Protein AF-0000000074010413 (afdb_homodimer)

Radius of gyration: 35.27 Å; Cα contacts (8 Å, |Δi|>4): 2764; chains: 2; bounding box: 80×113×82 Å

Sequence (1318 aa):
MQALVFIVVSLCGFHISDGQSAEDVQLIHKMLDNNTISPYVRPQKNVSRPTALNISFHLVAIVDFNAASHRLTSSALLTVAWQDDYLTWEPAAYGGITRILPDPTQLWRPRLTIRNTLTDMKVLDHSYMVARYDGMMKWLPIETFETFCHVDVTYFPFELQKCRWEMFLWAEDESVDLNPVQSGVVLDSYVGDGEWKVTSTAVRRVTSHLDDAPFSVLVYEVTLRRRPALVVMTIVLPLFILAGLNVFVFIIPHESGARLSFATTSLLSYGIFLASVVNLLPGSVKTLSILVIGMSVFLILSAIYSLISVVFMRLCCREDARRVQEKLQAVTRRLERLVHVTVSDLTATQKPQPGQARTGTDDRMTWKRASLVVWISVSGSQSAEDVSRIHAELENSIISPYIRPAKNFSRPLIVNISFHLVAIVDFNAASHRLTSSALLTVTWQDDYLTWEPAAYGGITRILPDPTKLWRPRLTIRNTLTDMKVIGQNYMVARHDGTVKWFPAEMFETFCHGDVKYFPYDHHTCDLQMFIWAEGEGPIELQPVKSEIDFDSYVGNGEWKVSSTAVRRVTYHLHDDPISVVVYEVTLRRRPALVVMTIVLPVFILAGLNIFVFLIPYESGTFKCSELLLSAVVFTSIVRIVIPAYSVYPYFNMRISLSLMQALVFIVVSLCGFHISDGQSAEDVQLIHKMLDNNTISPYVRPQKNVSRPTALNISFHLVAIVDFNAASHRLTSSALLTVAWQDDYLTWEPAAYGGITRILPDPTQLWRPRLTIRNTLTDMKVLDHSYMVARYDGMMKWLPIETFETFCHVDVTYFPFELQKCRWEMFLWAEDESVDLNPVQSGVVLDSYVGDGEWKVTSTAVRRVTSHLDDAPFSVLVYEVTLRRRPALVVMTIVLPLFILAGLNVFVFIIPHESGARLSFATTSLLSYGIFLASVVNLLPGSVKTLSILVIGMSVFLILSAIYSLISVVFMRLCCREDARRVQEKLQAVTRRLERLVHVTVSDLTATQKPQPGQARTGTDDRMTWKRASLVVWISVSGSQSAEDVSRIHAELENSIISPYIRPAKNFSRPLIVNISFHLVAIVDFNAASHRLTSSALLTVTWQDDYLTWEPAAYGGITRILPDPTKLWRPRLTIRNTLTDMKVIGQNYMVARHDGTVKWFPAEMFETFCHGDVKYFPYDHHTCDLQMFIWAEGEGPIELQPVKSEIDFDSYVGNGEWKVSSTAVRRVTYHLHDDPISVVVYEVTLRRRPALVVMTIVLPVFILAGLNIFVFLIPYESGTFKCSELLLSAVVFTSIVRIVIPAYSVYPYFNMRISLSL

Secondary structure (DSSP, 8-state):
-HHHHHHHHHHH-----TT--HHHHHHHHHHHTSTT--TTS-S-S-TTSPEEEEEEEEEEEEEEEETTTTEEEEEEEEEEEEE-SS----GGGGTT--EE---GGGS----EEETTBSS--PPPP--EEEEETTSEEEEE-EEEEEEE-----TTTTS-EEEEEEEEEETT--TTEEEEESSSS-B-TT----SSEEEEEEEEEEEEEEETTEEEEEEEEEEEEEE--HHHIIIIIHHHHHHHHHHHHGGGS-TTSTHHHHHHHHHHHHHHHHHHHHHHHS----SS--HHHHHHHHHHHHHHHHHHHHHHHHHHHHHS-HHHHHHHHHHHHHHHHHHH---TTTTS--------------SHHHHHHHHHHS------S---HHHHHHHHHHHHHSS--TTS-S-S-TTSPEEEEEEEEEEEEEEEETTTTEEEEEEEEEEEEE-SS----GGGGTT--EE---TTTS----EEETTBSS--------EEEEETTSEEEEE-EEEEEEE-----TTTTS-EEEEEEEEEES---SS-EEEEES-SS-B-TT----SSEEEEEEEEEEEEEEETTEEEEEEEEEEEEEE--HHHIIIIIHHHHHHHHHHHGGGGS-GGG----HHHHHHHHHHHHHHHHHHS---SS--HHHHHHHHH-/-HHHHHHHHHHT-----TT--HHHHHHHHHHHTSTT--TTS-S-S-TTSPEEEEEEEEEEEEEEEETTTTEEEEEEEEEEEEE-SS----GGGGTT--EE---GGGS----EEETTBSS--PPPP--EEEEETTSEEEEE-EEEEEEE-----TTTTS-EEEEEEEEEETT--TTEEEEESSSS-B-TT----SSEEEEEEEEEEEEEEETTEEEEEEEEEEEEEE--HHHIIIIIHHHHHHHHHHHHGGGS-TTSTHHHHHHHHHHHHHHHHHHHHHHHS-S--SS--HHHHHHHHHHHHHHHHHHHHHHHHHHHHHS-HHHHHHHHHHHHHHHHHHH---TTTTS--------------S-HHHHHHHHHS------S---HHHHHHHHHHHHHSS--TTS-S-S-TTSPEEEEEEEEEEEEEEEETTTTEEEEEEEEEEEEE-SS----GGGGTT--EE---TTTS----EEETTBSS--------EEEEETTSEEEEE-EEEEEEE-----TTTTS-EEEEEEEEEES---SS-EEEEES-SS-B-TT----SSEEEEEEEEEEEEEEETTEEEEEEEEEEEEEE--HHHIIIIIHHHHHHHHHHHGGGGS-GGG----HHHHHHHHHHHHHHHHHHS---SS--HHHHHHHHH-

Nearest PDB structures (foldseek):
  6y5b-assembly1_D  TM=8.484E-01  e=2.313E-21  Mus musculus
  6y1z-assembly1_A  TM=8.268E-01  e=3.586E-21  Mus musculus
  6y5b-assembly1_B  TM=8.314E-01  e=1.664E-20  Mus musculus
  8cc7-assembly1_E  TM=8.102E-01  e=1.857E-20  Mus musculus
  8axd-assembly1_A  TM=7.479E-01  e=1.857E-21  Homo sapiens

pLDDT: mean 74.84, std 15.71, range [22.09, 95.38]

Solvent-accessible surface area (backbone atoms only — not comparable to full-atom values): 68749 Å² total; per-residue (Å²): 66,69,44,47,48,45,49,55,45,63,73,42,65,46,71,58,56,89,69,54,44,74,64,34,56,48,50,52,52,54,57,57,68,34,85,84,54,35,47,85,37,74,52,49,83,56,75,87,53,55,48,58,33,38,36,37,49,31,42,33,36,61,63,43,76,41,45,28,41,21,35,34,31,31,15,34,39,36,42,38,34,37,68,29,67,79,54,61,57,61,32,81,78,38,58,48,49,46,61,45,72,58,64,53,82,56,38,58,66,84,46,42,32,50,68,48,44,53,46,55,63,48,62,67,64,86,43,55,33,41,39,31,36,86,8,44,34,40,37,48,35,43,43,61,45,42,24,52,26,71,62,59,50,46,48,51,58,70,27,66,34,63,34,56,49,40,35,34,54,59,54,50,34,70,52,54,38,82,38,70,72,52,72,34,57,38,60,73,23,39,69,65,41,35,45,45,40,81,76,46,59,33,51,47,80,42,79,45,72,54,98,80,48,54,34,64,30,44,34,39,33,40,33,36,34,46,61,36,64,48,54,39,62,49,50,50,45,55,50,52,51,52,55,58,50,59,65,54,45,77,71,45,57,80,85,39,56,34,42,55,51,42,32,50,36,50,30,48,45,39,36,49,52,36,46,48,44,55,76,69,42,47,50,35,33,86,49,72,26,51,54,59,53,51,47,46,51,50,30,53,52,31,48,52,49,38,52,49,48,46,54,47,52,39,43,50,72,72,46,68,64,65,62,46,50,55,53,45,53,49,49,49,50,48,46,51,54,56,61,61,52,62,67,62,66,69,57,57,54,64,62,72,60,78,55,73,72,66,75,74,48,75,54,58,55,62,43,40,42,50,57,66,53,63,66,42,69,63,72,69,82,60,48,60,64,38,56,53,48,52,52,52,50,51,67,68,39,92,58,32,49,81,45,69,51,51,87,54,45,86,52,64,45,61,35,36,37,37,57,30,42,31,36,56,58,45,75,42,49,30,44,22,35,33,32,35,14,35,39,35,44,35,36,37,66,29,68,79,50,61,57,60,32,77,80,39,67,57,50,53,62,45,72,57,62,52,83,55,37,57,66,83,44,40,33,48,60,46,43,52,47,53,63,48,58,69,70,87,37,56,35,38,37,30,36,86,9,43,33,41,36,45,42,35,40,62,45,44,25,51,23,71,48,57,52,52,46,50,60,71,25,61,34,69,31,56,46,39,36,33,67,54,66,54,55,76,38,58,58,41,66,40,69,73,54,64,51,63,39,60,68,35,43,75,60,37,27,39,44,40,81,76,48,64,40,48,48,76,45,75,46,73,56,98,81,46,76,40,41,31,42,35,41,33,42,29,38,32,46,50,35,60,54,53,40,61,29,48,49,44,45,51,50,52,53,55,56,50,58,64,54,56,79,55,50,62,78,82,59,50,66,70,60,66,41,58,52,49,39,48,39,51,51,50,42,42,50,49,51,72,68,43,65,64,37,71,59,71,26,52,57,57,50,52,49,56,66,70,90,66,70,44,46,50,43,49,55,44,62,73,41,65,48,71,56,54,89,71,54,45,74,63,35,54,47,50,52,51,54,58,57,67,34,86,85,54,34,48,83,34,74,50,49,84,55,72,86,54,56,48,56,34,36,36,38,50,30,41,33,34,61,64,44,76,43,45,29,40,20,36,34,33,32,14,32,38,36,42,37,34,36,67,30,67,79,52,61,57,61,31,80,78,38,55,49,50,46,62,46,73,58,62,54,82,57,38,57,64,83,46,42,31,50,66,50,44,54,46,55,61,48,61,66,63,87,44,56,32,40,39,31,37,86,8,44,34,38,37,47,36,42,42,60,44,44,25,53,25,70,63,60,49,44,48,49,60,71,27,67,33,63,35,55,49,39,36,34,54,59,53,51,33,69,54,54,40,81,38,68,71,51,73,33,57,39,60,72,24,39,69,65,42,35,46,45,41,82,76,47,58,35,51,47,78,42,80,45,71,55,97,80,47,52,35,61,30,43,35,38,34,40,32,35,34,47,61,37,66,50,54,39,61,50,48,51,46,53,50,52,52,51,56,57,52,60,66,52,45,76,71,44,58,78,87,40,53,36,43,56,51,42,32,50,38,51,31,50,44,39,38,50,52,37,46,47,44,57,78,69,42,46,52,35,34,86,47,73,28,52,55,57,52,52,46,47,50,51,31,51,50,31,48,51,50,39,52,50,49,45,52,47,52,38,43,48,72,73,45,69,63,66,63,44,49,55,54,44,52,49,49,51,50,48,47,49,54,56,61,60,53,62,67,62,66,68,56,57,53,64,63,72,61,78,54,72,71,68,69,72,51,74,52,58,57,61,43,42,41,51,54,66,56,63,64,44,67,62,73,69,81,60,48,61,64,38,55,52,47,52,52,52,50,52,65,71,39,93,60,32,50,84,46,69,52,52,86,56,46,85,51,63,46,61,36,35,38,36,56,30,43,31,34,57,59,44,74,42,49,30,44,20,36,33,34,35,15,35,39,35,45,36,37,37,66,30,68,78,50,60,57,62,32,79,80,40,69,56,51,51,60,47,72,56,61,51,82,56,38,58,66,83,45,41,33,48,61,44,44,51,47,54,62,49,60,67,68,86,37,57,34,40,37,31,37,84,8,42,33,40,36,44,41,35,40,61,45,44,26,50,24,70,49,57,54,52,46,50,60,71,26,62,36,69,32,56,47,38,35,33,66,53,67,52,56,76,37,60,58,42,66,40,68,73,54,62,52,64,40,60,68,35,42,76,60,40,26,38,44,40,80,74,47,61,40,48,47,79,46,76,46,74,56,98,81,47,73,40,39,30,41,36,42,35,40,27,38,32,46,51,36,61,55,52,40,60,29,48,50,45,46,51,51,52,54,53,57,50,58,65,52,56,77,54,50,63,78,82,59,49,66,68,61,64,40,58,52,48,38,48,39,51,50,50,40,42,49,48,53,71,69,44,67,64,38,69,59,73,27,51,58,57,49,51,48,57,67,69,92

Organism: Pomacea canaliculata (NCBI:txid400727)

Structure (mmCIF, N/CA/C/O backbone):
data_AF-0000000074010413-model_v1
#
loop_
_entity.id
_entity.type
_entity.pdbx_description
1 polymer 'Neurotransmitter-gated ion-channel ligand-binding domain-containing protein'
#
loop_
_atom_site.group_PDB
_atom_site.id
_atom_site.type_symbol
_atom_site.label_atom_id
_atom_site.label_alt_id
_atom_site.label_comp_id
_atom_site.label_asym_id
_atom_site.label_entity_id
_atom_site.label_seq_id
_atom_site.pdbx_PDB_ins_code
_atom_site.Cartn_x
_atom_site.Cartn_y
_atom_site.Cartn_z
_atom_site.occupancy
_atom_site.B_iso_or_equiv
_atom_site.auth_seq_id
_atom_site.auth_comp_id
_atom_site.auth_asym_id
_atom_site.auth_atom_id
_atom_site.pdbx_PDB_model_num
ATOM 1 N N . MET A 1 1 ? -8.398 10.82 -19.766 1 46.75 1 MET A N 1
ATOM 2 C CA . MET A 1 1 ? -7.52 11.609 -18.906 1 46.75 1 MET A CA 1
ATOM 3 C C . MET A 1 1 ? -7.609 13.094 -19.25 1 46.75 1 MET A C 1
ATOM 5 O O . MET A 1 1 ? -7.605 13.945 -18.359 1 46.75 1 MET A O 1
ATOM 9 N N . GLN A 1 2 ? -7.773 13.289 -20.625 1 49.81 2 GLN A N 1
ATOM 10 C CA . GLN A 1 2 ? -7.844 14.68 -21.047 1 49.81 2 GLN A CA 1
ATOM 11 C C . GLN A 1 2 ? -9.055 15.383 -20.438 1 49.81 2 GLN A C 1
ATOM 13 O O . GLN A 1 2 ? -8.969 16.547 -20.047 1 49.81 2 GLN A O 1
ATOM 18 N N . ALA A 1 3 ? -9.914 14.477 -20.203 1 49.94 3 ALA A N 1
ATOM 19 C CA . ALA A 1 3 ? -11.172 15.094 -19.797 1 49.94 3 ALA A CA 1
ATOM 20 C C . ALA A 1 3 ? -11.109 15.562 -18.344 1 49.94 3 ALA A C 1
ATOM 22 O O . ALA A 1 3 ? -11.664 16.609 -18 1 49.94 3 ALA A O 1
ATOM 23 N N . LEU A 1 4 ? -10.367 14.852 -17.578 1 53.88 4 LEU A N 1
ATOM 24 C CA . LEU A 1 4 ? -10.312 15.242 -16.188 1 53.88 4 LEU A CA 1
ATOM 25 C C . LEU A 1 4 ? -9.68 16.625 -16.016 1 53.88 4 LEU A C 1
ATOM 27 O O . LEU A 1 4 ? -10.18 17.453 -15.258 1 53.88 4 LEU A O 1
ATOM 31 N N . VAL A 1 5 ? -8.617 16.797 -16.766 1 54.22 5 VAL A N 1
ATOM 32 C CA . VAL A 1 5 ? -7.93 18.094 -16.688 1 54.22 5 VAL A CA 1
ATOM 33 C C . VAL A 1 5 ? -8.859 19.203 -17.172 1 54.22 5 VAL A C 1
ATOM 35 O O . VAL A 1 5 ? -8.898 20.281 -16.578 1 54.22 5 VAL A O 1
ATOM 38 N N . PHE A 1 6 ? -9.602 18.75 -18.156 1 56.09 6 PHE A N 1
ATOM 39 C CA . PHE A 1 6 ? -10.477 19.766 -18.719 1 56.09 6 PHE A CA 1
ATOM 40 C C . PHE A 1 6 ? -11.562 20.141 -17.719 1 56.09 6 PHE A C 1
ATOM 42 O O . PHE A 1 6 ? -11.922 21.328 -17.609 1 56.09 6 PHE A O 1
ATOM 49 N N . ILE A 1 7 ? -11.922 19.156 -17.062 1 54.91 7 ILE A N 1
ATO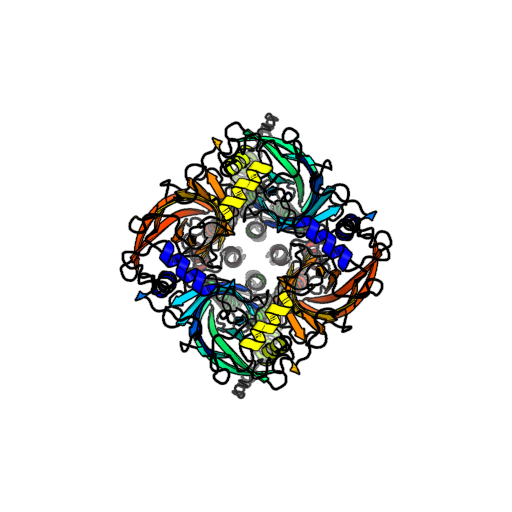M 50 C CA . ILE A 1 7 ? -12.992 19.422 -16.125 1 54.91 7 ILE A CA 1
ATOM 51 C C . ILE A 1 7 ? -12.469 20.328 -15 1 54.91 7 ILE A C 1
ATOM 53 O O . ILE A 1 7 ? -13.117 21.297 -14.625 1 54.91 7 ILE A O 1
ATOM 57 N N . VAL A 1 8 ? -11.336 19.953 -14.555 1 57.03 8 VAL A N 1
ATOM 58 C CA . VAL A 1 8 ? -10.82 20.719 -13.422 1 57.03 8 VAL A CA 1
ATOM 59 C C . VAL A 1 8 ? -10.477 22.141 -13.859 1 57.03 8 VAL A C 1
ATOM 61 O O . VAL A 1 8 ? -10.812 23.109 -13.172 1 57.03 8 VAL A O 1
ATOM 64 N N . VAL A 1 9 ? -9.898 22.156 -14.992 1 55.19 9 VAL A N 1
ATOM 65 C CA . VAL A 1 9 ? -9.461 23.453 -15.484 1 55.19 9 VAL A CA 1
ATOM 66 C C . VAL A 1 9 ? -10.672 24.281 -15.891 1 55.19 9 VAL A C 1
ATOM 68 O O . VAL A 1 9 ? -10.711 25.5 -15.648 1 55.19 9 VAL A O 1
ATOM 71 N N . SER A 1 10 ? -11.609 23.625 -16.562 1 53.72 10 SER A N 1
ATOM 72 C CA . SER A 1 10 ? -12.797 24.375 -16.984 1 53.72 10 SER A CA 1
ATOM 73 C C . SER A 1 10 ? -13.547 24.938 -15.789 1 53.72 10 SER A C 1
ATOM 75 O O . SER A 1 10 ? -14.141 26.016 -15.875 1 53.72 10 SER A O 1
ATOM 77 N N . LEU A 1 11 ? -13.516 24.141 -14.898 1 51.75 11 LEU A N 1
ATOM 78 C CA . LEU A 1 11 ? -14.281 24.562 -13.727 1 51.75 11 LEU A CA 1
ATOM 79 C C . LEU A 1 11 ? -13.555 25.672 -12.977 1 51.75 11 LEU A C 1
ATOM 81 O O . LEU A 1 11 ? -14.195 26.484 -12.297 1 51.75 11 LEU A O 1
ATOM 85 N N . CYS A 1 12 ? -12.211 25.625 -13.133 1 49.78 12 CYS A N 1
ATOM 86 C CA . CYS A 1 12 ? -11.43 26.609 -12.391 1 49.78 12 CYS A CA 1
ATOM 87 C C . CYS A 1 12 ? -11.047 27.781 -13.289 1 49.78 12 CYS A C 1
ATOM 89 O O . CYS A 1 12 ? -10.266 28.656 -12.891 1 49.78 12 CYS A O 1
ATOM 91 N N . GLY A 1 13 ? -11.43 27.859 -14.617 1 48.41 13 GLY A N 1
ATOM 92 C CA . GLY A 1 13 ? -11.023 28.938 -15.492 1 48.41 13 GLY A CA 1
ATOM 93 C C . GLY A 1 13 ? -11.141 30.312 -14.844 1 48.41 13 GLY A C 1
ATOM 94 O O . GLY A 1 13 ? -12.25 30.797 -14.617 1 48.41 13 GLY A O 1
ATOM 95 N N . PHE A 1 14 ? -10.172 30.75 -14.156 1 47.19 14 PHE A N 1
ATOM 96 C CA . PHE A 1 14 ? -10.023 32.094 -13.57 1 47.19 14 PHE A CA 1
ATOM 97 C C . PHE A 1 14 ? -9.828 33.125 -14.648 1 47.19 14 PHE A C 1
ATOM 99 O O . PHE A 1 14 ? -8.961 33 -15.516 1 47.19 14 PHE A O 1
ATOM 106 N N . HIS A 1 15 ? -10.891 33.781 -15.133 1 46.75 15 HIS A N 1
ATOM 107 C CA . HIS A 1 15 ? -10.672 34.969 -15.93 1 46.75 15 HIS A CA 1
ATOM 108 C C . HIS A 1 15 ? -9.992 36.062 -15.117 1 46.75 15 HIS A C 1
ATOM 110 O O . HIS A 1 15 ? -10.562 36.562 -14.156 1 46.75 15 HIS A O 1
ATOM 116 N N . ILE A 1 16 ? -8.711 36.094 -14.992 1 46.94 16 ILE A N 1
ATOM 117 C CA . ILE A 1 16 ? -8.008 37.25 -14.43 1 46.94 16 ILE A CA 1
ATOM 118 C C . ILE A 1 16 ? -8.164 38.469 -15.344 1 46.94 16 ILE A C 1
ATOM 120 O O . ILE A 1 16 ? -7.762 38.438 -16.516 1 46.94 16 ILE A O 1
ATOM 124 N N . SER A 1 17 ? -9.055 39.281 -15.125 1 48.12 17 SER A N 1
ATOM 125 C CA . SER A 1 17 ? -9.125 40.531 -15.867 1 48.12 17 SER A CA 1
ATOM 126 C C . SER A 1 17 ? -7.812 41.312 -15.758 1 48.12 17 SER A C 1
ATOM 128 O O . SER A 1 17 ? -7.059 41.125 -14.805 1 48.12 17 SER A O 1
ATOM 130 N N . ASP A 1 18 ? -7.535 42.062 -16.703 1 48.62 18 ASP A N 1
ATOM 131 C CA . ASP A 1 18 ? -6.531 43.094 -16.891 1 48.62 18 ASP A CA 1
ATOM 132 C C . ASP A 1 18 ? -6.562 44.094 -15.742 1 48.62 18 ASP A C 1
ATOM 134 O O . ASP A 1 18 ? -7.629 44.625 -15.391 1 48.62 18 ASP A O 1
ATOM 138 N N . GLY A 1 19 ? -5.648 44.031 -14.719 1 55.34 19 GLY A N 1
ATOM 139 C CA . GLY A 1 19 ? -5.477 45.094 -13.734 1 55.34 19 GLY A CA 1
ATOM 140 C C . GLY A 1 19 ? -5.57 44.594 -12.305 1 55.34 19 GLY A C 1
ATOM 141 O O . GLY A 1 19 ? -5.762 45.375 -11.375 1 55.34 19 GLY A O 1
ATOM 142 N N . GLN A 1 20 ? -5.609 43.375 -12.164 1 64.56 20 GLN A N 1
ATOM 143 C CA . GLN A 1 20 ? -5.746 42.906 -10.781 1 64.56 20 GLN A CA 1
ATOM 144 C C . GLN A 1 20 ? -4.453 43.125 -10 1 64.56 20 GLN A C 1
ATOM 146 O O . GLN A 1 20 ? -3.359 42.938 -10.531 1 64.56 20 GLN A O 1
ATOM 151 N N . SER A 1 21 ? -4.598 44.062 -8.953 1 69.38 21 SER A N 1
ATOM 152 C CA . SER A 1 21 ? -3.455 44.375 -8.102 1 69.38 21 SER A CA 1
ATOM 153 C C . SER A 1 21 ? -3.414 43.469 -6.875 1 69.38 21 SER A C 1
ATOM 155 O O . SER A 1 21 ? -4.418 42.844 -6.527 1 69.38 21 SER A O 1
ATOM 157 N N . ALA A 1 22 ? -2.238 43.281 -6.375 1 72 22 ALA A N 1
ATOM 158 C CA . ALA A 1 22 ? -2.02 42.531 -5.141 1 72 22 ALA A CA 1
ATOM 159 C C . ALA A 1 22 ? -2.906 43.062 -4.016 1 72 22 ALA A C 1
ATOM 161 O O . ALA A 1 22 ? -3.359 42.281 -3.164 1 72 22 ALA A O 1
ATOM 162 N N . GLU A 1 23 ? -3.209 44.281 -4.105 1 71.12 23 GLU A N 1
ATOM 163 C CA . GLU A 1 23 ? -4.027 44.906 -3.066 1 71.12 23 GLU A CA 1
ATOM 164 C C . GLU A 1 23 ? -5.48 44.469 -3.166 1 71.12 23 GLU A C 1
ATOM 166 O O . GLU A 1 23 ? -6.148 44.25 -2.146 1 71.12 23 GLU A O 1
ATOM 171 N N . ASP A 1 24 ? -5.832 44.281 -4.438 1 71.69 24 ASP A N 1
ATOM 172 C CA . ASP A 1 24 ? -7.207 43.844 -4.613 1 71.69 24 ASP A CA 1
ATOM 173 C C . ASP A 1 24 ? -7.387 42.406 -4.062 1 71.69 24 ASP A C 1
ATOM 175 O O . ASP A 1 24 ? -8.398 42.125 -3.416 1 71.69 24 ASP A O 1
ATOM 179 N N . VAL A 1 25 ? -6.379 41.688 -4.254 1 71.62 25 VAL A N 1
ATOM 180 C CA . VAL A 1 25 ? -6.445 40.312 -3.762 1 71.62 25 VAL A CA 1
ATOM 181 C C . VAL A 1 25 ? -6.402 40.312 -2.236 1 71.62 25 VAL A C 1
ATOM 183 O O . VAL A 1 25 ? -7.109 39.531 -1.593 1 71.62 25 VAL A O 1
ATOM 186 N N . GLN A 1 26 ? -5.684 41.188 -1.718 1 72.81 26 GLN A N 1
ATOM 187 C CA . GLN A 1 26 ? -5.609 41.281 -0.264 1 72.81 26 GLN A CA 1
ATOM 188 C C . GLN A 1 26 ? -6.941 41.719 0.327 1 72.81 26 GLN A C 1
ATOM 190 O O . GLN A 1 26 ? -7.336 41.25 1.402 1 72.81 26 GLN A O 1
ATOM 195 N N . LEU A 1 27 ? -7.578 42.5 -0.391 1 72.94 27 LEU A N 1
ATOM 196 C CA . LEU A 1 27 ? -8.852 43.031 0.093 1 72.94 27 LEU A CA 1
ATOM 197 C C . LEU A 1 27 ? -9.898 41.906 0.146 1 72.94 27 LEU A C 1
ATOM 199 O O . LEU A 1 27 ? -10.68 41.844 1.1 1 72.94 27 LEU A O 1
ATOM 203 N N . ILE A 1 28 ? -9.805 41.125 -0.795 1 75 28 ILE A N 1
ATOM 204 C CA . ILE A 1 28 ? -10.789 40.031 -0.825 1 75 28 ILE A CA 1
ATOM 205 C C . ILE A 1 28 ? -10.508 39.031 0.3 1 75 28 ILE A C 1
ATOM 207 O O . ILE A 1 28 ? -11.438 38.562 0.943 1 75 28 ILE A O 1
ATOM 211 N N . HIS A 1 29 ? -9.281 38.906 0.578 1 73.38 29 HIS A N 1
ATOM 212 C CA . HIS A 1 29 ? -8.945 37.938 1.635 1 73.38 29 HIS A CA 1
ATOM 213 C C . HIS A 1 29 ? -9.258 38.531 3.012 1 73.38 29 HIS A C 1
ATOM 215 O O . HIS A 1 29 ? -9.633 37.781 3.926 1 73.38 29 HIS A O 1
ATOM 221 N N . LYS A 1 30 ? -9.156 39.75 3.053 1 72.75 30 LYS A N 1
ATOM 222 C CA . LYS A 1 30 ? -9.555 40.406 4.297 1 72.75 30 LYS A CA 1
ATOM 223 C C . LYS A 1 30 ? -11.07 40.281 4.508 1 72.75 30 LYS A C 1
ATOM 225 O O . LYS A 1 30 ? -11.531 40.156 5.637 1 72.75 30 LYS A O 1
ATOM 230 N N . MET A 1 31 ? -11.75 40.312 3.361 1 74.81 31 MET A N 1
ATOM 231 C CA . MET A 1 31 ? -13.195 40.156 3.447 1 74.81 31 MET A CA 1
ATOM 232 C C . MET A 1 31 ? -13.562 38.75 3.941 1 74.81 31 MET A C 1
ATOM 234 O O . MET A 1 31 ? -14.492 38.594 4.73 1 74.81 31 MET A O 1
ATOM 238 N N . LEU A 1 32 ? -12.758 37.875 3.568 1 74.12 32 LEU A N 1
ATOM 239 C CA . LEU A 1 32 ? -13.008 36.469 3.961 1 74.12 32 LEU A CA 1
ATOM 240 C C . LEU A 1 32 ? -12.75 36.281 5.449 1 74.12 32 LEU A C 1
ATOM 242 O O . LEU A 1 32 ? -13.305 35.375 6.066 1 74.12 32 LEU A O 1
ATOM 246 N N . ASP A 1 33 ? -11.875 37.094 6 1 66.44 33 ASP A N 1
ATOM 247 C CA . ASP A 1 33 ? -11.555 37 7.418 1 66.44 33 ASP A CA 1
ATOM 248 C C . ASP A 1 33 ? -12.641 37.625 8.273 1 66.44 33 ASP A C 1
ATOM 250 O O . ASP A 1 33 ? -12.547 37.625 9.508 1 66.44 33 ASP A O 1
ATOM 254 N N . ASN A 1 34 ? -13.719 37.906 7.621 1 64.19 34 ASN A N 1
ATOM 255 C CA . ASN A 1 34 ? -14.812 38.5 8.375 1 64.19 34 ASN A CA 1
ATOM 256 C C . ASN A 1 34 ? -15.547 37.469 9.227 1 64.19 34 ASN A C 1
ATOM 258 O O . ASN A 1 34 ? -15.602 36.281 8.867 1 64.19 34 ASN A O 1
ATOM 262 N N . ASN A 1 35 ? -15.953 37.781 10.422 1 59.28 35 ASN A N 1
ATOM 263 C CA . ASN A 1 35 ? -16.516 36.969 11.5 1 59.28 35 ASN A CA 1
ATOM 264 C C . ASN A 1 35 ? -17.75 36.219 11.039 1 59.28 35 ASN A C 1
ATOM 266 O O . ASN A 1 35 ? -18.109 35.188 11.633 1 59.28 35 ASN A O 1
ATOM 270 N N . THR A 1 36 ? -18.375 36.625 9.969 1 63.91 36 THR A N 1
ATOM 271 C CA . THR A 1 36 ? -19.594 35.906 9.594 1 63.91 36 THR A CA 1
ATOM 272 C C . THR A 1 36 ? -19.281 34.656 8.797 1 63.91 36 THR A C 1
ATOM 274 O O . THR A 1 36 ? -20.094 33.75 8.719 1 63.91 36 THR A O 1
ATOM 277 N N . ILE A 1 37 ? -18.125 34.688 8.352 1 73.75 37 ILE A N 1
ATOM 278 C CA . ILE A 1 37 ? -17.734 33.531 7.559 1 73.75 37 ILE A CA 1
ATOM 279 C C . ILE A 1 37 ? -16.953 32.531 8.43 1 73.75 37 ILE A C 1
ATOM 281 O O . ILE A 1 37 ? -15.852 32.875 8.898 1 73.75 37 ILE A O 1
ATOM 285 N N . SER A 1 38 ? -17.719 31.594 9.039 1 75.06 38 SER A N 1
ATOM 286 C CA . SER A 1 38 ? -17.094 30.562 9.875 1 75.06 38 SER A CA 1
ATOM 287 C C . SER A 1 38 ? -17.234 29.188 9.25 1 75.06 38 SER A C 1
ATOM 289 O O . SER A 1 38 ? -18.234 28.891 8.578 1 75.06 38 SER A O 1
ATOM 291 N N . PRO A 1 39 ? -16.188 28.484 9.445 1 78.5 39 PRO A N 1
ATOM 292 C CA . PRO A 1 39 ? -16.266 27.109 8.93 1 78.5 39 PRO A CA 1
ATOM 293 C C . PRO A 1 39 ? -17.297 26.266 9.648 1 78.5 39 PRO A C 1
ATOM 295 O O . PRO A 1 39 ? -17.656 25.188 9.172 1 78.5 39 PRO A O 1
ATOM 298 N N . TYR A 1 40 ? -17.859 26.828 10.711 1 76.69 40 TYR A N 1
ATOM 299 C CA . TYR A 1 40 ? -18.766 26.016 11.523 1 76.69 40 TYR A CA 1
ATOM 300 C C . TYR A 1 40 ? -20.219 26.359 11.219 1 76.69 40 TYR A C 1
ATOM 302 O O . TYR A 1 40 ? -21.141 25.672 11.664 1 76.69 40 TYR A O 1
ATOM 310 N N . VAL A 1 41 ? -20.422 27.438 10.477 1 77.62 41 VAL A N 1
ATOM 311 C CA . VAL A 1 41 ? -21.766 27.906 10.211 1 77.62 41 VAL A CA 1
ATOM 312 C C . VAL A 1 41 ? -22.203 27.484 8.812 1 77.62 41 VAL A C 1
ATOM 314 O O . VAL A 1 41 ? -21.453 27.656 7.844 1 77.62 41 VAL A O 1
ATOM 317 N N . ARG A 1 42 ? -23.359 26.953 8.781 1 81.12 42 ARG A N 1
ATOM 318 C CA . ARG A 1 42 ? -23.938 26.625 7.477 1 81.12 42 ARG A CA 1
ATOM 319 C C . ARG A 1 42 ? -24.125 27.875 6.621 1 81.12 42 ARG A C 1
ATOM 321 O O . ARG A 1 42 ? -24.562 28.906 7.125 1 81.12 42 ARG A O 1
ATOM 328 N N . PRO A 1 43 ? -23.734 27.719 5.352 1 84.12 43 PRO A N 1
ATOM 329 C CA . PRO A 1 43 ? -23.75 28.891 4.48 1 84.12 43 PRO A CA 1
ATOM 330 C C . PRO A 1 43 ? -25.156 29.25 4 1 84.12 43 PRO A C 1
ATOM 332 O O . PRO A 1 43 ? -25.375 29.391 2.797 1 84.12 43 PRO A O 1
ATOM 335 N N . GLN A 1 44 ? -26.109 29.266 4.871 1 82.31 44 GLN A N 1
ATOM 336 C CA . GLN A 1 44 ? -27.484 29.641 4.535 1 82.31 44 GLN A CA 1
ATOM 337 C C . GLN A 1 44 ? -28.047 30.625 5.551 1 82.31 44 GLN A C 1
ATOM 339 O O . GLN A 1 44 ? -28.031 30.359 6.754 1 82.31 44 GLN A O 1
ATOM 344 N N . LYS A 1 45 ? -28.516 31.734 5.012 1 77.06 45 LYS A N 1
ATOM 345 C CA . LYS A 1 45 ? -29.094 32.75 5.875 1 77.06 45 LYS A CA 1
ATOM 346 C C . LYS A 1 45 ? -30.438 32.281 6.43 1 77.06 45 LYS A C 1
ATOM 348 O O . LYS A 1 45 ? -30.766 32.531 7.598 1 77.06 45 LYS A O 1
ATOM 353 N N . ASN A 1 46 ? -31.219 31.625 5.469 1 74.81 46 ASN A N 1
ATOM 354 C CA . ASN A 1 46 ? -32.469 31.047 5.91 1 74.81 46 ASN A CA 1
ATOM 355 C C . ASN A 1 46 ? -32.312 29.641 6.484 1 74.81 46 ASN A C 1
ATOM 357 O O . ASN A 1 46 ? -32.125 28.688 5.738 1 74.81 46 ASN A O 1
ATOM 361 N N . VAL A 1 47 ? -32.344 29.562 7.723 1 71.06 47 VAL A N 1
ATOM 362 C CA . VAL A 1 47 ? -32.062 28.312 8.438 1 71.06 47 VAL A CA 1
ATOM 363 C C . VAL A 1 47 ? -33.094 27.25 8.055 1 71.06 47 VAL A C 1
ATOM 365 O O . VAL A 1 47 ? -32.781 26.047 8.117 1 71.06 47 VAL A O 1
ATOM 368 N N . SER A 1 48 ? -34.281 27.641 7.605 1 71.94 48 SER A N 1
ATOM 369 C CA . SER A 1 48 ? -35.344 26.672 7.312 1 71.94 48 SER A CA 1
ATOM 370 C C . SER A 1 48 ? -35.125 26.031 5.938 1 71.94 48 SER A C 1
ATOM 372 O O . SER A 1 48 ? -35.656 24.953 5.668 1 71.94 48 SER A O 1
ATOM 374 N N . ARG A 1 49 ? -34.375 26.672 5.145 1 77.75 49 ARG A N 1
ATOM 375 C CA . ARG A 1 49 ? -34.125 26.125 3.818 1 77.75 49 ARG A CA 1
ATOM 376 C C . ARG A 1 49 ? -32.906 25.234 3.814 1 77.75 49 ARG A C 1
ATOM 378 O O . ARG A 1 49 ? -31.844 25.641 4.305 1 77.75 49 ARG A O 1
ATOM 385 N N . PRO A 1 50 ? -33.125 24.047 3.334 1 83.12 50 PRO A N 1
ATOM 386 C CA . PRO A 1 50 ? -31.953 23.172 3.254 1 83.12 50 PRO A CA 1
ATOM 387 C C . PRO A 1 50 ? -30.938 23.641 2.211 1 83.12 50 PRO A C 1
ATOM 389 O O . PRO A 1 50 ? -31.312 24.25 1.208 1 83.12 50 PRO A O 1
ATOM 392 N N . THR A 1 51 ? -29.688 23.516 2.6 1 87.06 51 THR A N 1
ATOM 393 C CA . THR A 1 51 ? -28.625 23.812 1.64 1 87.06 51 THR A CA 1
ATOM 394 C C . THR A 1 51 ? -28.516 22.688 0.615 1 87.06 51 THR A C 1
ATOM 396 O O . THR A 1 51 ? -28.281 21.531 0.977 1 87.06 51 THR A O 1
ATOM 399 N N . ALA A 1 52 ? -28.719 23 -0.641 1 89 52 ALA A N 1
ATOM 400 C CA . ALA A 1 52 ? -28.641 22.016 -1.712 1 89 52 ALA A CA 1
ATOM 401 C C . ALA A 1 52 ? -27.203 21.797 -2.168 1 89 52 ALA A C 1
ATOM 403 O O . ALA A 1 52 ? -26.531 22.75 -2.559 1 89 52 ALA A O 1
ATOM 404 N N . LEU A 1 53 ? -26.781 20.609 -2.006 1 92.06 53 LEU A N 1
ATOM 405 C CA . LEU A 1 53 ? -25.469 20.219 -2.51 1 92.06 53 LEU A CA 1
ATOM 406 C C . LEU A 1 53 ? -25.594 19.438 -3.812 1 92.06 53 LEU A C 1
ATOM 408 O O . LEU A 1 53 ? -26.25 18.391 -3.857 1 92.06 53 LEU A O 1
ATOM 412 N N . ASN A 1 54 ? -25.031 19.969 -4.875 1 93.94 54 ASN A N 1
ATOM 413 C CA . ASN A 1 54 ? -24.984 19.281 -6.152 1 93.94 54 ASN A CA 1
ATOM 414 C C . ASN A 1 54 ? -23.672 18.531 -6.34 1 93.94 54 ASN A C 1
ATOM 416 O O . ASN A 1 54 ? -22.594 19.156 -6.371 1 93.94 54 ASN A O 1
ATOM 420 N N . ILE A 1 55 ? -23.859 17.234 -6.477 1 93.62 55 ILE A N 1
ATOM 421 C CA . ILE A 1 55 ? -22.641 16.422 -6.523 1 93.62 55 ILE A CA 1
ATOM 422 C C . ILE A 1 55 ? -22.578 15.672 -7.855 1 93.62 55 ILE A C 1
ATOM 424 O O . ILE A 1 55 ? -23.594 15.156 -8.336 1 93.62 55 ILE A O 1
ATOM 428 N N . SER A 1 56 ? -21.438 15.727 -8.492 1 91.12 56 SER A N 1
ATOM 429 C CA . SER A 1 56 ? -21.109 14.914 -9.664 1 91.12 56 SER A CA 1
ATOM 430 C C . SER A 1 56 ? -19.938 13.992 -9.383 1 91.12 56 SER A C 1
ATOM 432 O O . SER A 1 56 ? -18.922 14.414 -8.805 1 91.12 56 SER A O 1
ATOM 434 N N . PHE A 1 57 ? -20.172 12.727 -9.719 1 91.94 57 PHE A N 1
ATOM 435 C CA . PHE A 1 57 ? -19.156 11.719 -9.492 1 91.94 57 PHE A CA 1
ATOM 436 C C . PHE A 1 57 ? -18.469 11.328 -10.805 1 91.94 57 PHE A C 1
ATOM 438 O O . PHE A 1 57 ? -19.109 10.75 -11.688 1 91.94 57 PHE A O 1
ATOM 445 N N . HIS A 1 58 ? -17.172 11.68 -10.898 1 87 58 HIS A N 1
ATOM 446 C CA . HIS A 1 58 ? -16.391 11.328 -12.07 1 87 58 HIS A CA 1
ATOM 447 C C . HIS A 1 58 ? -15.391 10.211 -11.75 1 87 58 HIS A C 1
ATOM 449 O O . HIS A 1 58 ? -14.43 10.43 -11.016 1 87 58 HIS A O 1
ATOM 455 N N . LEU A 1 59 ? -15.641 9.062 -12.273 1 88.94 59 LEU A N 1
ATOM 456 C CA . LEU A 1 59 ? -14.703 7.953 -12.086 1 88.94 59 LEU A CA 1
ATOM 457 C C . LEU A 1 59 ? -13.477 8.117 -12.977 1 88.94 59 LEU A C 1
ATOM 459 O O . LEU A 1 59 ? -13.602 8.289 -14.188 1 88.94 59 LEU A O 1
ATOM 463 N N . VAL A 1 60 ? -12.352 8.117 -12.359 1 83.25 60 VAL A N 1
ATOM 464 C CA . VAL A 1 60 ? -11.117 8.305 -13.109 1 83.25 60 VAL A CA 1
ATOM 465 C C . VAL A 1 60 ? -10.5 6.953 -13.445 1 83.25 60 VAL A C 1
ATOM 467 O O . VAL A 1 60 ? -10.094 6.715 -14.586 1 83.25 60 VAL A O 1
ATOM 470 N N . ALA A 1 61 ? -10.383 6.133 -12.391 1 84.5 61 ALA A N 1
ATOM 471 C CA . ALA A 1 61 ? -9.75 4.84 -12.641 1 84.5 61 ALA A CA 1
ATOM 472 C C . ALA A 1 61 ? -10.141 3.824 -11.57 1 84.5 61 ALA A C 1
ATOM 474 O O . ALA A 1 61 ? -10.461 4.199 -10.438 1 84.5 61 ALA A O 1
ATOM 475 N N . ILE A 1 62 ? -10.18 2.629 -11.992 1 88.38 62 ILE A N 1
ATOM 476 C CA . ILE A 1 62 ? -10.18 1.498 -11.07 1 88.38 62 ILE A CA 1
ATOM 477 C C . ILE A 1 62 ? -8.75 1.009 -10.852 1 88.38 62 ILE A C 1
ATOM 479 O O . ILE A 1 62 ? -8.172 0.349 -11.719 1 88.38 62 ILE A O 1
ATOM 483 N N . VAL A 1 63 ? -8.25 1.332 -9.742 1 83.25 63 VAL A N 1
ATOM 484 C CA . VAL A 1 63 ? -6.832 1.11 -9.469 1 83.25 63 VAL A CA 1
ATOM 485 C C . VAL A 1 63 ? -6.59 -0.366 -9.164 1 83.25 63 VAL A C 1
ATOM 487 O O . VAL A 1 63 ? -5.629 -0.958 -9.664 1 83.25 63 VAL A O 1
ATOM 490 N N . ASP A 1 64 ? -7.379 -0.915 -8.273 1 84.31 64 ASP A N 1
ATOM 491 C CA . ASP A 1 64 ? -7.203 -2.311 -7.883 1 84.31 64 ASP A CA 1
ATOM 492 C C . ASP A 1 64 ? -8.516 -2.91 -7.383 1 84.31 64 ASP A C 1
ATOM 494 O O . ASP A 1 64 ? -9.32 -2.219 -6.762 1 84.31 64 ASP A O 1
ATOM 498 N N . PHE A 1 65 ? -8.711 -4.066 -7.812 1 86.56 65 PHE A N 1
ATOM 499 C CA . PHE A 1 65 ? -9.852 -4.832 -7.32 1 86.56 65 PHE A CA 1
ATOM 500 C C . PHE A 1 65 ? -9.398 -6.156 -6.715 1 86.56 65 PHE A C 1
ATOM 502 O O . PHE A 1 65 ? -9.141 -7.117 -7.438 1 86.56 65 PHE A O 1
ATOM 509 N N . ASN A 1 66 ? -9.344 -6.137 -5.352 1 79.81 66 ASN A N 1
ATOM 510 C CA . ASN A 1 66 ? -8.969 -7.352 -4.637 1 79.81 66 ASN A CA 1
ATOM 511 C C . ASN A 1 66 ? -10.195 -8.188 -4.266 1 79.81 66 ASN A C 1
ATOM 513 O O . ASN A 1 66 ? -10.945 -7.824 -3.357 1 79.81 66 ASN A O 1
ATOM 517 N N . ALA A 1 67 ? -10.328 -9.258 -4.852 1 76.88 67 ALA A N 1
ATOM 518 C CA . ALA A 1 67 ? -11.508 -10.094 -4.656 1 76.88 67 ALA A CA 1
ATOM 519 C C . ALA A 1 67 ? -11.453 -10.812 -3.312 1 76.88 67 ALA A C 1
ATOM 521 O O . ALA A 1 67 ? -12.492 -11.102 -2.715 1 76.88 67 ALA A O 1
ATOM 522 N N . ALA A 1 68 ? -10.297 -11.094 -2.824 1 73.56 68 ALA A N 1
ATOM 523 C CA . ALA A 1 68 ? -10.172 -11.812 -1.56 1 73.56 68 ALA A CA 1
ATOM 524 C C . ALA A 1 68 ? -10.68 -10.969 -0.395 1 73.56 68 ALA A C 1
ATOM 526 O O . ALA A 1 68 ? -11.383 -11.469 0.484 1 73.56 68 ALA A O 1
ATOM 527 N N . SER A 1 69 ? -10.406 -9.703 -0.455 1 78 69 SER A N 1
ATOM 528 C CA . SER A 1 69 ? -10.812 -8.82 0.63 1 78 69 SER A CA 1
ATOM 529 C C . SER A 1 69 ? -12.062 -8.031 0.261 1 78 69 SER A C 1
ATOM 531 O O . SER A 1 69 ? -12.578 -7.25 1.068 1 78 69 SER A O 1
ATOM 533 N N . HIS A 1 70 ? -12.641 -8.258 -0.884 1 83.5 70 HIS A N 1
ATOM 534 C CA . HIS A 1 70 ? -13.797 -7.5 -1.355 1 83.5 70 HIS A CA 1
ATOM 535 C C . HIS A 1 70 ? -13.523 -6 -1.33 1 83.5 70 HIS A C 1
ATOM 537 O O . HIS A 1 70 ? -14.352 -5.227 -0.845 1 83.5 70 HIS A O 1
ATOM 543 N N . ARG A 1 71 ? -12.336 -5.66 -1.696 1 87.88 71 ARG A N 1
ATOM 544 C CA . ARG A 1 71 ? -11.922 -4.266 -1.647 1 87.88 71 ARG A CA 1
ATOM 545 C C . ARG A 1 71 ? -11.75 -3.695 -3.051 1 87.88 71 ARG A C 1
ATOM 547 O O . ARG A 1 71 ? -10.984 -4.234 -3.855 1 87.88 71 ARG A O 1
ATOM 554 N N . LEU A 1 72 ? -12.484 -2.691 -3.299 1 90.94 72 LEU A N 1
ATOM 555 C CA . LEU A 1 72 ? -12.336 -1.949 -4.547 1 90.94 72 LEU A CA 1
ATOM 556 C C . LEU A 1 72 ? -11.602 -0.634 -4.309 1 90.94 72 LEU A C 1
ATOM 558 O O . LEU A 1 72 ? -12.031 0.182 -3.488 1 90.94 72 LEU A O 1
ATOM 562 N N . THR A 1 73 ? -10.477 -0.475 -4.934 1 89.62 73 THR A N 1
ATOM 563 C CA . THR A 1 73 ? -9.75 0.792 -4.891 1 89.62 73 THR A CA 1
ATOM 564 C C . THR A 1 73 ? -9.992 1.594 -6.168 1 89.62 73 THR A C 1
ATOM 566 O O . THR A 1 73 ? -9.633 1.155 -7.262 1 89.62 73 THR A O 1
ATOM 569 N N . SER A 1 74 ? -10.695 2.646 -6.02 1 89.81 74 SER A N 1
ATOM 570 C CA . SER A 1 74 ? -11.023 3.5 -7.156 1 89.81 74 SER A CA 1
ATOM 571 C C . SER A 1 74 ? -10.586 4.941 -6.91 1 89.81 74 SER A C 1
ATOM 573 O O . SER A 1 74 ? -10.484 5.375 -5.762 1 89.81 74 SER A O 1
ATOM 575 N N . SER A 1 75 ? -10.227 5.547 -7.984 1 86 75 SER A N 1
ATOM 576 C CA . SER A 1 75 ? -9.938 6.977 -7.953 1 86 75 SER A CA 1
ATOM 577 C C . SER A 1 75 ? -11.039 7.777 -8.641 1 86 75 SER A C 1
ATOM 579 O O . SER A 1 75 ? -11.469 7.43 -9.742 1 86 75 SER A O 1
ATOM 581 N N . ALA A 1 76 ? -11.508 8.773 -7.926 1 86.5 76 ALA A N 1
ATOM 582 C CA . ALA A 1 76 ? -12.602 9.562 -8.469 1 86.5 76 ALA A CA 1
ATOM 583 C C . ALA A 1 76 ? -12.438 11.039 -8.133 1 86.5 76 ALA A C 1
ATOM 585 O O . ALA A 1 76 ? -11.773 11.391 -7.152 1 86.5 76 ALA A O 1
ATOM 586 N N . LEU A 1 77 ? -12.961 11.82 -9.055 1 83.69 77 LEU A N 1
ATOM 587 C CA . LEU A 1 77 ? -13.094 13.258 -8.852 1 83.69 77 LEU A CA 1
ATOM 588 C C . LEU A 1 77 ? -14.547 13.625 -8.539 1 83.69 77 LEU A C 1
ATOM 590 O O . LEU A 1 77 ? -15.461 13.258 -9.281 1 83.69 77 LEU A O 1
ATOM 594 N N . LEU A 1 78 ? -14.656 14.258 -7.43 1 86.94 78 LEU A N 1
ATOM 595 C CA . LEU A 1 78 ? -15.984 14.742 -7.062 1 86.94 78 LEU A CA 1
ATOM 596 C C . LEU A 1 78 ? -16.094 16.25 -7.293 1 86.94 78 LEU A C 1
ATOM 598 O O . LEU A 1 78 ? -15.156 16.984 -7.02 1 86.94 78 LEU A O 1
ATOM 602 N N . THR A 1 79 ? -17.188 16.594 -7.953 1 87.12 79 THR A N 1
ATOM 603 C CA . THR A 1 79 ? -17.516 18.016 -8.047 1 87.12 79 THR A CA 1
ATOM 604 C C . THR A 1 79 ? -18.734 18.344 -7.18 1 87.12 79 THR A C 1
ATOM 606 O O . THR A 1 79 ? -19.828 17.844 -7.43 1 87.12 79 THR A O 1
ATOM 609 N N . VAL A 1 80 ? -18.422 19.109 -6.188 1 91.19 80 VAL A N 1
ATOM 610 C CA . VAL A 1 80 ? -19.484 19.5 -5.266 1 91.19 80 VAL A CA 1
ATOM 611 C C . VAL A 1 80 ? -19.75 21 -5.387 1 91.19 80 VAL A C 1
ATOM 613 O O . VAL A 1 80 ? -18.812 21.812 -5.25 1 91.19 80 VAL A O 1
ATOM 616 N N . ALA A 1 81 ? -20.984 21.344 -5.672 1 92.69 81 ALA A N 1
ATOM 617 C CA . ALA A 1 81 ? -21.344 22.75 -5.812 1 92.69 81 ALA A CA 1
ATOM 618 C C . ALA A 1 81 ? -22.516 23.109 -4.891 1 92.69 81 ALA A C 1
ATOM 620 O O . ALA A 1 81 ? -23.438 22.312 -4.715 1 92.69 81 ALA A O 1
ATOM 621 N N . TRP A 1 82 ? -22.359 24.219 -4.238 1 93 82 TRP A N 1
ATOM 622 C CA . TRP A 1 82 ? -23.438 24.75 -3.414 1 93 82 TRP A CA 1
ATOM 623 C C . TRP A 1 82 ? -23.438 26.281 -3.438 1 93 82 TRP A C 1
ATOM 625 O O . TRP A 1 82 ? -22.531 26.891 -4.004 1 93 82 TRP A O 1
ATOM 635 N N . GLN A 1 83 ? -24.547 26.891 -2.873 1 91.94 83 GLN A N 1
ATOM 636 C CA . GLN A 1 83 ? -24.688 28.344 -2.811 1 91.94 83 GLN A CA 1
ATOM 637 C C . GLN A 1 83 ? -24.438 28.859 -1.395 1 91.94 83 GLN A C 1
ATOM 639 O O . GLN A 1 83 ? -25.047 28.375 -0.438 1 91.94 83 GLN A O 1
ATOM 644 N N . ASP A 1 84 ? -23.438 29.703 -1.324 1 89.75 84 ASP A N 1
ATOM 645 C CA . ASP A 1 84 ? -23.141 30.344 -0.048 1 89.75 84 ASP A CA 1
ATOM 646 C C . ASP A 1 84 ? -23.734 31.75 -0.003 1 89.75 84 ASP A C 1
ATOM 648 O O . ASP A 1 84 ? -23.297 32.625 -0.749 1 89.75 84 ASP A O 1
ATOM 652 N N . ASP A 1 85 ? -24.578 32 1.014 1 86.44 85 ASP A N 1
ATOM 653 C CA . ASP A 1 85 ? -25.281 33.281 1.109 1 86.44 85 ASP A CA 1
ATOM 654 C C . ASP A 1 85 ? -24.391 34.344 1.735 1 86.44 85 ASP A C 1
ATOM 656 O O . ASP A 1 85 ? -24.625 35.531 1.571 1 86.44 85 ASP A O 1
ATOM 660 N N . TYR A 1 86 ? -23.406 33.938 2.416 1 84.19 86 TYR A N 1
ATOM 661 C CA . TYR A 1 86 ? -22.594 34.906 3.15 1 84.19 86 TYR A CA 1
ATOM 662 C C . TYR A 1 86 ? -21.406 35.375 2.314 1 84.19 86 TYR A C 1
ATOM 664 O O . TYR A 1 86 ? -20.797 36.375 2.615 1 84.19 86 TYR A O 1
ATOM 672 N N . LEU A 1 87 ? -21.047 34.594 1.34 1 86.5 87 LEU A N 1
ATOM 673 C CA . LEU A 1 87 ? -19.859 34.906 0.557 1 86.5 87 LEU A CA 1
ATOM 674 C C . LEU A 1 87 ? -20.234 35.531 -0.779 1 86.5 87 LEU A C 1
ATOM 676 O O . LEU A 1 87 ? -20.156 34.875 -1.822 1 86.5 87 LEU A O 1
ATOM 680 N N . THR A 1 88 ? -20.703 36.781 -0.768 1 86.06 88 THR A N 1
ATOM 681 C CA . THR A 1 88 ? -21 37.531 -1.975 1 86.06 88 THR A CA 1
ATOM 682 C C . THR A 1 88 ? -20.25 38.875 -1.982 1 86.06 88 THR A C 1
ATOM 684 O O . THR A 1 88 ? -20.031 39.469 -0.928 1 86.06 88 THR A O 1
ATOM 687 N N . TRP A 1 89 ? -19.703 39.219 -3.178 1 85.12 89 TRP A N 1
ATOM 688 C CA . TRP A 1 89 ? -19.031 40.5 -3.312 1 85.12 89 TRP A CA 1
ATOM 689 C C . TRP A 1 89 ? -19.281 41.094 -4.691 1 85.12 89 TRP A C 1
ATOM 691 O O . TRP A 1 89 ? -19.734 40.406 -5.602 1 85.12 89 TRP A O 1
ATOM 701 N N . GLU A 1 90 ? -19.094 42.406 -4.785 1 86.06 90 GLU A N 1
ATOM 702 C CA . GLU A 1 90 ? -19.219 43.125 -6.062 1 86.06 90 GLU A CA 1
ATOM 703 C C . GLU A 1 90 ? -17.875 43.219 -6.766 1 86.06 90 GLU A C 1
ATOM 705 O O . GLU A 1 90 ? -16.969 43.906 -6.277 1 86.06 90 GLU A O 1
ATOM 710 N N . PRO A 1 91 ? -17.766 42.562 -7.938 1 84.69 91 PRO A N 1
ATOM 711 C CA . PRO A 1 91 ? -16.484 42.562 -8.648 1 84.69 91 PRO A CA 1
ATOM 712 C C . PRO A 1 91 ? -15.953 43.969 -8.906 1 84.69 91 PRO A C 1
ATOM 714 O O . PRO A 1 91 ? -14.742 44.188 -8.867 1 84.69 91 PRO A O 1
ATOM 717 N N . ALA A 1 92 ? -16.781 44.938 -9.109 1 80.88 92 ALA A N 1
ATOM 718 C CA . ALA A 1 92 ? -16.359 46.281 -9.414 1 80.88 92 ALA A CA 1
ATOM 719 C C . ALA A 1 92 ? -15.617 46.906 -8.234 1 80.88 92 ALA A C 1
ATOM 721 O O . ALA A 1 92 ? -14.711 47.719 -8.422 1 80.88 92 ALA A O 1
ATOM 722 N N . ALA A 1 93 ? -15.922 46.438 -7.082 1 80.81 93 ALA A N 1
ATOM 723 C CA . ALA A 1 93 ? -15.312 46.969 -5.871 1 80.81 93 ALA A CA 1
ATOM 724 C C . ALA A 1 93 ? -13.953 46.344 -5.605 1 80.81 93 ALA A C 1
ATOM 726 O O . ALA A 1 93 ? -13.133 46.875 -4.867 1 80.81 93 ALA A O 1
ATOM 727 N N . TYR A 1 94 ? -13.75 45.312 -6.16 1 79.69 94 TYR A N 1
ATOM 728 C CA . TYR A 1 94 ? -12.523 44.562 -5.887 1 79.69 94 TYR A CA 1
ATOM 729 C C . TYR A 1 94 ? -11.711 44.375 -7.16 1 79.69 94 TYR A C 1
ATOM 731 O O . TYR A 1 94 ? -11.203 43.25 -7.41 1 79.69 94 TYR A O 1
ATOM 739 N N . GLY A 1 95 ? -11.531 45.344 -7.98 1 74.75 95 GLY A N 1
ATOM 740 C CA . GLY A 1 95 ? -10.648 45.344 -9.141 1 74.75 95 GLY A CA 1
ATOM 741 C C . GLY A 1 95 ? -11.141 44.406 -10.242 1 74.75 95 GLY A C 1
ATOM 742 O O . GLY A 1 95 ? -10.352 43.938 -11.07 1 74.75 95 GLY A O 1
ATOM 743 N N . GLY A 1 96 ? -12.383 43.906 -10.227 1 75.12 96 GLY A N 1
ATOM 744 C CA . GLY A 1 96 ? -12.945 43.094 -11.273 1 75.12 96 GLY A CA 1
ATOM 745 C C . GLY A 1 96 ? -12.742 41.594 -11.031 1 75.12 96 GLY A C 1
ATOM 746 O O . GLY A 1 96 ? -12.969 40.781 -11.93 1 75.12 96 GLY A O 1
ATOM 747 N N . ILE A 1 97 ? -12.305 41.219 -9.875 1 76.25 97 ILE A N 1
ATOM 748 C CA . ILE A 1 97 ? -12.094 39.812 -9.555 1 76.25 97 ILE A CA 1
ATOM 749 C C . ILE A 1 97 ? -13.438 39.125 -9.406 1 76.25 97 ILE A C 1
ATOM 751 O O . ILE A 1 97 ? -14.281 39.531 -8.617 1 76.25 97 ILE A O 1
ATOM 755 N N . THR A 1 98 ? -13.617 38.031 -10.281 1 78 98 THR A N 1
ATOM 756 C CA . THR A 1 98 ? -14.891 37.344 -10.242 1 78 98 THR A CA 1
ATOM 757 C C . THR A 1 98 ? -14.758 36 -9.5 1 78 98 THR A C 1
ATOM 759 O O . THR A 1 98 ? -15.758 35.406 -9.07 1 78 98 THR A O 1
ATOM 762 N N . ARG A 1 99 ? -13.633 35.562 -9.398 1 79 99 ARG A N 1
ATOM 763 C CA . ARG A 1 99 ? -13.414 34.281 -8.734 1 79 99 ARG A CA 1
ATOM 764 C C . ARG A 1 99 ? -12.164 34.312 -7.867 1 79 99 ARG A C 1
ATOM 766 O O . ARG A 1 99 ? -11.195 35 -8.195 1 79 99 ARG A O 1
ATOM 773 N N . ILE A 1 100 ? -12.266 33.562 -6.785 1 76.81 100 ILE A N 1
ATOM 774 C CA . ILE A 1 100 ? -11.109 33.5 -5.902 1 76.81 100 ILE A CA 1
ATOM 775 C C . ILE A 1 100 ? -10.922 32.062 -5.426 1 76.81 100 ILE A C 1
ATOM 777 O O . ILE A 1 100 ? -11.852 31.25 -5.461 1 76.81 100 ILE A O 1
ATOM 781 N N . LEU A 1 101 ? -9.727 31.781 -5.098 1 76.62 101 LEU A N 1
ATOM 782 C CA . LEU A 1 101 ? -9.383 30.484 -4.5 1 76.62 101 LEU A CA 1
ATOM 783 C C . LEU A 1 101 ? -9.117 30.641 -3.008 1 76.62 101 LEU A C 1
ATOM 785 O O . LEU A 1 101 ? -7.977 30.891 -2.6 1 76.62 101 LEU A O 1
ATOM 789 N N . PRO A 1 102 ? -10.117 30.359 -2.295 1 76.94 102 PRO A N 1
ATOM 790 C CA . PRO A 1 102 ? -9.914 30.5 -0.851 1 76.94 102 PRO A CA 1
ATOM 791 C C . PRO A 1 102 ? -9.281 29.266 -0.217 1 76.94 102 PRO A C 1
ATOM 793 O O . PRO A 1 102 ? -9.164 28.234 -0.866 1 76.94 102 PRO A O 1
ATOM 796 N N . ASP A 1 103 ? -8.82 29.516 0.981 1 75.44 103 ASP A N 1
ATOM 797 C CA . ASP A 1 103 ? -8.391 28.375 1.787 1 75.44 103 ASP A CA 1
ATOM 798 C C . ASP A 1 103 ? -9.586 27.547 2.262 1 75.44 103 ASP A C 1
ATOM 800 O O . ASP A 1 103 ? -10.453 28.062 2.973 1 75.44 103 ASP A O 1
ATOM 804 N N . PRO A 1 104 ? -9.555 26.312 1.881 1 78.06 104 PRO A N 1
ATOM 805 C CA . PRO A 1 104 ? -10.703 25.484 2.23 1 78.06 104 PRO A CA 1
ATOM 806 C C . PRO A 1 104 ? -10.891 25.328 3.738 1 78.06 104 PRO A C 1
ATOM 808 O O . PRO A 1 104 ? -11.992 25.031 4.203 1 78.06 104 PRO A O 1
ATOM 811 N N . THR A 1 105 ? -9.914 25.625 4.527 1 76.19 105 THR A N 1
ATOM 812 C CA . THR A 1 105 ? -10.008 25.406 5.969 1 76.19 105 THR A CA 1
ATOM 813 C C . THR A 1 105 ? -10.75 26.562 6.637 1 76.19 105 THR A C 1
ATOM 815 O O . THR A 1 105 ? -11.234 26.422 7.766 1 76.19 105 THR A O 1
ATOM 818 N N . GLN A 1 106 ? -10.93 27.641 5.934 1 77.88 106 GLN A N 1
ATOM 819 C CA . GLN A 1 106 ? -11.539 28.828 6.539 1 77.88 106 GLN A CA 1
ATOM 820 C C . GLN A 1 106 ? -13.016 28.938 6.18 1 77.88 106 GLN A C 1
ATOM 822 O O . GLN A 1 106 ? -13.75 29.719 6.777 1 77.88 106 GLN A O 1
ATOM 827 N N . LEU A 1 107 ? -13.406 28.078 5.301 1 82.94 107 LEU A N 1
ATOM 828 C CA . LEU A 1 107 ? -14.797 28.141 4.852 1 82.94 107 LEU A CA 1
ATOM 829 C C . LEU A 1 107 ? -15.547 26.875 5.234 1 82.94 107 LEU A C 1
ATOM 831 O O . LEU A 1 107 ? -14.93 25.844 5.562 1 82.94 107 LEU A O 1
ATOM 835 N N . TRP A 1 108 ? -16.844 27.062 5.191 1 83.38 108 TRP A N 1
ATOM 836 C CA . TRP A 1 108 ? -17.688 25.906 5.453 1 83.38 108 TRP A CA 1
ATOM 837 C C . TRP A 1 108 ? -17.578 24.875 4.328 1 83.38 108 TRP A C 1
ATOM 839 O O . TRP A 1 108 ? -17.609 25.234 3.148 1 83.38 108 TRP A O 1
ATOM 849 N N . ARG A 1 109 ? -17.312 23.703 4.691 1 84.38 109 ARG A N 1
ATOM 850 C CA . ARG A 1 109 ? -17.281 22.594 3.754 1 84.38 109 ARG A CA 1
ATOM 851 C C . ARG A 1 109 ? -18.141 21.438 4.254 1 84.38 109 ARG A C 1
ATOM 853 O O . ARG A 1 109 ? -18.156 21.141 5.453 1 84.38 109 ARG A O 1
ATOM 860 N N . PRO A 1 110 ? -18.906 20.938 3.246 1 85.44 110 PRO A N 1
ATOM 861 C CA . PRO A 1 110 ? -19.672 19.766 3.676 1 85.44 110 PRO A CA 1
ATOM 862 C C . PRO A 1 110 ? -18.797 18.594 4.102 1 85.44 110 PRO A C 1
ATOM 864 O O . PRO A 1 110 ? -17.766 18.328 3.469 1 85.44 110 PRO A O 1
ATOM 867 N N . ARG A 1 111 ? -19.203 17.938 5.133 1 82.31 111 ARG A N 1
ATOM 868 C CA . ARG A 1 111 ? -18.453 16.781 5.641 1 82.31 111 ARG A CA 1
ATOM 869 C C . ARG A 1 111 ? -18.844 15.508 4.91 1 82.31 111 ARG A C 1
ATOM 871 O O . ARG A 1 111 ? -19.391 14.578 5.523 1 82.31 111 ARG A O 1
ATOM 878 N N . LEU A 1 112 ? -18.516 15.531 3.664 1 84.94 112 LEU A N 1
ATOM 879 C CA . LEU A 1 112 ? -18.828 14.391 2.807 1 84.94 112 LEU A CA 1
ATOM 880 C C . LEU A 1 112 ? -17.906 13.211 3.107 1 84.94 112 LEU A C 1
ATOM 882 O O . LEU A 1 112 ? -16.703 13.391 3.273 1 84.94 112 LEU A O 1
ATOM 886 N N . THR A 1 113 ? -18.531 12.094 3.328 1 82.25 113 THR A N 1
ATOM 887 C CA . THR A 1 113 ? -17.781 10.867 3.582 1 82.25 113 THR A CA 1
ATOM 888 C C . THR A 1 113 ? -18.438 9.68 2.891 1 82.25 113 THR A C 1
ATOM 890 O O . THR A 1 113 ? -19.578 9.773 2.428 1 82.25 113 THR A O 1
ATOM 893 N N . ILE A 1 114 ? -17.672 8.703 2.686 1 85.25 114 ILE A N 1
ATOM 894 C CA . ILE A 1 114 ? -18.172 7.461 2.105 1 85.25 114 ILE A CA 1
ATOM 895 C C . ILE A 1 114 ? -18.422 6.441 3.213 1 85.25 114 ILE A C 1
ATOM 897 O O . ILE A 1 114 ? -17.531 6.133 3.998 1 85.25 114 ILE A O 1
ATOM 901 N N . ARG A 1 115 ? -19.562 5.93 3.191 1 78.69 115 ARG A N 1
ATOM 902 C CA . ARG A 1 115 ? -20.016 5.039 4.258 1 78.69 115 ARG A CA 1
ATOM 903 C C . ARG A 1 115 ? -19.359 3.668 4.133 1 78.69 115 ARG A C 1
ATOM 905 O O . ARG A 1 115 ? -19 3.053 5.137 1 78.69 115 ARG A O 1
ATOM 912 N N . ASN A 1 116 ? -19.234 3.176 2.963 1 83.12 116 ASN A N 1
ATOM 913 C CA . ASN A 1 116 ? -18.703 1.824 2.777 1 83.12 116 ASN A CA 1
ATOM 914 C C . ASN A 1 116 ? -17.203 1.826 2.578 1 83.12 116 ASN A C 1
ATOM 916 O O . ASN A 1 116 ? -16.656 0.958 1.891 1 83.12 116 ASN A O 1
ATOM 920 N N . THR A 1 117 ? -16.609 2.764 3.137 1 82.94 117 THR A N 1
ATOM 921 C CA . THR A 1 117 ? -15.148 2.809 3.055 1 82.94 117 THR A CA 1
ATOM 922 C C . THR A 1 117 ? -14.523 1.771 3.984 1 82.94 117 THR A C 1
ATOM 924 O O . THR A 1 117 ? -15.07 1.477 5.051 1 82.94 117 THR A O 1
ATOM 927 N N . LEU A 1 118 ? -13.469 1.112 3.494 1 80.31 118 LEU A N 1
ATOM 928 C CA . LEU A 1 118 ? -12.742 0.14 4.301 1 80.31 118 LEU A CA 1
ATOM 929 C C . LEU A 1 118 ? -11.594 0.808 5.055 1 80.31 118 LEU A C 1
ATOM 931 O O . LEU A 1 118 ? -11.062 0.238 6.008 1 80.31 118 LEU A O 1
ATOM 935 N N . THR A 1 119 ? -11.188 1.878 4.59 1 71 119 THR A N 1
ATOM 936 C CA . THR A 1 119 ? -10.078 2.57 5.238 1 71 119 THR A CA 1
ATOM 937 C C . THR A 1 119 ? -10.594 3.648 6.184 1 71 119 THR A C 1
ATOM 939 O O . THR A 1 119 ? -11.648 3.486 6.805 1 71 119 THR A O 1
ATOM 942 N N . ASP A 1 120 ? -9.836 4.789 6.211 1 63.41 120 ASP A N 1
ATOM 943 C CA . ASP A 1 120 ? -10.141 5.887 7.121 1 63.41 120 ASP A CA 1
ATOM 944 C C . ASP A 1 120 ? -11.352 6.68 6.641 1 63.41 120 ASP A C 1
ATOM 946 O O . ASP A 1 120 ? -11.477 6.973 5.449 1 63.41 120 ASP A O 1
ATOM 950 N N . MET A 1 121 ? -12.383 6.492 7.5 1 60.91 121 MET A N 1
ATOM 951 C CA . MET A 1 121 ? -13.508 7.379 7.215 1 60.91 121 MET A CA 1
ATOM 952 C C . MET A 1 121 ? -13.094 8.844 7.352 1 60.91 121 MET A C 1
ATOM 954 O O . MET A 1 121 ? -13.062 9.383 8.453 1 60.91 121 MET A O 1
ATOM 958 N N . LYS A 1 122 ? -12.289 9.242 6.383 1 63.59 122 LYS A N 1
ATOM 959 C CA . LYS A 1 122 ? -11.836 10.633 6.434 1 63.59 122 LYS A CA 1
ATOM 960 C C . LYS A 1 122 ? -12.711 11.531 5.566 1 63.59 122 LYS A C 1
ATOM 962 O O . LYS A 1 122 ? -13.336 11.062 4.617 1 63.59 122 LYS A O 1
ATOM 967 N N . VAL A 1 123 ? -12.914 12.695 6.219 1 61.16 123 VAL A N 1
ATOM 968 C CA . VAL A 1 123 ? -13.5 13.727 5.375 1 61.16 123 VAL A CA 1
ATOM 969 C C . VAL A 1 123 ? -12.602 13.984 4.168 1 61.16 123 VAL A C 1
ATOM 971 O O . VAL A 1 123 ? -11.375 13.906 4.273 1 61.16 123 VAL A O 1
ATOM 974 N N . LEU A 1 124 ? -13.281 14.016 3.074 1 69.56 124 LEU A N 1
ATOM 975 C CA . LEU A 1 124 ? -12.562 14.25 1.827 1 69.56 124 LEU A CA 1
ATOM 976 C C . LEU A 1 124 ? -11.586 15.406 1.976 1 69.56 124 LEU A C 1
ATOM 978 O O . LEU A 1 124 ? -11.805 16.312 2.785 1 69.56 124 LEU A O 1
ATOM 982 N N . ASP A 1 125 ? -10.398 15.289 1.419 1 62.75 125 ASP A N 1
ATOM 983 C CA . ASP A 1 125 ? -9.258 16.188 1.538 1 62.75 125 ASP A CA 1
ATOM 984 C C . ASP A 1 125 ? -9.641 17.609 1.114 1 62.75 125 ASP A C 1
ATOM 986 O O . ASP A 1 125 ? -10.656 17.812 0.442 1 62.75 125 ASP A O 1
ATOM 990 N N . HIS A 1 126 ? -8.844 18.438 1.818 1 62.09 126 HIS A N 1
ATOM 991 C CA . HIS A 1 126 ? -8.984 19.859 1.532 1 62.09 126 HIS A CA 1
ATOM 992 C C . HIS A 1 126 ? -8.391 20.203 0.172 1 62.09 126 HIS A C 1
ATOM 994 O O . HIS A 1 126 ? -7.273 20.719 0.09 1 62.09 126 HIS A O 1
ATOM 1000 N N . SER A 1 127 ? -9.172 19.719 -0.8 1 68.56 127 SER A N 1
ATOM 1001 C CA . SER A 1 127 ? -8.688 20 -2.15 1 68.56 127 SER A CA 1
ATOM 1002 C C . SER A 1 127 ? -9.086 21.406 -2.598 1 68.56 127 SER A C 1
ATOM 1004 O O . SER A 1 127 ? -9.414 22.25 -1.769 1 68.56 127 SER A O 1
ATOM 1006 N N . TYR A 1 128 ? -9.195 21.594 -3.846 1 70.88 128 TYR A N 1
ATOM 1007 C CA . TYR A 1 128 ? -9.398 22.875 -4.531 1 70.88 128 TYR A CA 1
ATOM 1008 C C . TYR A 1 128 ? -10.836 23.344 -4.398 1 70.88 128 TYR A C 1
ATOM 1010 O O . TYR A 1 128 ? -11.773 22.562 -4.586 1 70.88 128 TYR A O 1
ATOM 1018 N N . MET A 1 129 ? -10.891 24.562 -3.801 1 81.19 129 MET A N 1
ATOM 1019 C CA . MET A 1 129 ? -12.188 25.203 -3.697 1 81.19 129 MET A CA 1
ATOM 1020 C C . MET A 1 129 ? -12.195 26.531 -4.461 1 81.19 129 MET A C 1
ATOM 1022 O O . MET A 1 129 ? -11.227 27.281 -4.41 1 81.19 129 MET A O 1
ATOM 1026 N N . VAL A 1 130 ? -13.289 26.781 -5.262 1 80.69 130 VAL A N 1
ATOM 1027 C CA . VAL A 1 130 ? -13.461 28.016 -6.02 1 80.69 130 VAL A CA 1
ATOM 1028 C C . VAL A 1 130 ? -14.734 28.719 -5.57 1 80.69 130 VAL A C 1
ATOM 1030 O O . VAL A 1 130 ? -15.781 28.094 -5.41 1 80.69 130 VAL A O 1
ATOM 1033 N N . ALA A 1 131 ? -14.469 29.953 -5.23 1 84 131 ALA A N 1
ATOM 1034 C CA . ALA A 1 131 ? -15.602 30.797 -4.867 1 84 131 ALA A CA 1
ATOM 1035 C C . ALA A 1 131 ? -15.867 31.844 -5.934 1 84 131 ALA A C 1
ATOM 1037 O O . ALA A 1 131 ? -14.953 32.562 -6.359 1 84 131 ALA A O 1
ATOM 1038 N N . ARG A 1 132 ? -17.125 31.969 -6.359 1 84.88 132 ARG A N 1
ATOM 1039 C CA . ARG A 1 132 ? -17.547 32.969 -7.324 1 84.88 132 ARG A CA 1
ATOM 1040 C C . ARG A 1 132 ? -18.188 34.156 -6.625 1 84.88 132 ARG A C 1
ATOM 1042 O O . ARG A 1 132 ? -18.703 34.031 -5.512 1 84.88 132 ARG A O 1
ATOM 1049 N N . TYR A 1 133 ? -18.219 35.281 -7.281 1 86.19 133 TYR A N 1
ATOM 1050 C CA . TYR A 1 133 ? -18.688 36.531 -6.691 1 86.19 133 TYR A CA 1
ATOM 1051 C C . TYR A 1 133 ? -20.172 36.438 -6.328 1 86.19 133 TYR A C 1
ATOM 1053 O O . TYR A 1 133 ? -20.656 37.156 -5.457 1 86.19 133 TYR A O 1
ATOM 1061 N N . ASP A 1 134 ? -20.906 35.5 -7.035 1 89.88 134 ASP A N 1
ATOM 1062 C CA . ASP A 1 134 ? -22.344 35.375 -6.797 1 89.88 134 ASP A CA 1
ATOM 1063 C C . ASP A 1 134 ? -22.609 34.406 -5.637 1 89.88 134 ASP A C 1
ATOM 1065 O O . ASP A 1 134 ? -23.766 34.156 -5.301 1 89.88 134 ASP A O 1
ATOM 1069 N N . GLY A 1 135 ? -21.609 33.844 -5.043 1 89.5 135 GLY A N 1
ATOM 1070 C CA . GLY A 1 135 ? -21.781 32.969 -3.91 1 89.5 135 GLY A CA 1
ATOM 1071 C C . GLY A 1 135 ? -21.703 31.5 -4.285 1 89.5 135 GLY A C 1
ATOM 1072 O O . GLY A 1 135 ? -21.781 30.625 -3.422 1 89.5 135 GLY A O 1
ATOM 1073 N N . MET A 1 136 ? -21.562 31.312 -5.539 1 90.38 136 MET A N 1
ATOM 1074 C CA . MET A 1 136 ? -21.453 29.922 -5.98 1 90.38 136 MET A CA 1
ATOM 1075 C C . MET A 1 136 ? -20.109 29.344 -5.594 1 90.38 136 MET A C 1
ATOM 1077 O O . MET A 1 136 ? -19.062 29.891 -5.934 1 90.38 136 MET A O 1
ATOM 1081 N N . MET A 1 137 ? -20.234 28.25 -4.766 1 89.75 137 MET A N 1
ATOM 1082 C CA . MET A 1 137 ? -19.031 27.547 -4.332 1 89.75 137 MET A CA 1
ATOM 1083 C C . MET A 1 137 ? -18.875 26.219 -5.078 1 89.75 137 MET A C 1
ATOM 1085 O O . MET A 1 137 ? -19.859 25.516 -5.309 1 89.75 137 MET A O 1
ATOM 1089 N N . LYS A 1 138 ? -17.672 26 -5.527 1 86.31 138 LYS A N 1
ATOM 1090 C CA . LYS A 1 138 ? -17.344 24.719 -6.148 1 86.31 138 LYS A CA 1
ATOM 1091 C C . LYS A 1 138 ? -16.141 24.078 -5.469 1 86.31 138 LYS A C 1
ATOM 1093 O O . LYS A 1 138 ? -15.094 24.719 -5.316 1 86.31 138 LYS A O 1
ATOM 1098 N N . TRP A 1 139 ? -16.406 22.875 -4.984 1 86.12 139 TRP A N 1
ATOM 1099 C CA . TRP A 1 139 ? -15.375 22.094 -4.32 1 86.12 139 TRP A CA 1
ATOM 1100 C C . TRP A 1 139 ? -15.031 20.844 -5.133 1 86.12 139 TRP A C 1
ATOM 1102 O O . TRP A 1 139 ? -15.922 20.094 -5.52 1 86.12 139 TRP A O 1
ATOM 1112 N N . LEU A 1 140 ? -13.695 20.672 -5.48 1 81.44 140 LEU A N 1
ATOM 1113 C CA . LEU A 1 140 ? -13.242 19.594 -6.352 1 81.44 140 LEU A CA 1
ATOM 1114 C C . LEU A 1 140 ? -12.273 18.672 -5.617 1 81.44 140 LEU A C 1
ATOM 1116 O O . LEU A 1 140 ? -11.078 18.672 -5.906 1 81.44 140 LEU A O 1
ATOM 1120 N N . PRO A 1 141 ? -12.82 17.797 -4.801 1 81.25 141 PRO A N 1
ATOM 1121 C CA . PRO A 1 141 ? -11.938 16.828 -4.152 1 81.25 141 PRO A CA 1
ATOM 1122 C C . PRO A 1 141 ? -11.586 15.648 -5.059 1 81.25 141 PRO A C 1
ATOM 1124 O O . PRO A 1 141 ? -12.461 15.117 -5.746 1 81.25 141 PRO A O 1
ATOM 1127 N N . ILE A 1 142 ? -10.344 15.32 -5.215 1 77.81 142 ILE A N 1
ATOM 1128 C CA . ILE A 1 142 ? -9.859 14.141 -5.918 1 77.81 142 ILE A CA 1
ATOM 1129 C C . ILE A 1 142 ? -9.266 13.148 -4.918 1 77.81 142 ILE A C 1
ATOM 1131 O O . ILE A 1 142 ? -8.297 13.469 -4.219 1 77.81 142 ILE A O 1
ATOM 1135 N N . GLU A 1 143 ? -9.891 12.055 -4.738 1 81.25 143 GLU A N 1
ATOM 1136 C CA . GLU A 1 143 ? -9.461 11.102 -3.721 1 81.25 143 GLU A CA 1
ATOM 1137 C C . GLU A 1 143 ? -9.531 9.672 -4.238 1 81.25 143 GLU A C 1
ATOM 1139 O O . GLU A 1 143 ? -10.203 9.398 -5.234 1 81.25 143 GLU A O 1
ATOM 1144 N N . THR A 1 144 ? -8.695 8.875 -3.654 1 83.5 144 THR A N 1
ATOM 1145 C CA . THR A 1 144 ? -8.781 7.43 -3.854 1 83.5 144 THR A CA 1
ATOM 1146 C C . THR A 1 144 ? -9.656 6.793 -2.777 1 83.5 144 THR A C 1
ATOM 1148 O O . THR A 1 144 ? -9.422 6.992 -1.582 1 83.5 144 THR A O 1
ATOM 1151 N N . PHE A 1 145 ? -10.656 6.047 -3.238 1 87.44 145 PHE A N 1
ATOM 1152 C CA . PHE A 1 145 ? -11.602 5.418 -2.318 1 87.44 145 PHE A CA 1
ATOM 1153 C C . PHE A 1 145 ? -11.359 3.914 -2.248 1 87.44 145 PHE A C 1
ATOM 1155 O O . PHE A 1 145 ? -11.211 3.256 -3.279 1 87.44 145 PHE A O 1
ATOM 1162 N N . GLU A 1 146 ? -11.18 3.482 -1.078 1 88 146 GLU A N 1
ATOM 1163 C CA . GLU A 1 146 ? -11.188 2.043 -0.841 1 88 146 GLU A CA 1
ATOM 1164 C C . GLU A 1 146 ? -12.516 1.596 -0.23 1 88 146 GLU A C 1
ATOM 1166 O O . GLU A 1 146 ? -12.734 1.753 0.972 1 88 146 GLU A O 1
ATOM 1171 N N . THR A 1 147 ? -13.32 0.997 -1.065 1 90.5 147 THR A N 1
ATOM 1172 C CA . THR A 1 147 ? -14.68 0.663 -0.638 1 90.5 147 THR A CA 1
ATOM 1173 C C . THR A 1 147 ? -14.906 -0.845 -0.697 1 90.5 147 THR A C 1
ATOM 1175 O O . THR A 1 147 ? -14.164 -1.565 -1.367 1 90.5 147 THR A O 1
ATOM 1178 N N . PHE A 1 148 ? -15.945 -1.233 0.034 1 88.38 148 PHE A N 1
ATOM 1179 C CA . PHE A 1 148 ? -16.359 -2.633 0.04 1 88.38 148 PHE A CA 1
ATOM 1180 C C . PHE A 1 148 ? -17.234 -2.947 -1.168 1 88.38 148 PHE A C 1
ATOM 1182 O O . PHE A 1 148 ? -18.172 -2.219 -1.459 1 88.38 148 PHE A O 1
ATOM 1189 N N . CYS A 1 149 ? -16.766 -3.871 -1.868 1 89.38 149 CYS A N 1
ATOM 1190 C CA . CYS A 1 149 ? -17.531 -4.418 -2.982 1 89.38 149 CYS A CA 1
ATOM 1191 C C . CYS A 1 149 ? -17.562 -5.941 -2.93 1 89.38 149 CYS A C 1
ATOM 1193 O O . CYS A 1 149 ? -16.531 -6.59 -3.029 1 89.38 149 CYS A O 1
ATOM 1195 N N . HIS A 1 150 ? -18.781 -6.445 -2.777 1 84.56 150 HIS A N 1
ATOM 1196 C CA . HIS A 1 150 ? -18.938 -7.895 -2.711 1 84.56 150 HIS A CA 1
ATOM 1197 C C . HIS A 1 150 ? -18.609 -8.539 -4.055 1 84.56 150 HIS A C 1
ATOM 1199 O O . HIS A 1 150 ? -19.203 -8.188 -5.074 1 84.56 150 HIS A O 1
ATOM 1205 N N . VAL A 1 151 ? -17.609 -9.383 -4.02 1 83.75 151 VAL A N 1
ATOM 1206 C CA . VAL A 1 151 ? -17.203 -10.078 -5.242 1 83.75 151 VAL A CA 1
ATOM 1207 C C . VAL A 1 151 ? -17.812 -11.477 -5.262 1 83.75 151 VAL A C 1
ATOM 1209 O O . VAL A 1 151 ? -17.625 -12.25 -4.316 1 83.75 151 VAL A O 1
ATOM 1212 N N . ASP A 1 152 ? -18.641 -11.742 -6.223 1 82.94 152 ASP A N 1
ATOM 1213 C CA . ASP A 1 152 ? -19.188 -13.078 -6.469 1 82.94 152 ASP A CA 1
ATOM 1214 C C . ASP A 1 152 ? -18.469 -13.758 -7.629 1 82.94 152 ASP A C 1
ATOM 1216 O O . ASP A 1 152 ? -18.594 -13.344 -8.781 1 82.94 152 ASP A O 1
ATOM 1220 N N . VAL A 1 153 ? -17.781 -14.797 -7.277 1 83.31 153 VAL A N 1
ATOM 1221 C CA . VAL A 1 153 ? -16.984 -15.461 -8.305 1 83.31 153 VAL A CA 1
ATOM 1222 C C . VAL A 1 153 ? -17.688 -16.719 -8.781 1 83.31 153 VAL A C 1
ATOM 1224 O O . VAL A 1 153 ? -17.062 -17.594 -9.391 1 83.31 153 VAL A O 1
ATOM 1227 N N . THR A 1 154 ? -18.969 -16.906 -8.625 1 84.19 154 THR A N 1
ATOM 1228 C CA . THR A 1 154 ? -19.703 -18.109 -9 1 84.19 154 THR A CA 1
ATOM 1229 C C . THR A 1 154 ? -19.594 -18.375 -10.5 1 84.19 154 THR A C 1
ATOM 1231 O O . THR A 1 154 ? -19.406 -19.516 -10.922 1 84.19 154 THR A O 1
ATOM 1234 N N . TYR A 1 155 ? -19.594 -17.312 -11.289 1 86.88 155 TYR A N 1
ATOM 1235 C CA . TYR A 1 155 ? -19.562 -17.484 -12.734 1 86.88 155 TYR A CA 1
ATOM 1236 C C . TYR A 1 155 ? -18.219 -17.016 -13.305 1 86.88 155 TYR A C 1
ATOM 1238 O O . TYR A 1 155 ? -18.172 -16.469 -14.406 1 86.88 155 TYR A O 1
ATOM 1246 N N . PHE A 1 156 ? -17.266 -17.281 -12.609 1 85.38 156 PHE A N 1
ATOM 1247 C CA . PHE A 1 156 ? -15.93 -16.969 -13.109 1 85.38 156 PHE A CA 1
ATOM 1248 C C . PHE A 1 156 ? -15.633 -17.734 -14.391 1 85.38 156 PHE A C 1
ATOM 1250 O O . PHE A 1 156 ? -15.875 -18.938 -14.469 1 85.38 156 PHE A O 1
ATOM 1257 N N . PRO A 1 157 ? -15.18 -17.047 -15.422 1 85.5 157 PRO A N 1
ATOM 1258 C CA . PRO A 1 157 ? -14.609 -15.719 -15.609 1 85.5 157 PRO A CA 1
ATOM 1259 C C . PRO A 1 157 ? -15.578 -14.758 -16.312 1 85.5 157 PRO A C 1
ATOM 1261 O O . PRO A 1 157 ? -15.148 -13.789 -16.938 1 85.5 157 PRO A O 1
ATOM 1264 N N . PHE A 1 158 ? -16.906 -15.094 -16.266 1 87.25 158 PHE A N 1
ATOM 1265 C CA . PHE A 1 158 ? -17.906 -14.266 -16.922 1 87.25 158 PHE A CA 1
ATOM 1266 C C . PHE A 1 158 ? -18.75 -13.516 -15.883 1 87.25 158 PHE A C 1
ATOM 1268 O O . PHE A 1 158 ? -19.875 -13.109 -16.156 1 87.25 158 PHE A O 1
ATOM 1275 N N . GLU A 1 159 ? -18.172 -13.273 -14.883 1 85.88 159 GLU A N 1
ATOM 1276 C CA . GLU A 1 159 ? -18.938 -12.719 -13.773 1 85.88 159 GLU A CA 1
ATOM 1277 C C . GLU A 1 159 ? -19.109 -11.211 -13.922 1 85.88 159 GLU A C 1
ATOM 1279 O O . GLU A 1 159 ? -18.328 -10.555 -14.617 1 85.88 159 GLU A O 1
ATOM 1284 N N . LEU A 1 160 ? -20.266 -10.828 -13.383 1 89.75 160 LEU A N 1
ATOM 1285 C CA . LEU A 1 160 ? -20.594 -9.422 -13.219 1 89.75 160 LEU A CA 1
ATOM 1286 C C . LEU A 1 160 ? -20.547 -9.016 -11.75 1 89.75 160 LEU A C 1
ATOM 1288 O O . LEU A 1 160 ? -20.984 -9.773 -10.875 1 89.75 160 LEU A O 1
ATOM 1292 N N . GLN A 1 161 ? -19.875 -7.934 -11.562 1 90.62 161 GLN A N 1
ATOM 1293 C CA . GLN A 1 161 ? -19.781 -7.422 -10.203 1 90.62 161 GLN A CA 1
ATOM 1294 C C . GLN A 1 161 ? -20.438 -6.047 -10.094 1 90.62 161 GLN A C 1
ATOM 1296 O O . GLN A 1 161 ? -20.266 -5.195 -10.961 1 90.62 161 GLN A O 1
ATOM 1301 N N . LYS A 1 162 ? -21.25 -5.906 -9.109 1 92.56 162 LYS A N 1
ATOM 1302 C CA . LYS A 1 162 ? -21.859 -4.609 -8.828 1 92.56 162 LYS A CA 1
ATOM 1303 C C . LYS A 1 162 ? -21.203 -3.939 -7.625 1 92.56 162 LYS A C 1
ATOM 1305 O O . LYS A 1 162 ? -21.188 -4.504 -6.527 1 92.56 162 LYS A O 1
ATOM 1310 N N . CYS A 1 163 ? -20.594 -2.865 -7.887 1 93.25 163 CYS A N 1
ATOM 1311 C CA . CYS A 1 163 ? -19.938 -2.1 -6.828 1 93.25 163 CYS A CA 1
ATOM 1312 C C . CYS A 1 163 ? -20.641 -0.765 -6.609 1 93.25 163 CYS A C 1
ATOM 1314 O O . CYS A 1 163 ? -21.25 -0.222 -7.531 1 93.25 163 CYS A O 1
ATOM 1316 N N . ARG A 1 164 ? -20.594 -0.304 -5.395 1 93.38 164 ARG A N 1
ATOM 1317 C CA . ARG A 1 164 ? -21.312 0.925 -5.062 1 93.38 164 ARG A CA 1
ATOM 1318 C C . ARG A 1 164 ? -20.469 1.828 -4.176 1 93.38 164 ARG A C 1
ATOM 1320 O O . ARG A 1 164 ? -19.562 1.353 -3.475 1 93.38 164 ARG A O 1
ATOM 1327 N N . TRP A 1 165 ? -20.656 3.102 -4.32 1 92.5 165 TRP A N 1
ATOM 1328 C CA . TRP A 1 165 ? -20.156 4.141 -3.424 1 92.5 165 TRP A CA 1
ATOM 1329 C C . TRP A 1 165 ? -21.297 4.852 -2.717 1 92.5 165 TRP A C 1
ATOM 1331 O O . TRP A 1 165 ? -22.125 5.492 -3.361 1 92.5 165 TRP A O 1
ATOM 1341 N N . GLU A 1 166 ? -21.328 4.773 -1.441 1 90.5 166 GLU A N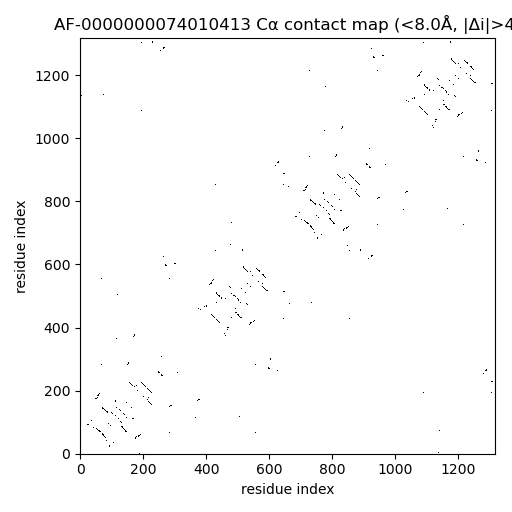 1
ATOM 1342 C CA . GLU A 1 166 ? -22.375 5.41 -0.661 1 90.5 166 GLU A CA 1
ATOM 1343 C C . GLU A 1 166 ? -21.875 6.691 0.002 1 90.5 166 GLU A C 1
ATOM 1345 O O . GLU A 1 166 ? -21.203 6.637 1.031 1 90.5 166 GLU A O 1
ATOM 1350 N N . MET A 1 167 ? -22.328 7.734 -0.514 1 89.19 167 MET A N 1
ATOM 1351 C CA . MET A 1 167 ? -21.906 9.031 0.007 1 89.19 167 MET A CA 1
ATOM 1352 C C . MET A 1 167 ? -22.953 9.594 0.969 1 89.19 167 MET A C 1
ATOM 1354 O O . MET A 1 167 ? -24.156 9.531 0.696 1 89.19 167 MET A O 1
ATOM 1358 N N . PHE A 1 168 ? -22.469 10.086 2.045 1 84.62 168 PHE A N 1
ATOM 1359 C CA . PHE A 1 168 ? -23.359 10.719 3.014 1 84.62 168 PHE A CA 1
ATOM 1360 C C . PHE A 1 168 ? -22.625 11.812 3.779 1 84.62 168 PHE A C 1
ATOM 1362 O O . PHE A 1 168 ? -21.406 11.969 3.646 1 84.62 168 PHE A O 1
ATOM 1369 N N . LEU A 1 169 ? -23.359 12.656 4.367 1 82.5 169 LEU A N 1
ATOM 1370 C CA . LEU A 1 169 ? -22.797 13.734 5.18 1 82.5 169 LEU A CA 1
ATOM 1371 C C . LEU A 1 169 ? -22.719 13.328 6.645 1 82.5 169 LEU A C 1
ATOM 1373 O O . LEU A 1 169 ? -23.688 12.828 7.211 1 82.5 169 LEU A O 1
ATOM 1377 N N . TRP A 1 170 ? -21.469 13.562 7.145 1 74.12 170 TRP A N 1
ATOM 1378 C CA . TRP A 1 170 ? -21.281 13.25 8.555 1 74.12 170 TRP A CA 1
ATOM 1379 C C . TRP A 1 170 ? -21.922 14.32 9.438 1 74.12 170 TRP A C 1
ATOM 1381 O O . TRP A 1 170 ? -21.734 15.516 9.203 1 74.12 170 TRP A O 1
ATOM 1391 N N . ALA A 1 171 ? -22.562 13.977 10.477 1 61.38 171 ALA A N 1
ATOM 1392 C CA . ALA A 1 171 ? -23.094 14.805 11.562 1 61.38 171 ALA A CA 1
ATOM 1393 C C . ALA A 1 171 ? -24.047 15.859 11.031 1 61.38 171 ALA A C 1
ATOM 1395 O O . ALA A 1 171 ? -24.188 16.938 11.609 1 61.38 171 ALA A O 1
ATOM 1396 N N . GLU A 1 172 ? -24.406 15.734 9.758 1 59.81 172 GLU A N 1
ATOM 1397 C CA . GLU A 1 172 ? -25.359 16.719 9.25 1 59.81 172 GLU A CA 1
ATOM 1398 C C . GLU A 1 172 ? -26.75 16.125 9.078 1 59.81 172 GLU A C 1
ATOM 1400 O O . GLU A 1 172 ? -26.875 14.93 8.781 1 59.81 172 GLU A O 1
ATOM 1405 N N . ASP A 1 173 ? -27.703 16.828 9.672 1 59.12 173 ASP A N 1
ATOM 1406 C CA . ASP A 1 173 ? -29.109 16.422 9.578 1 59.12 173 ASP A CA 1
ATOM 1407 C C . ASP A 1 173 ? -29.703 16.828 8.227 1 59.12 173 ASP A C 1
ATOM 1409 O O . ASP A 1 173 ? -28.969 17.062 7.262 1 59.12 173 ASP A O 1
ATOM 1413 N N . GLU A 1 174 ? -30.984 16.812 8.188 1 62.75 174 GLU A N 1
ATOM 1414 C CA . GLU A 1 174 ? -31.781 17.094 6.992 1 62.75 174 GLU A CA 1
ATOM 1415 C C . GLU A 1 174 ? -31.562 18.531 6.523 1 62.75 174 GLU A C 1
ATOM 1417 O O . GLU A 1 174 ? -32.156 18.969 5.535 1 62.75 174 GLU A O 1
ATOM 1422 N N . SER A 1 175 ? -30.562 19.156 7.098 1 74.44 175 SER A N 1
ATOM 1423 C CA . SER A 1 175 ? -30.344 20.547 6.699 1 74.44 175 SER A CA 1
ATOM 1424 C C . SER A 1 175 ? -29.531 20.625 5.406 1 74.44 175 SER A C 1
ATOM 1426 O O . SER A 1 175 ? -29.531 21.656 4.738 1 74.44 175 SER A O 1
ATOM 1428 N N . VAL A 1 176 ? -28.938 19.578 5.043 1 81.25 176 VAL A N 1
ATOM 1429 C CA . VAL A 1 176 ? -28.203 19.562 3.785 1 81.25 176 VAL A CA 1
ATOM 1430 C C . VAL A 1 176 ? -28.734 18.469 2.873 1 81.25 176 VAL A C 1
ATOM 1432 O O . VAL A 1 176 ? -28.891 17.312 3.297 1 81.25 176 VAL A O 1
ATOM 1435 N N . ASP A 1 177 ? -29.141 18.906 1.729 1 83.56 177 ASP A N 1
ATOM 1436 C CA . ASP A 1 177 ? -29.688 17.984 0.746 1 83.56 177 ASP A CA 1
ATOM 1437 C C . ASP A 1 177 ? -28.656 17.625 -0.319 1 83.56 177 ASP A C 1
ATOM 1439 O O . ASP A 1 177 ? -28.016 18.5 -0.894 1 83.56 177 ASP A O 1
ATOM 1443 N N . LEU A 1 178 ? -28.547 16.328 -0.456 1 90 178 LEU A N 1
ATOM 1444 C CA . LEU A 1 178 ? -27.625 15.836 -1.478 1 90 178 LEU A CA 1
ATOM 1445 C C . LEU A 1 178 ? -28.359 15.555 -2.783 1 90 178 LEU A C 1
ATOM 1447 O O . LEU A 1 178 ? -29.312 14.781 -2.803 1 90 178 LEU A O 1
ATOM 1451 N N . ASN A 1 179 ? -27.922 16.188 -3.883 1 90.75 179 ASN A N 1
ATOM 1452 C CA . ASN A 1 179 ? -28.516 16.016 -5.199 1 90.75 179 ASN A CA 1
ATOM 1453 C C . ASN A 1 179 ? -27.484 15.633 -6.25 1 90.75 179 ASN A C 1
ATOM 1455 O O . ASN A 1 179 ? -26.484 16.344 -6.426 1 90.75 179 ASN A O 1
ATOM 1459 N N . PRO A 1 180 ? -27.766 14.484 -6.879 1 93.25 180 PRO A N 1
ATOM 1460 C CA . PRO A 1 180 ? -26.891 14.156 -7.992 1 93.25 180 PRO A CA 1
ATOM 1461 C C . PRO A 1 180 ? -27.141 15.016 -9.227 1 93.25 180 PRO A C 1
ATOM 1463 O O . PRO A 1 180 ? -28.297 15.32 -9.539 1 93.25 180 PRO A O 1
ATOM 1466 N N . VAL A 1 181 ? -26.109 15.469 -9.82 1 89.81 181 VAL A N 1
ATOM 1467 C CA . VAL A 1 181 ? -26.25 16.297 -11.008 1 89.81 181 VAL A CA 1
ATOM 1468 C C . VAL A 1 181 ? -26.531 15.414 -12.227 1 89.81 181 VAL A C 1
ATOM 1470 O O . VAL A 1 181 ? -27.391 15.742 -13.047 1 89.81 181 VAL A O 1
ATOM 1473 N N . GLN A 1 182 ? -25.828 14.312 -12.258 1 87.56 182 GLN A N 1
ATOM 1474 C CA . GLN A 1 182 ? -26.016 13.398 -13.375 1 87.56 182 GLN A CA 1
ATOM 1475 C C . GLN A 1 182 ? -26.734 12.125 -12.938 1 87.56 182 GLN A C 1
ATOM 1477 O O . GLN A 1 182 ? -26.875 11.867 -11.742 1 87.56 182 GLN A O 1
ATOM 1482 N N . SER A 1 183 ? -27.25 11.344 -13.867 1 85.38 183 SER A N 1
ATOM 1483 C CA . SER A 1 183 ? -28 10.117 -13.586 1 85.38 183 SER A CA 1
ATOM 1484 C C . SER A 1 183 ? -27.062 8.938 -13.367 1 85.38 183 SER A C 1
ATOM 1486 O O . SER A 1 183 ? -27.5 7.848 -13.008 1 85.38 183 SER A O 1
ATOM 1488 N N . GLY A 1 184 ? -25.844 9.188 -13.477 1 88.19 184 GLY A N 1
ATOM 1489 C CA . GLY A 1 184 ? -24.875 8.109 -13.266 1 88.19 184 GLY A CA 1
ATOM 1490 C C . GLY A 1 184 ? -23.469 8.609 -13 1 88.19 184 GLY A C 1
ATOM 1491 O O . GLY A 1 184 ? -23.266 9.781 -12.688 1 88.19 184 GLY A O 1
ATOM 1492 N N . VAL A 1 185 ? -22.625 7.688 -13 1 91.94 185 VAL A N 1
ATOM 1493 C CA . VAL A 1 185 ? -21.219 8.008 -12.852 1 91.94 185 VAL A CA 1
ATOM 1494 C C . VAL A 1 185 ? -20.656 8.508 -14.18 1 91.94 185 VAL A C 1
ATOM 1496 O O . VAL A 1 185 ? -20.922 7.926 -15.234 1 91.94 185 VAL A O 1
ATOM 1499 N N . VAL A 1 186 ? -20 9.57 -14.148 1 86.69 186 VAL A N 1
ATOM 1500 C CA . VAL A 1 186 ? -19.422 10.148 -15.367 1 86.69 186 VAL A CA 1
ATOM 1501 C C . VAL A 1 186 ? -18.125 9.438 -15.711 1 86.69 186 VAL A C 1
ATOM 1503 O O . VAL A 1 186 ? -17.219 9.352 -14.883 1 86.69 186 VAL A O 1
ATOM 1506 N N . LEU A 1 187 ? -18.047 8.914 -16.922 1 85.88 187 LEU A N 1
ATOM 1507 C CA . LEU A 1 187 ? -16.906 8.109 -17.344 1 85.88 187 LEU A CA 1
ATOM 1508 C C . LEU A 1 187 ? -16.078 8.859 -18.391 1 85.88 187 LEU A C 1
ATOM 1510 O O . LEU A 1 187 ? -15.25 8.25 -19.078 1 85.88 187 LEU A O 1
ATOM 1514 N N . ASP A 1 188 ? -16.156 10.039 -18.453 1 75.81 188 ASP A N 1
ATOM 1515 C CA . ASP A 1 188 ? -15.422 10.797 -19.453 1 75.81 188 ASP A CA 1
ATOM 1516 C C . ASP A 1 188 ? -13.914 10.766 -19.203 1 75.81 188 ASP A C 1
ATOM 1518 O O . ASP A 1 188 ? -13.117 10.719 -20.141 1 75.81 188 ASP A O 1
ATOM 1522 N N . SER A 1 189 ? -13.609 10.734 -17.969 1 76.5 189 SER A N 1
ATOM 1523 C CA . SER A 1 189 ? -12.195 10.742 -17.625 1 76.5 189 SER A CA 1
ATOM 1524 C C . SER A 1 189 ? -11.711 9.359 -17.203 1 76.5 189 SER A C 1
ATOM 1526 O O . SER A 1 189 ? -10.625 9.211 -16.656 1 76.5 189 SER A O 1
ATOM 1528 N N . TYR A 1 190 ? -12.445 8.453 -17.562 1 82.06 190 TYR A N 1
ATOM 1529 C CA . TYR A 1 190 ? -12.102 7.09 -17.156 1 82.06 190 TYR A CA 1
ATOM 1530 C C . TYR A 1 190 ? -11.023 6.508 -18.078 1 82.06 190 TYR A C 1
ATOM 1532 O O . TYR A 1 190 ? -11.172 6.527 -19.297 1 82.06 190 TYR A O 1
ATOM 1540 N N . VAL A 1 191 ? -9.828 6.105 -17.625 1 76.88 191 VAL A N 1
ATOM 1541 C CA . VAL A 1 191 ? -8.695 5.605 -18.406 1 76.88 191 VAL A CA 1
ATOM 1542 C C . VAL A 1 191 ? -8.898 4.125 -18.719 1 76.88 191 VAL A C 1
ATOM 1544 O O . VAL A 1 191 ? -8.367 3.615 -19.703 1 76.88 191 VAL A O 1
ATOM 1547 N N . GLY A 1 192 ? -9.805 3.434 -18.234 1 74.19 192 GLY A N 1
ATOM 1548 C CA . GLY A 1 192 ? -10.031 2.023 -18.516 1 74.19 192 GLY A CA 1
ATOM 1549 C C . GLY A 1 192 ? -9.141 1.109 -17.688 1 74.19 192 GLY A C 1
ATOM 1550 O O . GLY A 1 192 ? -8.125 1.546 -17.141 1 74.19 192 GLY A O 1
ATOM 1551 N N . ASP A 1 193 ? -9.562 -0.069 -17.531 1 78.5 193 ASP A N 1
ATOM 1552 C CA . ASP A 1 193 ? -8.836 -1.128 -16.828 1 78.5 193 ASP A CA 1
ATOM 1553 C C . ASP A 1 193 ? -8.641 -2.344 -17.734 1 78.5 193 ASP A C 1
ATOM 1555 O O . ASP A 1 193 ? -9.461 -2.605 -18.609 1 78.5 193 ASP A O 1
ATOM 1559 N N . GLY A 1 194 ? -7.48 -2.916 -17.609 1 76.06 194 GLY A N 1
ATOM 1560 C CA . GLY A 1 194 ? -7.184 -4.07 -18.453 1 76.06 194 GLY A CA 1
ATOM 1561 C C . GLY A 1 194 ? -7.961 -5.309 -18.062 1 76.06 194 GLY A C 1
ATOM 1562 O O . GLY A 1 194 ? -8.156 -6.211 -18.875 1 76.06 194 GLY A O 1
ATOM 1563 N N . GLU A 1 195 ? -8.445 -5.391 -16.906 1 80.19 195 GLU A N 1
ATOM 1564 C CA . GLU A 1 195 ? -9.109 -6.594 -16.422 1 80.19 195 GLU A CA 1
ATOM 1565 C C . GLU A 1 195 ? -10.625 -6.391 -16.344 1 80.19 195 GLU A C 1
ATOM 1567 O O . GLU A 1 195 ? -11.398 -7.32 -16.578 1 80.19 195 GLU A O 1
ATOM 1572 N N . TRP A 1 196 ? -11.039 -5.223 -16.031 1 85.31 196 TRP A N 1
ATOM 1573 C CA . TRP A 1 196 ? -12.453 -4.973 -15.781 1 85.31 196 TRP A CA 1
ATOM 1574 C C . TRP A 1 196 ? -12.992 -3.926 -16.75 1 85.31 196 TRP A C 1
ATOM 1576 O O . TRP A 1 196 ? -12.32 -2.936 -17.047 1 85.31 196 TRP A O 1
ATOM 1586 N N . LYS A 1 197 ? -14.172 -4.211 -17.312 1 88.31 197 LYS A N 1
ATOM 1587 C CA . LYS A 1 197 ? -14.891 -3.271 -18.156 1 88.31 197 LYS A CA 1
ATOM 1588 C C . LYS A 1 197 ? -16.141 -2.748 -17.469 1 88.31 197 LYS A C 1
ATOM 1590 O O . LYS A 1 197 ? -16.875 -3.512 -16.828 1 88.31 197 LYS A O 1
ATOM 1595 N N . VAL A 1 198 ? -16.297 -1.453 -17.547 1 92.12 198 VAL A N 1
ATOM 1596 C CA . VAL A 1 198 ? -17.5 -0.849 -16.984 1 92.12 198 VAL A CA 1
ATOM 1597 C C . VAL A 1 198 ? -18.656 -0.994 -17.969 1 92.12 198 VAL A C 1
ATOM 1599 O O . VAL A 1 198 ? -18.562 -0.567 -19.109 1 92.12 198 VAL A O 1
ATOM 1602 N N . THR A 1 199 ? -19.781 -1.58 -17.516 1 92 199 THR A N 1
ATOM 1603 C CA . THR A 1 199 ? -20.906 -1.849 -18.406 1 92 199 THR A CA 1
ATOM 1604 C C . THR A 1 199 ? -22.047 -0.852 -18.172 1 92 199 THR A C 1
ATOM 1606 O O . THR A 1 199 ? -22.656 -0.357 -19.125 1 92 199 THR A O 1
ATOM 1609 N N . SER A 1 200 ? -22.297 -0.626 -16.891 1 92.81 200 SER A N 1
ATOM 1610 C CA . SER A 1 200 ? -23.406 0.288 -16.594 1 92.81 200 SER A CA 1
ATOM 1611 C C . SER A 1 200 ? -23.141 1.058 -15.305 1 92.81 200 SER A C 1
ATOM 1613 O O . SER A 1 200 ? -22.328 0.63 -14.469 1 92.81 200 SER A O 1
ATOM 1615 N N . THR A 1 201 ? -23.75 2.246 -15.336 1 94.75 201 THR A N 1
ATOM 1616 C CA . THR A 1 201 ? -23.672 3.105 -14.164 1 94.75 201 THR A CA 1
ATOM 1617 C C . THR A 1 201 ? -25.062 3.586 -13.75 1 94.75 201 THR A C 1
ATOM 1619 O O . THR A 1 201 ? -25.969 3.672 -14.578 1 94.75 201 THR A O 1
ATOM 1622 N N . ALA A 1 202 ? -25.219 3.699 -12.422 1 94.56 202 ALA A N 1
ATOM 1623 C CA . ALA A 1 202 ? -26.484 4.203 -11.891 1 94.56 202 ALA A CA 1
ATOM 1624 C C . ALA A 1 202 ? -26.266 5.023 -10.625 1 94.56 202 ALA A C 1
ATOM 1626 O O . ALA A 1 202 ? -25.188 4.957 -10.016 1 94.56 202 ALA A O 1
ATOM 1627 N N . VAL A 1 203 ? -27.188 5.926 -10.438 1 95.19 203 VAL A N 1
ATOM 1628 C CA . VAL A 1 203 ? -27.188 6.703 -9.203 1 95.19 203 VAL A CA 1
ATOM 1629 C C . VAL A 1 203 ? -28.578 6.688 -8.586 1 95.19 203 VAL A C 1
ATOM 1631 O O . VAL A 1 203 ? -29.594 6.758 -9.297 1 95.19 203 VAL A O 1
ATOM 1634 N N . ARG A 1 204 ? -28.641 6.453 -7.273 1 92 204 ARG A N 1
ATOM 1635 C CA . ARG A 1 204 ? -29.922 6.5 -6.57 1 92 204 ARG A CA 1
ATOM 1636 C C . ARG A 1 204 ? -29.781 7.223 -5.234 1 92 204 ARG A C 1
ATOM 1638 O O . ARG A 1 204 ? -28.734 7.176 -4.605 1 92 204 ARG A O 1
ATOM 1645 N N . ARG A 1 205 ? -30.828 7.93 -4.93 1 89.69 205 ARG A N 1
ATOM 1646 C CA . ARG A 1 205 ? -30.906 8.586 -3.631 1 89.69 205 ARG A CA 1
ATOM 1647 C C . ARG A 1 205 ? -31.75 7.758 -2.656 1 89.69 205 ARG A C 1
ATOM 1649 O O . ARG A 1 205 ? -32.875 7.348 -2.979 1 89.69 205 ARG A O 1
ATOM 1656 N N . VAL A 1 206 ? -31.062 7.391 -1.566 1 84.94 206 VAL A N 1
ATOM 1657 C CA . VAL A 1 206 ? -31.75 6.59 -0.554 1 84.94 206 VAL A CA 1
ATOM 1658 C C . VAL A 1 206 ? -31.844 7.383 0.748 1 84.94 206 VAL A C 1
ATOM 1660 O O . VAL A 1 206 ? -30.906 8.078 1.132 1 84.94 206 VAL A O 1
ATOM 1663 N N . THR A 1 207 ? -33.062 7.426 1.302 1 79.81 207 THR A N 1
ATOM 1664 C CA . THR A 1 207 ? -33.25 8.047 2.609 1 79.81 207 THR A CA 1
ATOM 1665 C C . THR A 1 207 ? -33.156 7.008 3.721 1 79.81 207 THR A C 1
ATOM 1667 O O . THR A 1 207 ? -33.875 6.004 3.695 1 79.81 207 THR A O 1
ATOM 1670 N N . SER A 1 208 ? -32.094 7.113 4.43 1 71.19 208 SER A N 1
ATOM 1671 C CA . SER A 1 208 ? -31.906 6.203 5.555 1 71.19 208 SER A CA 1
ATOM 1672 C C . SER A 1 208 ? -32.25 6.883 6.879 1 71.19 208 SER A C 1
ATOM 1674 O O . SER A 1 208 ? -32.344 8.109 6.945 1 71.19 208 SER A O 1
ATOM 1676 N N . HIS A 1 209 ? -32.719 6.059 7.859 1 64.62 209 HIS A N 1
ATOM 1677 C CA . HIS A 1 209 ? -33.156 6.594 9.148 1 64.62 209 HIS A CA 1
ATOM 1678 C C . HIS A 1 209 ? -32.25 6.109 10.273 1 64.62 209 HIS A C 1
ATOM 1680 O O . HIS A 1 209 ? -31.828 4.945 10.289 1 64.62 209 HIS A O 1
ATOM 1686 N N . LEU A 1 210 ? -31.516 7.07 10.867 1 55.53 210 LEU A N 1
ATOM 1687 C CA . LEU A 1 210 ? -30.812 6.734 12.094 1 55.53 210 LEU A CA 1
ATOM 1688 C C . LEU A 1 210 ? -31.5 7.352 13.312 1 55.53 210 LEU A C 1
ATOM 1690 O O . LEU A 1 210 ? -31.562 8.578 13.438 1 55.53 210 LEU A O 1
ATOM 1694 N N . ASP A 1 211 ? -31.781 6.672 14.336 1 52.28 211 ASP A N 1
ATOM 1695 C CA . ASP A 1 211 ? -32.469 7.113 15.539 1 52.28 211 ASP A CA 1
ATOM 1696 C C . ASP A 1 211 ? -33.562 8.125 15.203 1 52.28 211 ASP A C 1
ATOM 1698 O O . ASP A 1 211 ? -33.656 9.188 15.82 1 52.28 211 ASP A O 1
ATOM 1702 N N . ASP A 1 212 ? -34.219 7.938 14.133 1 57.69 212 ASP A N 1
ATOM 1703 C CA . ASP A 1 212 ? -35.438 8.656 13.766 1 57.69 212 ASP A CA 1
ATOM 1704 C C . ASP A 1 212 ? -35.125 9.867 12.891 1 57.69 212 ASP A C 1
ATOM 1706 O O . ASP A 1 212 ? -36.031 10.539 12.398 1 57.69 212 ASP A O 1
ATOM 1710 N N . ALA A 1 213 ? -33.781 10.352 12.828 1 62.28 213 ALA A N 1
ATOM 1711 C CA . ALA A 1 213 ? -33.5 11.461 11.922 1 62.28 213 ALA A CA 1
ATOM 1712 C C . ALA A 1 213 ? -33.125 10.953 10.531 1 62.28 213 ALA A C 1
ATOM 1714 O O . ALA A 1 213 ? -32.281 10.078 10.398 1 62.28 213 ALA A O 1
ATOM 1715 N N . PRO A 1 214 ? -33.938 11.375 9.602 1 70.69 214 PRO A N 1
ATOM 1716 C CA . PRO A 1 214 ? -33.656 10.953 8.227 1 70.69 214 PRO A CA 1
ATOM 1717 C C . PRO A 1 214 ? -32.406 11.617 7.664 1 70.69 214 PRO A C 1
ATOM 1719 O O . PRO A 1 214 ? -32.094 12.773 7.984 1 70.69 214 PRO A O 1
ATOM 1722 N N . PHE A 1 215 ? -31.609 10.82 7.055 1 73.94 215 PHE A N 1
ATOM 1723 C CA . PHE A 1 215 ? -30.5 11.414 6.324 1 73.94 215 PHE A CA 1
ATOM 1724 C C . PHE A 1 215 ? -30.406 10.828 4.918 1 73.94 215 PHE A C 1
ATOM 1726 O O . PHE A 1 215 ? -30.828 9.703 4.68 1 73.94 215 PHE A O 1
ATOM 1733 N N . SER A 1 216 ? -30.016 11.688 4.035 1 80.38 216 SER A N 1
ATOM 1734 C CA . SER A 1 216 ? -29.938 11.305 2.631 1 80.38 216 SER A CA 1
ATOM 1735 C C . SER A 1 216 ? -28.578 10.695 2.307 1 80.38 216 SER A C 1
ATOM 1737 O O . SER A 1 216 ? -27.547 11.148 2.812 1 80.38 216 SER A O 1
ATOM 1739 N N . VAL A 1 217 ? -28.688 9.57 1.627 1 86.38 217 VAL A N 1
ATOM 1740 C CA . VAL A 1 217 ? -27.484 8.906 1.132 1 86.38 217 VAL A CA 1
ATOM 1741 C C . VAL A 1 217 ? -27.531 8.82 -0.392 1 86.38 217 VAL A C 1
ATOM 1743 O O . VAL A 1 217 ? -28.547 8.445 -0.969 1 86.38 217 VAL A O 1
ATOM 1746 N N . LEU A 1 218 ? -26.469 9.289 -0.966 1 92 218 LEU A N 1
ATOM 1747 C CA . LEU A 1 218 ? -26.328 9.156 -2.412 1 92 218 LEU A CA 1
ATOM 1748 C C . LEU A 1 218 ? -25.531 7.914 -2.77 1 92 218 LEU A C 1
ATOM 1750 O O . LEU A 1 218 ? -24.375 7.777 -2.352 1 92 218 LEU A O 1
ATOM 1754 N N . VAL A 1 219 ? -26.156 7.031 -3.516 1 93.69 219 VAL A N 1
ATOM 1755 C CA . VAL A 1 219 ? -25.516 5.77 -3.863 1 93.69 219 VAL A CA 1
ATOM 1756 C C . VAL A 1 219 ? -25.156 5.766 -5.348 1 93.69 219 VAL A C 1
ATOM 1758 O O . VAL A 1 219 ? -26.047 5.781 -6.207 1 93.69 219 VAL A O 1
ATOM 1761 N N . TYR A 1 220 ? -23.938 5.805 -5.609 1 95.31 220 TYR A N 1
ATOM 1762 C CA . TYR A 1 220 ? -23.438 5.602 -6.965 1 95.31 220 TYR A CA 1
ATOM 1763 C C . TYR A 1 220 ? -23.094 4.137 -7.203 1 95.31 220 TYR A C 1
ATOM 1765 O O . TYR A 1 220 ? -22.453 3.5 -6.367 1 95.31 220 TYR A O 1
ATOM 1773 N N . GLU A 1 221 ? -23.578 3.623 -8.258 1 95.12 221 GLU A N 1
ATOM 1774 C CA . GLU A 1 221 ? -23.375 2.209 -8.562 1 95.12 221 GLU A CA 1
ATOM 1775 C C . GLU A 1 221 ? -22.719 2.027 -9.93 1 95.12 221 GLU A C 1
ATOM 1777 O O . GLU A 1 221 ? -23.031 2.76 -10.875 1 95.12 221 GLU A O 1
ATOM 1782 N N . VAL A 1 222 ? -21.797 1.065 -9.977 1 94.88 222 VAL A N 1
ATOM 1783 C CA . VAL A 1 222 ? -21.141 0.693 -11.234 1 94.88 222 VAL A CA 1
ATOM 1784 C C . VAL A 1 222 ? -21.156 -0.826 -11.391 1 94.88 222 VAL A C 1
ATOM 1786 O O . VAL A 1 222 ? -20.984 -1.558 -10.414 1 94.88 222 VAL A O 1
ATOM 1789 N N . THR A 1 223 ? -21.469 -1.297 -12.555 1 95.38 223 THR A N 1
ATOM 1790 C CA . THR A 1 223 ? -21.391 -2.719 -12.875 1 95.38 223 THR A CA 1
ATOM 1791 C C . THR A 1 223 ? -20.141 -3.02 -13.688 1 95.38 223 THR A C 1
ATOM 1793 O O . THR A 1 223 ? -19.922 -2.416 -14.742 1 95.38 223 THR A O 1
ATOM 1796 N N . LEU A 1 224 ? -19.328 -3.898 -13.125 1 92.56 224 LEU A N 1
ATOM 1797 C CA . LEU A 1 224 ? -18.062 -4.285 -13.758 1 92.56 224 LEU A CA 1
ATOM 1798 C C . LEU A 1 224 ? -18.156 -5.703 -14.312 1 92.56 224 LEU A C 1
ATOM 1800 O O . LEU A 1 224 ? -18.656 -6.605 -13.641 1 92.56 224 LEU A O 1
ATOM 1804 N N . ARG A 1 225 ? -17.75 -5.805 -15.578 1 91.06 225 ARG A N 1
ATOM 1805 C CA . ARG A 1 225 ? -17.656 -7.117 -16.203 1 91.06 225 ARG A CA 1
ATOM 1806 C C . ARG A 1 225 ? -16.203 -7.484 -16.484 1 91.06 225 ARG A C 1
ATOM 1808 O O . ARG A 1 225 ? -15.445 -6.68 -17.031 1 91.06 225 ARG A O 1
ATOM 1815 N N . ARG A 1 226 ? -15.852 -8.672 -16.109 1 85.75 226 ARG A N 1
ATOM 1816 C CA . ARG A 1 226 ? -14.484 -9.133 -16.359 1 85.75 226 ARG A CA 1
ATOM 1817 C C . ARG A 1 226 ? -14.273 -9.43 -17.844 1 85.75 226 ARG A C 1
ATOM 1819 O O . ARG A 1 226 ? -15.148 -9.984 -18.5 1 85.75 226 ARG A O 1
ATOM 1826 N N . ARG A 1 227 ? -13.031 -9.078 -18.281 1 85.12 227 ARG A N 1
ATOM 1827 C CA . ARG A 1 227 ? -12.641 -9.508 -19.625 1 85.12 227 ARG A CA 1
ATOM 1828 C C . ARG A 1 227 ? -12.156 -10.953 -19.609 1 85.12 227 ARG A C 1
ATOM 1830 O O . ARG A 1 227 ? -11.047 -11.242 -19.172 1 85.12 227 ARG A O 1
ATOM 1837 N N . PRO A 1 228 ? -12.9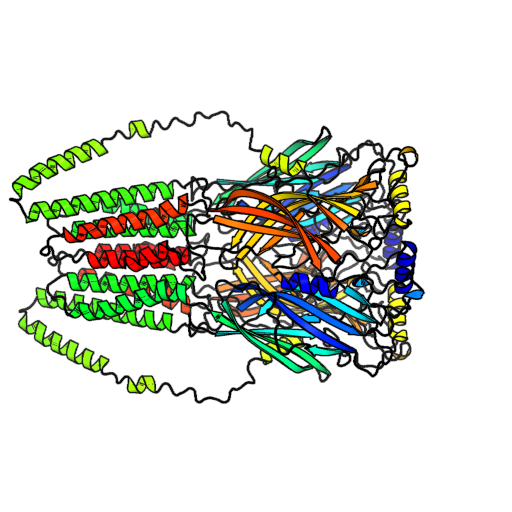14 -11.867 -20.109 1 85.38 228 PRO A N 1
ATOM 1838 C CA . PRO A 1 228 ? -12.609 -13.289 -19.953 1 85.38 228 PRO A CA 1
ATOM 1839 C C . PRO A 1 228 ? -11.625 -13.805 -21 1 85.38 228 PRO A C 1
ATOM 1841 O O . PRO A 1 228 ? -11.188 -14.953 -20.922 1 85.38 228 PRO A O 1
ATOM 1844 N N . ALA A 1 229 ? -11.125 -13.016 -21.906 1 79.06 229 ALA A N 1
ATOM 1845 C CA . ALA A 1 229 ? -10.367 -13.5 -23.062 1 79.06 229 ALA A CA 1
ATOM 1846 C C . ALA A 1 229 ? -9.125 -14.266 -22.609 1 79.06 229 ALA A C 1
ATOM 1848 O O . ALA A 1 229 ? -8.852 -15.359 -23.109 1 79.06 229 ALA A O 1
ATOM 1849 N N . LEU A 1 230 ? -8.43 -13.789 -21.703 1 78.12 230 LEU A N 1
ATOM 1850 C CA . LEU A 1 230 ? -7.191 -14.438 -21.281 1 78.12 230 LEU A CA 1
ATOM 1851 C C . LEU A 1 230 ? -7.477 -15.734 -20.531 1 78.12 230 LEU A C 1
ATOM 1853 O O . LEU A 1 230 ? -6.82 -16.75 -20.766 1 78.12 230 LEU A O 1
ATOM 1857 N N . VAL A 1 231 ? -8.492 -15.703 -19.688 1 79.69 231 VAL A N 1
ATOM 1858 C CA . VAL A 1 231 ? -8.828 -16.891 -18.922 1 79.69 231 VAL A CA 1
ATOM 1859 C C . VAL A 1 231 ? -9.438 -17.953 -19.844 1 79.69 231 VAL A C 1
ATOM 1861 O O . VAL A 1 231 ? -9.172 -19.141 -19.688 1 79.69 231 VAL A O 1
ATOM 1864 N N . VAL A 1 232 ? -10.156 -17.578 -20.828 1 82.69 232 VAL A N 1
ATOM 1865 C CA . VAL A 1 232 ? -10.789 -18.516 -21.75 1 82.69 232 VAL A CA 1
ATOM 1866 C C . VAL A 1 232 ? -9.727 -19.172 -22.625 1 82.69 232 VAL A C 1
ATOM 1868 O O . VAL A 1 232 ? -9.758 -20.391 -22.828 1 82.69 232 VAL A O 1
ATOM 1871 N N . MET A 1 233 ? -8.758 -18.469 -22.938 1 78.81 233 MET A N 1
ATOM 1872 C CA . MET A 1 233 ? -7.75 -19.016 -23.828 1 78.81 233 MET A CA 1
ATOM 1873 C C . MET A 1 233 ? -6.734 -19.859 -23.062 1 78.81 233 MET A C 1
ATOM 1875 O O . MET A 1 233 ? -6.188 -20.812 -23.609 1 78.81 233 MET A O 1
ATOM 1879 N N . THR A 1 234 ? -6.555 -19.531 -21.844 1 78.88 234 THR A N 1
ATOM 1880 C CA . THR A 1 234 ? -5.477 -20.203 -21.125 1 78.88 234 THR A CA 1
ATOM 1881 C C . THR A 1 234 ? -6.023 -21.359 -20.281 1 78.88 234 THR A C 1
ATOM 1883 O O . THR A 1 234 ? -5.312 -22.312 -20 1 78.88 234 THR A O 1
ATOM 1886 N N . ILE A 1 235 ? -7.254 -21.234 -19.844 1 80.62 235 ILE A N 1
ATOM 1887 C CA . ILE A 1 235 ? -7.762 -22.266 -18.938 1 80.62 235 ILE A CA 1
ATOM 1888 C C . ILE A 1 235 ? -8.953 -22.984 -19.594 1 80.62 235 ILE A C 1
ATOM 1890 O O . ILE A 1 235 ? -8.922 -24.188 -19.781 1 80.62 235 ILE A O 1
ATOM 1894 N N . VAL A 1 236 ? -9.906 -22.281 -20.141 1 82.56 236 VAL A N 1
ATOM 1895 C CA . VAL A 1 236 ? -11.164 -22.859 -20.594 1 82.56 236 VAL A CA 1
ATOM 1896 C C . VAL A 1 236 ? -10.938 -23.641 -21.891 1 82.56 236 VAL A C 1
ATOM 1898 O O . VAL A 1 236 ? -11.375 -24.781 -22.031 1 82.56 236 VAL A O 1
ATOM 1901 N N . LEU A 1 237 ? -10.211 -23.109 -22.75 1 81.94 237 LEU A N 1
ATOM 1902 C CA . LEU A 1 237 ? -10.008 -23.766 -24.047 1 81.94 237 LEU A CA 1
ATOM 1903 C C . LEU A 1 237 ? -9.211 -25.062 -23.891 1 81.94 237 LEU A C 1
ATOM 1905 O O . LEU A 1 237 ? -9.633 -26.109 -24.375 1 81.94 237 LEU A O 1
ATOM 1909 N N . PRO A 1 238 ? -8.086 -25.016 -23.219 1 79.69 238 PRO A N 1
ATOM 1910 C CA . PRO A 1 238 ? -7.367 -26.266 -23.031 1 79.69 238 PRO A CA 1
ATOM 1911 C C . PRO A 1 238 ? -8.195 -27.312 -22.281 1 79.69 238 PRO A C 1
ATOM 1913 O O . PRO A 1 238 ? -8.062 -28.516 -22.531 1 79.69 238 PRO A O 1
ATOM 1916 N N . LEU A 1 239 ? -9.047 -26.906 -21.422 1 81.81 239 LEU A N 1
ATOM 1917 C CA . LEU A 1 239 ? -9.898 -27.828 -20.688 1 81.81 239 LEU A CA 1
ATOM 1918 C C . LEU A 1 239 ? -10.898 -28.5 -21.625 1 81.81 239 LEU A C 1
ATOM 1920 O O . LEU A 1 239 ? -11.156 -29.703 -21.5 1 81.81 239 LEU A O 1
ATOM 1924 N N . PHE A 1 240 ? -11.344 -27.828 -22.594 1 82.5 240 PHE A N 1
ATOM 1925 C CA . PHE A 1 240 ? -12.297 -28.375 -23.547 1 82.5 240 PHE A CA 1
ATOM 1926 C C . PHE A 1 240 ? -11.602 -29.328 -24.516 1 82.5 240 PHE A C 1
ATOM 1928 O O . PHE A 1 240 ? -12.172 -30.344 -24.906 1 82.5 240 PHE A O 1
ATOM 1935 N N . ILE A 1 241 ? -10.43 -28.938 -24.781 1 80.44 241 ILE A N 1
ATOM 1936 C CA . ILE A 1 241 ? -9.68 -29.797 -25.688 1 80.44 241 ILE A CA 1
ATOM 1937 C C . ILE A 1 241 ? -9.328 -31.109 -25 1 80.44 241 ILE A C 1
ATOM 1939 O O . ILE A 1 241 ? -9.492 -32.188 -25.578 1 80.44 241 ILE A O 1
ATOM 1943 N N . LEU A 1 242 ? -8.914 -31 -23.75 1 79.44 242 LEU A N 1
ATOM 1944 C CA . LEU A 1 242 ? -8.562 -32.188 -22.984 1 79.44 242 LEU A CA 1
ATOM 1945 C C . LEU A 1 242 ? -9.789 -33.062 -22.75 1 79.44 242 LEU A C 1
ATOM 1947 O O . LEU A 1 242 ? -9.711 -34.281 -22.828 1 79.44 242 LEU A O 1
ATOM 1951 N N . ALA A 1 243 ? -10.914 -32.406 -22.484 1 78.88 243 ALA A N 1
ATOM 1952 C CA . ALA A 1 243 ? -12.141 -33.156 -22.25 1 78.88 243 ALA A CA 1
ATOM 1953 C C . ALA A 1 243 ? -12.594 -33.875 -23.531 1 78.88 243 ALA A C 1
ATOM 1955 O O . ALA A 1 243 ? -13.086 -35 -23.469 1 78.88 243 ALA A O 1
ATOM 1956 N N . GLY A 1 244 ? -12.406 -33.219 -24.641 1 77.62 244 GLY A N 1
ATOM 1957 C CA . GLY A 1 244 ? -12.742 -33.812 -25.906 1 77.62 244 GLY A CA 1
ATOM 1958 C C . GLY A 1 244 ? -11.867 -35 -26.25 1 77.62 244 GLY A C 1
ATOM 1959 O O . GLY A 1 244 ? -12.344 -36.031 -26.766 1 77.62 244 GLY A O 1
ATOM 1960 N N . LEU A 1 245 ? -10.578 -34.969 -25.844 1 77.19 245 LEU A N 1
ATOM 1961 C CA . LEU A 1 245 ? -9.641 -36.031 -26.125 1 77.19 245 LEU A CA 1
ATOM 1962 C C . LEU A 1 245 ? -9.906 -37.25 -25.203 1 77.19 245 LEU A C 1
ATOM 1964 O O . LEU A 1 245 ? -9.648 -38.375 -25.578 1 77.19 245 LEU A O 1
ATOM 1968 N N . ASN A 1 246 ? -10.375 -36.969 -24.062 1 74.62 246 ASN A N 1
ATOM 1969 C CA . ASN A 1 246 ? -10.68 -38.031 -23.109 1 74.62 246 ASN A CA 1
ATOM 1970 C C . ASN A 1 246 ? -11.766 -38.969 -23.641 1 74.62 246 ASN A C 1
ATOM 1972 O O . ASN A 1 246 ? -11.781 -40.156 -23.328 1 74.62 246 ASN A O 1
ATOM 1976 N N . VAL A 1 247 ? -12.57 -38.406 -24.484 1 71.56 247 VAL A N 1
ATOM 1977 C CA . VAL A 1 247 ? -13.641 -39.219 -25.047 1 71.56 247 VAL A CA 1
ATOM 1978 C C . VAL A 1 247 ? -13.062 -40.188 -26.062 1 71.56 247 VAL A C 1
ATOM 1980 O O . VAL A 1 247 ? -13.555 -41.312 -26.188 1 71.56 247 VAL A O 1
ATOM 1983 N N . PHE A 1 248 ? -11.875 -39.906 -26.625 1 72.25 248 PHE A N 1
ATOM 1984 C CA . PHE A 1 248 ? -11.297 -40.75 -27.672 1 72.25 248 PHE A CA 1
ATOM 1985 C C . PHE A 1 248 ? -10.375 -41.812 -27.078 1 72.25 248 PHE A C 1
ATOM 1987 O O . PHE A 1 248 ? -9.875 -42.688 -27.797 1 72.25 248 PHE A O 1
ATOM 1994 N N . VAL A 1 249 ? -10.203 -41.781 -25.859 1 69.81 249 VAL A N 1
ATOM 1995 C CA . VAL A 1 249 ? -9.32 -42.75 -25.203 1 69.81 249 VAL A CA 1
ATOM 1996 C C . VAL A 1 249 ? -9.922 -44.156 -25.297 1 69.81 249 VAL A C 1
ATOM 1998 O O . VAL A 1 249 ? -9.195 -45.125 -25.344 1 69.81 249 VAL A O 1
ATOM 2001 N N . PHE A 1 250 ? -11.227 -44.25 -25.516 1 64.12 250 PHE A N 1
ATOM 2002 C CA . PHE A 1 250 ? -11.891 -45.531 -25.547 1 64.12 250 PHE A CA 1
ATOM 2003 C C . PHE A 1 250 ? -11.664 -46.219 -26.891 1 64.12 250 PHE A C 1
ATOM 2005 O O . PHE A 1 250 ? -11.852 -47.438 -27.031 1 64.12 250 PHE A O 1
ATOM 2012 N N . ILE A 1 251 ? -10.992 -45.375 -27.703 1 69.38 251 ILE A N 1
ATOM 2013 C CA . ILE A 1 251 ? -10.719 -45.969 -29.016 1 69.38 251 ILE A CA 1
ATOM 2014 C C . ILE A 1 251 ? -9.352 -46.625 -29.016 1 69.38 251 ILE A C 1
ATOM 2016 O O . ILE A 1 251 ? -9.078 -47.531 -29.828 1 69.38 251 ILE A O 1
ATOM 2020 N N . ILE A 1 252 ? -8.586 -46.312 -27.938 1 69.94 252 ILE A N 1
ATOM 2021 C CA . ILE A 1 252 ? -7.254 -46.875 -27.859 1 69.94 252 ILE A CA 1
ATOM 2022 C C . ILE A 1 252 ? -7.359 -48.344 -27.359 1 69.94 252 ILE A C 1
ATOM 2024 O O . ILE A 1 252 ? -8.078 -48.625 -26.406 1 69.94 252 ILE A O 1
ATOM 2028 N N . PRO A 1 253 ? -6.684 -49.219 -28.188 1 61.72 253 PRO A N 1
ATOM 2029 C CA . PRO A 1 253 ? -6.766 -50.625 -27.781 1 61.72 253 PRO A CA 1
ATOM 2030 C C . PRO A 1 253 ? -6.301 -50.844 -26.344 1 61.72 253 PRO A C 1
ATOM 2032 O O . PRO A 1 253 ? -5.418 -50.156 -25.859 1 61.72 253 PRO A O 1
ATOM 2035 N N . HIS A 1 254 ? -7.09 -51.625 -25.625 1 58.56 254 HIS A N 1
ATOM 2036 C CA . HIS A 1 254 ? -6.914 -51.906 -24.203 1 58.56 254 HIS A CA 1
ATOM 2037 C C . HIS A 1 254 ? -5.566 -52.562 -23.922 1 58.56 254 HIS A C 1
ATOM 2039 O O . HIS A 1 254 ? -5.031 -52.438 -22.812 1 58.56 254 HIS A O 1
ATOM 2045 N N . GLU A 1 255 ? -5.059 -53.25 -24.938 1 56.88 255 GLU A N 1
ATOM 2046 C CA . GLU A 1 255 ? -3.824 -53.969 -24.688 1 56.88 255 GLU A CA 1
ATOM 2047 C C . GLU A 1 255 ? -2.623 -53.031 -24.641 1 56.88 255 GLU A C 1
ATOM 2049 O O . GLU A 1 255 ? -1.575 -53.375 -24.094 1 56.88 255 GLU A O 1
ATOM 2054 N N . SER A 1 256 ? -3.023 -51.844 -25.188 1 58.19 256 SER A N 1
ATOM 2055 C CA . SER A 1 256 ? -1.859 -50.969 -25.328 1 58.19 256 SER A CA 1
ATOM 2056 C C . SER A 1 256 ? -1.686 -50.094 -24.094 1 58.19 256 SER A C 1
ATOM 2058 O O . SER A 1 256 ? -2.662 -49.781 -23.406 1 58.19 256 SER A O 1
ATOM 2060 N N . GLY A 1 257 ? -0.682 -50.188 -23.125 1 65.38 257 GLY A N 1
ATOM 2061 C CA . GLY A 1 257 ? -0.284 -49.312 -22.016 1 65.38 257 GLY A CA 1
ATOM 2062 C C . GLY A 1 257 ? -0.5 -47.844 -22.312 1 65.38 257 GLY A C 1
ATOM 2063 O O . GLY A 1 257 ? -0.42 -47.031 -21.406 1 65.38 257 GLY A O 1
ATOM 2064 N N . ALA A 1 258 ? -0.998 -47.625 -23.547 1 68.81 258 ALA A N 1
ATOM 2065 C CA . ALA A 1 258 ? -1.183 -46.219 -23.953 1 68.81 258 ALA A CA 1
ATOM 2066 C C . ALA A 1 258 ? -2.439 -45.625 -23.328 1 68.81 258 ALA A C 1
ATOM 2068 O O . ALA A 1 258 ? -2.494 -44.438 -23.047 1 68.81 258 ALA A O 1
ATOM 2069 N N . ARG A 1 259 ? -3.4 -46.469 -23.078 1 71.62 259 ARG A N 1
ATOM 2070 C CA . ARG A 1 259 ? -4.641 -46 -22.469 1 71.62 259 ARG A CA 1
ATOM 2071 C C . ARG A 1 259 ? -4.398 -45.531 -21.047 1 71.62 259 ARG A C 1
ATOM 2073 O O . ARG A 1 259 ? -4.906 -44.469 -20.656 1 71.62 259 ARG A O 1
ATOM 2080 N N . LEU A 1 260 ? -3.65 -46.219 -20.359 1 71.88 260 LEU A N 1
ATOM 2081 C CA . LEU A 1 260 ? -3.359 -45.812 -18.969 1 71.88 260 LEU A CA 1
ATOM 2082 C C . LEU A 1 260 ? -2.48 -44.594 -18.938 1 71.88 260 LEU A C 1
ATOM 2084 O O . LEU A 1 260 ? -2.637 -43.75 -18.047 1 71.88 260 LEU A O 1
ATOM 2088 N N . SER A 1 261 ? -1.637 -44.469 -19.875 1 73.38 261 SER A N 1
ATOM 2089 C CA . SER A 1 261 ? -0.781 -43.281 -19.938 1 73.38 261 SER A CA 1
ATOM 2090 C C . SER A 1 261 ? -1.596 -42.031 -20.203 1 73.38 261 SER A C 1
ATOM 2092 O O . SER A 1 261 ? -1.363 -40.969 -19.594 1 73.38 261 SER A O 1
ATOM 2094 N N . PHE A 1 262 ? -2.545 -42.188 -21.047 1 75.81 262 PHE A N 1
ATOM 2095 C CA . PHE A 1 262 ? -3.379 -41.031 -21.344 1 75.81 262 PHE A CA 1
ATOM 2096 C C . PHE A 1 262 ? -4.281 -40.688 -20.172 1 75.81 262 PHE A C 1
ATOM 2098 O O . PHE A 1 262 ? -4.512 -39.5 -19.875 1 75.81 262 PHE A O 1
ATOM 2105 N N . ALA A 1 263 ? -4.809 -41.656 -19.547 1 75.75 263 ALA A N 1
ATOM 2106 C CA . ALA A 1 263 ? -5.688 -41.406 -18.406 1 75.75 263 ALA A CA 1
ATOM 2107 C C . ALA A 1 263 ? -4.938 -40.719 -17.266 1 75.75 263 ALA A C 1
ATOM 2109 O O . ALA A 1 263 ? -5.473 -39.812 -16.625 1 75.75 263 ALA A O 1
ATOM 2110 N N . THR A 1 264 ? -3.771 -41.094 -17.109 1 76.25 264 THR A N 1
ATOM 2111 C CA . THR A 1 264 ? -2.988 -40.5 -16.031 1 76.25 264 THR A CA 1
ATOM 2112 C C . THR A 1 264 ? -2.561 -39.062 -16.422 1 76.25 264 THR A C 1
ATOM 2114 O O . THR A 1 264 ? -2.514 -38.188 -15.57 1 76.25 264 THR A O 1
ATOM 2117 N N . THR A 1 265 ? -2.297 -38.875 -17.656 1 76.94 265 THR A N 1
ATOM 2118 C CA . THR A 1 265 ? -1.933 -37.531 -18.125 1 76.94 265 THR A CA 1
ATOM 2119 C C . THR A 1 265 ? -3.117 -36.594 -18 1 76.94 265 THR A C 1
ATOM 2121 O O . THR A 1 265 ? -2.949 -35.438 -17.625 1 76.94 265 THR A O 1
ATOM 2124 N N . SER A 1 266 ? -4.223 -37.125 -18.344 1 79.44 266 SER A N 1
ATOM 2125 C CA . SER A 1 266 ? -5.418 -36.312 -18.219 1 79.44 266 SER A CA 1
ATOM 2126 C C . SER A 1 266 ? -5.695 -35.938 -16.75 1 79.44 266 SER A C 1
ATOM 2128 O O . SER A 1 266 ? -6.066 -34.812 -16.438 1 79.44 266 SER A O 1
ATOM 2130 N N . LEU A 1 267 ? -5.504 -36.906 -15.938 1 81.19 267 LEU A N 1
ATOM 2131 C CA . LEU A 1 267 ? -5.699 -36.688 -14.516 1 81.19 267 LEU A CA 1
ATOM 2132 C C . LEU A 1 267 ? -4.723 -35.656 -13.984 1 81.19 267 LEU A C 1
ATOM 2134 O O . LEU A 1 267 ? -5.117 -34.75 -13.242 1 81.19 267 LEU A O 1
ATOM 2138 N N . LEU A 1 268 ? -3.576 -35.781 -14.406 1 79.31 268 LEU A N 1
ATOM 2139 C CA . LEU A 1 268 ? -2.557 -34.844 -13.977 1 79.31 268 LEU A CA 1
ATOM 2140 C C . LEU A 1 268 ? -2.846 -33.438 -14.523 1 79.31 268 LEU A C 1
ATOM 2142 O O . LEU A 1 268 ? -2.631 -32.438 -13.836 1 79.31 268 LEU A O 1
ATOM 2146 N N . SER A 1 269 ? -3.297 -33.406 -15.719 1 79.75 269 SER A N 1
ATOM 2147 C CA . SER A 1 269 ? -3.611 -32.094 -16.328 1 79.75 269 SER A CA 1
ATOM 2148 C C . SER A 1 269 ? -4.738 -31.391 -15.594 1 79.75 269 SER A C 1
ATOM 2150 O O . SER A 1 269 ? -4.66 -30.188 -15.336 1 79.75 269 SER A O 1
ATOM 2152 N N . TYR A 1 270 ? -5.703 -32.156 -15.211 1 82.69 270 TYR A N 1
ATOM 2153 C CA . TYR A 1 270 ? -6.797 -31.547 -14.453 1 82.69 270 TYR A CA 1
ATOM 2154 C C . TYR A 1 270 ? -6.32 -31.078 -13.086 1 82.69 270 TYR A C 1
ATOM 2156 O O . TYR A 1 270 ? -6.758 -30.031 -12.594 1 82.69 270 TYR A O 1
ATOM 2164 N N . GLY A 1 271 ? -5.469 -31.828 -12.523 1 80.5 271 GLY A N 1
ATOM 2165 C CA . GLY A 1 271 ? -4.906 -31.422 -11.25 1 80.5 271 GLY A CA 1
ATOM 2166 C C . GLY A 1 271 ? -4.109 -30.141 -11.336 1 80.5 271 GLY A C 1
ATOM 2167 O O . GLY A 1 271 ? -4.234 -29.266 -10.469 1 80.5 271 GLY A O 1
ATOM 2168 N N . ILE A 1 272 ? -3.43 -29.984 -12.375 1 77.69 272 ILE A N 1
ATOM 2169 C CA . ILE A 1 272 ? -2.607 -28.781 -12.562 1 77.69 272 ILE A CA 1
ATOM 2170 C C . ILE A 1 272 ? -3.502 -27.594 -12.859 1 77.69 272 ILE A C 1
ATOM 2172 O O . ILE A 1 272 ? -3.254 -26.484 -12.367 1 77.69 272 ILE A O 1
ATOM 2176 N N . PHE A 1 273 ? -4.48 -27.797 -13.617 1 79.56 273 PHE A N 1
ATOM 2177 C CA . PHE A 1 273 ? -5.398 -26.703 -13.922 1 79.56 273 PHE A CA 1
ATOM 2178 C C . PHE A 1 273 ? -6.113 -26.234 -12.664 1 79.56 273 PHE A C 1
ATOM 2180 O O . PHE A 1 273 ? -6.297 -25.031 -12.461 1 79.56 273 PHE A O 1
ATOM 2187 N N . LEU A 1 274 ? -6.438 -27.172 -11.891 1 81 274 LEU A N 1
ATOM 2188 C CA . LEU A 1 274 ? -7.098 -26.812 -10.641 1 81 274 LEU A CA 1
ATOM 2189 C C . LEU A 1 274 ? -6.152 -26.016 -9.734 1 81 274 LEU A C 1
ATOM 2191 O O . LEU A 1 274 ? -6.551 -25.016 -9.133 1 81 274 LEU A O 1
ATOM 2195 N N . ALA A 1 275 ? -4.992 -26.391 -9.727 1 76.44 275 ALA A N 1
ATOM 2196 C CA . ALA A 1 275 ? -4.016 -25.703 -8.875 1 76.44 275 ALA A CA 1
ATOM 2197 C C . ALA A 1 275 ? -3.707 -24.312 -9.414 1 76.44 275 ALA A C 1
ATOM 2199 O O . ALA A 1 275 ? -3.41 -23.391 -8.648 1 76.44 275 ALA A O 1
ATOM 2200 N N . SER A 1 276 ? -3.787 -24.156 -10.703 1 74.62 276 SER A N 1
ATOM 2201 C CA . SER A 1 276 ? -3.486 -22.859 -11.312 1 74.62 276 SER A CA 1
ATOM 2202 C C . SER A 1 276 ? -4.621 -21.875 -11.094 1 74.62 276 SER A C 1
ATOM 2204 O O . SER A 1 276 ? -4.395 -20.656 -11.055 1 74.62 276 SER A O 1
ATOM 2206 N N . VAL A 1 277 ? -5.766 -22.328 -10.969 1 74.75 277 VAL A N 1
ATOM 2207 C CA . VAL A 1 277 ? -6.934 -21.469 -10.836 1 74.75 277 VAL A CA 1
ATOM 2208 C C . VAL A 1 277 ? -6.977 -20.875 -9.43 1 74.75 277 VAL A C 1
ATOM 2210 O O . VAL A 1 277 ? -7.535 -19.797 -9.219 1 74.75 277 VAL A O 1
ATOM 2213 N N . VAL A 1 278 ? -6.281 -21.531 -8.5 1 70.62 278 VAL A N 1
ATOM 2214 C CA . VAL A 1 278 ? -6.309 -21.062 -7.121 1 70.62 278 VAL A CA 1
ATOM 2215 C C . VAL A 1 278 ? -5.645 -19.688 -7.035 1 70.62 278 VAL A C 1
ATOM 2217 O O . VAL A 1 278 ? -6.039 -18.844 -6.227 1 70.62 278 VAL A O 1
ATOM 2220 N N . ASN A 1 279 ? -4.715 -19.469 -7.891 1 66.56 279 ASN A N 1
ATOM 2221 C CA . ASN A 1 279 ? -4.004 -18.188 -7.859 1 66.56 279 ASN A CA 1
ATOM 2222 C C . ASN A 1 279 ? -4.816 -17.078 -8.523 1 66.56 279 ASN A C 1
ATOM 2224 O O . ASN A 1 279 ? -4.566 -15.898 -8.289 1 66.56 279 ASN A O 1
ATOM 2228 N N . LEU A 1 280 ? -5.676 -17.547 -9.375 1 68.31 280 LEU A N 1
ATOM 2229 C CA . LEU A 1 280 ? -6.473 -16.562 -10.102 1 68.31 280 LEU A CA 1
ATOM 2230 C C . LEU A 1 280 ? -7.711 -16.172 -9.305 1 68.31 280 LEU A C 1
ATOM 2232 O O . LEU A 1 280 ? -8.219 -15.055 -9.445 1 68.31 280 LEU A O 1
ATOM 2236 N N . LEU A 1 281 ? -8.18 -17.219 -8.648 1 65.69 281 LEU A N 1
ATOM 2237 C CA . LEU A 1 281 ? -9.422 -16.953 -7.934 1 65.69 281 LEU A CA 1
ATOM 2238 C C . LEU A 1 281 ? -9.133 -16.375 -6.555 1 65.69 281 LEU A C 1
ATOM 2240 O O . LEU A 1 281 ? -8.172 -16.766 -5.891 1 65.69 281 LEU A O 1
ATOM 2244 N N . PRO A 1 282 ? -9.781 -15.188 -6.488 1 59.12 282 PRO A N 1
ATOM 2245 C CA . PRO A 1 282 ? -9.641 -14.625 -5.145 1 59.12 282 PRO A CA 1
ATOM 2246 C C . PRO A 1 282 ? -10.078 -15.594 -4.047 1 59.12 282 PRO A C 1
ATOM 2248 O O . PRO A 1 282 ? -10.859 -16.516 -4.305 1 59.12 282 PRO A O 1
ATOM 2251 N N . GLY A 1 283 ? -9.344 -15.773 -3.021 1 55.91 283 GLY A N 1
ATOM 2252 C CA . GLY A 1 283 ? -9.656 -16.594 -1.865 1 55.91 283 GLY A CA 1
ATOM 2253 C C . GLY A 1 283 ? -11.125 -16.547 -1.48 1 55.91 283 GLY A C 1
ATOM 2254 O O . GLY A 1 283 ? -11.484 -16.828 -0.334 1 55.91 283 GLY A O 1
ATOM 2255 N N . SER A 1 284 ? -12.055 -15.953 -2.406 1 54.78 284 SER A N 1
ATOM 2256 C CA . SER A 1 284 ? -13.414 -15.82 -1.894 1 54.78 284 SER A CA 1
ATOM 2257 C C . SER A 1 284 ? -14.055 -17.188 -1.685 1 54.78 284 SER A C 1
ATOM 2259 O O . SER A 1 284 ? -14.148 -17.984 -2.619 1 54.78 284 SER A O 1
ATOM 2261 N N . VAL A 1 285 ? -13.812 -17.703 -0.474 1 57.5 285 VAL A N 1
ATOM 2262 C CA . VAL A 1 285 ? -14.164 -19.031 -0.008 1 57.5 285 VAL A CA 1
ATOM 2263 C C . VAL A 1 285 ? -15.688 -19.203 -0.024 1 57.5 285 VAL A C 1
ATOM 2265 O O . VAL A 1 285 ? -16.188 -20.328 -0.018 1 57.5 285 VAL A O 1
ATOM 2268 N N . LYS A 1 286 ? -16.578 -18 -0.095 1 63.19 286 LYS A N 1
ATOM 2269 C CA . LYS A 1 286 ? -17.922 -18.438 0.289 1 63.19 286 LYS A CA 1
ATOM 2270 C C . LYS A 1 286 ? -18.578 -19.234 -0.83 1 63.19 286 LYS A C 1
ATOM 2272 O O . LYS A 1 286 ? -19.344 -20.172 -0.567 1 63.19 286 LYS A O 1
ATOM 2277 N N . THR A 1 287 ? -18.172 -18.906 -2.094 1 70.5 287 THR A N 1
ATOM 2278 C CA . THR A 1 287 ? -18.797 -19.656 -3.176 1 70.5 287 THR A CA 1
ATOM 2279 C C . THR A 1 287 ? -17.75 -20.172 -4.152 1 70.5 287 THR A C 1
ATOM 2281 O O . THR A 1 287 ? -16.812 -19.453 -4.496 1 70.5 287 THR A O 1
ATOM 2284 N N . LEU A 1 288 ? -17.828 -21.375 -4.359 1 80.75 288 LEU A N 1
ATOM 2285 C CA . LEU A 1 288 ? -16.938 -22.016 -5.336 1 80.75 288 LEU A CA 1
ATOM 2286 C C . LEU A 1 288 ? -17.422 -21.734 -6.758 1 80.75 288 LEU A C 1
ATOM 2288 O O . LEU A 1 288 ? -18.625 -21.719 -7.016 1 80.75 288 LEU A O 1
ATOM 2292 N N . SER A 1 289 ? -16.516 -21.406 -7.559 1 85.81 289 SER A N 1
ATOM 2293 C CA . SER A 1 289 ? -16.844 -21.141 -8.953 1 85.81 289 SER A CA 1
ATOM 2294 C C . SER A 1 289 ? -17.297 -22.422 -9.664 1 85.81 289 SER A C 1
ATOM 2296 O O . SER A 1 289 ? -16.828 -23.516 -9.336 1 85.81 289 SER A O 1
ATOM 2298 N N . ILE A 1 290 ? -18.156 -22.328 -10.602 1 87.19 290 ILE A N 1
ATOM 2299 C CA . ILE A 1 290 ? -18.625 -23.438 -11.406 1 87.19 290 ILE A CA 1
ATOM 2300 C C . ILE A 1 290 ? -17.469 -24.062 -12.172 1 87.19 290 ILE A C 1
ATOM 2302 O O . ILE A 1 290 ? -17.438 -25.281 -12.375 1 87.19 290 ILE A O 1
ATOM 2306 N N . LEU A 1 291 ? -16.562 -23.25 -12.5 1 86.06 291 LEU A N 1
ATOM 2307 C CA . LEU A 1 291 ? -15.398 -23.766 -13.211 1 86.06 291 LEU A CA 1
ATOM 2308 C C . LEU A 1 291 ? -14.594 -24.703 -12.32 1 86.06 291 LEU A C 1
ATOM 2310 O O . LEU A 1 291 ? -14.156 -25.766 -12.781 1 86.06 291 LEU A O 1
ATOM 2314 N N . VAL A 1 292 ? -14.469 -24.375 -11.094 1 86.62 292 VAL A N 1
ATOM 2315 C CA . VAL A 1 292 ? -13.711 -25.203 -10.164 1 86.62 292 VAL A CA 1
ATOM 2316 C C . VAL A 1 292 ? -14.469 -26.5 -9.883 1 86.62 292 VAL A C 1
ATOM 2318 O O . VAL A 1 292 ? -13.867 -27.578 -9.844 1 86.62 292 VAL A O 1
ATOM 2321 N N . ILE A 1 293 ? -15.742 -26.438 -9.797 1 87.69 293 ILE A N 1
ATOM 2322 C CA . ILE A 1 293 ? -16.547 -27.625 -9.562 1 87.69 293 ILE A CA 1
ATOM 2323 C C . ILE A 1 293 ? -16.5 -28.531 -10.789 1 87.69 293 ILE A C 1
ATOM 2325 O O . ILE A 1 293 ? -16.344 -29.75 -10.656 1 87.69 293 ILE A O 1
ATOM 2329 N N . GLY A 1 294 ? -16.625 -27.891 -11.883 1 87.25 294 GLY A N 1
ATOM 2330 C CA . GLY A 1 294 ? -16.562 -28.656 -13.109 1 87.25 294 GLY A CA 1
ATOM 2331 C C . GLY A 1 294 ? -15.227 -29.375 -13.289 1 87.25 294 GLY A C 1
ATOM 2332 O O . GLY A 1 294 ? -15.195 -30.562 -13.617 1 87.25 294 GLY A O 1
ATOM 2333 N N . MET A 1 295 ? -14.211 -28.75 -12.992 1 87.69 295 MET A N 1
ATOM 2334 C CA . MET A 1 295 ? -12.883 -29.359 -13.133 1 87.69 295 MET A CA 1
ATOM 2335 C C . MET A 1 295 ? -12.68 -30.453 -12.086 1 87.69 295 MET A C 1
ATOM 2337 O O . MET A 1 295 ? -12.016 -31.453 -12.359 1 87.69 295 MET A O 1
ATOM 2341 N N . SER A 1 296 ? -13.25 -30.266 -10.93 1 88.94 296 SER A N 1
ATOM 2342 C CA . SER A 1 296 ? -13.133 -31.297 -9.898 1 88.94 296 SER A CA 1
ATOM 2343 C C . SER A 1 296 ? -13.898 -32.562 -10.281 1 88.94 296 SER A C 1
ATOM 2345 O O . SER A 1 296 ? -13.445 -33.656 -10.016 1 88.94 296 SER A O 1
ATOM 2347 N N . VAL A 1 297 ? -14.945 -32.375 -10.883 1 88.31 297 VAL A N 1
ATOM 2348 C CA . VAL A 1 297 ? -15.727 -33.531 -11.336 1 88.31 297 VAL A CA 1
ATOM 2349 C C . VAL A 1 297 ? -14.969 -34.281 -12.43 1 88.31 297 VAL A C 1
ATOM 2351 O O . VAL A 1 297 ? -14.914 -35.5 -12.438 1 88.31 297 VAL A O 1
ATOM 2354 N N . PHE A 1 298 ? -14.312 -33.5 -13.281 1 87 298 PHE A N 1
ATOM 2355 C CA . PHE A 1 298 ? -13.531 -34.125 -14.336 1 87 298 PHE A CA 1
ATOM 2356 C C . PHE A 1 298 ? -12.328 -34.875 -13.75 1 87 298 PHE A C 1
ATOM 2358 O O . PHE A 1 298 ? -11.938 -35.906 -14.258 1 87 298 PHE A O 1
ATOM 2365 N N . LEU A 1 299 ? -11.836 -34.344 -12.727 1 88.25 299 LEU A N 1
ATOM 2366 C CA . LEU A 1 299 ? -10.711 -35 -12.055 1 88.25 299 LEU A CA 1
ATOM 2367 C C . LEU A 1 299 ? -11.148 -36.312 -11.43 1 88.25 299 LEU A C 1
ATOM 2369 O O . LEU A 1 299 ? -10.461 -37.312 -11.586 1 88.25 299 LEU A O 1
ATOM 2373 N N . ILE A 1 300 ? -12.266 -36.312 -10.82 1 87.94 300 ILE A N 1
ATOM 2374 C CA . ILE A 1 300 ? -12.766 -37.531 -10.164 1 87.94 300 ILE A CA 1
ATOM 2375 C C . ILE A 1 300 ? -13.125 -38.562 -11.219 1 87.94 300 ILE A C 1
ATOM 2377 O O . ILE A 1 300 ? -12.812 -39.75 -11.055 1 87.94 300 ILE A O 1
ATOM 2381 N N . LEU A 1 301 ? -13.695 -38.094 -12.266 1 84.31 301 LEU A N 1
ATOM 2382 C CA . LEU A 1 301 ? -14.055 -39 -13.336 1 84.31 301 LEU A CA 1
ATOM 2383 C C . LEU A 1 301 ? -12.812 -39.625 -13.969 1 84.31 301 LEU A C 1
ATOM 2385 O O . LEU A 1 301 ? -12.789 -40.812 -14.289 1 84.31 301 LEU A O 1
ATOM 2389 N N . SER A 1 302 ? -11.844 -38.75 -14.094 1 83.31 302 SER A N 1
ATOM 2390 C CA . SER A 1 302 ? -10.602 -39.281 -14.664 1 83.31 302 SER A CA 1
ATOM 2391 C C . SER A 1 302 ? -9.922 -40.25 -13.711 1 83.31 302 SER A C 1
ATOM 2393 O O . SER A 1 302 ? -9.281 -41.219 -14.156 1 83.31 302 SER A O 1
ATOM 2395 N N . ALA A 1 303 ? -10.086 -40.062 -12.461 1 85.38 303 ALA A N 1
ATOM 2396 C CA . ALA A 1 303 ? -9.516 -40.969 -11.484 1 85.38 303 ALA A CA 1
ATOM 2397 C C . ALA A 1 303 ? -10.227 -42.312 -11.508 1 85.38 303 ALA A C 1
ATOM 2399 O O . ALA A 1 303 ? -9.578 -43.375 -11.438 1 85.38 303 ALA A O 1
ATOM 2400 N N . ILE A 1 304 ? -11.43 -42.281 -11.633 1 83.88 304 ILE A N 1
ATOM 2401 C CA . ILE A 1 304 ? -12.211 -43.5 -11.703 1 83.88 304 ILE A CA 1
ATOM 2402 C C . ILE A 1 304 ? -11.859 -44.281 -12.977 1 83.88 304 ILE A C 1
ATOM 2404 O O . ILE A 1 304 ? -11.664 -45.5 -12.945 1 83.88 304 ILE A O 1
ATOM 2408 N N . TYR A 1 305 ? -11.672 -43.469 -13.969 1 79.06 305 TYR A N 1
ATOM 2409 C CA . TYR A 1 305 ? -11.297 -44.062 -15.234 1 79.06 305 TYR A CA 1
ATOM 2410 C C . TYR A 1 305 ? -9.93 -44.719 -15.141 1 79.06 305 TYR A C 1
ATOM 2412 O O . TYR A 1 305 ? -9.711 -45.812 -15.688 1 79.06 305 TYR A O 1
ATOM 2420 N N . SER A 1 306 ? -9.047 -44.125 -14.578 1 79.25 306 SER A N 1
ATOM 2421 C CA . SER A 1 306 ? -7.707 -44.688 -14.422 1 79.25 306 SER A CA 1
ATOM 2422 C C . SER A 1 306 ? -7.73 -45.938 -13.547 1 79.25 306 SER A C 1
ATOM 2424 O O . SER A 1 306 ? -7.027 -46.906 -13.828 1 79.25 306 SER A O 1
ATOM 24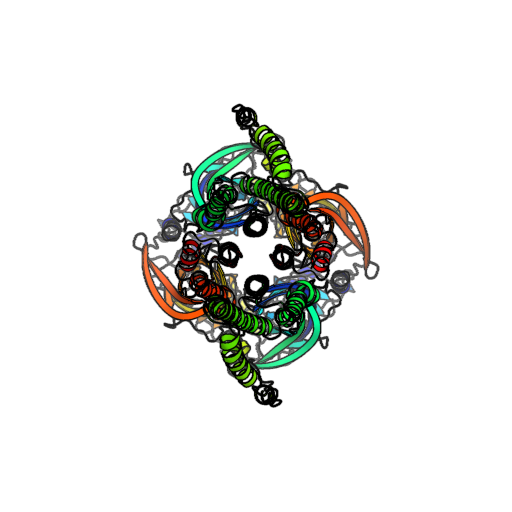26 N N . LEU A 1 307 ? -8.562 -45.938 -12.586 1 80.06 307 LEU A N 1
ATOM 2427 C CA . LEU A 1 307 ? -8.672 -47.094 -11.711 1 80.06 307 LEU A CA 1
ATOM 2428 C C . LEU A 1 307 ? -9.297 -48.281 -12.445 1 80.06 307 LEU A C 1
ATOM 2430 O O . LEU A 1 307 ? -8.844 -49.438 -12.297 1 80.06 307 LEU A O 1
ATOM 2434 N N . ILE A 1 308 ? -10.203 -47.969 -13.242 1 76.38 308 ILE A N 1
ATOM 2435 C CA . ILE A 1 308 ? -10.859 -49.031 -14.008 1 76.38 308 ILE A CA 1
ATOM 2436 C C . ILE A 1 308 ? -9.891 -49.594 -15.031 1 76.38 308 ILE A C 1
ATOM 2438 O O . ILE A 1 308 ? -9.859 -50.812 -15.25 1 76.38 308 ILE A O 1
ATOM 2442 N N . SER A 1 309 ? -9.141 -48.719 -15.586 1 75.31 309 SER A N 1
ATOM 2443 C CA . SER A 1 309 ? -8.172 -49.188 -16.578 1 75.31 309 SER A CA 1
ATOM 2444 C C . SER A 1 309 ? -7.113 -50.094 -15.953 1 75.31 309 SER A C 1
ATOM 2446 O O . SER A 1 309 ? -6.688 -51.062 -16.562 1 75.31 309 SER A O 1
ATOM 2448 N N . VAL A 1 310 ? -6.719 -49.812 -14.758 1 76.25 310 VAL A N 1
ATOM 2449 C CA . VAL A 1 310 ? -5.719 -50.625 -14.062 1 76.25 310 VAL A CA 1
ATOM 2450 C C . VAL A 1 310 ? -6.301 -52 -13.727 1 76.25 310 VAL A C 1
ATOM 2452 O O . VAL A 1 310 ? -5.637 -53.031 -13.898 1 76.25 310 VAL A O 1
ATOM 2455 N N . VAL A 1 311 ? -7.492 -51.969 -13.281 1 75 311 VAL A N 1
ATOM 2456 C CA . VAL A 1 311 ? -8.133 -53.219 -12.906 1 75 311 VAL A CA 1
ATOM 2457 C C . VAL A 1 311 ? -8.344 -54.094 -14.148 1 75 311 VAL A C 1
ATOM 2459 O O . VAL A 1 311 ? -8.148 -55.312 -14.109 1 75 311 VAL A O 1
ATOM 2462 N N . PHE A 1 312 ? -8.578 -53.406 -15.219 1 73.19 312 PHE A N 1
ATOM 2463 C CA . PHE A 1 312 ? -8.797 -54.125 -16.469 1 73.19 312 PHE A CA 1
ATOM 2464 C C . PHE A 1 312 ? -7.5 -54.719 -16.969 1 73.19 312 PHE A C 1
ATOM 2466 O O . PHE A 1 312 ? -7.496 -55.844 -17.484 1 73.19 312 PHE A O 1
ATOM 2473 N N . MET A 1 313 ? -6.516 -54.031 -16.891 1 73.12 313 MET A N 1
ATOM 2474 C CA . MET A 1 313 ? -5.227 -54.531 -17.344 1 73.12 313 MET A CA 1
ATOM 2475 C C . MET A 1 313 ? -4.789 -55.719 -16.5 1 73.12 313 MET A C 1
ATOM 2477 O O . MET A 1 313 ? -4.203 -56.688 -17.016 1 73.12 313 MET A O 1
ATOM 2481 N N . ARG A 1 314 ? -5.117 -55.719 -15.258 1 74.19 314 ARG A N 1
ATOM 2482 C CA . ARG A 1 314 ? -4.75 -56.812 -14.367 1 74.19 314 ARG A CA 1
ATOM 2483 C C . ARG A 1 314 ? -5.57 -58.062 -14.672 1 74.19 314 ARG A C 1
ATOM 2485 O O . ARG A 1 314 ? -5.055 -59.188 -14.625 1 74.19 314 ARG A O 1
ATOM 2492 N N . LEU A 1 315 ? -6.734 -57.875 -15.008 1 72.19 315 LEU A N 1
ATOM 2493 C CA . LEU A 1 315 ? -7.605 -59 -15.273 1 72.19 315 LEU A CA 1
ATOM 2494 C C . LEU A 1 315 ? -7.273 -59.656 -16.609 1 72.19 315 LEU A C 1
ATOM 2496 O O . LEU A 1 315 ? -7.332 -60.875 -16.75 1 72.19 315 LEU A O 1
ATOM 2500 N N . CYS A 1 316 ? -6.91 -58.844 -17.547 1 66.88 316 CYS A N 1
ATOM 2501 C CA . CYS A 1 316 ? -6.582 -59.375 -18.875 1 66.88 316 CYS A CA 1
ATOM 2502 C C . CYS A 1 316 ? -5.277 -60.156 -18.828 1 66.88 316 CYS A C 1
ATOM 2504 O O . CYS A 1 316 ? -5.098 -61.094 -19.594 1 66.88 316 CYS A O 1
ATOM 2506 N N . CYS A 1 317 ? -4.297 -59.781 -18.047 1 62.69 317 CYS A N 1
ATOM 2507 C CA . CYS A 1 317 ? -3.029 -60.5 -17.969 1 62.69 317 CYS A CA 1
ATOM 2508 C C . CYS A 1 317 ? -3.189 -61.781 -17.219 1 62.69 317 CYS A C 1
ATOM 2510 O O . CYS A 1 317 ? -2.451 -62.75 -17.453 1 62.69 317 CYS A O 1
ATOM 2512 N N . ARG A 1 318 ? -3.963 -61.844 -16.281 1 59.28 318 ARG A N 1
ATOM 2513 C CA . ARG A 1 318 ? -4.105 -63.062 -15.523 1 59.28 318 ARG A CA 1
ATOM 2514 C C . ARG A 1 318 ? -4.961 -64.062 -16.281 1 59.28 318 ARG A C 1
ATOM 2516 O O . ARG A 1 318 ? -4.676 -65.312 -16.266 1 59.28 318 ARG A O 1
ATOM 2523 N N . GLU A 1 319 ? -6.285 -63.844 -16.609 1 57.31 319 GLU A N 1
ATOM 2524 C CA . GLU A 1 319 ? -7.219 -64.875 -17.062 1 57.31 319 GLU A CA 1
ATOM 2525 C C . GLU A 1 319 ? -7.426 -64.812 -18.578 1 57.31 319 GLU A C 1
ATOM 2527 O O . GLU A 1 319 ? -7.07 -63.812 -19.203 1 57.31 319 GLU A O 1
ATOM 2532 N N . ASP A 1 320 ? -8.023 -66 -19.281 1 50.94 320 ASP A N 1
ATOM 2533 C CA . ASP A 1 320 ? -8.508 -66.125 -20.656 1 50.94 320 ASP A CA 1
ATOM 2534 C C . ASP A 1 320 ? -9.359 -64.938 -21.078 1 50.94 320 ASP A C 1
ATOM 2536 O O . ASP A 1 320 ? -10.211 -64.5 -20.312 1 50.94 320 ASP A O 1
ATOM 2540 N N . ALA A 1 321 ? -8.898 -64.062 -22 1 52.84 321 ALA A N 1
ATOM 2541 C CA . ALA A 1 321 ? -9.43 -62.875 -22.656 1 52.84 321 ALA A CA 1
ATOM 2542 C C . ALA A 1 321 ? -10.953 -62.844 -22.594 1 52.84 321 ALA A C 1
ATOM 2544 O O . ALA A 1 321 ? -11.555 -61.781 -22.5 1 52.84 321 ALA A O 1
ATOM 2545 N N . ARG A 1 322 ? -11.492 -63.906 -22.797 1 55.28 322 ARG A N 1
ATOM 2546 C CA . ARG A 1 322 ? -12.938 -64 -22.984 1 55.28 322 ARG A CA 1
ATOM 2547 C C . ARG A 1 322 ? -13.68 -63.719 -21.688 1 55.28 322 ARG A C 1
ATOM 2549 O O . ARG A 1 322 ? -14.742 -63.094 -21.719 1 55.28 322 ARG A O 1
ATOM 2556 N N . ARG A 1 323 ? -13.203 -64.25 -20.641 1 54.75 323 ARG A N 1
ATOM 2557 C CA . ARG A 1 323 ? -13.961 -64.125 -19.406 1 54.75 323 ARG A CA 1
ATOM 2558 C C . ARG A 1 323 ? -13.867 -62.688 -18.859 1 54.75 323 ARG A C 1
ATOM 2560 O O . ARG A 1 323 ? -14.82 -62.188 -18.234 1 54.75 323 ARG A O 1
ATOM 2567 N N . VAL A 1 324 ? -12.891 -62.094 -19.125 1 54.88 324 VAL A N 1
ATOM 2568 C CA . VAL A 1 324 ? -12.68 -60.719 -18.688 1 54.88 324 VAL A CA 1
ATOM 2569 C C . VAL A 1 324 ? -13.602 -59.781 -19.484 1 54.88 324 VAL A C 1
ATOM 2571 O O . VAL A 1 324 ? -14.156 -58.844 -18.922 1 54.88 324 VAL A O 1
ATOM 2574 N N . GLN A 1 325 ? -13.766 -60.062 -20.781 1 53.78 325 GLN A N 1
ATOM 2575 C CA . GLN A 1 325 ? -14.703 -59.281 -21.578 1 53.78 325 GLN A CA 1
ATOM 2576 C C . GLN A 1 325 ? -16.109 -59.344 -20.984 1 53.78 325 GLN A C 1
ATOM 2578 O O . GLN A 1 325 ? -16.844 -58.344 -21.016 1 53.78 325 GLN A O 1
ATOM 2583 N N . GLU A 1 326 ? -16.453 -60.5 -20.562 1 57.88 326 GLU A N 1
ATOM 2584 C CA . GLU A 1 326 ? -17.797 -60.625 -20.031 1 57.88 326 GLU A CA 1
ATOM 2585 C C . GLU A 1 326 ? -17.969 -59.781 -18.766 1 57.88 326 GLU A C 1
ATOM 2587 O O . GLU A 1 326 ? -18.984 -59.125 -18.562 1 57.88 326 GLU A O 1
ATOM 2592 N N . LYS A 1 327 ? -17.016 -59.781 -17.938 1 56.41 327 LYS A N 1
ATOM 2593 C CA . LYS A 1 327 ? -17.141 -59.031 -16.688 1 56.41 327 LYS A CA 1
ATOM 2594 C C . LYS A 1 327 ? -17.016 -57.531 -16.938 1 56.41 327 LYS A C 1
ATOM 2596 O O . LYS A 1 327 ? -17.688 -56.75 -16.266 1 56.41 327 LYS A O 1
ATOM 2601 N N . LEU A 1 328 ? -16.266 -57.188 -17.906 1 54.81 328 LEU A N 1
ATOM 2602 C CA . LEU A 1 328 ? -16.125 -55.812 -18.297 1 54.81 328 LEU A CA 1
ATOM 2603 C C . LEU A 1 328 ? -17.438 -55.281 -18.891 1 54.81 328 LEU A C 1
ATOM 2605 O O . LEU A 1 328 ? -17.828 -54.125 -18.625 1 54.81 328 LEU A O 1
ATOM 2609 N N . GLN A 1 329 ? -18 -56.094 -19.766 1 57.09 329 GLN A N 1
ATOM 2610 C CA . GLN A 1 329 ? -19.312 -55.688 -20.281 1 57.09 329 GLN A CA 1
ATOM 2611 C C . GLN A 1 329 ? -20.312 -55.5 -19.141 1 57.09 329 GLN A C 1
ATOM 2613 O O . GLN A 1 329 ? -21.172 -54.625 -19.219 1 57.09 329 GLN A O 1
ATOM 2618 N N . ALA A 1 330 ? -20.109 -56.219 -18.172 1 57.03 330 ALA A N 1
ATOM 2619 C CA . ALA A 1 330 ? -21.031 -56.062 -17.047 1 57.03 330 ALA A CA 1
ATOM 2620 C C . ALA A 1 330 ? -20.75 -54.75 -16.312 1 57.03 330 ALA A C 1
ATOM 2622 O O . ALA A 1 330 ? -21.688 -54.031 -15.906 1 57.03 330 ALA A O 1
ATOM 2623 N N . VAL A 1 331 ? -19.484 -54.438 -16.125 1 57.75 331 VAL A N 1
ATOM 2624 C CA . VAL A 1 331 ? -19.141 -53.219 -15.43 1 57.75 331 VAL A CA 1
ATOM 2625 C C . VAL A 1 331 ? -19.5 -52 -16.297 1 57.75 331 VAL A C 1
ATOM 2627 O O . VAL A 1 331 ? -20.047 -51 -15.805 1 57.75 331 VAL A O 1
ATOM 2630 N N . THR A 1 332 ? -19.156 -52.031 -17.594 1 55.31 332 THR A N 1
ATOM 2631 C CA . THR A 1 332 ? -19.562 -50.969 -18.484 1 55.31 332 THR A CA 1
ATOM 2632 C C . THR A 1 332 ? -21.078 -50.812 -18.547 1 55.31 332 THR A C 1
ATOM 2634 O O . THR A 1 332 ? -21.609 -49.719 -18.625 1 55.31 332 THR A O 1
ATOM 2637 N N . ARG A 1 333 ? -21.734 -51.906 -18.562 1 54.69 333 ARG A N 1
ATOM 2638 C CA . ARG A 1 333 ? -23.188 -51.844 -18.516 1 54.69 333 ARG A CA 1
ATOM 2639 C C . ARG A 1 333 ? -23.672 -51.188 -17.234 1 54.69 333 ARG A C 1
ATOM 2641 O O . ARG A 1 333 ? -24.625 -50.406 -17.25 1 54.69 333 ARG A O 1
ATOM 2648 N N . ARG A 1 334 ? -23 -51.469 -16.203 1 53.81 334 ARG A N 1
ATOM 2649 C CA . ARG A 1 334 ? -23.391 -50.844 -14.938 1 53.81 334 ARG A CA 1
ATOM 2650 C C . ARG A 1 334 ? -23.031 -49.375 -14.906 1 53.81 334 ARG A C 1
ATOM 2652 O O . ARG A 1 334 ? -23.781 -48.531 -14.375 1 53.81 334 ARG A O 1
ATOM 2659 N N . LEU A 1 335 ? -21.891 -49.094 -15.383 1 52.09 335 LEU A N 1
ATOM 2660 C CA . LEU A 1 335 ? -21.516 -47.688 -15.461 1 52.09 335 LEU A CA 1
ATOM 2661 C C . LEU A 1 335 ? -22.422 -46.906 -16.422 1 52.09 335 LEU A C 1
ATOM 2663 O O . LEU A 1 335 ? -22.797 -45.781 -16.172 1 52.09 335 LEU A O 1
ATOM 2667 N N . GLU A 1 336 ? -22.672 -47.5 -17.609 1 51.94 336 GLU A N 1
ATOM 2668 C CA . GLU A 1 336 ? -23.672 -46.906 -18.5 1 51.94 336 GLU A CA 1
ATOM 2669 C C . GLU A 1 336 ? -24.984 -46.656 -17.766 1 51.94 336 GLU A C 1
ATOM 2671 O O . GLU A 1 336 ? -25.641 -45.656 -17.984 1 51.94 336 GLU A O 1
ATOM 2676 N N . ARG A 1 337 ? -25.344 -47.656 -16.984 1 47.25 337 ARG A N 1
ATOM 2677 C CA . ARG A 1 337 ? -26.562 -47.406 -16.219 1 47.25 337 ARG A CA 1
ATOM 2678 C C . ARG A 1 337 ? -26.391 -46.25 -15.25 1 47.25 337 ARG A C 1
ATOM 2680 O O . ARG A 1 337 ? -27.344 -45.5 -14.992 1 47.25 337 ARG A O 1
ATOM 2687 N N . LEU A 1 338 ? -25.219 -46.219 -14.719 1 45.78 338 LEU A N 1
ATOM 2688 C CA . LEU A 1 338 ? -25 -45.125 -13.781 1 45.78 338 LEU A CA 1
ATOM 2689 C C . LEU A 1 338 ? -24.953 -43.781 -14.508 1 45.78 338 LEU A C 1
ATOM 2691 O O . LEU A 1 338 ? -25.438 -42.781 -13.992 1 45.78 338 LEU A O 1
ATOM 2695 N N . VAL A 1 339 ? -24.281 -43.844 -15.617 1 43.53 339 VAL A N 1
ATOM 2696 C CA . VAL A 1 339 ? -24.203 -42.594 -16.359 1 43.53 339 VAL A CA 1
ATOM 2697 C C . VAL A 1 339 ? -25.578 -42.25 -16.938 1 43.53 339 VAL A C 1
ATOM 2699 O O . VAL A 1 339 ? -25.875 -41.094 -17.25 1 43.53 339 VAL A O 1
ATOM 2702 N N . HIS A 1 340 ? -26.469 -43.281 -17.391 1 39.34 340 HIS A N 1
ATOM 2703 C CA . HIS A 1 340 ? -27.828 -42.875 -17.734 1 39.34 340 HIS A CA 1
ATOM 2704 C C . HIS A 1 340 ? -28.484 -42.125 -16.578 1 39.34 340 HIS A C 1
ATOM 2706 O O . HIS A 1 340 ? -29.641 -42.375 -16.25 1 39.34 340 HIS A O 1
ATOM 2712 N N . VAL A 1 341 ? -27.844 -41.906 -15.617 1 35.03 341 VAL A N 1
ATOM 2713 C CA . VAL A 1 341 ? -28.484 -40.938 -14.734 1 35.03 341 VAL A CA 1
ATOM 2714 C C . VAL A 1 341 ? -28.969 -39.75 -15.547 1 35.03 341 VAL A C 1
ATOM 2716 O O . VAL A 1 341 ? -28.188 -39.156 -16.312 1 35.03 341 VAL A O 1
ATOM 2719 N N . THR A 1 342 ? -30.281 -39.75 -15.914 1 31.83 342 THR A N 1
ATOM 2720 C CA . THR A 1 342 ? -31.141 -38.75 -16.531 1 31.83 342 THR A CA 1
ATOM 2721 C C . THR A 1 342 ? -30.688 -37.344 -16.141 1 31.83 342 THR A C 1
ATOM 2723 O O . THR A 1 342 ? -30.547 -37.031 -14.953 1 31.83 342 THR A O 1
ATOM 2726 N N . VAL A 1 343 ? -29.922 -36.688 -16.938 1 35.75 343 VAL A N 1
ATOM 2727 C CA . VAL A 1 343 ? -29.734 -35.25 -17 1 35.75 343 VAL A CA 1
ATOM 2728 C C . VAL A 1 343 ? -31.016 -34.562 -16.547 1 35.75 343 VAL A C 1
ATOM 2730 O O . VAL A 1 343 ? -31.031 -33.344 -16.359 1 35.75 343 VAL A O 1
ATOM 2733 N N . SER A 1 344 ? -32.156 -35.25 -16.625 1 32.12 344 SER A N 1
ATOM 2734 C CA . SER A 1 344 ? -33.406 -34.531 -16.312 1 32.12 344 SER A CA 1
ATOM 2735 C C . SER A 1 344 ? -33.344 -33.938 -14.906 1 32.12 344 SER A C 1
ATOM 2737 O O . SER A 1 344 ? -33.938 -32.875 -14.648 1 32.12 344 SER A O 1
ATOM 2739 N N . ASP A 1 345 ? -32.938 -34.812 -13.992 1 31.67 345 ASP A N 1
ATOM 2740 C CA . ASP A 1 345 ? -33.188 -34.344 -12.625 1 31.67 345 ASP A CA 1
ATOM 2741 C C . ASP A 1 345 ? -32.188 -33.219 -12.25 1 31.67 345 ASP A C 1
ATOM 2743 O O . ASP A 1 345 ? -32.312 -32.625 -11.172 1 31.67 345 ASP A O 1
ATOM 2747 N N . LEU A 1 346 ? -31.062 -33.375 -12.906 1 29.53 346 LEU A N 1
ATOM 2748 C CA . LEU A 1 346 ? -30.188 -32.281 -12.5 1 29.53 346 LEU A CA 1
ATOM 2749 C C . LEU A 1 346 ? -30.688 -30.938 -13.039 1 29.53 346 LEU A C 1
ATOM 2751 O O . LEU A 1 346 ? -30.109 -29.891 -12.75 1 29.53 346 LEU A O 1
ATOM 2755 N N . THR A 1 347 ? -31.438 -31.141 -14.148 1 30.95 347 THR A N 1
ATOM 2756 C CA . THR A 1 347 ? -31.984 -29.875 -14.648 1 30.95 347 THR A CA 1
ATOM 2757 C C . THR A 1 347 ? -32.969 -29.281 -13.656 1 30.95 347 THR A C 1
ATOM 2759 O O . THR A 1 347 ? -33.625 -28.281 -13.953 1 30.95 347 THR A O 1
ATOM 2762 N N . ALA A 1 348 ? -33.562 -30.281 -12.938 1 29.22 348 ALA A N 1
ATOM 2763 C CA . ALA A 1 348 ? -34.562 -29.656 -12.062 1 29.22 348 ALA A CA 1
ATOM 2764 C C . ALA A 1 348 ? -33.906 -28.609 -11.164 1 29.22 348 ALA A C 1
ATOM 2766 O O . ALA A 1 348 ? -33.906 -28.75 -9.938 1 29.22 348 ALA A O 1
ATOM 2767 N N . THR A 1 349 ? -32.719 -28.359 -11.578 1 27.19 349 THR A N 1
ATOM 2768 C CA . THR A 1 349 ? -32.375 -27.188 -10.766 1 27.19 349 THR A CA 1
ATOM 2769 C C . THR A 1 349 ? -33.469 -26.125 -10.875 1 27.19 349 THR A C 1
ATOM 2771 O O . THR A 1 349 ? -33.812 -25.688 -11.969 1 27.19 349 THR A O 1
ATOM 2774 N N . GLN A 1 350 ? -34.531 -26.266 -10.109 1 25.2 350 GLN A N 1
ATOM 2775 C CA . GLN A 1 350 ? -35.531 -25.234 -9.891 1 25.2 350 GLN A CA 1
ATOM 2776 C C . GLN A 1 350 ? -35.062 -23.859 -10.359 1 25.2 350 GLN A C 1
ATOM 2778 O O . GLN A 1 350 ? -33.906 -23.484 -10.094 1 25.2 350 GLN A O 1
ATOM 2783 N N . LYS A 1 351 ? -35.625 -23.562 -11.438 1 27.47 351 LYS A N 1
ATOM 2784 C CA . LYS A 1 351 ? -35.469 -22.156 -11.805 1 27.47 351 LYS A CA 1
ATOM 2785 C C . LYS A 1 351 ? -35.375 -21.266 -10.562 1 27.47 351 LYS A C 1
ATOM 2787 O O . LYS A 1 351 ? -36.188 -21.375 -9.656 1 27.47 351 LYS A O 1
ATOM 2792 N N . PRO A 1 352 ? -34.219 -20.922 -10.219 1 25.8 352 PRO A N 1
ATOM 2793 C CA . PRO A 1 352 ? -34.531 -19.984 -9.125 1 25.8 352 PRO A CA 1
ATOM 2794 C C . PRO A 1 352 ? -35.812 -19.234 -9.352 1 25.8 352 PRO A C 1
ATOM 2796 O O . PRO A 1 352 ? -36.125 -18.844 -10.484 1 25.8 352 PRO A O 1
ATOM 2799 N N . GLN A 1 353 ? -37 -19.844 -9.047 1 23.45 353 GLN A N 1
ATOM 2800 C CA . GLN A 1 353 ? -38.062 -18.844 -9.078 1 23.45 353 GLN A CA 1
ATOM 2801 C C . GLN A 1 353 ? -37.5 -17.438 -9.055 1 23.45 353 GLN A C 1
ATOM 2803 O O . GLN A 1 353 ? -36.469 -17.172 -8.422 1 23.45 353 GLN A O 1
ATOM 2808 N N . PRO A 1 354 ? -37.906 -16.766 -10.203 1 26.09 354 PRO A N 1
ATOM 2809 C CA . PRO A 1 354 ? -37.5 -15.359 -10.125 1 26.09 354 PRO A CA 1
ATOM 2810 C C . PRO A 1 354 ? -37.625 -14.789 -8.711 1 26.09 354 PRO A C 1
ATOM 2812 O O . PRO A 1 354 ? -38.75 -14.609 -8.219 1 26.09 354 PRO A O 1
ATOM 2815 N N . GLY A 1 355 ? -37.375 -15.695 -7.816 1 25.17 355 GLY A N 1
ATOM 2816 C CA . GLY A 1 355 ? -37.656 -15.047 -6.547 1 25.17 355 GLY A CA 1
ATOM 2817 C C . GLY A 1 355 ? -37.625 -13.531 -6.629 1 25.17 355 GLY A C 1
ATOM 2818 O O . GLY A 1 355 ? -36.969 -12.969 -7.523 1 25.17 355 GLY A O 1
ATOM 2819 N N . GLN A 1 356 ? -38.781 -12.969 -6.273 1 22.88 356 GLN A N 1
ATOM 2820 C CA . GLN A 1 356 ? -38.844 -11.531 -6.039 1 22.88 356 GLN A CA 1
ATOM 2821 C C . GLN A 1 356 ? -37.438 -10.969 -5.77 1 22.88 356 GLN A C 1
ATOM 2823 O O . GLN A 1 356 ? -36.688 -11.531 -4.98 1 22.88 356 GLN A O 1
ATOM 2828 N N . ALA A 1 357 ? -36.938 -10.484 -6.77 1 25.84 357 ALA A N 1
ATOM 2829 C CA . ALA A 1 357 ? -35.875 -9.516 -6.566 1 25.84 357 ALA A CA 1
ATOM 2830 C C . ALA A 1 357 ? -35.875 -9.008 -5.129 1 25.84 357 ALA A C 1
ATOM 2832 O O . ALA A 1 357 ? -36.719 -8.219 -4.734 1 25.84 357 ALA A O 1
ATOM 2833 N N . ARG A 1 358 ? -35.969 -9.922 -4.086 1 26.86 358 ARG A N 1
ATOM 2834 C CA . ARG A 1 358 ? -35.656 -9.172 -2.877 1 26.86 358 ARG A CA 1
ATOM 2835 C C . ARG A 1 358 ? -34.594 -8.117 -3.158 1 26.86 358 ARG A C 1
ATOM 2837 O O . ARG A 1 358 ? -33.438 -8.445 -3.396 1 26.86 358 ARG A O 1
ATOM 2844 N N . THR A 1 359 ? -34.688 -7.254 -3.934 1 27.59 359 THR A N 1
ATOM 2845 C CA . THR A 1 359 ? -34.219 -5.875 -4.016 1 27.59 359 THR A CA 1
ATOM 2846 C C . THR A 1 359 ? -33.594 -5.441 -2.697 1 27.59 359 THR A C 1
ATOM 2848 O O . THR A 1 359 ? -33.062 -4.336 -2.594 1 27.59 359 THR A O 1
ATOM 2851 N N . GLY A 1 360 ? -34.312 -5.941 -1.642 1 27.83 360 GLY A N 1
ATOM 2852 C CA . GLY A 1 360 ? -33.938 -5.457 -0.318 1 27.83 360 GLY A CA 1
ATOM 2853 C C . GLY A 1 360 ? -32.531 -5.863 0.102 1 27.83 360 GLY A C 1
ATOM 2854 O O . GLY A 1 360 ? -32.375 -6.605 1.07 1 27.83 360 GLY A O 1
ATOM 2855 N N . THR A 1 361 ? -31.906 -6.449 -0.726 1 29.5 361 THR A N 1
ATOM 2856 C CA . THR A 1 361 ? -30.531 -6.883 -0.467 1 29.5 361 THR A CA 1
ATOM 2857 C C . THR A 1 361 ? -29.922 -6.102 0.692 1 29.5 361 THR A C 1
ATOM 2859 O O . THR A 1 361 ? -30.422 -5.035 1.058 1 29.5 361 THR A O 1
ATOM 2862 N N . ASP A 1 362 ? -28.703 -6.594 1.076 1 31.14 362 ASP A N 1
ATOM 2863 C CA . ASP A 1 362 ? -27.844 -6.328 2.225 1 31.14 362 ASP A CA 1
ATOM 2864 C C . ASP A 1 362 ? -27.656 -4.828 2.432 1 31.14 362 ASP A C 1
ATOM 2866 O O . ASP A 1 362 ? -26.656 -4.258 1.992 1 31.14 362 ASP A O 1
ATOM 2870 N N . ASP A 1 363 ? -28.469 -4.172 2.057 1 31.61 363 ASP A N 1
ATOM 2871 C CA . ASP A 1 363 ? -28.625 -2.781 2.471 1 31.61 363 ASP A CA 1
ATOM 2872 C C . ASP A 1 363 ? -28.375 -2.625 3.971 1 31.61 363 ASP A C 1
ATOM 2874 O O . ASP A 1 363 ? -28.234 -1.507 4.469 1 31.61 363 ASP A O 1
ATOM 2878 N N . ARG A 1 364 ? -28.641 -3.781 4.625 1 32.03 364 ARG A N 1
ATOM 2879 C CA . ARG A 1 364 ? -28.453 -3.785 6.074 1 32.03 364 ARG A CA 1
ATOM 2880 C C . ARG A 1 364 ? -26.984 -3.643 6.438 1 32.03 364 ARG A C 1
ATOM 2882 O O . ARG A 1 364 ? -26.656 -3.262 7.562 1 32.03 364 ARG A O 1
ATOM 2889 N N . MET A 1 365 ? -26.312 -4.348 5.668 1 32.97 365 MET A N 1
ATOM 2890 C CA . MET A 1 365 ? -24.922 -4.266 6.066 1 32.97 365 MET A CA 1
ATOM 2891 C C . MET A 1 365 ? -24.422 -2.826 6.016 1 32.97 365 MET A C 1
ATOM 2893 O O . MET A 1 365 ? -23.594 -2.424 6.832 1 32.97 365 MET A O 1
ATOM 2897 N N . THR A 1 366 ? -24.766 -2.176 4.941 1 35.38 366 THR A N 1
ATOM 2898 C CA . THR A 1 366 ? -24.359 -0.78 4.828 1 35.38 366 THR A CA 1
ATOM 2899 C C . THR A 1 366 ? -24.938 0.045 5.977 1 35.38 366 THR A C 1
ATOM 2901 O O . THR A 1 366 ? -24.375 1.084 6.34 1 35.38 366 THR A O 1
ATOM 2904 N N . TRP A 1 367 ? -26.141 -0.401 6.359 1 34.25 367 TRP A N 1
ATOM 2905 C CA . TRP A 1 367 ? -26.859 0.445 7.316 1 34.25 367 TRP A CA 1
ATOM 2906 C C . TRP A 1 367 ? -26.125 0.483 8.656 1 34.25 367 TRP A C 1
ATOM 2908 O O . TRP A 1 367 ? -26.109 1.514 9.328 1 34.25 367 TRP A O 1
ATOM 2918 N N . LYS A 1 368 ? -25.734 -0.738 8.992 1 35.91 368 LYS A N 1
ATOM 2919 C CA . LYS A 1 368 ? -25.266 -0.731 10.375 1 35.91 368 LYS A CA 1
ATOM 2920 C C . LYS A 1 368 ? -23.953 0.034 10.508 1 35.91 368 LYS A C 1
ATOM 2922 O O . LYS A 1 368 ? -23.641 0.529 11.594 1 35.91 368 LYS A O 1
ATOM 2927 N N . ARG A 1 369 ? -23.203 -0.027 9.523 1 38.66 369 ARG A N 1
ATOM 2928 C CA . ARG A 1 369 ? -22.031 0.833 9.602 1 38.66 369 ARG A CA 1
ATOM 2929 C C . ARG A 1 369 ? -22.422 2.283 9.844 1 38.66 369 ARG A C 1
ATOM 2931 O O . ARG A 1 369 ? -21.734 3.01 10.562 1 38.66 369 ARG A O 1
ATOM 2938 N N . ALA A 1 370 ? -23.469 2.645 9.062 1 37.97 370 ALA A N 1
ATOM 2939 C CA . ALA A 1 370 ? -24 4 9.219 1 37.97 370 ALA A CA 1
ATOM 2940 C C . ALA A 1 370 ? -24.375 4.281 10.664 1 37.97 370 ALA A C 1
ATOM 2942 O O . ALA A 1 370 ? -24.391 5.434 11.102 1 37.97 370 ALA A O 1
ATOM 2943 N N . SER A 1 371 ? -24.719 3.166 11.25 1 36.91 371 SER A N 1
ATOM 2944 C CA . SER A 1 371 ? -25.266 3.467 12.57 1 36.91 371 SER A CA 1
ATOM 2945 C C . SER A 1 371 ? -24.188 4.031 13.492 1 36.91 371 SER A C 1
ATOM 2947 O O . SER A 1 371 ? -24.516 4.66 14.508 1 36.91 371 SER A O 1
ATOM 2949 N N . LEU A 1 372 ? -23.047 3.475 13.258 1 39.47 372 LEU A N 1
ATOM 2950 C CA . LEU A 1 372 ? -22.125 4.02 14.242 1 39.47 372 LEU A CA 1
ATOM 2951 C C . LEU A 1 372 ? -21.812 5.484 13.953 1 39.47 372 LEU A C 1
ATOM 2953 O O . LEU A 1 372 ? -21.094 6.137 14.711 1 39.47 372 LEU A O 1
ATOM 2957 N N . VAL A 1 373 ? -21.859 5.887 12.711 1 40.41 373 VAL A N 1
ATOM 2958 C CA . VAL A 1 373 ? -21.719 7.328 12.547 1 40.41 373 VAL A CA 1
ATOM 2959 C C . VAL A 1 373 ? -22.781 8.047 13.367 1 40.41 373 VAL A C 1
ATOM 2961 O O . VAL A 1 373 ? -23.984 7.875 13.125 1 40.41 373 VAL A O 1
ATOM 2964 N N . VAL A 1 374 ? -22.469 8.258 14.531 1 40.25 374 VAL A N 1
ATOM 2965 C CA . VAL A 1 374 ? -23.25 9.055 15.477 1 40.25 374 VAL A CA 1
ATOM 2966 C C . VAL A 1 374 ? -23.812 10.281 14.766 1 40.25 374 VAL A C 1
ATOM 2968 O O . VAL A 1 374 ? -23.062 11.117 14.273 1 40.25 374 VAL A O 1
ATOM 2971 N N . TRP A 1 375 ? -24.922 10.086 14.102 1 40.81 375 TRP A N 1
ATOM 2972 C CA . TRP A 1 375 ? -25.797 11.188 13.703 1 40.81 375 TRP A CA 1
ATOM 2973 C C . TRP A 1 375 ? -25.938 12.203 14.828 1 40.81 375 TRP A C 1
ATOM 2975 O O . TRP A 1 375 ? -26.391 11.859 15.93 1 40.81 375 TRP A O 1
ATOM 2985 N N . ILE A 1 376 ? -25.172 12.961 14.898 1 41.22 376 ILE A N 1
ATOM 2986 C CA . ILE A 1 376 ? -25.469 14.07 15.797 1 41.22 376 ILE A CA 1
ATOM 2987 C C . ILE A 1 376 ? -26.562 14.953 15.188 1 41.22 376 ILE A C 1
ATOM 2989 O O . ILE A 1 376 ? -26.344 15.578 14.148 1 41.22 376 ILE A O 1
ATOM 2993 N N . SER A 1 377 ? -27.828 14.469 15.211 1 40.03 377 SER A N 1
ATOM 2994 C CA . SER A 1 377 ? -28.906 15.391 14.867 1 40.03 377 SER A CA 1
ATOM 2995 C C . SER A 1 377 ? -28.641 16.781 15.422 1 40.03 377 SER A C 1
ATOM 2997 O O . SER A 1 377 ? -28.516 16.953 16.641 1 40.03 377 SER A O 1
ATOM 2999 N N . VAL A 1 378 ? -27.922 17.547 14.812 1 42.72 378 VAL A N 1
ATOM 3000 C CA . VAL A 1 378 ? -27.953 18.953 15.188 1 42.72 378 VAL A CA 1
ATOM 3001 C C . VAL A 1 378 ? -29.344 19.531 14.883 1 42.72 378 VAL A C 1
ATOM 3003 O O . VAL A 1 378 ? -29.703 19.688 13.711 1 42.72 378 VAL A O 1
ATOM 3006 N N . SER A 1 379 ? -30.391 18.984 15.367 1 40.28 379 SER A N 1
ATOM 3007 C CA . SER A 1 379 ? -31.766 19.391 15.148 1 40.28 379 SER A CA 1
ATOM 3008 C C . SER A 1 379 ? -31.875 20.906 14.984 1 40.28 379 SER A C 1
ATOM 3010 O O . SER A 1 379 ? -32.75 21.391 14.273 1 40.28 379 SER A O 1
ATOM 3012 N N . GLY A 1 380 ? -31.719 21.75 16.062 1 44.09 380 GLY A N 1
ATOM 3013 C CA . GLY A 1 380 ? -32.5 22.938 16.281 1 44.09 380 GLY A CA 1
ATOM 3014 C C . GLY A 1 380 ? -32.094 24.109 15.406 1 44.09 380 GLY A C 1
ATOM 3015 O O . GLY A 1 380 ? -31.031 24.062 14.781 1 44.09 380 GLY A O 1
ATOM 3016 N N . SER A 1 381 ? -33.094 25.078 15.086 1 50.59 381 SER A N 1
ATOM 3017 C CA . SER A 1 381 ? -33.031 26.422 14.555 1 50.59 381 SER A CA 1
ATOM 3018 C C . SER A 1 381 ? -31.781 27.156 15.086 1 50.59 381 SER A C 1
ATOM 3020 O O . SER A 1 381 ? -31.844 27.812 16.125 1 50.59 381 SER A O 1
ATOM 3022 N N . GLN A 1 382 ? -30.625 26.531 14.859 1 60.97 382 GLN A N 1
ATOM 3023 C CA . GLN A 1 382 ? -29.453 27.188 15.406 1 60.97 382 GLN A CA 1
ATOM 3024 C C . GLN A 1 382 ? -29.109 28.438 14.602 1 60.97 382 GLN A C 1
ATOM 3026 O O . GLN A 1 382 ? -29.078 28.406 13.375 1 60.97 382 GLN A O 1
ATOM 3031 N N . SER A 1 383 ? -29.422 29.562 15.227 1 68.75 383 SER A N 1
ATOM 3032 C CA . SER A 1 383 ? -29 30.797 14.586 1 68.75 383 SER A CA 1
ATOM 3033 C C . SER A 1 383 ? -27.484 30.812 14.336 1 68.75 383 SER A C 1
ATOM 3035 O O . SER A 1 383 ? -26.719 30.266 15.133 1 68.75 383 SER A O 1
ATOM 3037 N N . ALA A 1 384 ? -27.078 31.172 13.133 1 72.88 384 ALA A N 1
ATOM 3038 C CA . ALA A 1 384 ? -25.672 31.312 12.75 1 72.88 384 ALA A CA 1
ATOM 3039 C C . ALA A 1 384 ? -24.891 32.062 13.805 1 72.88 384 ALA A C 1
ATOM 3041 O O . ALA A 1 384 ? -23.734 31.75 14.094 1 72.88 384 ALA A O 1
ATOM 3042 N N . GLU A 1 385 ? -25.578 33.031 14.391 1 75 385 GLU A N 1
ATOM 3043 C CA . GLU A 1 385 ? -24.906 33.844 15.383 1 75 385 GLU A CA 1
ATOM 3044 C C . GLU A 1 385 ? -24.625 33.094 16.656 1 75 385 GLU A C 1
ATOM 3046 O O . GLU A 1 385 ? -23.562 33.219 17.266 1 75 385 GLU A O 1
ATOM 3051 N N . ASP A 1 386 ? -25.562 32.25 16.969 1 77.25 386 ASP A N 1
ATOM 3052 C CA . ASP A 1 386 ? -25.375 31.484 18.203 1 77.25 386 ASP A CA 1
ATOM 3053 C C . ASP A 1 386 ? -24.266 30.453 18.047 1 77.25 386 ASP A C 1
ATOM 3055 O O . ASP A 1 386 ? -23.469 30.25 18.969 1 77.25 386 ASP A O 1
ATOM 3059 N N . VAL A 1 387 ? -24.234 29.922 16.891 1 77.06 387 VAL A N 1
ATOM 3060 C CA . VAL A 1 387 ? -23.203 28.906 16.656 1 77.06 387 VAL A CA 1
ATOM 3061 C C . VAL A 1 387 ? -21.828 29.578 16.641 1 77.06 387 VAL A C 1
ATOM 3063 O O . VAL A 1 387 ? -20.875 29.047 17.203 1 77.06 387 VAL A O 1
ATOM 3066 N N . SER A 1 388 ? -21.75 30.688 16.016 1 76.75 388 SER A N 1
ATOM 3067 C CA . SER A 1 388 ? -20.469 31.406 15.984 1 76.75 388 SER A CA 1
ATOM 3068 C C . SER A 1 388 ? -20.047 31.859 17.375 1 76.75 388 SER A C 1
ATOM 3070 O O . SER A 1 388 ? -18.875 31.828 17.719 1 76.75 388 SER A O 1
ATOM 3072 N N . ARG A 1 389 ? -20.969 32.219 18.141 1 79.62 389 ARG A N 1
ATOM 3073 C CA . ARG A 1 389 ? -20.688 32.719 19.484 1 79.62 389 ARG A CA 1
ATOM 3074 C C . ARG A 1 389 ? -20.156 31.625 20.391 1 79.62 389 ARG A C 1
ATOM 3076 O O . ARG A 1 389 ? -19.188 31.828 21.125 1 79.62 389 ARG A O 1
ATOM 3083 N N . ILE A 1 390 ? -20.797 30.531 20.297 1 80.62 390 ILE A N 1
ATOM 3084 C CA . ILE A 1 390 ? -20.359 29.438 21.156 1 80.62 390 ILE A CA 1
ATOM 3085 C C . ILE A 1 390 ? -18.953 29 20.766 1 80.62 390 ILE A C 1
ATOM 3087 O O . ILE A 1 390 ? -18.109 28.734 21.625 1 80.62 390 ILE A O 1
ATOM 3091 N N . HIS A 1 391 ? -18.688 28.906 19.547 1 79 391 HIS A N 1
ATOM 3092 C CA . HIS A 1 391 ? -17.359 28.484 19.109 1 79 391 HIS A CA 1
ATOM 3093 C C . HIS A 1 391 ? -16.297 29.516 19.453 1 79 391 HIS A C 1
ATOM 3095 O O . HIS A 1 391 ? -15.18 29.156 19.812 1 79 391 HIS A O 1
ATOM 3101 N N . ALA A 1 392 ? -16.672 30.703 19.297 1 76.06 392 ALA A N 1
ATOM 3102 C CA . ALA A 1 392 ? -15.742 31.766 19.672 1 76.06 392 ALA A CA 1
ATOM 3103 C C . ALA A 1 392 ? -15.438 31.734 21.172 1 76.06 392 ALA A C 1
ATOM 3105 O O . ALA A 1 392 ? -14.289 31.906 21.578 1 76.06 392 ALA A O 1
ATOM 3106 N N . GLU A 1 393 ? -16.406 31.438 21.953 1 78 393 GLU A N 1
ATOM 3107 C CA . GLU A 1 393 ? -16.219 31.359 23.406 1 78 393 GLU A CA 1
ATOM 3108 C C . GLU A 1 393 ? -15.391 30.141 23.797 1 78 393 GLU A C 1
ATOM 3110 O O . GLU A 1 393 ? -14.57 30.219 24.719 1 78 393 GLU A O 1
ATOM 3115 N N . LEU A 1 394 ? -15.656 29.125 23.094 1 75.62 394 LEU A N 1
ATOM 3116 C CA . LEU A 1 394 ? -14.906 27.906 23.391 1 75.62 394 LEU A CA 1
ATOM 3117 C C . LEU A 1 394 ? -13.438 28.078 23 1 75.62 394 LEU A C 1
ATOM 3119 O O . LEU A 1 394 ? -12.547 27.578 23.703 1 75.62 394 LEU A O 1
ATOM 3123 N N . GLU A 1 395 ? -13.219 28.812 21.969 1 69.62 395 GLU A N 1
ATOM 3124 C CA . GLU A 1 395 ? -11.844 29.062 21.547 1 69.62 395 GLU A CA 1
ATOM 3125 C C . GLU A 1 395 ? -11.117 29.969 22.547 1 69.62 395 GLU A C 1
ATOM 3127 O O . GLU A 1 395 ? -9.898 29.859 22.719 1 69.62 395 GLU A O 1
ATOM 3132 N N . ASN A 1 396 ? -11.812 30.75 23.203 1 64.5 396 ASN A N 1
ATOM 3133 C CA . ASN A 1 396 ? -11.203 31.688 24.141 1 64.5 396 ASN A CA 1
ATOM 3134 C C . ASN A 1 396 ? -11.141 31.125 25.547 1 64.5 396 ASN A C 1
ATOM 3136 O O . ASN A 1 396 ? -10.523 31.719 26.438 1 64.5 396 ASN A O 1
ATOM 3140 N N . SER A 1 397 ? -11.695 29.969 25.703 1 66.62 397 SER A N 1
ATOM 3141 C CA . SER A 1 397 ? -11.68 29.375 27.047 1 66.62 397 SER A CA 1
ATOM 3142 C C . SER A 1 397 ? -10.398 28.578 27.281 1 66.62 397 SER A C 1
ATOM 3144 O O . SER A 1 397 ? -9.508 28.562 26.422 1 66.62 397 SER A O 1
ATOM 3146 N N . ILE A 1 398 ? -10.234 28.094 28.609 1 60.5 398 ILE A N 1
ATOM 3147 C CA . ILE A 1 398 ? -9.094 27.344 29.125 1 60.5 398 ILE A CA 1
ATOM 3148 C C . ILE A 1 398 ? -9 26 28.391 1 60.5 398 ILE A C 1
ATOM 3150 O O . ILE A 1 398 ? -8.094 25.203 28.672 1 60.5 398 ILE A O 1
ATOM 3154 N N . ILE A 1 399 ? -9.773 25.984 27.422 1 67 399 ILE A N 1
ATOM 3155 C CA . ILE A 1 399 ? -9.766 24.719 26.688 1 67 399 ILE A CA 1
ATOM 3156 C C . ILE A 1 399 ? -8.539 24.656 25.781 1 67 399 ILE A C 1
ATOM 3158 O O . ILE A 1 399 ? -8.297 25.562 25 1 67 399 ILE A O 1
ATOM 3162 N N . SER A 1 400 ? -7.609 23.844 26.219 1 73.19 400 SER A N 1
ATOM 3163 C CA . SER A 1 400 ? -6.398 23.609 25.438 1 73.19 400 SER A CA 1
ATOM 3164 C C . SER A 1 400 ? -6.223 22.125 25.125 1 73.19 400 SER A C 1
ATOM 3166 O O . SER A 1 400 ? -6.656 21.266 25.891 1 73.19 400 SER A O 1
ATOM 3168 N N . PRO A 1 401 ? -5.715 21.938 23.984 1 77.06 401 PRO A N 1
ATOM 3169 C CA . PRO A 1 401 ? -5.445 20.531 23.625 1 77.06 401 PRO A CA 1
ATOM 3170 C C . PRO A 1 401 ? -4.367 19.906 24.516 1 77.06 401 PRO A C 1
ATOM 3172 O O . PRO A 1 401 ? -4.211 18.688 24.516 1 77.06 401 PRO A O 1
ATOM 3175 N N . TYR A 1 402 ? -3.832 20.719 25.406 1 72.88 402 TYR A N 1
ATOM 3176 C CA . TYR A 1 402 ? -2.693 20.203 26.156 1 72.88 402 TYR A CA 1
ATOM 3177 C C . TYR A 1 402 ? -3.057 20 27.609 1 72.88 402 TYR A C 1
ATOM 3179 O O . TYR A 1 402 ? -2.271 19.438 28.391 1 72.88 402 TYR A O 1
ATOM 3187 N N . ILE A 1 403 ? -4.23 20.453 28 1 76.44 403 ILE A N 1
ATOM 3188 C CA . ILE A 1 403 ? -4.633 20.359 29.391 1 76.44 403 ILE A CA 1
ATOM 3189 C C . ILE A 1 403 ? -5.66 19.25 29.562 1 76.44 403 ILE A C 1
ATOM 3191 O O . ILE A 1 403 ? -6.672 19.219 28.859 1 76.44 403 ILE A O 1
ATOM 3195 N N . ARG A 1 404 ? -5.316 18.406 30.453 1 79.75 404 ARG A N 1
ATOM 3196 C CA . ARG A 1 404 ? -6.273 17.359 30.781 1 79.75 404 ARG A CA 1
ATOM 3197 C C . ARG A 1 404 ? -7.602 17.953 31.234 1 79.75 404 ARG A C 1
ATOM 3199 O O . ARG A 1 404 ? -7.629 18.891 32.031 1 79.75 404 ARG A O 1
ATOM 3206 N N . PRO A 1 405 ? -8.695 17.438 30.594 1 84.88 405 PRO A N 1
ATOM 3207 C CA . PRO A 1 405 ? -10 18.031 30.859 1 84.88 405 PRO A CA 1
ATOM 3208 C C . PRO A 1 405 ? -10.586 17.625 32.219 1 84.88 405 PRO A C 1
ATOM 3210 O O . PRO A 1 405 ? -11.711 17.125 32.281 1 84.88 405 PRO A O 1
ATOM 3213 N N . ALA A 1 406 ? -9.82 17.672 33.219 1 81.31 406 ALA A N 1
ATOM 3214 C CA . ALA A 1 406 ? -10.281 17.391 34.594 1 81.31 406 ALA A CA 1
ATOM 3215 C C . ALA A 1 406 ? -9.875 18.484 35.562 1 81.31 406 ALA A C 1
ATOM 3217 O O . ALA A 1 406 ? -8.719 18.938 35.531 1 81.31 406 ALA A O 1
ATOM 3218 N N . LYS A 1 407 ? -10.867 18.953 36.312 1 76.12 407 LYS A N 1
ATOM 3219 C CA . LYS A 1 407 ? -10.586 19.984 37.312 1 76.12 407 LYS A CA 1
ATOM 3220 C C . LYS A 1 407 ? -9.758 19.438 38.469 1 76.12 407 LYS A C 1
ATOM 3222 O O . LYS A 1 407 ? -8.867 20.109 38.969 1 76.12 407 LYS A O 1
ATOM 3227 N N . ASN A 1 408 ? -10.125 18.156 38.844 1 74 408 ASN A N 1
ATOM 3228 C CA . ASN A 1 408 ? -9.359 17.469 39.875 1 74 408 ASN A CA 1
ATOM 3229 C C . ASN A 1 408 ? -8.32 16.516 39.281 1 74 408 ASN A C 1
ATOM 3231 O O . ASN A 1 408 ? -8.672 15.445 38.781 1 74 408 ASN A O 1
ATOM 3235 N N . PHE A 1 409 ? -7.07 16.875 39.406 1 72.56 409 PHE A N 1
ATOM 3236 C CA . PHE A 1 409 ? -6 16.109 38.781 1 72.56 409 PHE A CA 1
ATOM 3237 C C . PHE A 1 409 ? -5.672 14.859 39.594 1 72.56 409 PHE A C 1
ATOM 3239 O O . PHE A 1 409 ? -4.984 13.961 39.094 1 72.56 409 PHE A O 1
ATOM 3246 N N . SER A 1 410 ? -6.238 14.781 40.812 1 69.81 410 SER A N 1
ATOM 3247 C CA . SER A 1 410 ? -5.961 13.609 41.625 1 69.81 410 SER A CA 1
ATOM 3248 C C . SER A 1 410 ? -6.852 12.43 41.219 1 69.81 410 SER A C 1
ATOM 3250 O O . SER A 1 410 ? -6.512 11.273 41.5 1 69.81 410 SER A O 1
ATOM 3252 N N . ARG A 1 411 ? -7.977 12.766 40.625 1 76.06 411 ARG A N 1
ATOM 3253 C CA . ARG A 1 411 ? -8.875 11.703 40.188 1 76.06 411 ARG A CA 1
ATOM 3254 C C . ARG A 1 411 ? -8.547 11.281 38.75 1 76.06 411 ARG A C 1
ATOM 3256 O O . ARG A 1 411 ? -8.219 12.117 37.906 1 76.06 411 ARG A O 1
ATOM 3263 N N . PRO A 1 412 ? -8.539 9.984 38.594 1 81.25 412 PRO A N 1
ATOM 3264 C CA . PRO A 1 412 ? -8.281 9.516 37.25 1 81.25 412 PRO A CA 1
ATOM 3265 C C . PRO A 1 412 ? -9.406 9.867 36.281 1 81.25 412 PRO A C 1
ATOM 3267 O O . PRO A 1 412 ? -10.578 9.844 36.656 1 81.25 412 PRO A O 1
ATOM 3270 N N . LEU A 1 413 ? -8.977 10.336 35.156 1 87.31 413 LEU A N 1
ATOM 3271 C CA . LEU A 1 413 ? -9.938 10.562 34.062 1 87.31 413 LEU A CA 1
ATOM 3272 C C . LEU A 1 413 ? -10.312 9.242 33.406 1 87.31 413 LEU A C 1
ATOM 3274 O O . LEU A 1 413 ? -9.445 8.5 32.938 1 87.31 413 LEU A O 1
ATOM 3278 N N . ILE A 1 414 ? -11.594 8.984 33.406 1 90.12 414 ILE A N 1
ATOM 3279 C CA . ILE A 1 414 ? -12.078 7.738 32.844 1 90.12 414 ILE A CA 1
ATOM 3280 C C . ILE A 1 414 ? -12.414 7.945 31.359 1 90.12 414 ILE A C 1
ATOM 3282 O O . ILE A 1 414 ? -13.227 8.805 31.016 1 90.12 414 ILE A O 1
ATOM 3286 N N . VAL A 1 415 ? -11.727 7.211 30.547 1 92.62 415 VAL A N 1
ATOM 3287 C CA . VAL A 1 415 ? -11.992 7.215 29.125 1 92.62 415 VAL A CA 1
ATOM 3288 C C . VAL A 1 415 ? -12.602 5.879 28.703 1 92.62 415 VAL A C 1
ATOM 3290 O O . VAL A 1 415 ? -11.977 4.828 28.859 1 92.62 415 VAL A O 1
ATOM 3293 N N . ASN A 1 416 ? -13.852 5.965 28.156 1 94.25 416 ASN A N 1
ATOM 3294 C CA . ASN A 1 416 ? -14.523 4.77 27.672 1 94.25 416 ASN A CA 1
ATOM 3295 C C . ASN A 1 416 ? -14.281 4.551 26.172 1 94.25 416 ASN A C 1
ATOM 3297 O O . ASN A 1 416 ? -14.375 5.488 25.391 1 94.25 416 ASN A O 1
ATOM 3301 N N . ILE A 1 417 ? -13.945 3.312 25.906 1 93 417 ILE A N 1
ATOM 3302 C CA . ILE A 1 417 ? -13.641 3.023 24.5 1 93 417 ILE A CA 1
ATOM 3303 C C . ILE A 1 417 ? -14.445 1.812 24.047 1 93 417 ILE A C 1
ATOM 3305 O O . ILE A 1 417 ? -14.641 0.86 24.797 1 93 417 ILE A O 1
ATOM 3309 N N . SER A 1 418 ? -14.992 1.922 22.859 1 90.44 418 SER A N 1
ATOM 3310 C CA . SER A 1 418 ? -15.648 0.821 22.156 1 90.44 418 SER A CA 1
ATOM 3311 C C . SER A 1 418 ? -15 0.564 20.797 1 90.44 418 SER A C 1
ATOM 3313 O O . SER A 1 418 ? -14.688 1.505 20.062 1 90.44 418 SER A O 1
ATOM 3315 N N . PHE A 1 419 ? -14.758 -0.722 20.609 1 90.56 419 PHE A N 1
ATOM 3316 C CA . PHE A 1 419 ? -14.094 -1.14 19.375 1 90.56 419 PHE A CA 1
ATOM 3317 C C . PHE A 1 419 ? -15.078 -1.818 18.438 1 90.56 419 PHE A C 1
ATOM 3319 O O . PHE A 1 419 ? -15.648 -2.857 18.766 1 90.56 419 PHE A O 1
ATOM 3326 N N . HIS A 1 420 ? -15.242 -1.176 17.281 1 87.44 420 HIS A N 1
ATOM 3327 C CA . HIS A 1 420 ? -16.094 -1.746 16.25 1 87.44 420 HIS A CA 1
ATOM 3328 C C . HIS A 1 420 ? -15.266 -2.223 15.055 1 87.44 420 HIS A C 1
ATOM 3330 O O . HIS A 1 420 ? -14.734 -1.407 14.289 1 87.44 420 HIS A O 1
ATOM 3336 N N . LEU A 1 421 ? -15.203 -3.504 14.891 1 89.06 421 LEU A N 1
ATOM 3337 C CA . LEU A 1 421 ? -14.469 -4.055 13.758 1 89.06 421 LEU A CA 1
ATOM 3338 C C . LEU A 1 421 ? -15.266 -3.916 12.469 1 89.06 421 LEU A C 1
ATOM 3340 O O . LEU A 1 421 ? -16.406 -4.383 12.383 1 89.06 421 LEU A O 1
ATOM 3344 N N . VAL A 1 422 ? -14.688 -3.266 11.531 1 85.69 422 VAL A N 1
ATOM 3345 C CA . VAL A 1 422 ? -15.375 -3.033 10.273 1 85.69 422 VAL A CA 1
ATOM 3346 C C . VAL A 1 422 ? -14.977 -4.105 9.258 1 85.69 422 VAL A C 1
ATOM 3348 O O . VAL A 1 422 ? -15.828 -4.676 8.578 1 85.69 422 VAL A O 1
ATOM 3351 N N . ALA A 1 423 ? -13.633 -4.297 9.141 1 87.38 423 ALA A N 1
ATOM 3352 C CA . ALA A 1 423 ? -13.188 -5.277 8.156 1 87.38 423 ALA A CA 1
ATOM 3353 C C . ALA A 1 423 ? -11.781 -5.777 8.477 1 87.38 423 ALA A C 1
ATOM 3355 O O . ALA A 1 423 ? -10.992 -5.07 9.102 1 87.38 423 ALA A O 1
ATOM 3356 N N . ILE A 1 424 ? -11.602 -7.023 8.141 1 89.62 424 ILE A N 1
ATOM 3357 C CA . ILE A 1 424 ? -10.25 -7.559 8.039 1 89.62 424 ILE A CA 1
ATOM 3358 C C . ILE A 1 424 ? -9.75 -7.414 6.602 1 89.62 424 ILE A C 1
ATOM 3360 O O . ILE A 1 424 ? -10.156 -8.164 5.715 1 89.62 424 ILE A O 1
ATOM 3364 N N . VAL A 1 425 ? -8.906 -6.516 6.398 1 86.19 425 VAL A N 1
ATOM 3365 C CA . VAL A 1 425 ? -8.492 -6.148 5.047 1 86.19 425 VAL A CA 1
ATOM 3366 C C . VAL A 1 425 ? -7.496 -7.184 4.52 1 86.19 425 VAL A C 1
ATOM 3368 O O . VAL A 1 425 ? -7.586 -7.602 3.361 1 86.19 425 VAL A O 1
ATOM 3371 N N . ASP A 1 426 ? -6.453 -7.504 5.305 1 84.81 426 ASP A N 1
ATOM 3372 C CA . ASP A 1 426 ? -5.441 -8.453 4.855 1 84.81 426 ASP A CA 1
ATOM 3373 C C . ASP A 1 426 ? -4.715 -9.086 6.043 1 84.81 426 ASP A C 1
ATOM 3375 O O . ASP A 1 426 ? -4.52 -8.43 7.074 1 84.81 426 ASP A O 1
ATOM 3379 N N . PHE A 1 427 ? -4.496 -10.336 5.855 1 87.25 427 PHE A N 1
ATOM 3380 C CA . PHE A 1 427 ? -3.645 -11.031 6.812 1 87.25 427 PHE A CA 1
ATOM 3381 C C . PHE A 1 427 ? -2.496 -11.734 6.102 1 87.25 427 PHE A C 1
ATOM 3383 O O . PHE A 1 427 ? -2.709 -12.727 5.402 1 87.25 427 PHE A O 1
ATOM 3390 N N . ASN A 1 428 ? -1.33 -11.125 6.27 1 81.5 428 ASN A N 1
ATOM 3391 C CA . ASN A 1 428 ? -0.118 -11.742 5.742 1 81.5 428 ASN A CA 1
ATOM 3392 C C . ASN A 1 428 ? 0.607 -12.555 6.812 1 81.5 428 ASN A C 1
ATOM 3394 O O . ASN A 1 428 ? 1.304 -11.992 7.66 1 81.5 428 ASN A O 1
ATOM 3398 N N . ALA A 1 429 ? 0.552 -13.805 6.695 1 78.12 429 ALA A N 1
ATOM 3399 C CA . ALA A 1 429 ? 1.135 -14.68 7.703 1 78.12 429 ALA A CA 1
ATOM 3400 C C . ALA A 1 429 ? 2.658 -14.688 7.613 1 78.12 429 ALA A C 1
ATOM 3402 O O . ALA A 1 429 ? 3.344 -14.93 8.609 1 78.12 429 ALA A O 1
ATOM 3403 N N . ALA A 1 430 ? 3.225 -14.438 6.48 1 74.12 430 ALA A N 1
ATOM 3404 C CA . ALA A 1 430 ? 4.676 -14.43 6.305 1 74.12 430 ALA A CA 1
ATOM 3405 C C . ALA A 1 430 ? 5.316 -13.273 7.066 1 74.12 430 ALA A C 1
ATOM 3407 O O . ALA A 1 430 ? 6.34 -13.453 7.73 1 74.12 430 ALA A O 1
ATOM 3408 N N . SER A 1 431 ? 4.664 -12.148 7.023 1 77.19 431 SER A N 1
ATOM 3409 C CA . SER A 1 431 ? 5.207 -10.977 7.695 1 77.19 431 SER A CA 1
ATOM 3410 C C . SER A 1 431 ? 4.555 -10.766 9.055 1 77.19 431 SER A C 1
ATOM 3412 O O . SER A 1 431 ? 4.871 -9.805 9.766 1 77.19 431 SER A O 1
ATOM 3414 N N . HIS A 1 432 ? 3.701 -11.68 9.484 1 82.19 432 HIS A N 1
ATOM 3415 C CA . HIS A 1 432 ? 2.996 -11.555 10.75 1 82.19 432 HIS A CA 1
ATOM 3416 C C . HIS A 1 432 ? 2.287 -10.211 10.867 1 82.19 432 HIS A C 1
ATOM 3418 O O . HIS A 1 432 ? 2.43 -9.508 11.867 1 82.19 432 HIS A O 1
ATOM 3424 N N . ARG A 1 433 ? 1.622 -9.867 9.844 1 86.69 433 ARG A N 1
ATOM 3425 C CA . ARG A 1 433 ? 0.97 -8.562 9.789 1 86.69 433 ARG A CA 1
ATOM 3426 C C . ARG A 1 433 ? -0.53 -8.711 9.547 1 86.69 433 ARG A C 1
ATOM 3428 O O . ARG A 1 433 ? -0.951 -9.344 8.578 1 86.69 433 ARG A O 1
ATOM 3435 N N . LEU A 1 434 ? -1.252 -8.172 10.461 1 90.88 434 LEU A N 1
ATOM 3436 C CA . LEU A 1 434 ? -2.701 -8.102 10.305 1 90.88 434 LEU A CA 1
ATOM 3437 C C . LEU A 1 434 ? -3.143 -6.672 10 1 90.88 434 LEU A C 1
ATOM 3439 O O . LEU A 1 434 ? -2.777 -5.738 10.719 1 90.88 434 LEU A O 1
ATOM 3443 N N . THR A 1 435 ? -3.838 -6.48 8.914 1 89.81 435 THR A N 1
ATOM 3444 C CA . THR A 1 435 ? -4.43 -5.191 8.578 1 89.81 435 THR A CA 1
ATOM 3445 C C . THR A 1 435 ? -5.938 -5.215 8.805 1 89.81 435 THR A C 1
ATOM 3447 O O . THR A 1 435 ? -6.66 -5.969 8.156 1 89.81 435 THR A O 1
ATOM 3450 N N . SER A 1 436 ? -6.355 -4.488 9.773 1 89.75 436 SER A N 1
ATOM 3451 C CA . SER A 1 436 ? -7.773 -4.406 10.109 1 89.75 436 SER A CA 1
ATOM 3452 C C . SER A 1 436 ? -8.266 -2.965 10.086 1 89.75 436 SER A C 1
ATOM 3454 O O . SER A 1 436 ? -7.48 -2.033 10.266 1 89.75 436 SER A O 1
ATOM 3456 N N . SER A 1 437 ? -9.469 -2.82 9.688 1 87.62 437 SER A N 1
ATOM 3457 C CA . SER A 1 437 ? -10.148 -1.53 9.75 1 87.62 437 SER A CA 1
ATOM 3458 C C . SER A 1 437 ? -11.188 -1.508 10.875 1 87.62 437 SER A C 1
ATOM 3460 O O . SER A 1 437 ? -11.969 -2.447 11.016 1 87.62 437 SER A O 1
ATOM 3462 N N . ALA A 1 438 ? -11.102 -0.492 11.703 1 87.38 438 ALA A N 1
ATOM 3463 C CA . ALA A 1 438 ? -12.016 -0.416 12.836 1 87.38 438 ALA A CA 1
ATOM 3464 C C . ALA A 1 438 ? -12.445 1.024 13.094 1 87.38 438 ALA A C 1
ATOM 3466 O O . ALA A 1 438 ? -11.766 1.968 12.695 1 87.38 438 ALA A O 1
ATOM 3467 N N . LEU A 1 439 ? -13.633 1.094 13.633 1 85.19 439 LEU A N 1
ATOM 3468 C CA . LEU A 1 439 ? -14.164 2.344 14.156 1 85.19 439 LEU A CA 1
ATOM 3469 C C . LEU A 1 439 ? -14.18 2.334 15.68 1 85.19 439 LEU A C 1
ATOM 3471 O O . LEU A 1 439 ? -14.656 1.377 16.297 1 85.19 439 LEU A O 1
ATOM 3475 N N . LEU A 1 440 ? -13.586 3.381 16.188 1 87.69 440 LEU A N 1
ATOM 3476 C CA . LEU A 1 440 ? -13.562 3.5 17.641 1 87.69 440 LEU A CA 1
ATOM 3477 C C . LEU A 1 440 ? -14.539 4.57 18.109 1 87.69 440 LEU A C 1
ATOM 3479 O O . LEU A 1 440 ? -14.734 5.582 17.438 1 87.69 440 LEU A O 1
ATOM 3483 N N . THR A 1 441 ? -15.195 4.246 19.188 1 88.62 441 THR A N 1
ATOM 3484 C CA . THR A 1 441 ? -15.977 5.238 19.922 1 88.62 441 THR A CA 1
ATOM 3485 C C . THR A 1 441 ? -15.375 5.492 21.297 1 88.62 441 THR A C 1
ATOM 3487 O O . THR A 1 441 ? -15.359 4.598 22.141 1 88.62 441 THR A O 1
ATOM 3490 N N . VAL A 1 442 ? -14.906 6.699 21.391 1 91.81 442 VAL A N 1
ATOM 3491 C CA . VAL A 1 442 ? -14.266 7.086 22.641 1 91.81 442 VAL A CA 1
ATOM 3492 C C . VAL A 1 442 ? -15.086 8.18 23.328 1 91.81 442 VAL A C 1
ATOM 3494 O O . VAL A 1 442 ? -15.438 9.18 22.703 1 91.81 442 VAL A O 1
ATOM 3497 N N . THR A 1 443 ? -15.43 7.953 24.594 1 93.69 443 THR A N 1
ATOM 3498 C CA . THR A 1 443 ? -16.219 8.922 25.344 1 93.69 443 THR A CA 1
ATOM 3499 C C . THR A 1 443 ? -15.547 9.281 26.656 1 93.69 443 THR A C 1
ATOM 3501 O O . THR A 1 443 ? -14.945 8.414 27.312 1 93.69 443 THR A O 1
ATOM 3504 N N . TRP A 1 444 ? -15.516 10.523 26.938 1 93.31 444 TRP A N 1
ATOM 3505 C CA . TRP A 1 444 ? -15.039 11 28.234 1 93.31 444 TRP A CA 1
ATOM 3506 C C . TRP A 1 444 ? -15.805 12.25 28.672 1 93.31 444 TRP A C 1
ATOM 3508 O O . TRP A 1 444 ? -16.625 12.781 27.906 1 93.31 444 TRP A O 1
ATOM 3518 N N . GLN A 1 445 ? -15.57 12.641 29.953 1 92.31 445 GLN A N 1
ATOM 3519 C CA . GLN A 1 445 ? -16.203 13.828 30.5 1 92.31 445 GLN A CA 1
ATOM 3520 C C . GLN A 1 445 ? -15.219 14.984 30.609 1 92.31 445 GLN A C 1
ATOM 3522 O O . GLN A 1 445 ? -14.148 14.836 31.203 1 92.31 445 GLN A O 1
ATOM 3527 N N . ASP A 1 446 ? -15.578 16.031 29.875 1 90.06 446 ASP A N 1
ATOM 3528 C CA . ASP A 1 446 ? -14.773 17.25 29.953 1 90.06 446 ASP A CA 1
ATOM 3529 C C . ASP A 1 446 ? -15.391 18.25 30.938 1 90.06 446 ASP A C 1
ATOM 3531 O O . ASP A 1 446 ? -16.453 18.812 30.672 1 90.06 446 ASP A O 1
ATOM 3535 N N . ASP A 1 447 ? -14.602 18.609 31.984 1 86.62 447 ASP A N 1
ATOM 3536 C CA . ASP A 1 447 ? -15.117 19.469 33.031 1 86.62 447 ASP A CA 1
ATOM 3537 C C . ASP A 1 447 ? -15.125 20.938 32.594 1 86.62 447 ASP A C 1
ATOM 3539 O O . ASP A 1 447 ? -15.828 21.766 33.156 1 86.62 447 ASP A O 1
ATOM 3543 N N . TYR A 1 448 ? -14.359 21.219 31.594 1 84.5 448 TYR A N 1
ATOM 3544 C CA . TYR A 1 448 ? -14.219 22.609 31.203 1 84.5 448 TYR A CA 1
ATOM 3545 C C . TYR A 1 448 ? -15.188 22.953 30.062 1 84.5 448 TYR A C 1
ATOM 3547 O O . TYR A 1 448 ? -15.43 24.125 29.781 1 84.5 448 TYR A O 1
ATOM 3555 N N . LEU A 1 449 ? -15.688 21.953 29.438 1 87.56 449 LEU A N 1
ATOM 3556 C CA . LEU A 1 449 ? -16.547 22.156 28.281 1 87.56 449 LEU A CA 1
ATOM 3557 C C . LEU A 1 449 ? -18.016 22.031 28.672 1 87.56 449 LEU A C 1
ATOM 3559 O O . LEU A 1 449 ? -18.688 21.062 28.312 1 87.56 449 LEU A O 1
ATOM 3563 N N . THR A 1 450 ? -18.531 22.984 29.469 1 86.44 450 THR A N 1
ATOM 3564 C CA . THR A 1 450 ? -19.953 23 29.844 1 86.44 450 THR A CA 1
ATOM 3565 C C . THR A 1 450 ? -20.578 24.359 29.5 1 86.44 450 THR A C 1
ATOM 3567 O O . THR A 1 450 ? -19.922 25.391 29.594 1 86.44 450 THR A O 1
ATOM 3570 N N . TRP A 1 451 ? -21.812 24.281 28.938 1 85.94 451 TRP A N 1
ATOM 3571 C CA . TRP A 1 451 ? -22.547 25.516 28.656 1 85.94 451 TRP A CA 1
ATOM 3572 C C . TRP A 1 451 ? -24.031 25.312 28.875 1 85.94 451 TRP A C 1
ATOM 3574 O O . TRP A 1 451 ? -24.516 24.172 28.969 1 85.94 451 TRP A O 1
ATOM 3584 N N . GLU A 1 452 ? -24.75 26.391 29.078 1 87.38 452 GLU A N 1
ATOM 3585 C CA . GLU A 1 452 ? -26.203 26.359 29.219 1 87.38 452 GLU A CA 1
ATOM 3586 C C . GLU A 1 452 ? -26.906 26.562 27.875 1 87.38 452 GLU A C 1
ATOM 3588 O O . GLU A 1 452 ? -26.797 27.625 27.266 1 87.38 452 GLU A O 1
ATOM 3593 N N . PRO A 1 453 ? -27.609 25.516 27.422 1 88.31 453 PRO A N 1
ATOM 3594 C CA . PRO A 1 453 ? -28.25 25.594 26.109 1 88.31 453 PRO A CA 1
ATOM 3595 C C . PRO A 1 453 ? -29.141 26.812 25.953 1 88.31 453 PRO A C 1
ATOM 3597 O O . PRO A 1 453 ? -29.219 27.391 24.859 1 88.31 453 PRO A O 1
ATOM 3600 N N . ALA A 1 454 ? -29.781 27.297 26.984 1 85.56 454 ALA A N 1
ATOM 3601 C CA . ALA A 1 454 ? -30.688 28.422 26.906 1 85.56 454 ALA A CA 1
ATOM 3602 C C . ALA A 1 454 ? -29.953 29.703 26.516 1 85.56 454 ALA A C 1
ATOM 3604 O O . ALA A 1 454 ? -30.516 30.578 25.859 1 85.56 454 ALA A O 1
ATOM 3605 N N . ALA A 1 455 ? -28.766 29.75 26.859 1 85.12 455 ALA A N 1
ATOM 3606 C CA . ALA A 1 455 ? -27.969 30.953 26.578 1 85.12 455 ALA A CA 1
ATOM 3607 C C . ALA A 1 455 ? -27.516 30.984 25.125 1 85.12 455 ALA A C 1
ATOM 3609 O O . ALA A 1 455 ? -27.188 32.062 24.594 1 85.12 455 ALA A O 1
ATOM 3610 N N . TYR A 1 456 ? -27.531 29.922 24.531 1 83.94 456 TYR A N 1
ATOM 3611 C CA . TYR A 1 456 ? -27.047 29.859 23.156 1 83.94 456 TYR A CA 1
ATOM 3612 C C . TYR A 1 456 ? -28.141 29.359 22.219 1 83.94 456 TYR A C 1
ATOM 3614 O O . TYR A 1 456 ? -27.891 28.562 21.312 1 83.94 456 TYR A O 1
ATOM 3622 N N . GLY A 1 457 ? -29.297 29.797 22.328 1 80 457 GLY A N 1
ATOM 3623 C CA . GLY A 1 457 ? -30.375 29.516 21.406 1 80 457 GLY A CA 1
ATOM 3624 C C . GLY A 1 457 ? -30.828 28.062 21.438 1 80 457 GLY A C 1
ATOM 3625 O O . GLY A 1 457 ? -31.328 27.547 20.438 1 80 457 GLY A O 1
ATOM 3626 N N . GLY A 1 458 ? -30.5 27.25 22.406 1 79.31 458 GLY A N 1
ATOM 3627 C CA . GLY A 1 458 ? -30.969 25.875 22.547 1 79.31 458 GLY A CA 1
ATOM 3628 C C . GLY A 1 458 ? -29.984 24.875 21.969 1 79.31 458 GLY A C 1
ATOM 3629 O O . GLY A 1 458 ? -30.344 23.703 21.781 1 79.31 458 GLY A O 1
ATOM 3630 N N . ILE A 1 459 ? -28.828 25.25 21.641 1 80.69 459 ILE A N 1
ATOM 3631 C CA . ILE A 1 459 ? -27.828 24.344 21.109 1 80.69 459 ILE A CA 1
ATOM 3632 C C . ILE A 1 459 ? -27.359 23.375 22.188 1 80.69 459 ILE A C 1
ATOM 3634 O O . ILE A 1 459 ? -26.859 23.812 23.234 1 80.69 459 ILE A O 1
ATOM 3638 N N . THR A 1 460 ? -27.578 22.047 21.922 1 83.19 460 THR A N 1
ATOM 3639 C CA . THR A 1 460 ? -27.203 21.062 22.922 1 83.19 460 THR A CA 1
ATOM 3640 C C . THR A 1 460 ? -25.922 20.344 22.516 1 83.19 460 THR A C 1
ATOM 3642 O O . THR A 1 460 ? -25.281 19.688 23.344 1 83.19 460 THR A O 1
ATOM 3645 N N . ARG A 1 461 ? -25.641 20.438 21.344 1 82.94 461 ARG A N 1
ATOM 3646 C CA . ARG A 1 461 ? -24.453 19.75 20.875 1 82.94 461 ARG A CA 1
ATOM 3647 C C . ARG A 1 461 ? -23.703 20.594 19.859 1 82.94 461 ARG A C 1
ATOM 3649 O O . ARG A 1 461 ? -24.312 21.359 19.094 1 82.94 461 ARG A O 1
ATOM 3656 N N . ILE A 1 462 ? -22.406 20.406 19.875 1 80.69 462 ILE A N 1
ATOM 3657 C CA . ILE A 1 462 ? -21.578 21.109 18.906 1 80.69 462 ILE A CA 1
ATOM 3658 C C . ILE A 1 462 ? -20.547 20.156 18.328 1 80.69 462 ILE A C 1
ATOM 3660 O O . ILE A 1 462 ? -20.266 19.109 18.906 1 80.69 462 ILE A O 1
ATOM 3664 N N . LEU A 1 463 ? -20.094 20.516 17.141 1 80.5 463 LEU A N 1
ATOM 3665 C CA . LEU A 1 463 ? -19.016 19.781 16.484 1 80.5 463 LEU A CA 1
ATOM 3666 C C . LEU A 1 463 ? -17.734 20.594 16.5 1 80.5 463 LEU A C 1
ATOM 3668 O O . LEU A 1 463 ? -17.453 21.344 15.547 1 80.5 463 LEU A O 1
ATOM 3672 N N . PRO A 1 464 ? -16.953 20.312 17.484 1 80.69 464 PRO A N 1
ATOM 3673 C CA . PRO A 1 464 ? -15.719 21.109 17.547 1 80.69 464 PRO A CA 1
ATOM 3674 C C . PRO A 1 464 ? -14.625 20.562 16.641 1 80.69 464 PRO A C 1
ATOM 3676 O O . PRO A 1 464 ? -14.742 19.438 16.125 1 80.69 464 PRO A O 1
ATOM 3679 N N . ASP A 1 465 ? -13.672 21.438 16.406 1 78.69 465 ASP A N 1
ATOM 3680 C CA . ASP A 1 465 ? -12.453 20.984 15.75 1 78.69 465 ASP A CA 1
ATOM 3681 C C . ASP A 1 465 ? -11.625 20.094 16.688 1 78.69 465 ASP A C 1
ATOM 3683 O O . ASP A 1 465 ? -11.203 20.531 17.75 1 78.69 465 ASP A O 1
ATOM 3687 N N . PRO A 1 466 ? -11.406 18.922 16.234 1 80.56 466 PRO A N 1
ATOM 3688 C CA . PRO A 1 466 ? -10.688 18 17.109 1 80.56 466 PRO A CA 1
ATOM 3689 C C . PRO A 1 466 ? -9.266 18.453 17.422 1 80.56 466 PRO A C 1
ATOM 3691 O O . PRO A 1 466 ? -8.68 18.031 18.422 1 80.56 466 PRO A O 1
ATOM 3694 N N . THR A 1 467 ? -8.758 19.344 16.703 1 78.31 467 THR A N 1
ATOM 3695 C CA . THR A 1 467 ? -7.383 19.781 16.938 1 78.31 467 THR A CA 1
ATOM 3696 C C . THR A 1 467 ? -7.328 20.812 18.047 1 78.31 467 THR A C 1
ATOM 3698 O O . THR A 1 467 ? -6.262 21.062 18.625 1 78.31 467 THR A O 1
ATOM 3701 N N . LYS A 1 468 ? -8.445 21.359 18.453 1 79.62 468 LYS A N 1
ATOM 3702 C CA . LYS A 1 468 ? -8.461 22.438 19.422 1 79.62 468 LYS A CA 1
ATOM 3703 C C . LYS A 1 468 ? -8.898 21.922 20.797 1 79.62 468 LYS A C 1
ATOM 3705 O O . LYS A 1 468 ? -8.852 22.656 21.781 1 79.62 468 LYS A O 1
ATOM 3710 N N . LEU A 1 469 ? -9.273 20.703 20.859 1 83.06 469 LEU A N 1
ATOM 3711 C CA . LEU A 1 469 ? -9.695 20.109 22.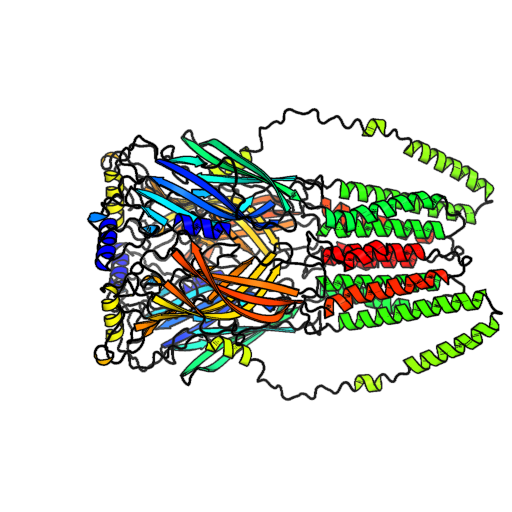109 1 83.06 469 LEU A CA 1
ATOM 3712 C C . LEU A 1 469 ? -8.742 19 22.531 1 83.06 469 LEU A C 1
ATOM 3714 O O . LEU A 1 469 ? -8.023 18.438 21.703 1 83.06 469 LEU A O 1
ATOM 3718 N N . TRP A 1 470 ? -8.852 18.797 23.797 1 83.5 470 TRP A N 1
ATOM 3719 C CA . TRP A 1 470 ? -8.055 17.688 24.328 1 83.5 470 TRP A CA 1
ATOM 3720 C C . TRP A 1 470 ? -8.586 16.344 23.828 1 83.5 470 TRP A C 1
ATOM 3722 O O . TRP A 1 470 ? -9.797 16.125 23.797 1 83.5 470 TRP A O 1
ATOM 3732 N N . ARG A 1 471 ? -7.73 15.562 23.391 1 85.81 471 ARG A N 1
ATOM 3733 C CA . ARG A 1 471 ? -8.031 14.188 23.016 1 85.81 471 ARG A CA 1
ATOM 3734 C C . ARG A 1 471 ? -6.984 13.227 23.578 1 85.81 471 ARG A C 1
ATOM 3736 O O . ARG A 1 471 ? -5.805 13.57 23.672 1 85.81 471 ARG A O 1
ATOM 3743 N N . PRO A 1 472 ? -7.551 12.094 24 1 85.31 472 PRO A N 1
ATOM 3744 C CA . PRO A 1 472 ? -6.555 11.125 24.469 1 85.31 472 PRO A CA 1
ATOM 3745 C C . PRO A 1 472 ? -5.605 10.672 23.359 1 85.31 472 PRO A C 1
ATOM 3747 O O . PRO A 1 472 ? -6.031 10.438 22.234 1 85.31 472 PRO A O 1
ATOM 3750 N N . ARG A 1 473 ? -4.406 10.602 23.672 1 80.69 473 ARG A N 1
ATOM 3751 C CA . ARG A 1 473 ? -3.4 10.148 22.719 1 80.69 473 ARG A CA 1
ATOM 3752 C C . ARG A 1 473 ? -3.402 8.625 22.609 1 80.69 473 ARG A C 1
ATOM 3754 O O . ARG A 1 473 ? -2.439 7.969 23.016 1 80.69 473 ARG A O 1
ATOM 3761 N N . LEU A 1 474 ? -4.434 8.188 22 1 84.06 474 LEU A N 1
ATOM 3762 C CA . LEU A 1 474 ? -4.609 6.75 21.828 1 84.06 474 LEU A CA 1
ATOM 3763 C C . LEU A 1 474 ? -3.654 6.207 20.766 1 84.06 474 LEU A C 1
ATOM 3765 O O . LEU A 1 474 ? -3.459 6.832 19.719 1 84.06 474 LEU A O 1
ATOM 3769 N N . THR A 1 475 ? -2.994 5.148 21.125 1 80.06 475 THR A N 1
ATOM 3770 C CA . THR A 1 475 ? -2.096 4.477 20.188 1 80.06 475 THR A CA 1
ATOM 3771 C C . THR A 1 475 ? -2.16 2.963 20.375 1 80.06 475 THR A C 1
ATOM 3773 O O . THR A 1 475 ? -2.764 2.473 21.328 1 80.06 475 THR A O 1
ATOM 3776 N N . ILE A 1 476 ? -1.696 2.297 19.391 1 82.44 476 ILE A N 1
ATOM 3777 C CA . ILE A 1 476 ? -1.635 0.841 19.438 1 82.44 476 ILE A CA 1
ATOM 3778 C C . ILE A 1 476 ? -0.2 0.393 19.719 1 82.44 476 ILE A C 1
ATOM 3780 O O . ILE A 1 476 ? 0.729 0.803 19.016 1 82.44 476 ILE A O 1
ATOM 3784 N N . ARG A 1 477 ? -0.097 -0.464 20.641 1 77.31 477 ARG A N 1
ATOM 3785 C CA . ARG A 1 477 ? 1.214 -0.901 21.109 1 77.31 477 ARG A CA 1
ATOM 3786 C C . ARG A 1 477 ? 1.87 -1.836 20.109 1 77.31 477 ARG A C 1
ATOM 3788 O O . ARG A 1 477 ? 3.08 -1.768 19.875 1 77.31 477 ARG A O 1
ATOM 3795 N N . ASN A 1 478 ? 1.106 -2.686 19.531 1 80.56 478 ASN A N 1
ATOM 3796 C CA . ASN A 1 478 ? 1.678 -3.68 18.625 1 80.56 478 ASN A CA 1
ATOM 3797 C C . ASN A 1 478 ? 1.523 -3.266 17.172 1 80.56 478 ASN A C 1
ATOM 3799 O O . ASN A 1 478 ? 1.317 -4.113 16.297 1 80.56 478 ASN A O 1
ATOM 3803 N N . THR A 1 479 ? 1.569 -2.025 16.938 1 79.06 479 THR A N 1
ATOM 3804 C CA . THR A 1 479 ? 1.481 -1.544 15.562 1 79.06 479 THR A CA 1
ATOM 3805 C C . THR A 1 479 ? 2.789 -1.793 14.82 1 79.06 479 THR A C 1
ATOM 3807 O O . THR A 1 479 ? 3.865 -1.773 15.422 1 79.06 479 THR A O 1
ATOM 3810 N N . LEU A 1 480 ? 2.689 -2.215 13.578 1 76.44 480 LEU A N 1
ATOM 3811 C CA . LEU A 1 480 ? 3.857 -2.42 12.727 1 76.44 480 LEU A CA 1
ATOM 3812 C C . LEU A 1 480 ? 4.18 -1.156 11.938 1 76.44 480 LEU A C 1
ATOM 3814 O O . LEU A 1 480 ? 5.293 -1.008 11.43 1 76.44 480 LEU A O 1
ATOM 3818 N N . THR A 1 481 ? 3.266 -0.389 11.742 1 68.88 481 THR A N 1
ATOM 3819 C CA . THR A 1 481 ? 3.48 0.841 10.992 1 68.88 481 THR A CA 1
ATOM 3820 C C . THR A 1 481 ? 3.613 2.035 11.93 1 68.88 481 THR A C 1
ATOM 3822 O O . THR A 1 481 ? 3.879 1.868 13.125 1 68.88 481 THR A O 1
ATOM 3825 N N . ASP A 1 482 ? 3.283 3.215 11.414 1 60.97 482 ASP A N 1
ATOM 3826 C CA . ASP A 1 482 ? 3.48 4.473 12.125 1 60.97 482 ASP A CA 1
ATOM 3827 C C . ASP A 1 482 ? 2.613 4.535 13.383 1 60.97 482 ASP A C 1
ATOM 3829 O O . ASP A 1 482 ? 1.44 4.156 13.352 1 60.97 482 ASP A O 1
ATOM 3833 N N . MET A 1 483 ? 3.348 4.352 14.516 1 61.34 483 MET A N 1
ATOM 3834 C CA . MET A 1 483 ? 2.615 4.598 15.75 1 61.34 483 MET A CA 1
ATOM 3835 C C . MET A 1 483 ? 1.994 5.988 15.75 1 61.34 483 MET A C 1
ATOM 3837 O O . MET A 1 483 ? 2.527 6.91 16.375 1 61.34 483 MET A O 1
ATOM 3841 N N . LYS A 1 484 ? 1.153 6.121 14.758 1 62.62 484 LYS A N 1
ATOM 3842 C CA . LYS A 1 484 ? 0.487 7.418 14.648 1 62.62 484 LYS A CA 1
ATOM 3843 C C . LYS A 1 484 ? -0.672 7.52 15.641 1 62.62 484 LYS A C 1
ATOM 3845 O O . LYS A 1 484 ? -1.286 6.512 15.992 1 62.62 484 LYS A O 1
ATOM 3850 N N . VAL A 1 485 ? -0.583 8.688 16.281 1 63.75 485 VAL A N 1
ATOM 3851 C CA . VAL A 1 485 ? -1.797 8.977 17.031 1 63.75 485 VAL A CA 1
ATOM 3852 C C . VAL A 1 485 ? -3.01 8.922 16.109 1 63.75 485 VAL A C 1
ATOM 3854 O O . VAL A 1 485 ? -2.945 9.367 14.961 1 63.75 485 VAL A O 1
ATOM 3857 N N . ILE A 1 486 ? -3.889 8.07 16.562 1 69.69 486 ILE A N 1
ATOM 3858 C CA . ILE A 1 486 ? -5.129 7.918 15.805 1 69.69 486 ILE A CA 1
ATOM 3859 C C . ILE A 1 486 ? -5.648 9.289 15.391 1 69.69 486 ILE A C 1
ATOM 3861 O O . ILE A 1 486 ? -5.57 10.25 16.156 1 69.69 486 ILE A O 1
ATOM 3865 N N . GLY A 1 487 ? -5.777 9.602 14.047 1 63.31 487 GLY A N 1
ATOM 3866 C CA . GLY A 1 487 ? -6.051 10.812 13.281 1 63.31 487 GLY A CA 1
ATOM 3867 C C . GLY A 1 487 ? -7.176 11.641 13.867 1 63.31 487 GLY A C 1
ATOM 3868 O O . GLY A 1 487 ? -7.637 11.375 14.984 1 63.31 487 GLY A O 1
ATOM 3869 N N . GLN A 1 488 ? -7.312 12.773 13.258 1 63.19 488 GLN A N 1
ATOM 3870 C CA . GLN A 1 488 ? -8.258 13.828 13.609 1 63.19 488 GLN A CA 1
ATOM 3871 C C . GLN A 1 488 ? -9.625 13.578 12.977 1 63.19 488 GLN A C 1
ATOM 3873 O O . GLN A 1 488 ? -9.891 14.039 11.867 1 63.19 488 GLN A O 1
ATOM 3878 N N . ASN A 1 489 ? -10.289 12.586 13.703 1 71.62 489 ASN A N 1
ATOM 3879 C CA . ASN A 1 489 ? -11.625 12.297 13.195 1 71.62 489 ASN A CA 1
ATOM 3880 C C . ASN A 1 489 ? -12.695 13.133 13.898 1 71.62 489 ASN A C 1
ATOM 3882 O O . ASN A 1 489 ? -12.375 14.141 14.531 1 71.62 489 ASN A O 1
ATOM 3886 N N . TYR A 1 490 ? -13.883 12.812 13.695 1 75 490 TYR A N 1
ATOM 3887 C CA . TYR A 1 490 ? -15.055 13.562 14.133 1 75 490 TYR A CA 1
ATOM 3888 C C . TYR A 1 490 ? -15.234 13.469 15.641 1 75 490 TYR A C 1
ATOM 3890 O O . TYR A 1 490 ? -14.898 12.453 16.25 1 75 490 TYR A O 1
ATOM 3898 N N . MET A 1 491 ? -15.539 14.695 16.172 1 83.5 491 MET A N 1
ATOM 3899 C CA . MET A 1 491 ? -15.82 14.789 17.609 1 83.5 491 MET A CA 1
ATOM 3900 C C . MET A 1 491 ? -17.141 15.508 17.859 1 83.5 491 MET A C 1
ATOM 3902 O O . MET A 1 491 ? -17.5 16.438 17.125 1 83.5 491 MET A O 1
ATOM 3906 N N . VAL A 1 492 ? -17.891 15.055 18.891 1 84.88 492 VAL A N 1
ATOM 3907 C CA . VAL A 1 492 ? -19.125 15.688 19.312 1 84.88 492 VAL A CA 1
ATOM 3908 C C . VAL A 1 492 ? -19.047 16.016 20.812 1 84.88 492 VAL A C 1
ATOM 3910 O O . VAL A 1 492 ? -18.641 15.188 21.609 1 84.88 492 VAL A O 1
ATOM 3913 N N . ALA A 1 493 ? -19.344 17.25 20.984 1 87.81 493 ALA A N 1
ATOM 3914 C CA . ALA A 1 493 ? -19.391 17.703 22.375 1 87.81 493 ALA A CA 1
ATOM 3915 C C . ALA A 1 493 ? -20.812 18.078 22.781 1 87.81 493 ALA A C 1
ATOM 3917 O O . ALA A 1 493 ? -21.5 18.812 22.047 1 87.81 493 ALA A O 1
ATOM 3918 N N . ARG A 1 494 ? -21.234 17.641 23.953 1 88.81 494 ARG A N 1
ATOM 3919 C CA . ARG A 1 494 ? -22.547 17.953 24.484 1 88.81 494 ARG A CA 1
ATOM 3920 C C . ARG A 1 494 ? -22.469 19.031 25.562 1 88.81 494 ARG A C 1
ATOM 3922 O O . ARG A 1 494 ? -21.391 19.25 26.141 1 88.81 494 ARG A O 1
ATOM 3929 N N . HIS A 1 495 ? -23.625 19.656 25.844 1 89.31 495 HIS A N 1
ATOM 3930 C CA . HIS A 1 495 ? -23.672 20.766 26.781 1 89.31 495 HIS A CA 1
ATOM 3931 C C . HIS A 1 495 ? -23.312 20.312 28.203 1 89.31 495 HIS A C 1
ATOM 3933 O O . HIS A 1 495 ? -22.906 21.141 29.031 1 89.31 495 HIS A O 1
ATOM 3939 N N . ASP A 1 496 ? -23.469 18.969 28.438 1 91.62 496 ASP A N 1
ATOM 3940 C CA . ASP A 1 496 ? -23.188 18.453 29.781 1 91.62 496 ASP A CA 1
ATOM 3941 C C . ASP A 1 496 ? -21.703 18.156 29.953 1 91.62 496 ASP A C 1
ATOM 3943 O O . ASP A 1 496 ? -21.266 17.734 31.031 1 91.62 496 ASP A O 1
ATOM 3947 N N . GLY A 1 497 ? -20.938 18.297 28.953 1 90.38 497 GLY A N 1
ATOM 3948 C CA . GLY A 1 497 ? -19.5 18.062 29.047 1 90.38 497 GLY A CA 1
ATOM 3949 C C . GLY A 1 497 ? -19.078 16.719 28.469 1 90.38 497 GLY A C 1
ATOM 3950 O O . GLY A 1 497 ? -17.891 16.391 28.438 1 90.38 497 GLY A O 1
ATOM 3951 N N . THR A 1 498 ? -20.062 16 28.062 1 92.62 498 THR A N 1
ATOM 3952 C CA . THR A 1 498 ? -19.75 14.711 27.469 1 92.62 498 THR A CA 1
ATOM 3953 C C . THR A 1 498 ? -19.188 14.891 26.047 1 92.62 498 THR A C 1
ATOM 3955 O O . THR A 1 498 ? -19.797 15.578 25.219 1 92.62 498 THR A O 1
ATOM 3958 N N . VAL A 1 499 ? -18 14.359 25.906 1 91.56 499 VAL A N 1
ATOM 3959 C CA . VAL A 1 499 ? -17.359 14.422 24.578 1 91.56 499 VAL A CA 1
ATOM 3960 C C . VAL A 1 499 ? -17.266 13.016 23.984 1 91.56 499 VAL A C 1
ATOM 3962 O O . VAL A 1 499 ? -16.875 12.07 24.672 1 91.56 499 VAL A O 1
ATOM 3965 N N . LYS A 1 500 ? -17.734 12.914 22.797 1 88.88 500 LYS A N 1
ATOM 3966 C CA . LYS A 1 500 ? -17.609 11.672 22.031 1 88.88 500 LYS A CA 1
ATOM 3967 C C . LYS A 1 500 ? -16.719 11.852 20.812 1 88.88 500 LYS A C 1
ATOM 3969 O O . LYS A 1 500 ? -16.891 12.789 20.047 1 88.88 500 LYS A O 1
ATOM 3974 N N . TRP A 1 501 ? -15.719 10.977 20.734 1 88.81 501 TRP A N 1
ATOM 3975 C CA . TRP A 1 501 ? -14.742 10.992 19.656 1 88.81 501 TRP A CA 1
ATOM 3976 C C . TRP A 1 501 ? -14.82 9.703 18.828 1 88.81 501 TRP A C 1
ATOM 3978 O O . TRP A 1 501 ? -14.883 8.609 19.391 1 88.81 501 TRP A O 1
ATOM 3988 N N . PHE A 1 502 ? -14.875 9.836 17.438 1 83.38 502 PHE A N 1
ATOM 3989 C CA . PHE A 1 502 ? -15.094 8.695 16.547 1 83.38 502 PHE A CA 1
ATOM 3990 C C . PHE A 1 502 ? -13.922 8.531 15.578 1 83.38 502 PHE A C 1
ATOM 3992 O O . PHE A 1 502 ? -14.078 8.719 14.375 1 83.38 502 PHE A O 1
ATOM 3999 N N . PRO A 1 503 ? -12.859 8.031 16.047 1 84.75 503 PRO A N 1
ATOM 4000 C CA . PRO A 1 503 ? -11.758 7.785 15.109 1 84.75 503 PRO A CA 1
ATOM 4001 C C . PRO A 1 503 ? -11.945 6.5 14.305 1 84.75 503 PRO A C 1
ATOM 4003 O O . PRO A 1 503 ? -12.359 5.477 14.859 1 84.75 503 PRO A O 1
ATOM 4006 N N . ALA A 1 504 ? -11.875 6.566 13 1 82.06 504 ALA A N 1
ATOM 4007 C CA . ALA A 1 504 ? -11.906 5.426 12.086 1 82.06 504 ALA A CA 1
ATOM 4008 C C . ALA A 1 504 ? -10.594 5.297 11.328 1 82.06 504 ALA A C 1
ATOM 4010 O O . ALA A 1 504 ? -10.203 6.207 10.594 1 82.06 504 ALA A O 1
ATOM 4011 N N . GLU A 1 505 ? -9.859 4.273 11.609 1 82.12 505 GLU A N 1
ATOM 4012 C CA . GLU A 1 505 ? -8.547 4.113 10.984 1 82.12 505 GLU A CA 1
ATOM 4013 C C . GLU A 1 505 ? -8.273 2.654 10.641 1 82.12 505 GLU A C 1
ATOM 4015 O O . GLU A 1 505 ? -8.992 1.759 11.086 1 82.12 505 GLU A O 1
ATOM 4020 N N . MET A 1 506 ? -7.363 2.502 9.734 1 83.88 506 MET A N 1
ATOM 4021 C CA . MET A 1 506 ? -6.805 1.186 9.438 1 83.88 506 MET A CA 1
ATOM 4022 C C . MET A 1 506 ? -5.59 0.901 10.32 1 83.88 506 MET A C 1
ATOM 4024 O O . MET A 1 506 ? -4.703 1.745 10.453 1 83.88 506 MET A O 1
ATOM 4028 N N . PHE A 1 507 ? -5.629 -0.289 10.961 1 86.44 507 PHE A N 1
ATOM 4029 C CA . PHE A 1 507 ? -4.551 -0.654 11.867 1 86.44 507 PHE A CA 1
ATOM 4030 C C . PHE A 1 507 ? -3.734 -1.812 11.305 1 86.44 507 PHE A C 1
ATOM 4032 O O . PHE A 1 507 ? -4.297 -2.773 10.773 1 86.44 507 PHE A O 1
ATOM 4039 N N . GLU A 1 508 ? -2.492 -1.586 11.25 1 86.12 508 GLU A N 1
ATOM 4040 C CA . GLU A 1 508 ? -1.575 -2.68 10.945 1 86.12 508 GLU A CA 1
ATOM 4041 C C . GLU A 1 508 ? -0.858 -3.168 12.195 1 86.12 508 GLU A C 1
ATOM 4043 O O . GLU A 1 508 ? 0.023 -2.482 12.719 1 86.12 508 GLU A O 1
ATOM 4048 N N . THR A 1 509 ? -1.216 -4.367 12.648 1 87.75 509 THR A N 1
ATOM 4049 C CA . THR A 1 509 ? -0.699 -4.879 13.914 1 87.75 509 THR A CA 1
ATOM 4050 C C . THR A 1 509 ? 0.034 -6.199 13.703 1 87.75 509 THR A C 1
ATOM 4052 O O . THR A 1 509 ? -0.149 -6.863 12.68 1 87.75 509 THR A O 1
ATOM 4055 N N . PHE A 1 510 ? 0.844 -6.508 14.68 1 86.06 510 PHE A N 1
ATOM 4056 C CA . PHE A 1 510 ? 1.564 -7.777 14.664 1 86.06 510 PHE A CA 1
ATOM 4057 C C . PHE A 1 510 ? 0.658 -8.922 15.102 1 86.06 510 PHE A C 1
ATOM 4059 O O . PHE A 1 510 ? -0.043 -8.812 16.109 1 86.06 510 PHE A O 1
ATOM 4066 N N . CYS A 1 511 ? 0.588 -9.852 14.25 1 88.69 511 CYS A N 1
ATOM 4067 C CA . CYS A 1 511 ? -0.113 -11.094 14.539 1 88.69 511 CYS A CA 1
ATOM 4068 C C . CYS A 1 511 ? 0.711 -12.297 14.094 1 88.69 511 CYS A C 1
ATOM 4070 O O . CYS A 1 511 ? 1.034 -12.438 12.914 1 88.69 511 CYS A O 1
ATOM 4072 N N . HIS A 1 512 ? 0.997 -13.133 15.07 1 83.62 512 HIS A N 1
ATOM 4073 C CA . HIS A 1 512 ? 1.818 -14.297 14.758 1 83.62 512 HIS A CA 1
ATOM 4074 C C . HIS A 1 512 ? 1.063 -15.289 13.875 1 83.62 512 HIS A C 1
ATOM 4076 O O . HIS A 1 512 ? 0.007 -15.797 14.266 1 83.62 512 HIS A O 1
ATOM 4082 N N . GLY A 1 513 ? 1.589 -15.367 12.68 1 80.5 513 GLY A N 1
ATOM 4083 C CA . GLY A 1 513 ? 1.005 -16.328 11.758 1 80.5 513 GLY A CA 1
ATOM 4084 C C . GLY A 1 513 ? 1.639 -17.703 11.844 1 80.5 513 GLY A C 1
ATOM 4085 O O . GLY A 1 513 ? 2.852 -17.844 11.672 1 80.5 513 GLY A O 1
ATOM 4086 N N . ASP A 1 514 ? 0.864 -18.734 12.352 1 78.88 514 ASP A N 1
ATOM 4087 C CA . ASP A 1 514 ? 1.296 -20.125 12.367 1 78.88 514 ASP A CA 1
ATOM 4088 C C . ASP A 1 514 ? 0.572 -20.938 11.297 1 78.88 514 ASP A C 1
ATOM 4090 O O . ASP A 1 514 ? -0.608 -21.266 11.445 1 78.88 514 ASP A O 1
ATOM 4094 N N . VAL A 1 515 ? 1.366 -21.234 10.336 1 80 515 VAL A N 1
ATOM 4095 C CA . VAL A 1 515 ? 0.735 -21.922 9.219 1 80 515 VAL A CA 1
ATOM 4096 C C . VAL A 1 515 ? 1.018 -23.422 9.312 1 80 515 VAL A C 1
ATOM 4098 O O . VAL A 1 515 ? 0.957 -24.141 8.312 1 80 515 VAL A O 1
ATOM 4101 N N . LYS A 1 516 ? 1.231 -24.016 10.477 1 79.44 516 LYS A N 1
ATOM 4102 C CA . LYS A 1 516 ? 1.537 -25.438 10.648 1 79.44 516 LYS A CA 1
ATOM 4103 C C . LYS A 1 516 ? 0.38 -26.312 10.172 1 79.44 516 LYS A C 1
ATOM 4105 O O . LYS A 1 516 ? 0.598 -27.359 9.562 1 79.44 516 LYS A O 1
ATOM 4110 N N . TYR A 1 517 ? -0.837 -25.812 10.359 1 83.5 517 TYR A N 1
ATOM 4111 C CA . TYR A 1 517 ? -2.004 -26.609 10 1 83.5 517 TYR A CA 1
ATOM 4112 C C . TYR A 1 517 ? -2.697 -26.031 8.773 1 83.5 517 TYR A C 1
ATOM 4114 O O . TYR A 1 517 ? -3.924 -26.109 8.648 1 83.5 517 TYR A O 1
ATOM 4122 N N . PHE A 1 518 ? -1.945 -25.609 7.953 1 81.75 518 PHE A N 1
ATOM 4123 C CA . PHE A 1 518 ? -2.514 -25.125 6.703 1 81.75 518 PHE A CA 1
ATOM 4124 C C . PHE A 1 518 ? -3.211 -26.25 5.953 1 81.75 518 PHE A C 1
ATOM 4126 O O . PHE A 1 518 ? -2.662 -27.359 5.816 1 81.75 518 PHE A O 1
ATOM 4133 N N . PRO A 1 519 ? -4.504 -26.047 5.512 1 82.5 519 PRO A N 1
ATOM 4134 C CA . PRO A 1 519 ? -5.359 -24.875 5.348 1 82.5 519 PRO A CA 1
ATOM 4135 C C . PRO A 1 519 ? -6.422 -24.75 6.441 1 82.5 519 PRO A C 1
ATOM 4137 O O . PRO A 1 519 ? -7.434 -24.078 6.254 1 82.5 519 PRO A O 1
ATOM 4140 N N . TYR A 1 520 ? -6.211 -25.516 7.59 1 86.38 520 TYR A N 1
ATOM 4141 C CA . TYR A 1 520 ? -7.129 -25.438 8.719 1 86.38 520 TYR A CA 1
ATOM 4142 C C . TYR A 1 520 ? -6.516 -24.656 9.867 1 86.38 520 TYR A C 1
ATOM 4144 O O . TYR A 1 520 ? -6.715 -24.984 11.039 1 86.38 520 TYR A O 1
ATOM 4152 N N . ASP A 1 521 ? -5.812 -23.719 9.508 1 85.25 521 ASP A N 1
ATOM 4153 C CA . ASP A 1 521 ? -5.09 -22.938 10.523 1 85.25 521 ASP A CA 1
ATOM 4154 C C . ASP A 1 521 ? -5.988 -21.875 11.148 1 85.25 521 ASP A C 1
ATOM 4156 O O . ASP A 1 521 ? -6.941 -21.422 10.516 1 85.25 521 ASP A O 1
ATOM 4160 N N . HIS A 1 522 ? -5.719 -21.703 12.406 1 89.25 522 HIS A N 1
ATOM 4161 C CA . HIS A 1 522 ? -6.355 -20.625 13.156 1 89.25 522 HIS A CA 1
ATOM 4162 C C . HIS A 1 522 ? -5.316 -19.672 13.75 1 89.25 522 HIS A C 1
ATOM 4164 O O . HIS A 1 522 ? -4.223 -20.109 14.125 1 89.25 522 HIS A O 1
ATOM 4170 N N . HIS A 1 523 ? -5.613 -18.438 13.688 1 90.75 523 HIS A N 1
ATOM 4171 C CA . HIS A 1 523 ? -4.711 -17.406 14.195 1 90.75 523 HIS A CA 1
ATOM 4172 C C . HIS A 1 523 ? -5.422 -16.5 15.188 1 90.75 523 HIS A C 1
ATOM 4174 O O . HIS A 1 523 ? -6.543 -16.047 14.93 1 90.75 523 HIS A O 1
ATOM 4180 N N . THR A 1 524 ? -4.844 -16.359 16.344 1 92.62 524 THR A N 1
ATOM 4181 C CA . THR A 1 524 ? -5.355 -15.398 17.312 1 92.62 524 THR A CA 1
ATOM 4182 C C . THR A 1 524 ? -4.547 -14.102 17.281 1 92.62 524 THR A C 1
ATOM 4184 O O . THR A 1 524 ? -3.34 -14.109 17.531 1 92.62 524 THR A O 1
ATOM 4187 N N . CYS A 1 525 ? -5.234 -13.078 16.906 1 92.44 525 CYS A N 1
ATOM 4188 C CA . CYS A 1 525 ? -4.59 -11.773 16.797 1 92.44 525 CYS A CA 1
ATOM 4189 C C . CYS A 1 525 ? -5.094 -10.82 17.875 1 92.44 525 CYS A C 1
ATOM 4191 O O . CYS A 1 525 ? -6.254 -10.898 18.281 1 92.44 525 CYS A O 1
ATOM 4193 N N . ASP A 1 526 ? -4.223 -10 18.312 1 90.75 526 ASP A N 1
ATOM 4194 C CA . ASP A 1 526 ? -4.598 -9.047 19.359 1 90.75 526 ASP A CA 1
ATOM 4195 C C . ASP A 1 526 ? -4.27 -7.617 18.938 1 90.75 526 ASP A C 1
ATOM 4197 O O . ASP A 1 526 ? -3.334 -7.391 18.172 1 90.75 526 ASP A O 1
ATOM 4201 N N . LEU A 1 527 ? -5.117 -6.734 19.312 1 90.19 527 LEU A N 1
ATOM 4202 C CA . LEU A 1 527 ? -4.906 -5.293 19.234 1 90.19 527 LEU A CA 1
ATOM 4203 C C . LEU A 1 527 ? -4.816 -4.672 20.625 1 90.19 527 LEU A C 1
ATOM 4205 O O . LEU A 1 527 ? -5.789 -4.684 21.375 1 90.19 527 LEU A O 1
ATOM 4209 N N . GLN A 1 528 ? -3.684 -4.098 20.906 1 87.88 528 GLN A N 1
ATOM 4210 C CA . GLN A 1 528 ? -3.451 -3.535 22.234 1 87.88 528 GLN A CA 1
ATOM 4211 C C . GLN A 1 528 ? -3.465 -2.01 22.203 1 87.88 528 GLN A C 1
ATOM 4213 O O . GLN A 1 528 ? -2.506 -1.389 21.734 1 87.88 528 GLN A O 1
ATOM 4218 N N . MET A 1 529 ? -4.465 -1.485 22.75 1 87.75 529 MET A N 1
ATOM 4219 C CA . MET A 1 529 ? -4.613 -0.033 22.766 1 87.75 529 MET A CA 1
ATOM 4220 C C . MET A 1 529 ? -4.195 0.541 24.125 1 87.75 529 MET A C 1
ATOM 4222 O O . MET A 1 529 ? -4.496 -0.038 25.172 1 87.75 529 MET A O 1
ATOM 4226 N N . PHE A 1 530 ? -3.496 1.606 24.062 1 82.75 530 PHE A N 1
ATOM 4227 C CA . PHE A 1 530 ? -3.096 2.297 25.281 1 82.75 530 PHE A CA 1
ATOM 4228 C C . PHE A 1 530 ? -2.93 3.791 25.031 1 82.75 530 PHE A C 1
ATOM 4230 O O . PHE A 1 530 ? -2.949 4.238 23.891 1 82.75 530 PHE A O 1
ATOM 4237 N N . ILE A 1 531 ? -2.943 4.562 26.047 1 79.94 531 ILE A N 1
ATOM 4238 C CA . ILE A 1 531 ? -2.762 6.008 25.969 1 79.94 531 ILE A CA 1
ATOM 4239 C C . ILE A 1 531 ? -1.29 6.355 26.188 1 79.94 531 ILE A C 1
ATOM 4241 O O . ILE A 1 531 ? -0.676 5.914 27.156 1 79.94 531 ILE A O 1
ATOM 4245 N N . TRP A 1 532 ? -0.874 7.16 25.062 1 69.44 532 TRP A N 1
ATOM 4246 C CA . TRP A 1 532 ? 0.525 7.57 25.109 1 69.44 532 TRP A CA 1
ATOM 4247 C C . TRP A 1 532 ? 0.709 8.773 26.031 1 69.44 532 TRP A C 1
ATOM 4249 O O . TRP A 1 532 ? -0.058 9.734 25.969 1 69.44 532 TRP A O 1
ATOM 4259 N N . ALA A 1 533 ? 1.906 8.82 26.766 1 59.38 533 ALA A N 1
ATOM 4260 C CA . ALA A 1 533 ? 2.455 9.938 27.531 1 59.38 533 ALA A CA 1
ATOM 4261 C C . ALA A 1 533 ? 1.366 10.633 28.344 1 59.38 533 ALA A C 1
ATOM 4263 O O . ALA A 1 533 ? 0.804 11.633 27.906 1 59.38 533 ALA A O 1
ATOM 4264 N N . GLU A 1 534 ? 0.907 9.891 29.453 1 56.88 534 GLU A N 1
ATOM 4265 C CA . GLU A 1 534 ? -0.088 10.492 30.344 1 56.88 534 GLU A CA 1
ATOM 4266 C C . GLU A 1 534 ? 0.497 11.672 31.109 1 56.88 534 GLU A C 1
ATOM 4268 O O . GLU A 1 534 ? 1.459 11.516 31.859 1 56.88 534 GLU A O 1
ATOM 4273 N N . GLY A 1 535 ? 0.929 12.797 30.375 1 51 535 GLY A N 1
ATOM 4274 C CA . GLY A 1 535 ? 1.58 13.875 31.094 1 51 535 GLY A CA 1
ATOM 4275 C C . GLY A 1 535 ? 0.888 14.227 32.406 1 51 535 GLY A C 1
ATOM 4276 O O . GLY A 1 535 ? 1.533 14.32 33.438 1 51 535 GLY A O 1
ATOM 4277 N N . GLU A 1 536 ? -0.414 14.617 32.469 1 55.34 536 GLU A N 1
ATOM 4278 C CA . GLU A 1 536 ? -1.016 15.484 33.469 1 55.34 536 GLU A CA 1
ATOM 4279 C C . GLU A 1 536 ? -1.853 14.688 34.469 1 55.34 536 GLU A C 1
ATOM 4281 O O . GLU A 1 536 ? -2.471 15.258 35.375 1 55.34 536 GLU A O 1
ATOM 4286 N N . GLY A 1 537 ? -1.72 13.336 34.5 1 60.41 537 GLY A N 1
ATOM 4287 C CA . GLY A 1 537 ? -2.527 12.539 35.406 1 60.41 537 GLY A CA 1
ATOM 4288 C C . GLY A 1 537 ? -2.895 11.18 34.844 1 60.41 537 GLY A C 1
ATOM 4289 O O . GLY A 1 537 ? -2.701 10.93 33.656 1 60.41 537 GLY A O 1
ATOM 4290 N N . PRO A 1 538 ? -3.311 10.422 35.844 1 72.31 538 PRO A N 1
ATOM 4291 C CA . PRO A 1 538 ? -3.654 9.062 35.438 1 72.31 538 PRO A CA 1
ATOM 4292 C C . PRO A 1 538 ? -4.902 9.008 34.562 1 72.31 538 PRO A C 1
ATOM 4294 O O . PRO A 1 538 ? -5.875 9.719 34.812 1 72.31 538 PRO A O 1
ATOM 4297 N N . ILE A 1 539 ? -4.84 8.484 33.469 1 81.56 539 ILE A N 1
ATOM 4298 C CA . ILE A 1 539 ? -5.961 8.219 32.562 1 81.56 539 ILE A CA 1
ATOM 4299 C C . ILE A 1 539 ? -6.254 6.719 32.531 1 81.56 539 ILE A C 1
ATOM 4301 O O . ILE A 1 539 ? -5.34 5.906 32.375 1 81.56 539 ILE A O 1
ATOM 4305 N N . GLU A 1 540 ? -7.5 6.383 32.844 1 84.44 540 GLU A N 1
ATOM 4306 C CA . GLU A 1 540 ? -7.918 4.984 32.812 1 84.44 540 GLU A CA 1
ATOM 4307 C C . GLU A 1 540 ? -8.766 4.684 31.594 1 84.44 540 GLU A C 1
ATOM 4309 O O . GLU A 1 540 ? -9.781 5.336 31.359 1 84.44 540 GLU A O 1
ATOM 4314 N N . LEU A 1 541 ? -8.242 3.75 30.922 1 90.19 541 LEU A N 1
ATOM 4315 C CA . LEU A 1 541 ? -8.984 3.283 29.75 1 90.19 541 LEU A CA 1
ATOM 4316 C C . LEU A 1 541 ? -9.906 2.125 30.125 1 90.19 541 LEU A C 1
ATOM 4318 O O . LEU A 1 541 ? -9.453 1.133 30.703 1 90.19 541 LEU A O 1
ATOM 4322 N N . GLN A 1 542 ? -11.234 2.273 29.828 1 91.44 542 GLN A N 1
ATOM 4323 C CA . GLN A 1 542 ? -12.219 1.242 30.141 1 91.44 542 GLN A CA 1
ATOM 4324 C C . GLN A 1 542 ? -13.016 0.843 28.891 1 91.44 542 GLN A C 1
ATOM 4326 O O . GLN A 1 542 ? -13.625 1.693 28.234 1 91.44 542 GLN A O 1
ATOM 4331 N N . PRO A 1 543 ? -12.945 -0.434 28.594 1 93.31 543 PRO A N 1
ATOM 4332 C CA . PRO A 1 543 ? -13.805 -0.885 27.5 1 93.31 543 PRO A CA 1
ATOM 4333 C C . PRO A 1 543 ? -15.281 -0.897 27.859 1 93.31 543 PRO A C 1
ATOM 4335 O O . PRO A 1 543 ? -15.641 -1.274 28.984 1 93.31 543 PRO A O 1
ATOM 4338 N N . VAL A 1 544 ? -16.125 -0.429 26.984 1 89.88 544 VAL A N 1
ATOM 4339 C CA . VAL A 1 544 ? -17.562 -0.353 27.234 1 89.88 544 VAL A CA 1
ATOM 4340 C C . VAL A 1 544 ? -18.172 -1.749 27.156 1 89.88 544 VAL A C 1
ATOM 4342 O O . VAL A 1 544 ? -19.031 -2.105 27.969 1 89.88 544 VAL A O 1
ATOM 4345 N N . LYS A 1 545 ? -17.734 -2.443 26.156 1 86.12 545 LYS A N 1
ATOM 4346 C CA . LYS A 1 545 ? -18.266 -3.787 25.953 1 86.12 545 LYS A CA 1
ATOM 4347 C C . LYS A 1 545 ? -17.188 -4.844 26.141 1 86.12 545 LYS A C 1
ATOM 4349 O O . LYS A 1 545 ? -15.992 -4.551 26.016 1 86.12 545 LYS A O 1
ATOM 4354 N N . SER A 1 546 ? -17.594 -6.066 26.484 1 83.25 546 SER A N 1
ATOM 4355 C CA . SER A 1 546 ? -16.672 -7.172 26.672 1 83.25 546 SER A CA 1
ATOM 4356 C C . SER A 1 546 ? -16.359 -7.879 25.359 1 83.25 546 SER A C 1
ATOM 4358 O O . SER A 1 546 ? -15.445 -8.695 25.281 1 83.25 546 SER A O 1
ATOM 4360 N N . GLU A 1 547 ? -17.156 -7.551 24.391 1 84.94 547 GLU A N 1
ATOM 4361 C CA . GLU A 1 547 ? -16.922 -8.148 23.078 1 84.94 547 GLU A CA 1
ATOM 4362 C C . GLU A 1 547 ? -16.781 -7.074 22 1 84.94 547 GLU A C 1
ATOM 4364 O O . GLU A 1 547 ? -17.219 -5.938 22.203 1 84.94 547 GLU A O 1
ATOM 4369 N N . ILE A 1 548 ? -16.078 -7.477 21.016 1 88.12 548 ILE A N 1
ATOM 4370 C CA . ILE A 1 548 ? -15.938 -6.59 19.859 1 88.12 548 ILE A CA 1
ATOM 4371 C C . ILE A 1 548 ? -17.266 -6.52 19.109 1 88.12 548 ILE A C 1
ATOM 4373 O O . ILE A 1 548 ? -17.953 -7.527 18.953 1 88.12 548 ILE A O 1
ATOM 4377 N N . ASP A 1 549 ? -17.625 -5.398 18.75 1 82.56 549 ASP A N 1
ATOM 4378 C CA . ASP A 1 549 ? -18.875 -5.199 18.016 1 82.56 549 ASP A CA 1
ATOM 4379 C C . ASP A 1 549 ? -18.703 -5.574 16.531 1 82.56 549 ASP A C 1
ATOM 4381 O O . ASP A 1 549 ? -17.828 -5.039 15.852 1 82.56 549 ASP A O 1
ATOM 4385 N N . PHE A 1 550 ? -19.578 -6.516 16.094 1 80.31 550 PHE A N 1
ATOM 4386 C CA . PHE A 1 550 ? -19.5 -7.02 14.719 1 80.31 550 PHE A CA 1
ATOM 4387 C C . PHE A 1 550 ? -20.656 -6.473 13.883 1 80.31 550 PHE A C 1
ATOM 4389 O O . PHE A 1 550 ? -20.891 -6.934 12.766 1 80.31 550 PHE A O 1
ATOM 4396 N N . ASP A 1 551 ? -21.219 -5.559 14.352 1 72.5 551 ASP A N 1
ATOM 4397 C CA . ASP A 1 551 ? -22.391 -5.062 13.641 1 72.5 551 ASP A CA 1
ATOM 4398 C C . ASP A 1 551 ? -22 -4.469 12.289 1 72.5 551 ASP A C 1
ATOM 4400 O O . ASP A 1 551 ? -22.75 -4.59 11.312 1 72.5 551 ASP A O 1
ATOM 4404 N N . SER A 1 552 ? -20.875 -3.908 12.227 1 74.38 552 SER A N 1
ATOM 4405 C CA . SER A 1 552 ? -20.453 -3.252 11 1 74.38 552 SER A CA 1
ATOM 4406 C C . SER A 1 552 ? -19.406 -4.086 10.258 1 74.38 552 SER A C 1
ATOM 4408 O O . SER A 1 552 ? -18.797 -3.613 9.297 1 74.38 552 SER A O 1
ATOM 4410 N N . TYR A 1 553 ? -19.359 -5.293 10.516 1 82.94 553 TYR A N 1
ATOM 4411 C CA . TYR A 1 553 ? -18.328 -6.133 9.914 1 82.94 553 TYR A CA 1
ATOM 4412 C C . TYR A 1 553 ? -18.781 -6.641 8.547 1 82.94 553 TYR A C 1
ATOM 4414 O O . TYR A 1 553 ? -19.875 -7.191 8.398 1 82.94 553 TYR A O 1
ATOM 4422 N N . VAL A 1 554 ? -18.094 -6.379 7.445 1 77.38 554 VAL A N 1
ATOM 4423 C CA . VAL A 1 554 ? -18.453 -6.734 6.078 1 77.38 554 VAL A CA 1
ATOM 4424 C C . VAL A 1 554 ? -17.922 -8.133 5.75 1 77.38 554 VAL A C 1
ATOM 4426 O O . VAL A 1 554 ? -18.422 -8.797 4.848 1 77.38 554 VAL A O 1
ATOM 4429 N N . GLY A 1 555 ? -17.25 -8.82 6.621 1 74.88 555 GLY A N 1
ATOM 4430 C CA . GLY A 1 555 ? -16.734 -10.156 6.363 1 74.88 555 GLY A CA 1
ATOM 4431 C C . GLY A 1 555 ? -15.516 -10.164 5.465 1 74.88 555 GLY A C 1
ATOM 4432 O O . GLY A 1 555 ? -15.172 -9.133 4.875 1 74.88 555 GLY A O 1
ATOM 4433 N N . ASN A 1 556 ? -14.836 -11.258 5.375 1 80.38 556 ASN A N 1
ATOM 4434 C CA . ASN A 1 556 ? -13.68 -11.523 4.527 1 80.38 556 ASN A CA 1
ATOM 4435 C C . ASN A 1 556 ? -13.828 -12.844 3.779 1 80.38 556 ASN A C 1
ATOM 4437 O O . ASN A 1 556 ? -14.43 -13.789 4.289 1 80.38 556 ASN A O 1
ATOM 4441 N N . GLY A 1 557 ? -13.406 -12.82 2.539 1 77.75 557 GLY A N 1
ATOM 4442 C CA . GLY A 1 557 ? -13.531 -14.023 1.733 1 77.75 557 GLY A CA 1
ATOM 4443 C C . GLY A 1 557 ? -12.602 -15.141 2.18 1 77.75 557 GLY A C 1
ATOM 4444 O O . GLY A 1 557 ? -12.914 -16.312 2 1 77.75 557 GLY A O 1
ATOM 4445 N N . GLU A 1 558 ? -11.516 -14.859 2.764 1 81.19 558 GLU A N 1
ATOM 4446 C CA . GLU A 1 558 ? -10.516 -15.859 3.111 1 81.19 558 GLU A CA 1
ATOM 4447 C C . GLU A 1 558 ? -10.578 -16.219 4.594 1 81.19 558 GLU A C 1
ATOM 4449 O O . GLU A 1 558 ? -10.32 -17.359 4.973 1 81.19 558 GLU A O 1
ATOM 4454 N N . TRP A 1 559 ? -10.938 -15.289 5.391 1 86.06 559 TRP A N 1
ATOM 4455 C CA . TRP A 1 559 ? -10.867 -15.492 6.832 1 86.06 559 TRP A CA 1
ATOM 4456 C C . TRP A 1 559 ? -12.242 -15.336 7.473 1 86.06 559 TRP A C 1
ATOM 4458 O O . TRP A 1 559 ? -13.016 -14.453 7.098 1 86.06 559 TRP A O 1
ATOM 4468 N N . LYS A 1 560 ? -12.555 -16.25 8.367 1 88 560 LYS A N 1
ATOM 4469 C CA . LYS A 1 560 ? -13.75 -16.172 9.203 1 88 560 LYS A CA 1
ATOM 4470 C C . LYS A 1 560 ? -13.391 -15.836 10.648 1 88 560 LYS A C 1
ATOM 4472 O O . LYS A 1 560 ? -12.422 -16.359 11.188 1 88 560 LYS A O 1
ATOM 4477 N N . VAL A 1 561 ? -14.133 -14.906 11.18 1 89.81 561 VAL A N 1
ATOM 4478 C CA . VAL A 1 561 ? -13.922 -14.562 12.586 1 89.81 561 VAL A CA 1
ATOM 4479 C C . VAL A 1 561 ? -14.664 -15.555 13.477 1 89.81 561 VAL A C 1
ATOM 4481 O O . VAL A 1 561 ? -15.883 -15.688 13.383 1 89.81 561 VAL A O 1
ATOM 4484 N N . SER A 1 562 ? -13.898 -16.25 14.344 1 89.19 562 SER A N 1
ATOM 4485 C CA . SER A 1 562 ? -14.492 -17.297 15.164 1 89.19 562 SER A CA 1
ATOM 4486 C C . SER A 1 562 ? -14.875 -16.766 16.547 1 89.19 562 SER A C 1
ATOM 4488 O O . SER A 1 562 ? -15.961 -17.062 17.047 1 89.19 562 SER A O 1
ATOM 4490 N N . SER A 1 563 ? -13.961 -16.062 17.125 1 89.31 563 SER A N 1
ATOM 4491 C CA . SER A 1 563 ? -14.219 -15.57 18.469 1 89.31 563 SER A CA 1
ATOM 4492 C C . SER A 1 563 ? -13.531 -14.234 18.719 1 89.31 563 SER A C 1
ATOM 4494 O O . SER A 1 563 ? -12.586 -13.875 18 1 89.31 563 SER A O 1
ATOM 4496 N N . THR A 1 564 ? -14.219 -13.523 19.609 1 91.12 564 THR A N 1
ATOM 4497 C CA . THR A 1 564 ? -13.648 -12.242 20.031 1 91.12 564 THR A CA 1
ATOM 4498 C C . THR A 1 564 ? -13.617 -12.141 21.547 1 91.12 564 THR A C 1
ATOM 4500 O O . THR A 1 564 ? -14.422 -12.766 22.234 1 91.12 564 THR A O 1
ATOM 4503 N N . ALA A 1 565 ? -12.531 -11.508 22.031 1 91.69 565 ALA A N 1
ATOM 4504 C CA . ALA A 1 565 ? -12.398 -11.273 23.469 1 91.69 565 ALA A CA 1
ATOM 4505 C C . ALA A 1 565 ? -11.797 -9.898 23.734 1 91.69 565 ALA A C 1
ATOM 4507 O O . ALA A 1 565 ? -11.047 -9.367 22.922 1 91.69 565 ALA A O 1
ATOM 4508 N N . VAL A 1 566 ? -12.336 -9.312 24.781 1 94.44 566 VAL A N 1
ATOM 4509 C CA . VAL A 1 566 ? -11.797 -8.047 25.25 1 94.44 566 VAL A CA 1
ATOM 4510 C C . VAL A 1 566 ? -11.297 -8.188 26.688 1 94.44 566 VAL A C 1
ATOM 4512 O O . VAL A 1 566 ? -11.984 -8.766 27.531 1 94.44 566 VAL A O 1
ATOM 4515 N N . ARG A 1 567 ? -10.031 -7.773 26.891 1 91.19 567 ARG A N 1
ATOM 4516 C CA . ARG A 1 567 ? -9.484 -7.809 28.234 1 91.19 567 ARG A CA 1
ATOM 4517 C C . ARG A 1 567 ? -8.742 -6.52 28.562 1 91.19 567 ARG A C 1
ATOM 4519 O O . ARG A 1 567 ? -8.227 -5.852 27.656 1 91.19 567 ARG A O 1
ATOM 4526 N N . ARG A 1 568 ? -8.852 -6.16 29.766 1 90.75 568 ARG A N 1
ATOM 4527 C CA . ARG A 1 568 ? -8.078 -5.031 30.266 1 90.75 568 ARG A CA 1
ATOM 4528 C C . ARG A 1 568 ? -6.895 -5.504 31.109 1 90.75 568 ARG A C 1
ATOM 4530 O O . ARG A 1 568 ? -7.059 -6.328 32 1 90.75 568 ARG A O 1
ATOM 4537 N N . VAL A 1 569 ? -5.727 -5.074 30.688 1 84.31 569 VAL A N 1
ATOM 4538 C CA . VAL A 1 569 ? -4.504 -5.441 31.391 1 84.31 569 VAL A CA 1
ATOM 4539 C C . VAL A 1 569 ? -3.814 -4.184 31.922 1 84.31 569 VAL A C 1
ATOM 4541 O O . VAL A 1 569 ? -3.775 -3.158 31.234 1 84.31 569 VAL A O 1
ATOM 4544 N N . THR A 1 570 ? -3.4 -4.18 33.156 1 79.62 570 THR A N 1
ATOM 4545 C CA . THR A 1 570 ? -2.662 -3.066 33.75 1 79.62 570 THR A CA 1
ATOM 4546 C C . THR A 1 570 ? -1.178 -3.404 33.844 1 79.62 570 THR A C 1
ATOM 4548 O O . THR A 1 570 ? -0.812 -4.43 34.438 1 79.62 570 THR A O 1
ATOM 4551 N N . TYR A 1 571 ? -0.4 -2.641 33.062 1 69.44 571 TYR A N 1
ATOM 4552 C CA . TYR A 1 571 ? 1.049 -2.791 33.156 1 69.44 571 TYR A CA 1
ATOM 4553 C C . TYR A 1 571 ? 1.657 -1.738 34.062 1 69.44 571 TYR A C 1
ATOM 4555 O O . TYR A 1 571 ? 1.126 -0.631 34.188 1 69.44 571 TYR A O 1
ATOM 4563 N N . HIS A 1 572 ? 2.672 -2.074 34.844 1 62.97 572 HIS A N 1
ATOM 4564 C CA . HIS A 1 572 ? 3.348 -1.125 35.719 1 62.97 572 HIS A CA 1
ATOM 4565 C C . HIS A 1 572 ? 4.707 -0.728 35.156 1 62.97 572 HIS A C 1
ATOM 4567 O O . HIS A 1 572 ? 5.543 -1.589 34.875 1 62.97 572 HIS A O 1
ATOM 4573 N N . LEU A 1 573 ? 4.738 0.472 34.531 1 56.12 573 LEU A N 1
ATOM 4574 C CA . LEU A 1 573 ? 6.02 1.027 34.125 1 56.12 573 LEU A CA 1
ATOM 4575 C C . LEU A 1 573 ? 6.578 1.98 35.156 1 56.12 573 LEU A C 1
ATOM 4577 O O . LEU A 1 573 ? 6.047 3.076 35.375 1 56.12 573 LEU A O 1
ATOM 4581 N N . HIS A 1 574 ? 7.75 1.845 35.656 1 52.62 574 HIS A N 1
ATOM 4582 C CA . HIS A 1 574 ? 8.398 2.654 36.688 1 52.62 574 HIS A CA 1
ATOM 4583 C C . HIS A 1 574 ? 7.395 3.133 37.75 1 52.62 574 HIS A C 1
ATOM 4585 O O . HIS A 1 574 ? 7.32 4.328 38.031 1 52.62 574 HIS A O 1
ATOM 4591 N N . ASP A 1 575 ? 6.438 2.35 38.062 1 56.12 575 ASP A N 1
ATOM 4592 C CA . ASP A 1 575 ? 5.539 2.559 39.188 1 56.12 575 ASP A CA 1
ATOM 4593 C C . ASP A 1 575 ? 4.203 3.135 38.719 1 56.12 575 ASP A C 1
ATOM 4595 O O . ASP A 1 575 ? 3.252 3.213 39.5 1 56.12 575 ASP A O 1
ATOM 4599 N N . ASP A 1 576 ? 4.098 3.768 37.5 1 62.62 576 ASP A N 1
ATOM 4600 C CA . ASP A 1 576 ? 2.805 4.285 37.062 1 62.62 576 ASP A CA 1
ATOM 4601 C C . ASP A 1 576 ? 2.02 3.221 36.281 1 62.62 576 ASP A C 1
ATOM 4603 O O . ASP A 1 576 ? 2.572 2.529 35.438 1 62.62 576 ASP A O 1
ATOM 4607 N N . PRO A 1 577 ? 0.828 3.016 36.781 1 69.12 577 PRO A N 1
ATOM 4608 C CA . PRO A 1 577 ? -0.012 2.033 36.062 1 69.12 577 PRO A CA 1
ATOM 4609 C C . PRO A 1 577 ? -0.482 2.518 34.719 1 69.12 577 PRO A C 1
ATOM 4611 O O . PRO A 1 577 ? -0.888 3.674 34.562 1 69.12 577 PRO A O 1
ATOM 4614 N N . ILE A 1 578 ? -0.203 1.705 33.75 1 74.44 578 ILE A N 1
ATOM 4615 C CA . ILE A 1 578 ? -0.709 1.979 32.406 1 74.44 578 ILE A CA 1
ATOM 4616 C C . ILE A 1 578 ? -1.79 0.962 32.062 1 74.44 578 ILE A C 1
ATOM 4618 O O . ILE A 1 578 ? -1.578 -0.247 32.188 1 74.44 578 ILE A O 1
ATOM 4622 N N . SER A 1 579 ? -2.914 1.522 31.781 1 81.69 579 SER A N 1
ATOM 4623 C CA . SER A 1 579 ? -4.016 0.657 31.375 1 81.69 579 SER A CA 1
ATOM 4624 C C . SER A 1 579 ? -3.959 0.366 29.875 1 81.69 579 SER A C 1
ATOM 4626 O O . SER A 1 579 ? -3.818 1.283 29.062 1 81.69 579 SER A O 1
ATOM 4628 N N . VAL A 1 580 ? -3.965 -0.912 29.641 1 84.31 580 VAL A N 1
ATOM 4629 C CA . VAL A 1 580 ? -3.977 -1.36 28.25 1 84.31 580 VAL A CA 1
ATOM 4630 C C . VAL A 1 580 ? -5.223 -2.205 27.984 1 84.31 580 VAL A C 1
ATOM 4632 O O . VAL A 1 580 ? -5.543 -3.105 28.766 1 84.31 580 VAL A O 1
ATOM 4635 N N . VAL A 1 581 ? -5.945 -1.801 27 1 92.12 581 VAL A N 1
ATOM 4636 C CA . VAL A 1 581 ? -7.09 -2.602 26.578 1 92.12 581 VAL A CA 1
ATOM 4637 C C . VAL A 1 581 ? -6.695 -3.48 25.391 1 92.12 581 VAL A C 1
ATOM 4639 O O . VAL A 1 581 ? -6.184 -2.984 24.375 1 92.12 581 VAL A O 1
ATOM 4642 N N . VAL A 1 582 ? -6.938 -4.77 25.562 1 92.25 582 VAL A N 1
ATOM 4643 C CA . VAL A 1 582 ? -6.559 -5.738 24.547 1 92.25 582 VAL A CA 1
ATOM 4644 C C . VAL A 1 582 ? -7.809 -6.289 23.859 1 92.25 582 VAL A C 1
ATOM 4646 O O . VAL A 1 582 ? -8.688 -6.855 24.516 1 92.25 582 VAL A O 1
ATOM 4649 N N . TYR A 1 583 ? -7.914 -6.059 22.656 1 93.62 583 TYR A N 1
ATOM 4650 C CA . TYR A 1 583 ? -8.953 -6.66 21.828 1 93.62 583 TYR A CA 1
ATOM 4651 C C . TYR A 1 583 ? -8.406 -7.859 21.062 1 93.62 583 TYR A C 1
ATOM 4653 O O . TYR A 1 583 ? -7.488 -7.727 20.266 1 93.62 583 TYR A O 1
ATOM 4661 N N . GLU A 1 584 ? -8.977 -8.992 21.297 1 93.44 584 GLU A N 1
ATOM 4662 C CA . GLU A 1 584 ? -8.516 -10.227 20.672 1 93.44 584 GLU A CA 1
ATOM 4663 C C . GLU A 1 584 ? -9.523 -10.727 19.641 1 93.44 584 GLU A C 1
ATOM 4665 O O . GLU A 1 584 ? -10.734 -10.703 19.891 1 93.44 584 GLU A O 1
ATOM 4670 N N . VAL A 1 585 ? -9.016 -11.062 18.484 1 93.25 585 VAL A N 1
ATOM 4671 C CA . VAL A 1 585 ? -9.836 -11.641 17.422 1 93.25 585 VAL A CA 1
ATOM 4672 C C . VAL A 1 585 ? -9.203 -12.945 16.938 1 93.25 585 VAL A C 1
ATOM 4674 O O . VAL A 1 585 ? -7.996 -13 16.688 1 93.25 585 VAL A O 1
ATOM 4677 N N . THR A 1 586 ? -9.961 -14.008 16.859 1 93.81 586 THR A N 1
ATOM 4678 C CA . THR A 1 586 ? -9.492 -15.281 16.328 1 93.81 586 THR A CA 1
ATOM 4679 C C . THR A 1 586 ? -10 -15.484 14.906 1 93.81 586 THR A C 1
ATOM 4681 O O . THR A 1 586 ? -11.203 -15.406 14.656 1 93.81 586 THR A O 1
ATOM 4684 N N . LEU A 1 587 ? -9.039 -15.68 14.031 1 91.81 587 LEU A N 1
ATOM 4685 C CA . LEU A 1 587 ? -9.344 -15.883 12.617 1 91.81 587 LEU A CA 1
ATOM 4686 C C . LEU A 1 587 ? -9.148 -17.344 12.227 1 91.81 587 LEU A C 1
ATOM 4688 O O . LEU A 1 587 ? -8.18 -17.984 12.648 1 91.81 587 LEU A O 1
ATOM 4692 N N . ARG A 1 588 ? -10.156 -17.844 11.516 1 90.38 588 ARG A N 1
ATOM 4693 C CA . ARG A 1 588 ? -10.078 -19.188 10.938 1 90.38 588 ARG A CA 1
ATOM 4694 C C . ARG A 1 588 ? -10.148 -19.125 9.414 1 90.38 588 ARG A C 1
ATOM 4696 O O . ARG A 1 588 ? -11.016 -18.453 8.852 1 90.38 588 ARG A O 1
ATOM 4703 N N . ARG A 1 589 ? -9.242 -19.828 8.789 1 85.94 589 ARG A N 1
ATOM 4704 C CA . ARG A 1 589 ? -9.227 -19.844 7.332 1 85.94 589 ARG A CA 1
ATOM 4705 C C . ARG A 1 589 ? -10.375 -20.688 6.781 1 85.94 589 ARG A C 1
ATOM 4707 O O . ARG A 1 589 ? -10.695 -21.75 7.32 1 85.94 589 ARG A O 1
ATOM 4714 N N . ARG A 1 590 ? -10.945 -20.156 5.668 1 85.19 590 ARG A N 1
ATOM 4715 C CA . ARG A 1 590 ? -11.898 -20.969 4.926 1 85.19 590 ARG A CA 1
ATOM 4716 C C . ARG A 1 590 ? -11.18 -21.953 4.004 1 85.19 590 ARG A C 1
ATOM 4718 O O . ARG A 1 590 ? -10.641 -21.562 2.967 1 85.19 590 ARG A O 1
ATOM 4725 N N . PRO A 1 591 ? -11.227 -23.219 4.297 1 85.69 591 PRO A N 1
ATOM 4726 C CA . PRO A 1 591 ? -10.383 -24.172 3.576 1 85.69 591 PRO A CA 1
ATOM 4727 C C . PRO A 1 591 ? -11.039 -24.703 2.305 1 85.69 591 PRO A C 1
ATOM 4729 O O . PRO A 1 591 ? -10.398 -25.406 1.522 1 85.69 591 PRO A O 1
ATOM 4732 N N . ALA A 1 592 ? -12.219 -24.344 1.959 1 81.94 592 ALA A N 1
ATOM 4733 C CA . ALA A 1 592 ? -12.977 -25 0.896 1 81.94 592 ALA A CA 1
ATOM 4734 C C . ALA A 1 592 ? -12.25 -24.891 -0.44 1 81.94 592 ALA A C 1
ATOM 4736 O O . ALA A 1 592 ? -12.133 -25.891 -1.168 1 81.94 592 ALA A O 1
ATOM 4737 N N . LEU A 1 593 ? -11.758 -23.766 -0.78 1 81.94 593 LEU A N 1
ATOM 4738 C CA . LEU A 1 593 ? -11.102 -23.578 -2.068 1 81.94 593 LEU A CA 1
ATOM 4739 C C . LEU A 1 593 ? -9.781 -24.359 -2.119 1 81.94 593 LEU A C 1
ATOM 4741 O O . LEU A 1 593 ? -9.5 -25.047 -3.098 1 81.94 593 LEU A O 1
ATOM 4745 N N . VAL A 1 594 ? -9.039 -24.312 -1.031 1 81.31 594 VAL A N 1
ATOM 4746 C CA . VAL A 1 594 ? -7.746 -25 -1 1 81.31 594 VAL A CA 1
ATOM 4747 C C . VAL A 1 594 ? -7.957 -26.5 -0.965 1 81.31 594 VAL A C 1
ATOM 4749 O O . VAL A 1 594 ? -7.199 -27.266 -1.582 1 81.31 594 VAL A O 1
ATOM 4752 N N . VAL A 1 595 ? -8.977 -26.953 -0.334 1 84.19 595 VAL A N 1
ATOM 4753 C CA . VAL A 1 595 ? -9.242 -28.391 -0.237 1 84.19 595 VAL A CA 1
ATOM 4754 C C . VAL A 1 595 ? -9.672 -28.938 -1.6 1 84.19 595 VAL A C 1
ATOM 4756 O O . VAL A 1 595 ? -9.195 -29.984 -2.033 1 84.19 595 VAL A O 1
ATOM 4759 N N . MET A 1 596 ? -10.383 -28.172 -2.277 1 83.5 596 MET A N 1
ATOM 4760 C CA . MET A 1 596 ? -10.891 -28.656 -3.559 1 83.5 596 MET A CA 1
ATOM 4761 C C . MET A 1 596 ? -9.82 -28.531 -4.645 1 83.5 596 MET A C 1
ATOM 4763 O O . MET A 1 596 ? -9.773 -29.344 -5.566 1 83.5 596 MET A O 1
ATOM 4767 N N . THR A 1 597 ? -8.984 -27.578 -4.516 1 83 597 THR A N 1
ATOM 4768 C CA . THR A 1 597 ? -8.07 -27.297 -5.625 1 83 597 THR A CA 1
ATOM 4769 C C . THR A 1 597 ? -6.719 -27.953 -5.387 1 83 597 THR A C 1
ATOM 4771 O O . THR A 1 597 ? -6.012 -28.312 -6.336 1 83 597 THR A O 1
ATOM 4774 N N . ILE A 1 598 ? -6.355 -28.094 -4.148 1 82.19 598 ILE A N 1
ATOM 4775 C CA . ILE A 1 598 ? -5.016 -28.609 -3.902 1 82.19 598 ILE A CA 1
ATOM 4776 C C . ILE A 1 598 ? -5.109 -29.922 -3.133 1 82.19 598 ILE A C 1
ATOM 4778 O O . ILE A 1 598 ? -4.59 -30.953 -3.578 1 82.19 598 ILE A O 1
ATOM 4782 N N . VAL A 1 599 ? -5.887 -30.062 -2.09 1 83.19 599 VAL A N 1
ATOM 4783 C CA . VAL A 1 599 ? -5.898 -31.219 -1.207 1 83.19 599 VAL A CA 1
ATOM 4784 C C . VAL A 1 599 ? -6.562 -32.406 -1.916 1 83.19 599 VAL A C 1
ATOM 4786 O O . VAL A 1 599 ? -6.035 -33.5 -1.902 1 83.19 599 VAL A O 1
ATOM 4789 N N . LEU A 1 600 ? -7.57 -32.188 -2.588 1 85.94 600 LEU A N 1
ATOM 4790 C CA . LEU A 1 600 ? -8.312 -33.25 -3.24 1 85.94 600 LEU A CA 1
ATOM 4791 C C . LEU A 1 600 ? -7.477 -33.906 -4.348 1 85.94 600 LEU A C 1
ATOM 4793 O O . LEU A 1 600 ? -7.32 -35.125 -4.391 1 85.94 600 LEU A O 1
ATOM 4797 N N . PRO A 1 601 ? -6.945 -33.094 -5.199 1 83.31 601 PRO A N 1
ATOM 4798 C CA . PRO A 1 601 ? -6.121 -33.719 -6.234 1 83.31 601 PRO A CA 1
ATOM 4799 C C . PRO A 1 601 ? -4.93 -34.5 -5.66 1 83.31 601 PRO A C 1
ATOM 4801 O O . PRO A 1 601 ? -4.574 -35.562 -6.164 1 83.31 601 PRO A O 1
ATOM 4804 N N . VAL A 1 602 ? -4.34 -34.031 -4.617 1 81.31 602 VAL A N 1
ATOM 4805 C CA . VAL A 1 602 ? -3.189 -34.719 -4.02 1 81.31 602 VAL A CA 1
ATOM 4806 C C . VAL A 1 602 ? -3.629 -36.031 -3.389 1 81.31 602 VAL A C 1
ATOM 4808 O O . VAL A 1 602 ? -2.926 -37.031 -3.49 1 81.31 602 VAL A O 1
ATOM 4811 N N . PHE A 1 603 ? -4.746 -36.062 -2.857 1 84.25 603 PHE A N 1
ATOM 4812 C CA . PHE A 1 603 ? -5.254 -37.281 -2.24 1 84.25 603 PHE A CA 1
ATOM 4813 C C . PHE A 1 603 ? -5.625 -38.312 -3.301 1 84.25 603 PHE A C 1
ATOM 4815 O O . PHE A 1 603 ? -5.402 -39.531 -3.117 1 84.25 603 PHE A O 1
ATOM 4822 N N . ILE A 1 604 ? -6.145 -37.844 -4.332 1 83.69 604 ILE A N 1
ATOM 4823 C CA . ILE A 1 604 ? -6.527 -38.75 -5.41 1 83.69 604 ILE A CA 1
ATOM 4824 C C . ILE A 1 604 ? -5.281 -39.312 -6.062 1 83.69 604 ILE A C 1
ATOM 4826 O O . ILE A 1 604 ? -5.211 -40.531 -6.316 1 83.69 604 ILE A O 1
ATOM 4830 N N . LEU A 1 605 ? -4.312 -38.5 -6.258 1 78.44 605 LEU A N 1
ATOM 4831 C CA . LEU A 1 605 ? -3.08 -38.969 -6.883 1 78.44 605 LEU A CA 1
ATOM 4832 C C . LEU A 1 605 ? -2.322 -39.906 -5.945 1 78.44 605 LEU A C 1
ATOM 4834 O O . LEU A 1 605 ? -1.729 -40.875 -6.395 1 78.44 605 LEU A O 1
ATOM 4838 N N . ALA A 1 606 ? -2.389 -39.562 -4.637 1 77.38 606 ALA A N 1
ATOM 4839 C CA . ALA A 1 606 ? -1.75 -40.438 -3.662 1 77.38 606 ALA A CA 1
ATOM 4840 C C . ALA A 1 606 ? -2.461 -41.781 -3.594 1 77.38 606 ALA A C 1
ATOM 4842 O O . ALA A 1 606 ? -1.818 -42.812 -3.43 1 77.38 606 ALA A O 1
ATOM 4843 N N . GLY A 1 607 ? -3.744 -41.781 -3.682 1 78 607 GLY A N 1
ATOM 4844 C CA . GLY A 1 607 ? -4.504 -43 -3.697 1 78 607 GLY A CA 1
ATOM 4845 C C . GLY A 1 607 ? -4.215 -43.875 -4.91 1 78 607 GLY A C 1
ATOM 4846 O O . GLY A 1 607 ? -4.121 -45.094 -4.801 1 78 607 GLY A O 1
ATOM 4847 N N . LEU A 1 608 ? -3.934 -43.25 -6.02 1 77.62 608 LEU A N 1
ATOM 4848 C CA . LEU A 1 608 ? -3.645 -44 -7.242 1 77.62 608 LEU A CA 1
ATOM 4849 C C . LEU A 1 608 ? -2.246 -44.594 -7.191 1 77.62 608 LEU A C 1
ATOM 4851 O O . LEU A 1 608 ? -1.98 -45.625 -7.84 1 77.62 608 LEU A O 1
ATOM 4855 N N . ASN A 1 609 ? -1.383 -43.938 -6.434 1 74.5 609 ASN A N 1
ATOM 4856 C CA . ASN A 1 609 ? -0.03 -44.469 -6.293 1 74.5 609 ASN A CA 1
ATOM 4857 C C . ASN A 1 609 ? -0.035 -45.875 -5.645 1 74.5 609 ASN A C 1
ATOM 4859 O O . ASN A 1 609 ? 0.833 -46.688 -5.926 1 74.5 609 ASN A O 1
ATOM 4863 N N . ILE A 1 610 ? -1.016 -46.094 -4.914 1 75 610 ILE A N 1
ATOM 4864 C CA . ILE A 1 610 ? -1.087 -47.375 -4.242 1 75 610 ILE A CA 1
ATOM 4865 C C . ILE A 1 610 ? -1.455 -48.469 -5.254 1 75 610 ILE A C 1
ATOM 4867 O O . ILE A 1 610 ? -1.01 -49.625 -5.133 1 75 610 ILE A O 1
ATOM 4871 N N . PHE A 1 611 ? -2.045 -48.156 -6.344 1 74.38 611 PHE A N 1
ATOM 4872 C CA . PHE A 1 611 ? -2.525 -49.125 -7.305 1 74.38 611 PHE A CA 1
ATOM 4873 C C . PHE A 1 611 ? -1.48 -49.406 -8.383 1 74.38 611 PHE A C 1
ATOM 4875 O O . PHE A 1 611 ? -1.674 -50.25 -9.242 1 74.38 611 PHE A O 1
ATOM 4882 N N . VAL A 1 612 ? -0.36 -48.688 -8.281 1 71.38 612 VAL A N 1
ATOM 4883 C CA . VAL A 1 612 ? 0.699 -48.906 -9.266 1 71.38 612 VAL A CA 1
ATOM 4884 C C . VAL A 1 612 ? 1.288 -50.281 -9.109 1 71.38 612 VAL A C 1
ATOM 4886 O O . VAL A 1 612 ? 1.73 -50.906 -10.086 1 71.38 612 VAL A O 1
ATOM 4889 N N . PHE A 1 613 ? 1.135 -50.844 -7.91 1 69.94 613 PHE A N 1
ATOM 4890 C CA . PHE A 1 613 ? 1.702 -52.156 -7.66 1 69.94 613 PHE A CA 1
ATOM 4891 C C . PHE A 1 613 ? 0.833 -53.25 -8.273 1 69.94 613 PHE A C 1
ATOM 4893 O O . PHE A 1 613 ? 1.276 -54.406 -8.438 1 69.94 613 PHE A O 1
ATOM 4900 N N . LEU A 1 614 ? -0.281 -52.781 -8.82 1 69.81 614 LEU A N 1
ATOM 4901 C CA . LEU A 1 614 ? -1.172 -53.781 -9.414 1 69.81 614 LEU A CA 1
ATOM 4902 C C . LEU A 1 614 ? -0.954 -53.875 -10.922 1 69.81 614 LEU A C 1
ATOM 4904 O O . LEU A 1 614 ? -1.475 -54.781 -11.578 1 69.81 614 LEU A O 1
ATOM 4908 N N . ILE A 1 615 ? -0.11 -52.938 -11.43 1 70 615 ILE A N 1
ATOM 4909 C CA . ILE A 1 615 ? 0.131 -52.969 -12.867 1 70 615 ILE A CA 1
ATOM 4910 C C . ILE A 1 615 ? 1.148 -54.031 -13.211 1 70 615 ILE A C 1
ATOM 4912 O O . ILE A 1 615 ? 2.211 -54.125 -12.586 1 70 615 ILE A O 1
ATOM 4916 N N . PRO A 1 616 ? 0.679 -55 -14.133 1 61.47 616 PRO A N 1
ATOM 4917 C CA . PRO A 1 616 ? 1.609 -56.062 -14.5 1 61.47 616 PRO A CA 1
ATOM 4918 C C . PRO A 1 616 ? 2.918 -55.562 -15.086 1 61.47 616 PRO A C 1
ATOM 4920 O O . PRO A 1 616 ? 2.922 -54.531 -15.781 1 61.47 616 PRO A O 1
ATOM 4923 N N . TYR A 1 617 ? 4.055 -56 -14.539 1 59.25 617 TYR A N 1
ATOM 4924 C CA . TYR A 1 617 ? 5.41 -55.625 -14.906 1 59.25 617 TYR A CA 1
ATOM 4925 C C . TYR A 1 617 ? 5.605 -55.719 -16.422 1 59.25 617 TYR A C 1
ATOM 4927 O O . TYR A 1 617 ? 6.414 -54.969 -16.984 1 59.25 617 TYR A O 1
ATOM 4935 N N . GLU A 1 618 ? 4.898 -56.594 -17.078 1 55.09 618 GLU A N 1
ATOM 4936 C CA . GLU A 1 618 ? 5.137 -56.844 -18.5 1 55.09 618 GLU A CA 1
ATOM 4937 C C . GLU A 1 618 ? 4.637 -55.656 -19.344 1 55.09 618 GLU A C 1
ATOM 4939 O O . GLU A 1 618 ? 5.016 -55.531 -20.516 1 55.09 618 GLU A O 1
ATOM 4944 N N . SER A 1 619 ? 3.781 -55.062 -18.766 1 53.94 619 SER A N 1
ATOM 4945 C CA . SER A 1 619 ? 3.16 -54.094 -19.656 1 53.94 619 SER A CA 1
ATOM 4946 C C . SER A 1 619 ? 4.02 -52.844 -19.781 1 53.94 619 SER A C 1
ATOM 4948 O O . SER A 1 619 ? 3.803 -52 -20.672 1 53.94 619 SER A O 1
ATOM 4950 N N . GLY A 1 620 ? 5.371 -52.781 -19.516 1 49.31 620 GLY A N 1
ATOM 4951 C CA . GLY A 1 620 ? 6.414 -51.812 -19.812 1 49.31 620 GLY A CA 1
ATOM 4952 C C . GLY A 1 620 ? 6.082 -50.406 -19.312 1 49.31 620 GLY A C 1
ATOM 4953 O O . GLY A 1 620 ? 6.824 -49.469 -19.578 1 49.31 620 GLY A O 1
ATOM 4954 N N . THR A 1 621 ? 4.91 -50.031 -19.156 1 51.44 621 THR A N 1
ATOM 4955 C CA . THR A 1 621 ? 4.746 -48.594 -19.062 1 51.44 621 THR A CA 1
ATOM 4956 C C . THR A 1 621 ? 4.977 -48.094 -17.625 1 51.44 621 THR A C 1
ATOM 4958 O O . THR A 1 621 ? 4.32 -48.594 -16.688 1 51.44 621 THR A O 1
ATOM 4961 N N . PHE A 1 622 ? 6.445 -47.938 -17.234 1 50.84 622 PHE A N 1
ATOM 4962 C CA . PHE A 1 622 ? 6.809 -47.531 -15.883 1 50.84 622 PHE A CA 1
ATOM 4963 C C . PHE A 1 622 ? 6.113 -46.219 -15.523 1 50.84 622 PHE A C 1
ATOM 4965 O O . PHE A 1 622 ? 6.422 -45.156 -16.094 1 50.84 622 PHE A O 1
ATOM 4972 N N . LYS A 1 623 ? 4.84 -46.25 -14.758 1 60.25 623 LYS A N 1
ATOM 4973 C CA . LYS A 1 623 ? 3.865 -45.25 -14.289 1 60.25 623 LYS A CA 1
ATOM 4974 C C . LYS A 1 623 ? 4.383 -44.5 -13.07 1 60.25 623 LYS A C 1
ATOM 4976 O O . LYS A 1 623 ? 3.973 -43.375 -12.805 1 60.25 623 LYS A O 1
ATOM 4981 N N . CYS A 1 624 ? 5.605 -44.906 -12.578 1 63.72 624 CYS A N 1
ATOM 4982 C CA . CYS A 1 624 ? 6.168 -44.25 -11.414 1 63.72 624 CYS A CA 1
ATOM 4983 C C . CYS A 1 624 ? 6.719 -42.875 -11.797 1 63.72 624 CYS A C 1
ATOM 4985 O O . CYS A 1 624 ? 6.719 -41.938 -10.977 1 63.72 624 CYS A O 1
ATOM 4987 N N . SER A 1 625 ? 6.945 -42.719 -13.062 1 69.56 625 SER A N 1
ATOM 4988 C CA . SER A 1 625 ? 7.484 -41.438 -13.5 1 69.56 625 SER A CA 1
ATOM 4989 C C . SER A 1 625 ? 6.402 -40.375 -13.531 1 69.56 625 SER A C 1
ATOM 4991 O O . SER A 1 625 ? 6.656 -39.219 -13.195 1 69.56 625 SER A O 1
ATOM 4993 N N . GLU A 1 626 ? 5.234 -40.781 -13.797 1 69.62 626 GLU A N 1
ATOM 4994 C CA . GLU A 1 626 ? 4.141 -39.812 -13.836 1 69.62 626 GLU A CA 1
ATOM 4995 C C . GLU A 1 626 ? 3.736 -39.375 -12.422 1 69.62 626 GLU A C 1
ATOM 4997 O O . GLU A 1 626 ? 3.385 -38.219 -12.195 1 69.62 626 GLU A O 1
ATOM 5002 N N . LEU A 1 627 ? 3.881 -40.312 -11.578 1 71.81 627 LEU A N 1
ATOM 5003 C CA . LEU A 1 627 ? 3.561 -39.969 -10.188 1 71.81 627 LEU A CA 1
ATOM 5004 C C . LEU A 1 627 ? 4.633 -39.062 -9.586 1 71.81 627 LEU A C 1
ATOM 5006 O O . LEU A 1 627 ? 4.328 -38.188 -8.773 1 71.81 627 LEU A O 1
ATOM 5010 N N . LEU A 1 628 ? 5.816 -39.375 -9.992 1 72.75 628 LEU A N 1
ATOM 5011 C CA . LEU A 1 628 ? 6.887 -38.469 -9.562 1 72.75 628 LEU A CA 1
ATOM 5012 C C . LEU A 1 628 ? 6.676 -37.062 -10.117 1 72.75 628 LEU A C 1
ATOM 5014 O O . LEU A 1 628 ? 6.863 -36.094 -9.398 1 72.75 628 LEU A O 1
ATOM 5018 N N . LEU A 1 629 ? 6.215 -37.094 -11.289 1 73.56 629 LEU A N 1
ATOM 5019 C CA . LEU A 1 629 ? 5.941 -35.781 -11.898 1 73.56 629 LEU A CA 1
ATOM 5020 C C . LEU A 1 629 ? 4.812 -35.062 -11.172 1 73.56 629 LEU A C 1
ATOM 5022 O O . LEU A 1 629 ? 4.867 -33.844 -10.984 1 73.56 629 LEU A O 1
ATOM 5026 N N . SER A 1 630 ? 3.85 -35.844 -10.797 1 71.44 630 SER A N 1
ATOM 5027 C CA . SER A 1 630 ? 2.721 -35.219 -10.094 1 71.44 630 SER A CA 1
ATOM 5028 C C . SER A 1 630 ? 3.15 -34.656 -8.75 1 71.44 630 SER A C 1
ATOM 5030 O O . SER A 1 630 ? 2.725 -33.562 -8.367 1 71.44 630 SER A O 1
ATOM 5032 N N . ALA A 1 631 ? 3.98 -35.375 -8.109 1 73.38 631 ALA A N 1
ATOM 5033 C CA . ALA A 1 631 ? 4.461 -34.875 -6.816 1 73.38 631 ALA A CA 1
ATOM 5034 C C . ALA A 1 631 ? 5.289 -33.625 -6.98 1 73.38 631 ALA A C 1
ATOM 5036 O O . ALA A 1 631 ? 5.199 -32.688 -6.16 1 73.38 631 ALA A O 1
ATOM 5037 N N . VAL A 1 632 ? 5.973 -33.562 -8.023 1 73.44 632 VAL A N 1
ATOM 5038 C CA . VAL A 1 632 ? 6.801 -32.406 -8.289 1 73.44 632 VAL A CA 1
ATOM 5039 C C . VAL A 1 632 ? 5.91 -31.203 -8.602 1 73.44 632 VAL A C 1
ATOM 5041 O O . VAL A 1 632 ? 6.148 -30.109 -8.094 1 73.44 632 VAL A O 1
ATOM 5044 N N . VAL A 1 633 ? 4.957 -31.453 -9.312 1 72.44 633 VAL A N 1
ATOM 5045 C CA . VAL A 1 633 ? 4.074 -30.359 -9.719 1 72.44 633 VAL A CA 1
ATOM 5046 C C . VAL A 1 633 ? 3.314 -29.844 -8.5 1 72.44 633 VAL A C 1
ATOM 5048 O O . VAL A 1 633 ? 3.227 -28.625 -8.289 1 72.44 633 VAL A O 1
ATOM 5051 N N . PHE A 1 634 ? 2.871 -30.688 -7.668 1 73.69 634 PHE A N 1
ATOM 5052 C CA . PHE A 1 634 ? 2.072 -30.266 -6.527 1 73.69 634 PHE A CA 1
ATOM 5053 C C . PHE A 1 634 ? 2.949 -29.594 -5.477 1 73.69 634 PHE A C 1
ATOM 5055 O O . PHE A 1 634 ? 2.525 -28.625 -4.828 1 73.69 634 PHE A O 1
ATOM 5062 N N . THR A 1 635 ? 4.125 -30.094 -5.371 1 73.75 635 THR A N 1
ATOM 5063 C CA . THR A 1 635 ? 5.023 -29.422 -4.441 1 73.75 635 THR A CA 1
ATOM 5064 C C . THR A 1 635 ? 5.34 -28 -4.93 1 73.75 635 THR A C 1
ATOM 5066 O O . THR A 1 635 ? 5.41 -27.062 -4.129 1 73.75 635 THR A O 1
ATOM 5069 N N . SER A 1 636 ? 5.434 -27.875 -6.199 1 71.69 636 SER A N 1
ATOM 5070 C CA . SER A 1 636 ? 5.742 -26.562 -6.758 1 71.69 636 SER A CA 1
ATOM 5071 C C . SER A 1 636 ? 4.547 -25.625 -6.645 1 71.69 636 SER A C 1
ATOM 5073 O O . SER A 1 636 ? 4.715 -24.422 -6.371 1 71.69 636 SER A O 1
ATOM 5075 N N . ILE A 1 637 ? 3.42 -26.125 -6.824 1 69 637 ILE A N 1
ATOM 5076 C CA . ILE A 1 637 ? 2.227 -25.281 -6.793 1 69 637 ILE A CA 1
ATOM 5077 C C . ILE A 1 637 ? 1.929 -24.875 -5.355 1 69 637 ILE A C 1
ATOM 5079 O O . ILE A 1 637 ? 1.547 -23.719 -5.098 1 69 637 ILE A O 1
ATOM 5083 N N . VAL A 1 638 ? 2.061 -25.797 -4.43 1 67.88 638 VAL A N 1
ATOM 5084 C CA . VAL A 1 638 ? 1.8 -25.5 -3.027 1 67.88 638 VAL A CA 1
ATOM 5085 C C . VAL A 1 638 ? 2.754 -24.406 -2.551 1 67.88 638 VAL A C 1
ATOM 5087 O O . VAL A 1 638 ? 2.385 -23.562 -1.726 1 67.88 638 VAL A O 1
ATOM 5090 N N . ARG A 1 639 ? 3.838 -24.375 -3.186 1 68.5 639 ARG A N 1
ATOM 5091 C CA . ARG A 1 639 ? 4.801 -23.344 -2.814 1 68.5 639 ARG A CA 1
ATOM 5092 C C . ARG A 1 639 ? 4.32 -21.969 -3.252 1 68.5 639 ARG A C 1
ATOM 5094 O O . ARG A 1 639 ? 4.555 -20.969 -2.561 1 68.5 639 ARG A O 1
ATOM 5101 N N . ILE A 1 640 ? 3.658 -22 -4.328 1 65.25 640 ILE A N 1
ATOM 5102 C CA . ILE A 1 640 ? 3.184 -20.719 -4.84 1 65.25 640 ILE A CA 1
ATOM 5103 C C . ILE A 1 640 ? 2.027 -20.219 -3.977 1 65.25 640 ILE A C 1
ATOM 5105 O O . ILE A 1 640 ? 1.882 -19.016 -3.766 1 65.25 640 ILE A O 1
ATOM 5109 N N . VAL A 1 641 ? 1.31 -21.219 -3.402 1 63.97 641 VAL A N 1
ATOM 5110 C CA . VAL A 1 641 ? 0.107 -20.828 -2.672 1 63.97 641 VAL A CA 1
ATOM 5111 C C . VAL A 1 641 ? 0.458 -20.547 -1.212 1 63.97 641 VAL A C 1
ATOM 5113 O O . VAL A 1 641 ? -0.143 -19.672 -0.58 1 63.97 641 VAL A O 1
ATOM 5116 N N . ILE A 1 642 ? 1.413 -21.312 -0.722 1 62.53 642 ILE A N 1
ATOM 5117 C CA . ILE A 1 642 ? 1.741 -21.156 0.69 1 62.53 642 ILE A CA 1
ATOM 5118 C C . ILE A 1 642 ? 2.74 -20 0.859 1 62.53 642 ILE A C 1
ATOM 5120 O O . ILE A 1 642 ? 3.795 -20 0.218 1 62.53 642 ILE A O 1
ATOM 5124 N N . PRO A 1 643 ? 2.256 -19.016 1.561 1 59 643 PRO A N 1
ATOM 5125 C CA . PRO A 1 643 ? 3.219 -17.953 1.819 1 59 643 PRO A CA 1
ATOM 5126 C C . PRO A 1 643 ? 4.512 -18.453 2.453 1 59 643 PRO A C 1
ATOM 5128 O O . PRO A 1 643 ? 4.508 -19.469 3.145 1 59 643 PRO A O 1
ATOM 5131 N N . ALA A 1 644 ? 5.621 -17.844 1.986 1 57.91 644 ALA A N 1
ATOM 5132 C CA . ALA A 1 644 ? 6.965 -18.188 2.447 1 57.91 644 ALA A CA 1
ATOM 5133 C C . ALA A 1 644 ? 7.059 -18.109 3.969 1 57.91 644 ALA A C 1
ATOM 5135 O O . ALA A 1 644 ? 6.719 -17.094 4.57 1 57.91 644 ALA A O 1
ATOM 5136 N N . TYR A 1 645 ? 6.797 -19.328 4.695 1 60.03 645 TYR A N 1
ATOM 5137 C CA . TYR A 1 645 ? 6.828 -19.312 6.156 1 60.03 645 TYR A CA 1
ATOM 5138 C C . TYR A 1 645 ? 8.102 -19.953 6.684 1 60.03 645 TYR A C 1
ATOM 5140 O O . TYR A 1 645 ? 8.805 -20.656 5.945 1 60.03 645 TYR A O 1
ATOM 5148 N N . SER A 1 646 ? 8.445 -19.531 7.816 1 58.91 646 SER A N 1
ATOM 5149 C CA . SER A 1 646 ? 9.508 -20.172 8.594 1 58.91 646 SER A CA 1
ATOM 5150 C C . SER A 1 646 ? 9.195 -21.641 8.852 1 58.91 646 SER A C 1
ATOM 5152 O O . SER A 1 646 ? 10.102 -22.469 8.969 1 58.91 646 SER A O 1
ATOM 5154 N N . VAL A 1 647 ? 7.809 -21.875 8.906 1 64.88 647 VAL A N 1
ATOM 5155 C CA . VAL A 1 647 ? 7.48 -23.25 9.305 1 64.88 647 VAL A CA 1
ATOM 5156 C C . VAL A 1 647 ? 6.91 -24.016 8.117 1 64.88 647 VAL A C 1
ATOM 5158 O O . VAL A 1 647 ? 6.117 -23.469 7.34 1 64.88 647 VAL A O 1
ATOM 5161 N N . TYR A 1 648 ? 7.434 -25.078 7.98 1 70.44 648 TYR A N 1
ATOM 5162 C CA . TYR A 1 648 ? 6.988 -25.984 6.926 1 70.44 648 TYR A CA 1
ATOM 5163 C C . TYR A 1 648 ? 5.652 -26.625 7.285 1 70.44 648 TYR A C 1
ATOM 5165 O O . TYR A 1 648 ? 5.551 -27.344 8.281 1 70.44 648 TYR A O 1
ATOM 5173 N N . PRO A 1 649 ? 4.582 -26.234 6.527 1 75.94 649 PRO A N 1
ATOM 5174 C CA . PRO A 1 649 ? 3.283 -26.828 6.844 1 75.94 649 PRO A CA 1
ATOM 5175 C C . PRO A 1 649 ? 3.283 -28.359 6.723 1 75.94 649 PRO A C 1
ATOM 5177 O O . PRO A 1 649 ? 4.031 -28.922 5.918 1 75.94 649 PRO A O 1
ATOM 5180 N N . TYR A 1 650 ? 2.488 -29.031 7.547 1 76.12 650 TYR A N 1
ATOM 5181 C CA . TYR A 1 650 ? 2.398 -30.5 7.555 1 76.12 650 TYR A CA 1
ATOM 5182 C C . TYR A 1 650 ? 1.918 -31.016 6.203 1 76.12 650 TYR A C 1
ATOM 5184 O O . TYR A 1 650 ? 2.342 -32.094 5.758 1 76.12 650 TYR A O 1
ATOM 5192 N N . PHE A 1 651 ? 1.186 -30.25 5.617 1 76.12 651 PHE A N 1
ATOM 5193 C CA . PHE A 1 651 ? 0.682 -30.672 4.316 1 76.12 651 PHE A CA 1
ATOM 5194 C C . PHE A 1 651 ? 1.818 -30.766 3.307 1 76.12 651 PHE A C 1
ATOM 5196 O O . PHE A 1 651 ? 1.872 -31.719 2.525 1 76.12 651 PHE A O 1
ATOM 5203 N N . ASN A 1 652 ? 2.703 -29.875 3.387 1 74.75 652 ASN A N 1
ATOM 5204 C CA . ASN A 1 652 ? 3.848 -29.922 2.482 1 74.75 652 ASN A CA 1
ATOM 5205 C C . ASN A 1 652 ? 4.801 -31.062 2.844 1 74.75 652 ASN A C 1
ATOM 5207 O O . ASN A 1 652 ? 5.41 -31.656 1.963 1 74.75 652 ASN A O 1
ATOM 5211 N N . MET A 1 653 ? 4.824 -31.359 4.09 1 76.06 653 MET A N 1
ATOM 5212 C CA . MET A 1 653 ? 5.656 -32.5 4.516 1 76.06 653 MET A CA 1
ATOM 5213 C C . MET A 1 653 ? 5.098 -33.812 3.996 1 76.06 653 MET A C 1
ATOM 5215 O O . MET A 1 653 ? 5.855 -34.688 3.588 1 76.06 653 MET A O 1
ATOM 5219 N N . ARG A 1 654 ? 3.914 -33.875 3.936 1 76.12 654 ARG A N 1
ATOM 5220 C CA . ARG A 1 654 ? 3.281 -35.094 3.443 1 76.12 654 ARG A CA 1
ATOM 5221 C C . ARG A 1 654 ? 3.518 -35.281 1.946 1 76.12 654 ARG A C 1
ATOM 5223 O O . ARG A 1 654 ? 3.76 -36.375 1.476 1 76.12 654 ARG A O 1
ATOM 5230 N N . ILE A 1 655 ? 3.51 -34.125 1.317 1 76.06 655 ILE A N 1
ATOM 5231 C CA . ILE A 1 655 ? 3.748 -34.219 -0.12 1 76.06 655 ILE A CA 1
ATOM 5232 C C . ILE A 1 655 ? 5.211 -34.562 -0.383 1 76.06 655 ILE A C 1
ATOM 5234 O O . ILE A 1 655 ? 5.508 -35.375 -1.261 1 76.06 655 ILE A O 1
ATOM 5238 N N . SER A 1 656 ? 6.098 -34 0.454 1 74.44 656 SER A N 1
ATOM 5239 C CA . SER A 1 656 ? 7.516 -34.312 0.288 1 74.44 656 SER A CA 1
ATOM 5240 C C . SER A 1 656 ? 7.816 -35.75 0.646 1 74.44 656 SER A C 1
ATOM 5242 O O . SER A 1 656 ? 8.656 -36.406 0.01 1 74.44 656 SER A O 1
ATOM 5244 N N . LEU A 1 657 ? 7.09 -36.281 1.501 1 74.62 657 LEU A N 1
ATOM 5245 C CA . LEU A 1 657 ? 7.262 -37.688 1.867 1 74.62 657 LEU A CA 1
ATOM 5246 C C . LEU A 1 657 ? 6.734 -38.594 0.77 1 74.62 657 LEU A C 1
ATOM 5248 O O . LEU A 1 657 ? 7.305 -39.656 0.516 1 74.62 657 LEU A O 1
ATOM 5252 N N . SER A 1 658 ? 5.742 -38.125 0.158 1 72.31 658 SER A N 1
ATOM 5253 C CA . SER A 1 658 ? 5.223 -38.906 -0.949 1 72.31 658 SER A CA 1
ATOM 5254 C C . SER A 1 658 ? 6.195 -38.938 -2.123 1 72.31 658 SER A C 1
ATOM 5256 O O . SER A 1 658 ? 6.277 -39.906 -2.852 1 72.31 658 SER A O 1
ATOM 5258 N N . LEU A 1 659 ? 6.863 -37.875 -2.271 1 72.12 659 LEU A N 1
ATOM 5259 C CA . LEU A 1 659 ? 7.891 -37.812 -3.307 1 72.12 659 LEU A CA 1
ATOM 5260 C C . LEU A 1 659 ? 9.031 -38.781 -2.984 1 72.12 659 LEU A C 1
ATOM 5262 O O . LEU A 1 659 ? 9.523 -39.5 -3.865 1 72.12 659 LEU A O 1
ATOM 5266 N N . MET B 1 1 ? 8.086 -6.652 21.078 1 47.34 1 MET B N 1
ATOM 5267 C CA . MET B 1 1 ? 7.031 -5.645 21.062 1 47.34 1 MET B CA 1
ATOM 5268 C C . MET B 1 1 ? 6.91 -4.957 22.422 1 47.34 1 MET B C 1
ATOM 5270 O O . MET B 1 1 ? 6.688 -3.746 22.484 1 47.34 1 MET B O 1
ATOM 5274 N N . GLN B 1 2 ? 7.164 -5.855 23.469 1 49.84 2 GLN B N 1
ATOM 5275 C CA . GLN B 1 2 ? 7.039 -5.293 24.812 1 49.84 2 GLN B CA 1
ATOM 5276 C C . GLN B 1 2 ? 8.07 -4.191 25.047 1 49.84 2 GLN B C 1
ATOM 5278 O O . GLN B 1 2 ? 7.766 -3.174 25.672 1 49.84 2 GLN B O 1
ATOM 5283 N N . ALA B 1 3 ? 9.031 -4.438 24.266 1 49.66 3 ALA B N 1
ATOM 5284 C CA . ALA B 1 3 ? 10.141 -3.535 24.562 1 49.66 3 ALA B CA 1
ATOM 5285 C C . ALA B 1 3 ? 9.883 -2.143 24 1 49.66 3 ALA B C 1
ATOM 5287 O O . ALA B 1 3 ? 10.234 -1.137 24.609 1 49.66 3 ALA B O 1
ATOM 5288 N N . LEU B 1 4 ? 9.219 -2.104 22.891 1 53.66 4 LEU B N 1
ATOM 5289 C CA . LEU B 1 4 ? 8.992 -0.796 22.297 1 53.66 4 LEU B CA 1
ATOM 5290 C C . LEU B 1 4 ? 8.133 0.082 23.188 1 53.66 4 LEU B C 1
ATOM 5292 O O . LEU B 1 4 ? 8.43 1.265 23.375 1 53.66 4 LEU B O 1
ATOM 5296 N N . VAL B 1 5 ? 7.105 -0.555 23.719 1 54.12 5 VAL B N 1
ATOM 5297 C CA . VAL B 1 5 ? 6.215 0.186 24.609 1 54.12 5 VAL B CA 1
ATOM 5298 C C . VAL B 1 5 ? 6.984 0.662 25.844 1 54.12 5 VAL B C 1
ATOM 5300 O O . VAL B 1 5 ? 6.805 1.795 26.297 1 54.12 5 VAL B O 1
ATOM 5303 N N . PHE B 1 6 ? 7.875 -0.236 26.156 1 56.44 6 PHE B N 1
ATOM 5304 C CA . PHE B 1 6 ? 8.625 0.109 27.359 1 56.44 6 PHE B CA 1
ATOM 5305 C C . PHE B 1 6 ? 9.555 1.289 27.109 1 56.44 6 PHE B C 1
ATOM 5307 O O . PHE B 1 6 ? 9.703 2.166 27.953 1 56.44 6 PHE B O 1
ATOM 5314 N N . ILE B 1 7 ? 10 1.229 25.953 1 55.41 7 ILE B N 1
ATOM 5315 C CA . ILE B 1 7 ? 10.945 2.299 25.641 1 55.41 7 ILE B CA 1
ATOM 5316 C C . ILE B 1 7 ? 10.203 3.631 25.562 1 55.41 7 ILE B C 1
ATOM 5318 O O . ILE B 1 7 ? 10.648 4.633 26.109 1 55.41 7 ILE B O 1
ATOM 5322 N N . VAL B 1 8 ? 9.117 3.557 24.922 1 57.16 8 VAL B N 1
ATOM 5323 C CA . VAL B 1 8 ? 8.398 4.812 24.734 1 57.16 8 VAL B CA 1
ATOM 5324 C C . VAL B 1 8 ? 7.867 5.305 26.078 1 57.16 8 VAL B C 1
ATOM 5326 O O . VAL B 1 8 ? 7.98 6.492 26.391 1 57.16 8 VAL B O 1
ATOM 5329 N N . VAL B 1 9 ? 7.391 4.344 26.766 1 55.31 9 VAL B N 1
ATOM 5330 C CA . VAL B 1 9 ? 6.789 4.711 28.047 1 55.31 9 VAL B CA 1
ATOM 5331 C C . VAL B 1 9 ? 7.883 5.121 29.031 1 55.31 9 VAL B C 1
ATOM 5333 O O . VAL B 1 9 ? 7.707 6.066 29.797 1 55.31 9 VAL B O 1
ATOM 5336 N N . SER B 1 10 ? 8.969 4.352 29.031 1 53.88 10 SER B N 1
ATOM 5337 C CA . SER B 1 10 ? 10.055 4.684 29.953 1 53.88 10 SER B CA 1
ATOM 5338 C C . SER B 1 10 ? 10.609 6.078 29.672 1 53.88 10 SER B C 1
ATOM 5340 O O . SER B 1 10 ? 11.023 6.777 30.594 1 53.88 10 SER B O 1
ATOM 5342 N N . LEU B 1 11 ? 10.672 6.238 28.484 1 52.31 11 LEU B N 1
ATOM 5343 C CA . LEU B 1 11 ? 11.266 7.516 28.125 1 52.31 11 LEU B CA 1
ATOM 5344 C C . LEU B 1 11 ? 10.32 8.672 28.453 1 52.31 11 LEU B C 1
ATOM 5346 O O . LEU B 1 11 ? 10.766 9.797 28.688 1 52.31 11 LEU B O 1
ATOM 5350 N N . CYS B 1 12 ? 9.023 8.328 28.438 1 50.09 12 CYS B N 1
ATOM 5351 C CA . CYS B 1 12 ? 8.047 9.383 28.688 1 50.09 12 CYS B CA 1
ATOM 5352 C C . CYS B 1 12 ? 7.562 9.359 30.125 1 50.09 12 CYS B C 1
ATOM 5354 O O . CYS B 1 12 ? 6.598 10.047 30.469 1 50.09 12 CYS B O 1
ATOM 5356 N N . GLY B 1 13 ? 8.078 8.477 31.062 1 48.91 13 GLY B N 1
ATOM 5357 C CA . GLY B 1 13 ? 7.594 8.43 32.438 1 48.91 13 GLY B CA 1
ATOM 5358 C C . GLY B 1 13 ? 7.375 9.805 33.031 1 48.91 13 GLY B C 1
ATOM 5359 O O . GLY B 1 13 ? 8.336 10.508 33.344 1 48.91 13 GLY B O 1
ATOM 5360 N N . PHE B 1 14 ? 6.285 10.414 32.812 1 47.72 14 PHE B N 1
ATOM 5361 C CA . PHE B 1 14 ? 5.852 11.672 33.406 1 47.72 14 PHE B CA 1
ATOM 5362 C C . PHE B 1 14 ? 5.543 11.492 34.875 1 47.72 14 PHE B C 1
ATOM 5364 O O . PHE B 1 14 ? 4.785 10.602 35.25 1 47.72 14 PHE B O 1
ATOM 5371 N N . HIS B 1 15 ? 6.523 11.727 35.781 1 47.09 15 HIS B N 1
ATOM 5372 C CA . HIS B 1 15 ? 6.176 11.844 37.188 1 47.09 15 HIS B CA 1
ATOM 5373 C C . HIS B 1 15 ? 5.23 13.023 37.406 1 47.09 15 HIS B C 1
ATOM 5375 O O . HIS B 1 15 ? 5.598 14.172 37.188 1 47.09 15 HIS B O 1
ATOM 5381 N N . ILE B 1 16 ? 3.953 12.867 37.312 1 47.59 16 ILE B N 1
ATOM 5382 C CA . ILE B 1 16 ? 3 13.875 37.75 1 47.59 16 ILE B CA 1
ATOM 5383 C C . ILE B 1 16 ? 3.07 14.023 39.281 1 47.59 16 ILE B C 1
ATOM 5385 O O . ILE B 1 16 ? 2.824 13.062 40 1 47.59 16 ILE B O 1
ATOM 5389 N N . SER B 1 17 ? 3.82 14.883 39.75 1 48.5 17 SER B N 1
ATOM 5390 C CA . SER B 1 17 ? 3.762 15.156 41.188 1 48.5 17 SER B CA 1
ATOM 5391 C C . SER B 1 17 ? 2.342 15.508 41.625 1 48.5 17 SER B C 1
ATOM 5393 O O . SER B 1 17 ? 1.54 15.992 40.844 1 48.5 17 SER B O 1
ATOM 5395 N N . ASP B 1 18 ? 2.035 15.203 42.781 1 49.09 18 ASP B N 1
ATOM 5396 C CA . ASP B 1 18 ? 0.896 15.547 43.594 1 49.09 18 ASP B CA 1
ATOM 5397 C C . ASP B 1 18 ? 0.68 17.062 43.625 1 49.09 18 ASP B C 1
ATOM 5399 O O . ASP B 1 18 ? 1.624 17.828 43.844 1 49.09 18 ASP B O 1
ATOM 5403 N N . GLY B 1 19 ? -0.319 17.641 42.875 1 55.88 19 GLY B N 1
ATOM 5404 C CA . GLY B 1 19 ? -0.73 19.031 43.031 1 55.88 19 GLY B CA 1
ATOM 5405 C C . GLY B 1 19 ? -0.668 19.812 41.75 1 55.88 19 GLY B C 1
ATOM 5406 O O . GLY B 1 19 ? -0.689 21.047 41.781 1 55.88 19 GLY B O 1
ATOM 5407 N N . GLN B 1 20 ? -0.412 19.156 40.719 1 65.06 20 GLN B N 1
ATOM 5408 C CA . GLN B 1 20 ? -0.314 19.938 39.5 1 65.06 20 GLN B CA 1
ATOM 5409 C C . GLN B 1 20 ? -1.683 20.453 39.062 1 65.06 20 GLN B C 1
ATOM 5411 O O . GLN B 1 20 ? -2.688 19.75 39.188 1 65.06 20 GLN B O 1
ATOM 5416 N N . SER B 1 21 ? -1.767 21.859 39.094 1 69.5 21 SER B N 1
ATOM 5417 C CA . SER B 1 21 ? -3.01 22.516 38.688 1 69.5 21 SER B CA 1
ATOM 5418 C C . SER B 1 21 ? -3.002 22.875 37.219 1 69.5 21 SER B C 1
ATOM 5420 O O . SER B 1 21 ? -1.944 22.906 36.594 1 69.5 21 SER B O 1
ATOM 5422 N N . ALA B 1 22 ? -4.172 22.969 36.688 1 72.19 22 ALA B N 1
ATOM 5423 C CA . ALA B 1 22 ? -4.363 23.406 35.281 1 72.19 22 ALA B CA 1
ATOM 5424 C C . ALA B 1 22 ? -3.658 24.75 35.031 1 72.19 22 ALA B C 1
ATOM 5426 O O . ALA B 1 22 ? -3.156 24.984 33.938 1 72.19 22 ALA B O 1
ATOM 5427 N N . GLU B 1 23 ? -3.547 25.5 36.094 1 71.44 23 GLU B N 1
ATOM 5428 C CA . GLU B 1 23 ? -2.914 26.812 35.938 1 71.44 23 GLU B CA 1
ATOM 5429 C C . GLU B 1 23 ? -1.404 26.672 35.75 1 71.44 23 GLU B C 1
ATOM 5431 O O . GLU B 1 23 ? -0.796 27.438 35.031 1 71.44 23 GLU B O 1
ATOM 5436 N N . ASP B 1 24 ? -0.93 25.656 36.469 1 71.94 24 ASP B N 1
ATOM 5437 C CA . ASP B 1 24 ? 0.507 25.438 36.312 1 71.94 24 ASP B CA 1
ATOM 5438 C C . ASP B 1 24 ? 0.861 25.016 34.906 1 71.94 24 ASP B C 1
ATOM 5440 O O . ASP B 1 24 ? 1.852 25.484 34.344 1 71.94 24 ASP B O 1
ATOM 5444 N N . VAL B 1 25 ? -0.015 24.25 34.375 1 72.06 25 VAL B N 1
ATOM 5445 C CA . VAL B 1 25 ? 0.224 23.797 33.031 1 72.06 25 VAL B CA 1
ATOM 5446 C C . VAL B 1 25 ? 0.07 24.953 32.031 1 72.06 25 VAL B C 1
ATOM 5448 O O . VAL B 1 25 ? 0.832 25.078 31.078 1 72.06 25 VAL B O 1
ATOM 5451 N N . GLN B 1 26 ? -0.805 25.797 32.344 1 73.12 26 GLN B N 1
ATOM 5452 C CA . GLN B 1 26 ? -1.002 26.953 31.484 1 73.12 26 GLN B CA 1
ATOM 5453 C C . GLN B 1 26 ? 0.203 27.891 31.547 1 73.12 26 GLN B C 1
ATOM 5455 O O . GLN B 1 26 ? 0.578 28.5 30.547 1 73.12 26 GLN B O 1
ATOM 5460 N N . LEU B 1 27 ? 0.765 27.922 32.656 1 73.25 27 LEU B N 1
ATOM 5461 C CA . LEU B 1 27 ? 1.91 28.812 32.812 1 73.25 27 LEU B CA 1
ATOM 5462 C C . LEU B 1 27 ? 3.105 28.328 32 1 73.25 27 LEU B C 1
ATOM 5464 O O . LEU B 1 27 ? 3.818 29.125 31.406 1 73.25 27 LEU B O 1
ATOM 5468 N N . ILE B 1 28 ? 3.197 27.094 32 1 75.44 28 ILE B N 1
ATOM 5469 C CA . ILE B 1 28 ? 4.336 26.547 31.25 1 75.44 28 ILE B CA 1
ATOM 5470 C C . ILE B 1 28 ? 4.125 26.75 29.766 1 75.44 28 ILE B C 1
ATOM 5472 O O . ILE B 1 28 ? 5.07 27.078 29.031 1 75.44 28 ILE B O 1
ATOM 5476 N N . HIS B 1 29 ? 2.916 26.703 29.359 1 73.75 29 HIS B N 1
ATOM 5477 C CA . HIS B 1 29 ? 2.654 26.875 27.938 1 73.75 29 HIS B CA 1
ATOM 5478 C C . HIS B 1 29 ? 2.787 28.344 27.531 1 73.75 29 HIS B C 1
ATOM 5480 O O . HIS B 1 29 ? 3.207 28.641 26.422 1 73.75 29 HIS B O 1
ATOM 5486 N N . LYS B 1 30 ? 2.514 29.109 28.453 1 73.31 30 LYS B N 1
ATOM 5487 C CA . LYS B 1 30 ? 2.734 30.531 28.203 1 73.31 30 LYS B CA 1
ATOM 5488 C C . LYS B 1 30 ? 4.223 30.844 28.094 1 73.31 30 LYS B C 1
ATOM 5490 O O . LYS B 1 30 ? 4.629 31.703 27.312 1 73.31 30 LYS B O 1
ATOM 5495 N N . MET B 1 31 ? 4.969 30.078 28.875 1 75.5 31 MET B N 1
ATOM 5496 C CA . MET B 1 31 ? 6.418 30.25 28.797 1 75.5 31 MET B CA 1
ATOM 5497 C C . MET B 1 31 ? 6.945 29.828 27.438 1 75.5 31 MET B C 1
ATOM 5499 O O . MET B 1 31 ? 7.836 30.469 26.875 1 75.5 31 MET B O 1
ATOM 5503 N N . LEU B 1 32 ? 6.316 28.859 26.922 1 75.12 32 LEU B N 1
ATOM 5504 C CA . LEU B 1 32 ? 6.742 28.344 25.625 1 75.12 32 LEU B CA 1
ATOM 5505 C C . LEU B 1 32 ? 6.422 29.344 24.516 1 75.12 32 LEU B C 1
ATOM 5507 O O . LEU B 1 32 ? 7.066 29.328 23.469 1 75.12 32 LEU B O 1
ATOM 5511 N N . ASP B 1 33 ? 5.426 30.141 24.734 1 67.62 33 ASP B N 1
ATOM 5512 C CA . ASP B 1 33 ? 5.035 31.141 23.734 1 67.62 33 ASP B CA 1
ATOM 5513 C C . ASP B 1 33 ? 5.969 32.344 23.75 1 67.62 33 ASP B C 1
ATOM 5515 O O . ASP B 1 33 ? 5.801 33.281 22.969 1 67.62 33 ASP B O 1
ATOM 5519 N N . ASN B 1 34 ? 7.059 32.156 24.453 1 64.38 34 ASN B N 1
ATOM 5520 C CA . ASN B 1 34 ? 8.023 33.25 24.5 1 64.38 34 ASN B CA 1
ATOM 5521 C C . ASN B 1 34 ? 8.812 33.375 23.203 1 64.38 34 ASN B C 1
ATOM 5523 O O . ASN B 1 34 ? 9.055 32.344 22.531 1 64.38 34 ASN B O 1
ATOM 5527 N N . ASN B 1 35 ? 9.078 34.531 22.688 1 59.91 35 ASN B N 1
ATOM 5528 C CA . ASN B 1 35 ? 9.664 34.938 21.422 1 59.91 35 ASN B CA 1
ATOM 5529 C C . ASN B 1 35 ? 11.023 34.281 21.203 1 59.91 35 ASN B C 1
ATOM 5531 O O . ASN B 1 35 ? 11.469 34.125 20.062 1 59.91 35 ASN B O 1
ATOM 5535 N N . THR B 1 36 ? 11.664 33.812 22.234 1 64.25 36 THR B N 1
ATOM 5536 C CA . THR B 1 36 ? 13 33.25 22.016 1 64.25 36 THR B CA 1
ATOM 5537 C C . THR B 1 36 ? 12.914 31.812 21.562 1 64.25 36 THR B C 1
ATOM 5539 O O . THR B 1 36 ? 13.859 31.281 20.969 1 64.25 36 THR B O 1
ATOM 5542 N N . ILE B 1 37 ? 11.797 31.328 21.812 1 74.31 37 ILE B N 1
ATOM 5543 C CA . ILE B 1 37 ? 11.617 29.938 21.422 1 74.31 37 ILE B CA 1
ATOM 5544 C C . ILE B 1 37 ? 10.93 29.859 20.062 1 74.31 37 ILE B C 1
ATOM 5546 O O . ILE B 1 37 ? 9.773 30.266 19.922 1 74.31 37 ILE B O 1
ATOM 5550 N N . SER B 1 38 ? 11.781 29.812 19 1 75.25 38 SER B N 1
ATOM 5551 C CA . SER B 1 38 ? 11.266 29.719 17.641 1 75.25 38 SER B CA 1
ATOM 5552 C C . SER B 1 38 ? 11.664 28.391 17 1 75.25 38 SER B C 1
ATOM 5554 O O . SER B 1 38 ? 12.742 27.844 17.281 1 75.25 38 SER B O 1
ATOM 5556 N N . PRO B 1 39 ? 10.734 27.922 16.266 1 78.56 39 PRO B N 1
ATOM 5557 C CA . PRO B 1 39 ? 11.062 26.688 15.562 1 78.56 39 PRO B CA 1
ATOM 5558 C C . PRO B 1 39 ? 12.164 26.859 14.523 1 78.56 39 PRO B C 1
ATOM 5560 O O . PRO B 1 39 ? 12.734 25.875 14.039 1 78.56 39 PRO B O 1
ATOM 5563 N N . TYR B 1 40 ? 12.555 28.125 14.312 1 77 40 TYR B N 1
ATOM 5564 C CA . TYR B 1 40 ? 13.516 28.375 13.242 1 77 40 TYR B CA 1
ATOM 5565 C C . TYR B 1 40 ? 14.914 28.594 13.805 1 77 40 TYR B C 1
ATOM 5567 O O . TYR B 1 40 ? 15.891 28.625 13.055 1 77 40 TYR B O 1
ATOM 5575 N N . VAL B 1 41 ? 14.992 28.75 15.109 1 77.81 41 VAL B N 1
ATOM 5576 C CA . VAL B 1 41 ? 16.266 29.062 15.734 1 77.81 41 VAL B CA 1
ATOM 5577 C C . VAL B 1 41 ? 16.875 27.797 16.344 1 77.81 41 VAL B C 1
ATOM 5579 O O . VAL B 1 41 ? 16.188 27.047 17.047 1 77.81 41 VAL B O 1
ATOM 5582 N N . ARG B 1 42 ? 18.094 27.609 16.047 1 81.38 42 ARG B N 1
ATOM 5583 C CA . ARG B 1 42 ? 18.812 26.5 16.672 1 81.38 42 ARG B CA 1
ATOM 5584 C C . ARG B 1 42 ? 18.875 26.672 18.188 1 81.38 42 ARG B C 1
ATOM 5586 O O . ARG B 1 42 ? 19.094 27.781 18.688 1 81.38 42 ARG B O 1
ATOM 5593 N N . PRO B 1 43 ? 18.594 25.562 18.875 1 84.38 43 PRO B N 1
ATOM 5594 C CA . PRO B 1 43 ? 18.484 25.641 20.328 1 84.38 43 PRO B CA 1
ATOM 5595 C C . PRO B 1 43 ? 19.844 25.734 21.016 1 84.38 43 PRO B C 1
ATOM 5597 O O . PRO B 1 43 ? 20.141 24.938 21.922 1 84.38 43 PRO B O 1
ATOM 5600 N N . GLN B 1 44 ? 20.734 26.547 20.516 1 82.62 44 GLN B N 1
ATOM 5601 C CA . GLN B 1 44 ? 22.047 26.75 21.125 1 82.62 44 GLN B CA 1
ATOM 5602 C C . GLN B 1 44 ? 22.375 28.234 21.266 1 82.62 44 GLN B C 1
ATOM 5604 O O . GLN B 1 44 ? 22.297 28.969 20.281 1 82.62 44 GLN B O 1
ATOM 5609 N N . LYS B 1 45 ? 22.688 28.578 22.484 1 77.25 45 LYS B N 1
ATOM 5610 C CA . LYS B 1 45 ? 23.031 29.984 22.75 1 77.25 45 LYS B CA 1
ATOM 5611 C C . LYS B 1 45 ? 24.391 30.328 22.125 1 77.25 45 LYS B C 1
ATOM 5613 O O . LYS B 1 45 ? 24.562 31.422 21.594 1 77.25 45 LYS B O 1
ATOM 5618 N N . ASN B 1 46 ? 25.328 29.297 22.297 1 74.88 46 ASN B N 1
ATOM 5619 C CA . ASN B 1 46 ? 26.625 29.484 21.672 1 74.88 46 ASN B CA 1
ATOM 5620 C C . ASN B 1 46 ? 26.625 29.016 20.219 1 74.88 46 ASN B C 1
ATOM 5622 O O . ASN B 1 46 ? 26.672 27.812 19.969 1 74.88 46 ASN B O 1
ATOM 5626 N N . VAL B 1 47 ? 26.594 29.906 19.359 1 71.12 47 VAL B N 1
ATOM 5627 C CA . VAL B 1 47 ? 26.453 29.625 17.938 1 71.12 47 VAL B CA 1
ATOM 5628 C C . VAL B 1 47 ? 27.656 28.812 17.453 1 71.12 47 VAL B C 1
ATOM 5630 O O . VAL B 1 47 ? 27.547 28.062 16.469 1 71.12 47 VAL B O 1
ATOM 5633 N N . SER B 1 48 ? 28.812 28.906 18.125 1 71.88 48 SER B N 1
ATOM 5634 C CA . SER B 1 48 ? 30.016 28.25 17.656 1 71.88 48 SER B CA 1
ATOM 5635 C C . SER B 1 48 ? 30.016 26.766 18.047 1 71.88 48 SER B C 1
ATOM 5637 O O . SER B 1 48 ? 30.719 25.953 17.438 1 71.88 48 SER B O 1
ATOM 5639 N N . ARG B 1 49 ? 29.25 26.453 19 1 77.69 49 ARG B N 1
ATOM 5640 C CA . ARG B 1 49 ? 29.203 25.047 19.422 1 77.69 49 ARG B CA 1
ATOM 5641 C C . ARG B 1 49 ? 28.125 24.297 18.656 1 77.69 49 ARG B C 1
ATOM 5643 O O . ARG B 1 49 ? 26.969 24.734 18.578 1 77.69 49 ARG B O 1
ATOM 5650 N N . PRO B 1 50 ? 28.562 23.203 18.078 1 83.06 50 PRO B N 1
ATOM 5651 C CA . PRO B 1 50 ? 27.562 22.406 17.375 1 83.06 50 PRO B CA 1
ATOM 5652 C C . PRO B 1 50 ? 26.562 21.75 18.328 1 83.06 50 PRO B C 1
ATOM 5654 O O . PRO B 1 50 ? 26.922 21.422 19.469 1 83.06 50 PRO B O 1
ATOM 5657 N N . THR B 1 51 ? 25.328 21.766 17.891 1 87.06 51 THR B N 1
ATOM 5658 C CA . THR B 1 51 ? 24.312 21.047 18.656 1 87.06 51 THR B CA 1
ATOM 5659 C C . THR B 1 51 ? 24.453 19.531 18.453 1 87.06 51 THR B C 1
ATOM 5661 O O . THR B 1 51 ? 24.391 19.047 17.312 1 87.06 51 THR B O 1
ATOM 5664 N N . ALA B 1 52 ? 24.688 18.812 19.516 1 89.12 52 ALA B N 1
ATOM 5665 C CA . ALA B 1 52 ? 24.859 17.359 19.453 1 89.12 52 ALA B CA 1
ATOM 5666 C C . ALA B 1 52 ? 23.516 16.656 19.484 1 89.12 52 ALA B C 1
ATOM 5668 O O . ALA B 1 52 ? 22.719 16.844 20.406 1 89.12 52 ALA B O 1
ATOM 5669 N N . LEU B 1 53 ? 23.281 15.945 18.438 1 92.06 53 LEU B N 1
ATOM 5670 C CA . LEU B 1 53 ? 22.078 15.109 18.375 1 92.06 53 LEU B CA 1
ATOM 5671 C C . LEU B 1 53 ? 22.422 13.648 18.625 1 92.06 53 LEU B C 1
ATOM 5673 O O . LEU B 1 53 ? 23.25 13.07 17.906 1 92.06 53 LEU B O 1
ATOM 5677 N N . ASN B 1 54 ? 21.875 13.086 19.672 1 93.94 54 ASN B N 1
ATOM 5678 C CA . ASN B 1 54 ? 22.031 11.664 19.953 1 93.94 54 ASN B CA 1
ATOM 5679 C C . ASN B 1 54 ? 20.859 10.844 19.422 1 93.94 54 ASN B C 1
ATOM 5681 O O . ASN B 1 54 ? 19.719 11.047 19.844 1 93.94 54 ASN B O 1
ATOM 5685 N N . ILE B 1 55 ? 21.25 9.953 18.531 1 93.69 55 ILE B N 1
ATOM 5686 C CA . ILE B 1 55 ? 20.203 9.211 17.859 1 93.69 55 ILE B CA 1
ATOM 5687 C C . ILE B 1 55 ? 20.344 7.715 18.141 1 93.69 55 ILE B C 1
ATOM 5689 O O . ILE B 1 55 ? 21.469 7.184 18.125 1 93.69 55 ILE B O 1
ATOM 5693 N N . SER B 1 56 ? 19.266 7.094 18.516 1 91.12 56 SER B N 1
ATOM 5694 C CA . SER B 1 56 ? 19.172 5.641 18.641 1 91.12 56 SER B CA 1
ATOM 5695 C C . SER B 1 56 ? 18.125 5.082 17.672 1 91.12 56 SER B C 1
ATOM 5697 O O . SER B 1 56 ? 17.031 5.625 17.547 1 91.12 56 SER B O 1
ATOM 5699 N N . PHE B 1 57 ? 18.594 4.066 16.953 1 92.06 57 PHE B N 1
ATOM 5700 C CA . PHE B 1 57 ? 17.734 3.434 15.961 1 92.06 57 PHE B CA 1
ATOM 5701 C C . PHE B 1 57 ? 17.219 2.086 16.469 1 92.06 57 PHE B C 1
ATOM 5703 O O . PHE B 1 57 ? 18 1.15 16.641 1 92.06 57 PHE B O 1
ATOM 5710 N N . HIS B 1 58 ? 15.906 2.037 16.688 1 87.06 58 HIS B N 1
ATOM 5711 C CA . HIS B 1 58 ? 15.273 0.796 17.109 1 87.06 58 HIS B CA 1
ATOM 5712 C C . HIS B 1 58 ? 14.445 0.181 15.992 1 87.06 58 HIS B C 1
ATOM 5714 O O . HIS B 1 58 ? 13.406 0.725 15.609 1 87.06 58 HIS B O 1
ATOM 5720 N N . LEU B 1 59 ? 14.898 -0.908 15.477 1 88.94 59 LEU B N 1
ATOM 5721 C CA . LEU B 1 59 ? 14.148 -1.61 14.445 1 88.94 59 LEU B CA 1
ATOM 5722 C C . LEU B 1 59 ? 12.977 -2.379 15.055 1 88.94 59 LEU B C 1
ATOM 5724 O O . LEU B 1 59 ? 13.164 -3.174 15.977 1 88.94 59 LEU B O 1
ATOM 5728 N N . VAL B 1 60 ? 11.828 -2.098 14.562 1 83.25 60 VAL B N 1
ATOM 5729 C CA . VAL B 1 60 ? 10.641 -2.744 15.102 1 83.25 60 VAL B CA 1
ATOM 5730 C C . VAL B 1 60 ? 10.273 -3.949 14.234 1 83.25 60 VAL B C 1
ATOM 5732 O O . VAL B 1 60 ? 10 -5.035 14.758 1 83.25 60 VAL B O 1
ATOM 5735 N N . ALA B 1 61 ? 10.211 -3.682 12.93 1 84.69 61 ALA B N 1
ATOM 5736 C CA . ALA B 1 61 ? 9.812 -4.785 12.062 1 84.69 61 ALA B CA 1
ATOM 5737 C C . ALA B 1 61 ? 10.273 -4.543 10.625 1 84.69 61 ALA B C 1
ATOM 5739 O O . ALA B 1 61 ? 10.445 -3.396 10.211 1 84.69 61 ALA B O 1
ATOM 5740 N N . ILE B 1 62 ? 10.539 -5.602 9.992 1 88.31 62 ILE B N 1
ATOM 5741 C CA . ILE B 1 62 ? 10.648 -5.613 8.539 1 88.31 62 ILE B CA 1
ATOM 5742 C C . ILE B 1 62 ? 9.305 -5.98 7.918 1 88.31 62 ILE B C 1
ATOM 5744 O O . ILE B 1 62 ? 8.898 -7.148 7.938 1 88.31 62 ILE B O 1
ATOM 5748 N N . VAL B 1 63 ? 8.672 -5.016 7.41 1 83.19 63 VAL B N 1
ATOM 5749 C CA . VAL B 1 63 ? 7.289 -5.176 6.961 1 83.19 63 VAL B CA 1
ATOM 5750 C C . VAL B 1 63 ? 7.262 -5.91 5.625 1 83.19 63 VAL B C 1
ATOM 5752 O O . VAL B 1 63 ? 6.449 -6.82 5.426 1 83.19 63 VAL B O 1
ATOM 5755 N N . ASP B 1 64 ? 8.055 -5.469 4.699 1 83.88 64 ASP B N 1
ATOM 5756 C CA . ASP B 1 64 ? 8.078 -6.078 3.371 1 83.88 64 ASP B CA 1
ATOM 5757 C C . ASP B 1 64 ? 9.43 -5.879 2.693 1 83.88 64 ASP B C 1
ATOM 5759 O O . ASP B 1 64 ? 10.07 -4.84 2.875 1 83.88 64 ASP B O 1
ATOM 5763 N N . PHE B 1 65 ? 9.828 -6.91 2.119 1 86.56 65 PHE B N 1
ATOM 5764 C CA . PHE B 1 65 ? 11.039 -6.848 1.306 1 86.56 65 PHE B CA 1
ATOM 5765 C C . PHE B 1 65 ? 10.75 -7.289 -0.125 1 86.56 65 PHE B C 1
ATOM 5767 O O . PHE B 1 65 ? 10.703 -8.484 -0.411 1 86.56 65 PHE B O 1
ATOM 5774 N N . ASN B 1 66 ? 10.609 -6.223 -1.009 1 79.81 66 ASN B N 1
ATOM 5775 C CA . ASN B 1 66 ? 10.375 -6.5 -2.424 1 79.81 66 ASN B CA 1
ATOM 5776 C C . ASN B 1 66 ? 11.688 -6.539 -3.205 1 79.81 66 ASN B C 1
ATOM 5778 O O . ASN B 1 66 ? 12.289 -5.5 -3.473 1 79.81 66 ASN B O 1
ATOM 5782 N N . ALA B 1 67 ? 12.039 -7.625 -3.641 1 76.69 67 ALA B N 1
ATOM 5783 C CA . ALA B 1 67 ? 13.328 -7.812 -4.316 1 76.69 67 ALA B CA 1
ATOM 5784 C C . ALA B 1 67 ? 13.281 -7.25 -5.734 1 76.69 67 ALA B C 1
ATOM 5786 O O . ALA B 1 67 ? 14.305 -6.809 -6.262 1 76.69 67 ALA B O 1
ATOM 5787 N N . ALA B 1 68 ? 12.164 -7.254 -6.348 1 73.62 68 ALA B N 1
ATOM 5788 C CA . ALA B 1 68 ? 12.055 -6.766 -7.719 1 73.62 68 ALA B CA 1
ATOM 5789 C C . ALA B 1 68 ? 12.32 -5.266 -7.793 1 73.62 68 ALA B C 1
ATOM 5791 O O . ALA B 1 68 ? 13.023 -4.797 -8.695 1 73.62 68 ALA B O 1
ATOM 5792 N N . SER B 1 69 ? 11.852 -4.57 -6.816 1 78 69 SER B N 1
ATOM 5793 C CA . SER B 1 69 ? 12.023 -3.121 -6.812 1 78 69 SER B CA 1
ATOM 5794 C C . SER B 1 69 ? 13.156 -2.699 -5.883 1 78 69 SER B C 1
ATOM 5796 O O . SER B 1 69 ? 13.469 -1.511 -5.773 1 78 69 SER B O 1
ATOM 5798 N N . HIS B 1 70 ? 13.844 -3.613 -5.281 1 83.81 70 HIS B N 1
ATOM 5799 C CA . HIS B 1 70 ? 14.898 -3.311 -4.324 1 83.81 70 HIS B CA 1
ATOM 5800 C C . HIS B 1 70 ? 14.391 -2.393 -3.217 1 83.81 70 HIS B C 1
ATOM 5802 O O . HIS B 1 70 ? 15.047 -1.4 -2.879 1 83.81 70 HIS B O 1
ATOM 5808 N N . ARG B 1 71 ? 13.203 -2.645 -2.793 1 88 71 ARG B N 1
ATOM 5809 C CA . ARG B 1 71 ? 12.57 -1.796 -1.791 1 88 71 ARG B CA 1
ATOM 5810 C C . ARG B 1 71 ? 12.414 -2.533 -0.465 1 88 71 ARG B C 1
ATOM 5812 O O . ARG B 1 71 ? 11.812 -3.609 -0.413 1 88 71 ARG B O 1
ATOM 5819 N N . LEU B 1 72 ? 13.008 -1.965 0.504 1 91.06 72 LEU B N 1
ATOM 5820 C CA . LEU B 1 72 ? 12.844 -2.471 1.861 1 91.06 72 LEU B CA 1
ATOM 5821 C C . LEU B 1 72 ? 11.891 -1.585 2.656 1 91.06 72 LEU B C 1
ATOM 5823 O O . LEU B 1 72 ? 12.117 -0.379 2.781 1 91.06 72 LEU B O 1
ATOM 5827 N N . THR B 1 73 ? 10.789 -2.143 3.102 1 89.75 73 THR B N 1
ATOM 5828 C CA . THR B 1 73 ? 9.875 -1.435 3.988 1 89.75 73 THR B CA 1
ATOM 5829 C C . THR B 1 73 ? 10.078 -1.864 5.438 1 89.75 73 THR B C 1
ATOM 5831 O O . THR B 1 73 ? 9.875 -3.031 5.781 1 89.75 73 THR B O 1
ATOM 5834 N N . SER B 1 74 ? 10.586 -0.973 6.203 1 89.88 74 SER B N 1
ATOM 5835 C CA . SER B 1 74 ? 10.859 -1.25 7.609 1 89.88 74 SER B CA 1
ATOM 5836 C C . SER B 1 74 ? 10.18 -0.228 8.516 1 89.88 74 SER B C 1
ATOM 5838 O O . SER B 1 74 ? 9.922 0.901 8.102 1 89.88 74 SER B O 1
ATOM 5840 N N . SER B 1 75 ? 9.805 -0.725 9.641 1 86.06 75 SER B N 1
ATOM 5841 C CA . SER B 1 75 ? 9.289 0.151 10.688 1 86.06 75 SER B CA 1
ATOM 5842 C C . SER B 1 75 ? 10.305 0.31 11.82 1 86.06 75 SER B C 1
ATOM 5844 O O . SER B 1 75 ? 10.867 -0.675 12.297 1 86.06 75 SER B O 1
ATOM 5846 N N . ALA B 1 76 ? 10.555 1.557 12.141 1 86.56 76 ALA B N 1
ATOM 5847 C CA . ALA B 1 76 ? 11.555 1.815 13.18 1 86.56 76 ALA B CA 1
ATOM 5848 C C . ALA B 1 76 ? 11.125 2.975 14.07 1 86.56 76 ALA B C 1
ATOM 5850 O O . ALA B 1 76 ? 10.336 3.83 13.664 1 86.56 76 ALA B O 1
ATOM 5851 N N . LEU B 1 77 ? 11.594 2.846 15.297 1 83.88 77 LEU B N 1
ATOM 5852 C CA . LEU B 1 77 ? 11.484 3.93 16.266 1 83.88 77 LEU B CA 1
ATOM 5853 C C . LEU B 1 77 ? 12.828 4.629 16.453 1 83.88 77 LEU B C 1
ATOM 5855 O O . LEU B 1 77 ? 13.844 3.979 16.719 1 83.88 77 LEU B O 1
ATOM 5859 N N . LEU B 1 78 ? 12.75 5.895 16.234 1 87.12 78 LEU B N 1
ATOM 5860 C CA . LEU B 1 78 ? 13.953 6.688 16.453 1 87.12 78 LEU B CA 1
ATOM 5861 C C . LEU B 1 78 ? 13.844 7.477 17.766 1 87.12 78 LEU B C 1
ATOM 5863 O O . LEU B 1 78 ? 12.781 8.008 18.078 1 87.12 78 LEU B O 1
ATOM 5867 N N . THR B 1 79 ? 14.898 7.375 18.531 1 87.19 79 THR B N 1
ATOM 5868 C CA . THR B 1 79 ? 15.023 8.242 19.703 1 87.19 79 THR B CA 1
ATOM 5869 C C . THR B 1 79 ? 16.094 9.305 19.469 1 87.19 79 THR B C 1
ATOM 5871 O O . THR B 1 79 ? 17.281 8.977 19.344 1 87.19 79 THR B O 1
ATOM 5874 N N . VAL B 1 80 ? 15.602 10.484 19.391 1 91.19 80 VAL B N 1
ATOM 5875 C CA . VAL B 1 80 ? 16.516 11.609 19.172 1 91.19 80 VAL B CA 1
ATOM 5876 C C . VAL B 1 80 ? 16.531 12.5 20.406 1 91.19 80 VAL B C 1
ATOM 5878 O O . VAL B 1 80 ? 15.492 12.969 20.859 1 91.19 80 VAL B O 1
ATOM 5881 N N . ALA B 1 81 ? 17.719 12.711 20.938 1 92.62 81 ALA B N 1
ATOM 5882 C CA . ALA B 1 81 ? 17.875 13.547 22.125 1 92.62 81 ALA B CA 1
ATOM 5883 C C . ALA B 1 81 ? 18.891 14.656 21.891 1 92.62 81 ALA B C 1
ATOM 5885 O O . ALA B 1 81 ? 19.906 14.438 21.234 1 92.62 81 ALA B O 1
ATOM 5886 N N . TRP B 1 82 ? 18.516 15.828 22.297 1 93.12 82 TRP B N 1
ATOM 5887 C CA . TRP B 1 82 ? 19.438 16.969 22.266 1 93.12 82 TRP B CA 1
ATOM 5888 C C . TRP B 1 82 ? 19.188 17.906 23.438 1 93.12 82 TRP B C 1
ATOM 5890 O O . TRP B 1 82 ? 18.25 17.703 24.203 1 93.12 82 TRP B O 1
ATOM 5900 N N . GLN B 1 83 ? 20.141 18.891 23.609 1 92.06 83 GLN B N 1
ATOM 5901 C CA . GLN B 1 83 ? 20.047 19.875 24.688 1 92.06 83 GLN B CA 1
ATOM 5902 C C . GLN B 1 83 ? 19.609 21.234 24.141 1 92.06 83 GLN B C 1
ATOM 5904 O O . GLN B 1 83 ? 20.219 21.766 23.203 1 92.06 83 GLN B O 1
ATOM 5909 N N . ASP B 1 84 ? 18.484 21.672 24.672 1 89.94 84 ASP B N 1
ATOM 5910 C CA . ASP B 1 84 ? 18 23 24.312 1 89.94 84 ASP B CA 1
ATOM 5911 C C . ASP B 1 84 ? 18.359 24.016 25.391 1 89.94 84 ASP B C 1
ATOM 5913 O O . ASP B 1 84 ? 17.859 23.938 26.516 1 89.94 84 ASP B O 1
ATOM 5917 N N . ASP B 1 85 ? 19.078 25.078 24.984 1 86.81 85 ASP B N 1
ATOM 5918 C CA . ASP B 1 85 ? 19.562 26.062 25.938 1 86.81 85 ASP B CA 1
ATOM 5919 C C . ASP B 1 85 ? 18.469 27.078 26.281 1 86.81 85 ASP B C 1
ATOM 5921 O O . ASP B 1 85 ? 18.531 27.75 27.312 1 86.81 85 ASP B O 1
ATOM 5925 N N . TYR B 1 86 ? 17.516 27.188 25.453 1 84.62 86 TYR B N 1
ATOM 5926 C CA . TYR B 1 86 ? 16.516 28.219 25.656 1 84.62 86 TYR B CA 1
ATOM 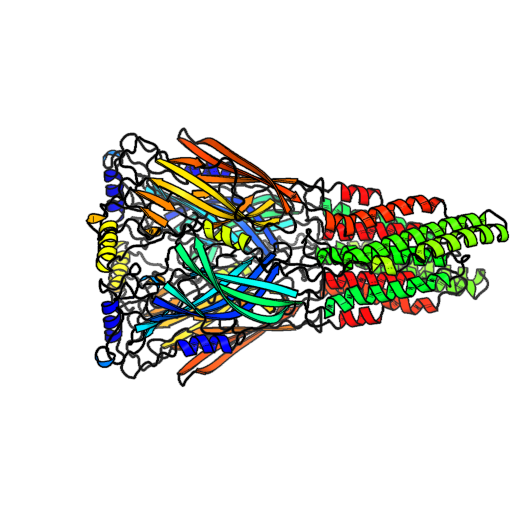5927 C C . TYR B 1 86 ? 15.336 27.688 26.469 1 84.62 86 TYR B C 1
ATOM 5929 O O . TYR B 1 86 ? 14.547 28.469 27 1 84.62 86 TYR B O 1
ATOM 5937 N N . LEU B 1 87 ? 15.18 26.406 26.484 1 86.81 87 LEU B N 1
ATOM 5938 C CA . LEU B 1 87 ? 14.016 25.812 27.156 1 86.81 87 LEU B CA 1
ATOM 5939 C C . LEU B 1 87 ? 14.398 25.266 28.516 1 86.81 87 LEU B C 1
ATOM 5941 O O . LEU B 1 87 ? 14.523 24.047 28.688 1 86.81 87 LEU B O 1
ATOM 5945 N N . THR B 1 88 ? 14.633 26.125 29.484 1 86.44 88 THR B N 1
ATOM 5946 C CA . THR B 1 88 ? 14.906 25.75 30.859 1 86.44 88 THR B CA 1
ATOM 5947 C C . THR B 1 88 ? 13.961 26.453 31.828 1 86.44 88 THR B C 1
ATOM 5949 O O . THR B 1 88 ? 13.562 27.594 31.578 1 86.44 88 THR B O 1
ATOM 5952 N N . TRP B 1 89 ? 13.453 25.656 32.812 1 85.62 89 TRP B N 1
ATOM 5953 C CA . TRP B 1 89 ? 12.602 26.266 33.844 1 85.62 89 TRP B CA 1
ATOM 5954 C C . TRP B 1 89 ? 12.859 25.625 35.188 1 85.62 89 TRP B C 1
ATOM 5956 O O . TRP B 1 89 ? 13.492 24.578 35.281 1 85.62 89 TRP B O 1
ATOM 5966 N N . GLU B 1 90 ? 12.461 26.375 36.25 1 86.25 90 GLU B N 1
ATOM 5967 C CA . GLU B 1 90 ? 12.57 25.859 37.594 1 86.25 90 GLU B CA 1
ATOM 5968 C C . GLU B 1 90 ? 11.273 25.172 38.031 1 86.25 90 GLU B C 1
ATOM 5970 O O . GLU B 1 90 ? 10.242 25.828 38.188 1 86.25 90 GLU B O 1
ATOM 5975 N N . PRO B 1 91 ? 11.367 23.844 38.281 1 84.94 91 PRO B N 1
ATOM 5976 C CA . PRO B 1 91 ? 10.156 23.094 38.625 1 84.94 91 PRO B CA 1
ATOM 5977 C C . PRO B 1 91 ? 9.43 23.703 39.812 1 84.94 91 PRO B C 1
ATOM 5979 O O . PRO B 1 91 ? 8.195 23.688 39.875 1 84.94 91 PRO B O 1
ATOM 5982 N N . ALA B 1 92 ? 10.117 24.297 40.75 1 81.31 92 ALA B N 1
ATOM 5983 C CA . ALA B 1 92 ? 9.5 24.859 41.969 1 81.31 92 ALA B CA 1
ATOM 5984 C C . ALA B 1 92 ? 8.578 26.031 41.594 1 81.31 92 ALA B C 1
ATOM 5986 O O . ALA B 1 92 ? 7.57 26.25 42.281 1 81.31 92 ALA B O 1
ATOM 5987 N N . ALA B 1 93 ? 8.867 26.656 40.531 1 81.38 93 ALA B N 1
ATOM 5988 C CA . ALA B 1 93 ? 8.086 27.812 40.094 1 81.38 93 ALA B CA 1
ATOM 5989 C C . ALA B 1 93 ? 6.836 27.391 39.344 1 81.38 93 ALA B C 1
ATOM 5991 O O . ALA B 1 93 ? 5.883 28.156 39.219 1 81.38 93 ALA B O 1
ATOM 5992 N N . TYR B 1 94 ? 6.844 26.266 38.906 1 79.75 94 TYR B N 1
ATOM 5993 C CA . TYR B 1 94 ? 5.73 25.812 38.094 1 79.75 94 TYR B CA 1
ATOM 5994 C C . TYR B 1 94 ? 5.062 24.594 38.688 1 79.75 94 TYR B C 1
ATOM 5996 O O . TYR B 1 94 ? 4.758 23.625 37.969 1 79.75 94 TYR B O 1
ATOM 6004 N N . GLY B 1 95 ? 4.777 24.562 39.969 1 74.81 95 GLY B N 1
ATOM 6005 C CA . GLY B 1 95 ? 4.004 23.531 40.625 1 74.81 95 GLY B CA 1
ATOM 6006 C C . GLY B 1 95 ? 4.715 22.188 40.656 1 74.81 95 GLY B C 1
ATOM 6007 O O . GLY B 1 95 ? 4.074 21.141 40.781 1 74.81 95 GLY B O 1
ATOM 6008 N N . GLY B 1 96 ? 6.016 22.094 40.406 1 75.31 96 GLY B N 1
ATOM 6009 C CA . GLY B 1 96 ? 6.781 20.859 40.469 1 75.31 96 GLY B CA 1
ATOM 6010 C C . GLY B 1 96 ? 6.805 20.078 39.188 1 75.31 96 GLY B C 1
ATOM 6011 O O . GLY B 1 96 ? 7.23 18.922 39.156 1 75.31 96 GLY B O 1
ATOM 6012 N N . ILE B 1 97 ? 6.352 20.641 38.125 1 76.38 97 ILE B N 1
ATOM 6013 C CA . ILE B 1 97 ? 6.344 19.969 36.812 1 76.38 97 ILE B CA 1
ATOM 6014 C C . ILE B 1 97 ? 7.77 19.859 36.281 1 76.38 97 ILE B C 1
ATOM 6016 O O . ILE B 1 97 ? 8.477 20.859 36.156 1 76.38 97 ILE B O 1
ATOM 6020 N N . THR B 1 98 ? 8.195 18.547 36.062 1 78.06 98 THR B N 1
ATOM 6021 C CA . THR B 1 98 ? 9.562 18.344 35.594 1 78.06 98 THR B CA 1
ATOM 6022 C C . THR B 1 98 ? 9.594 18.062 34.094 1 78.06 98 THR B C 1
ATOM 6024 O O . THR B 1 98 ? 10.633 18.172 33.469 1 78.06 98 THR B O 1
ATOM 6027 N N . ARG B 1 99 ? 8.547 17.656 33.594 1 79.19 99 ARG B N 1
ATOM 6028 C CA . ARG B 1 99 ? 8.484 17.328 32.188 1 79.19 99 ARG B CA 1
ATOM 6029 C C . ARG B 1 99 ? 7.18 17.797 31.547 1 79.19 99 ARG B C 1
ATOM 6031 O O . ARG B 1 99 ? 6.141 17.828 32.219 1 79.19 99 ARG B O 1
ATOM 6038 N N . ILE B 1 100 ? 7.316 18.172 30.312 1 77.06 100 ILE B N 1
ATOM 6039 C CA . ILE B 1 100 ? 6.121 18.609 29.594 1 77.06 100 ILE B CA 1
ATOM 6040 C C . ILE B 1 100 ? 6.125 18.031 28.188 1 77.06 100 ILE B C 1
ATOM 6042 O O . ILE B 1 100 ? 7.176 17.641 27.656 1 77.06 100 ILE B O 1
ATOM 6046 N N . LEU B 1 101 ? 4.965 17.906 27.672 1 76.81 101 LEU B N 1
ATOM 6047 C CA . LEU B 1 101 ? 4.781 17.484 26.281 1 76.81 101 LEU B CA 1
ATOM 6048 C C . LEU B 1 101 ? 4.375 18.672 25.406 1 76.81 101 LEU B C 1
ATOM 6050 O O . LEU B 1 101 ? 3.184 18.938 25.234 1 76.81 101 LEU B O 1
ATOM 6054 N N . PRO B 1 102 ? 5.359 19.219 24.828 1 77.06 102 PRO B N 1
ATOM 6055 C CA . PRO B 1 102 ? 5.027 20.375 23.984 1 77.06 102 PRO B CA 1
ATOM 6056 C C . PRO B 1 102 ? 4.555 19.969 22.594 1 77.06 102 PRO B C 1
ATOM 6058 O O . PRO B 1 102 ? 4.664 18.797 22.219 1 77.06 102 PRO B O 1
ATOM 6061 N N . ASP B 1 103 ? 3.963 20.953 21.953 1 75.81 103 ASP B N 1
ATOM 6062 C CA . ASP B 1 103 ? 3.664 20.781 20.547 1 75.81 103 ASP B CA 1
ATOM 6063 C C . ASP B 1 103 ? 4.938 20.812 19.703 1 75.81 103 ASP B C 1
ATOM 6065 O O . ASP B 1 103 ? 5.656 21.812 19.703 1 75.81 103 ASP B O 1
ATOM 6069 N N . PRO B 1 104 ? 5.133 19.734 19.016 1 78.44 104 PRO B N 1
ATOM 6070 C CA . PRO B 1 104 ? 6.379 19.672 18.25 1 78.44 104 PRO B CA 1
ATOM 6071 C C . PRO B 1 104 ? 6.469 20.75 17.172 1 78.44 104 PRO B C 1
ATOM 6073 O O . PRO B 1 104 ? 7.566 21.094 16.734 1 78.44 104 PRO B O 1
ATOM 6076 N N . THR B 1 105 ? 5.406 21.359 16.812 1 76.5 105 THR B N 1
ATOM 6077 C CA . THR B 1 105 ? 5.43 22.344 15.734 1 76.5 105 THR B CA 1
ATOM 6078 C C . THR B 1 105 ? 5.918 23.703 16.234 1 76.5 105 THR B C 1
ATOM 6080 O O . THR B 1 105 ? 6.332 24.547 15.438 1 76.5 105 THR B O 1
ATOM 6083 N N . GLN B 1 106 ? 5.973 23.875 17.531 1 78.19 106 GLN B N 1
ATOM 6084 C CA . GLN B 1 106 ? 6.332 25.188 18.078 1 78.19 106 GLN B CA 1
ATOM 6085 C C . GLN B 1 106 ? 7.801 25.219 18.5 1 78.19 106 GLN B C 1
ATOM 6087 O O . GLN B 1 106 ? 8.352 26.297 18.766 1 78.19 106 GLN B O 1
ATOM 6092 N N . LEU B 1 107 ? 8.391 24.078 18.438 1 83.06 107 LEU B N 1
ATOM 6093 C CA . LEU B 1 107 ? 9.781 24 18.875 1 83.06 107 LEU B CA 1
ATOM 6094 C C . LEU B 1 107 ? 10.695 23.609 17.719 1 83.06 107 LEU B C 1
ATOM 6096 O O . LEU B 1 107 ? 10.219 23.125 16.688 1 83.06 107 LEU B O 1
ATOM 6100 N N . TRP B 1 108 ? 11.938 23.891 17.984 1 83.5 108 TRP B N 1
ATOM 6101 C CA . TRP B 1 108 ? 12.93 23.5 17 1 83.5 108 TRP B CA 1
ATOM 6102 C C . TRP B 1 108 ? 13.07 21.984 16.938 1 83.5 108 TRP B C 1
ATOM 6104 O O . TRP B 1 108 ? 13.148 21.312 17.969 1 83.5 108 TRP B O 1
ATOM 6114 N N . ARG B 1 109 ? 12.961 21.484 15.812 1 84.81 109 ARG B N 1
ATOM 6115 C CA . ARG B 1 109 ? 13.18 20.062 15.57 1 84.81 109 ARG B CA 1
ATOM 6116 C C . ARG B 1 109 ? 14.164 19.844 14.422 1 84.81 109 ARG B C 1
ATOM 6118 O O . ARG B 1 109 ? 14.133 20.578 13.422 1 84.81 109 ARG B O 1
ATOM 6125 N N . PRO B 1 110 ? 15.078 18.891 14.742 1 85.38 110 PRO B N 1
ATOM 6126 C CA . PRO B 1 110 ? 15.984 18.609 13.625 1 85.38 110 PRO B CA 1
ATOM 6127 C C . PRO B 1 110 ? 15.258 18.062 12.398 1 85.38 110 PRO B C 1
ATOM 6129 O O . PRO B 1 110 ? 14.344 17.25 12.539 1 85.38 110 PRO B O 1
ATOM 6132 N N . ARG B 1 111 ? 15.688 18.469 11.258 1 82.62 111 ARG B N 1
ATOM 6133 C CA . ARG B 1 111 ? 15.086 18.016 10.008 1 82.62 111 ARG B CA 1
ATOM 6134 C C . ARG B 1 111 ? 15.734 16.719 9.523 1 82.62 111 ARG B C 1
ATOM 6136 O O . ARG B 1 111 ? 16.359 16.703 8.461 1 82.62 111 ARG B O 1
ATOM 6143 N N . LEU B 1 112 ? 15.5 15.734 10.328 1 85 112 LEU B N 1
ATOM 6144 C CA . LEU B 1 112 ? 16.047 14.422 10.031 1 85 112 LEU B CA 1
ATOM 6145 C C . LEU B 1 112 ? 15.312 13.766 8.875 1 85 112 LEU B C 1
ATOM 6147 O O . LEU B 1 112 ? 14.078 13.805 8.82 1 85 112 LEU B O 1
ATOM 6151 N N . THR B 1 113 ? 16.094 13.328 7.941 1 82.31 113 THR B N 1
ATOM 6152 C CA . THR B 1 113 ? 15.531 12.633 6.789 1 82.31 113 THR B CA 1
ATOM 6153 C C . THR B 1 113 ? 16.422 11.461 6.379 1 82.31 113 THR B C 1
ATOM 6155 O O . THR B 1 113 ? 17.562 11.352 6.832 1 82.31 113 THR B O 1
ATOM 6158 N N . ILE B 1 114 ? 15.828 10.57 5.699 1 85.38 114 ILE B N 1
ATOM 6159 C CA . ILE B 1 114 ? 16.562 9.43 5.164 1 85.38 114 ILE B CA 1
ATOM 6160 C C . ILE B 1 114 ? 16.891 9.672 3.691 1 85.38 114 ILE B C 1
ATOM 6162 O O . ILE B 1 114 ? 15.992 9.938 2.885 1 85.38 114 ILE B O 1
ATOM 6166 N N . ARG B 1 115 ? 18.094 9.516 3.396 1 78.69 115 ARG B N 1
ATOM 6167 C CA . ARG B 1 115 ? 18.594 9.836 2.064 1 78.69 115 ARG B CA 1
ATOM 6168 C C . ARG B 1 115 ? 18.172 8.773 1.05 1 78.69 115 ARG B C 1
ATOM 6170 O O . ARG B 1 115 ? 17.844 9.102 -0.092 1 78.69 115 ARG B O 1
ATOM 6177 N N . ASN B 1 116 ? 18.219 7.555 1.418 1 83.75 116 ASN B N 1
ATOM 6178 C CA . ASN B 1 116 ? 17.938 6.484 0.468 1 83.75 116 ASN B CA 1
ATOM 6179 C C . ASN B 1 116 ? 16.453 6.09 0.486 1 83.75 116 ASN B C 1
ATOM 6181 O O . ASN B 1 116 ? 16.125 4.934 0.23 1 83.75 116 ASN B O 1
ATOM 6185 N N . THR B 1 117 ? 15.68 7.004 0.805 1 83.25 117 THR B N 1
ATOM 6186 C CA . THR B 1 117 ? 14.25 6.738 0.78 1 83.25 117 THR B CA 1
ATOM 6187 C C . THR B 1 117 ? 13.734 6.688 -0.655 1 83.25 117 THR B C 1
ATOM 6189 O O . THR B 1 117 ? 14.234 7.398 -1.527 1 83.25 117 THR B O 1
ATOM 6192 N N . LEU B 1 118 ? 12.844 5.734 -0.921 1 80.62 118 LEU B N 1
ATOM 6193 C CA . LEU B 1 118 ? 12.227 5.609 -2.236 1 80.62 118 LEU B CA 1
ATOM 6194 C C . LEU B 1 118 ? 10.938 6.418 -2.311 1 80.62 118 LEU B C 1
ATOM 6196 O O . LEU B 1 118 ? 10.43 6.691 -3.402 1 80.62 118 LEU B O 1
ATOM 6200 N N . THR B 1 119 ? 10.398 6.68 -1.224 1 71.62 119 THR B N 1
ATOM 6201 C CA . THR B 1 119 ? 9.141 7.426 -1.204 1 71.62 119 THR B CA 1
ATOM 6202 C C . THR B 1 119 ? 9.398 8.906 -0.951 1 71.62 119 THR B C 1
ATOM 6204 O O . THR B 1 119 ? 10.398 9.461 -1.413 1 71.62 119 THR B O 1
ATOM 6207 N N . ASP B 1 120 ? 8.461 9.508 -0.157 1 63.62 120 ASP B N 1
ATOM 6208 C CA . ASP B 1 120 ? 8.516 10.938 0.121 1 63.62 120 ASP B CA 1
ATOM 6209 C C . ASP B 1 120 ? 9.617 11.266 1.131 1 63.62 120 ASP B C 1
ATOM 6211 O O . ASP B 1 120 ? 9.773 10.555 2.129 1 63.62 120 ASP B O 1
ATOM 6215 N N . MET B 1 121 ? 10.586 11.977 0.524 1 61.19 121 MET B N 1
ATOM 6216 C CA . MET B 1 121 ? 11.57 12.484 1.473 1 61.19 121 MET B CA 1
ATOM 6217 C C . MET B 1 121 ? 10.914 13.438 2.471 1 61.19 121 MET B C 1
ATOM 6219 O O . MET B 1 121 ? 10.711 14.617 2.168 1 61.19 121 MET B O 1
ATOM 6223 N N . LYS B 1 122 ? 10.164 12.836 3.342 1 63.53 122 LYS B N 1
ATOM 6224 C CA . LYS B 1 122 ? 9.484 13.664 4.336 1 63.53 122 LYS B CA 1
ATOM 6225 C C . LYS B 1 122 ? 10.273 13.719 5.637 1 63.53 122 LYS B C 1
ATOM 6227 O O . LYS B 1 122 ? 11.047 12.805 5.941 1 63.53 122 LYS B O 1
ATOM 6232 N N . VAL B 1 123 ? 10.242 14.969 6.109 1 61.12 123 VAL B N 1
ATOM 6233 C CA . VAL B 1 123 ? 10.734 15.078 7.48 1 61.12 123 VAL B CA 1
ATOM 6234 C C . VAL B 1 123 ? 9.898 14.188 8.398 1 61.12 123 VAL B C 1
ATOM 6236 O O . VAL B 1 123 ? 8.695 14.031 8.188 1 61.12 123 VAL B O 1
ATOM 6239 N N . LEU B 1 124 ? 10.633 13.492 9.188 1 69.12 124 LEU B N 1
ATOM 6240 C CA . LEU B 1 124 ? 9.984 12.586 10.133 1 69.12 124 LEU B CA 1
ATOM 6241 C C . LEU B 1 124 ? 8.828 13.273 10.836 1 69.12 124 LEU B C 1
ATOM 6243 O O . LEU B 1 124 ? 8.836 14.492 11.008 1 69.12 124 LEU B O 1
ATOM 6247 N N . ASP B 1 125 ? 7.723 12.578 11.016 1 63.03 125 ASP B N 1
ATOM 6248 C CA . ASP B 1 125 ? 6.449 13.055 11.531 1 63.03 125 ASP B CA 1
ATOM 6249 C C . ASP B 1 125 ? 6.621 13.695 12.914 1 63.03 125 ASP B C 1
ATOM 6251 O O . ASP B 1 125 ? 7.641 13.492 13.57 1 63.03 125 ASP B O 1
ATOM 6255 N N . HIS B 1 126 ? 5.641 14.609 13.031 1 62.56 126 HIS B N 1
ATOM 6256 C CA . HIS B 1 126 ? 5.562 15.32 14.305 1 62.56 126 HIS B CA 1
ATOM 6257 C C . HIS B 1 126 ? 5.039 14.414 15.406 1 62.56 126 HIS B C 1
ATOM 6259 O O . HIS B 1 126 ? 3.873 14.516 15.797 1 62.56 126 HIS B O 1
ATOM 6265 N N . SER B 1 127 ? 5.973 13.484 15.711 1 68.44 127 SER B N 1
ATOM 6266 C CA . SER B 1 127 ? 5.566 12.562 16.766 1 68.44 127 SER B CA 1
ATOM 6267 C C . SER B 1 127 ? 5.766 13.18 18.141 1 68.44 127 SER B C 1
ATOM 6269 O O . SER B 1 127 ? 5.887 14.398 18.266 1 68.44 127 SER B O 1
ATOM 6271 N N . TYR B 1 128 ? 5.945 12.375 19.125 1 71.19 128 TYR B N 1
ATOM 6272 C CA . TYR B 1 128 ? 5.992 12.695 20.547 1 71.19 128 TYR B CA 1
ATOM 6273 C C . TYR B 1 128 ? 7.328 13.328 20.922 1 71.19 128 TYR B C 1
ATOM 6275 O O . TYR B 1 128 ? 8.383 12.844 20.5 1 71.19 128 TYR B O 1
ATOM 6283 N N . MET B 1 129 ? 7.148 14.539 21.453 1 81.44 129 MET B N 1
ATOM 6284 C CA . MET B 1 129 ? 8.32 15.234 21.969 1 81.44 129 MET B CA 1
ATOM 6285 C C . MET B 1 129 ? 8.18 15.492 23.469 1 81.44 129 MET B C 1
ATOM 6287 O O . MET B 1 129 ? 7.098 15.852 23.938 1 81.44 129 MET B O 1
ATOM 6291 N N . VAL B 1 130 ? 9.273 15.227 24.25 1 80.94 130 VAL B N 1
ATOM 6292 C CA . VAL B 1 130 ? 9.305 15.453 25.688 1 80.94 130 VAL B CA 1
ATOM 6293 C C . VAL B 1 130 ? 10.414 16.453 26.031 1 80.94 130 VAL B C 1
ATOM 6295 O O . VAL B 1 130 ? 11.531 16.344 25.516 1 80.94 130 VAL B O 1
ATOM 6298 N N . ALA B 1 131 ? 9.93 17.422 26.734 1 84.19 131 ALA B N 1
ATOM 6299 C CA . ALA B 1 131 ? 10.891 18.422 27.219 1 84.19 131 ALA B CA 1
ATOM 6300 C C . ALA B 1 131 ? 11.062 18.312 28.734 1 84.19 131 ALA B C 1
ATOM 6302 O O . ALA B 1 131 ? 10.086 18.297 29.469 1 84.19 131 ALA B O 1
ATOM 6303 N N . ARG B 1 132 ? 12.328 18.266 29.172 1 85.25 132 ARG B N 1
ATOM 6304 C CA . ARG B 1 132 ? 12.648 18.234 30.594 1 85.25 132 ARG B CA 1
ATOM 6305 C C . ARG B 1 132 ? 13.055 19.625 31.094 1 85.25 132 ARG B C 1
ATOM 6307 O O . ARG B 1 132 ? 13.5 20.469 30.312 1 85.25 132 ARG B O 1
ATOM 6314 N N . TYR B 1 133 ? 12.945 19.828 32.375 1 86.44 133 TYR B N 1
ATOM 6315 C CA . TYR B 1 133 ? 13.172 21.141 32.969 1 86.44 133 TYR B CA 1
ATOM 6316 C C . TYR B 1 133 ? 14.617 21.594 32.781 1 86.44 133 TYR B C 1
ATOM 6318 O O . TYR B 1 133 ? 14.906 22.781 32.781 1 86.44 133 TYR B O 1
ATOM 6326 N N . ASP B 1 134 ? 15.531 20.594 32.594 1 90.25 134 ASP B N 1
ATOM 6327 C CA . ASP B 1 134 ? 16.938 20.922 32.438 1 90.25 134 ASP B CA 1
ATOM 6328 C C . ASP B 1 134 ? 17.281 21.234 30.969 1 90.25 134 ASP B C 1
ATOM 6330 O O . ASP B 1 134 ? 18.438 21.516 30.641 1 90.25 134 ASP B O 1
ATOM 6334 N N . GLY B 1 135 ? 16.328 21.172 30.094 1 89.69 135 GLY B N 1
ATOM 6335 C CA . GLY B 1 135 ? 16.562 21.5 28.688 1 89.69 135 GLY B CA 1
ATOM 6336 C C . GLY B 1 135 ? 16.719 20.266 27.812 1 89.69 135 GLY B C 1
ATOM 6337 O O . GLY B 1 135 ? 16.875 20.391 26.594 1 89.69 135 GLY B O 1
ATOM 6338 N N . MET B 1 136 ? 16.719 19.172 28.469 1 90.5 136 MET B N 1
ATOM 6339 C CA . MET B 1 136 ? 16.875 17.953 27.688 1 90.5 136 MET B CA 1
ATOM 6340 C C . MET B 1 136 ? 15.602 17.656 26.906 1 90.5 136 MET B C 1
ATOM 6342 O O . MET B 1 136 ? 14.508 17.578 27.469 1 90.5 136 MET B O 1
ATOM 6346 N N . MET B 1 137 ? 15.836 17.625 25.547 1 90.06 137 MET B N 1
ATOM 6347 C CA . MET B 1 137 ? 14.734 17.312 24.641 1 90.06 137 MET B CA 1
ATOM 6348 C C . MET B 1 137 ? 14.852 15.891 24.109 1 90.06 137 MET B C 1
ATOM 6350 O O . MET B 1 137 ? 15.945 15.43 23.797 1 90.06 137 MET B O 1
ATOM 6354 N N . LYS B 1 138 ? 13.734 15.211 24.156 1 86.69 138 LYS B N 1
ATOM 6355 C CA . LYS B 1 138 ? 13.656 13.883 23.547 1 86.69 138 LYS B CA 1
ATOM 6356 C C . LYS B 1 138 ? 12.523 13.805 22.547 1 86.69 138 LYS B C 1
ATOM 6358 O O . LYS B 1 138 ? 11.383 14.156 22.844 1 86.69 138 LYS B O 1
ATOM 6363 N N . TRP B 1 139 ? 12.938 13.469 21.344 1 86.31 139 TRP B N 1
ATOM 6364 C CA . TRP B 1 139 ? 12 13.312 20.234 1 86.31 139 TRP B CA 1
ATOM 6365 C C . TRP B 1 139 ? 11.914 11.852 19.797 1 86.31 139 TRP B C 1
ATOM 6367 O O . TRP B 1 139 ? 12.945 11.219 19.531 1 86.31 139 TRP B O 1
ATOM 6377 N N . LEU B 1 140 ? 10.648 11.266 19.766 1 81.69 140 LEU B N 1
ATOM 6378 C CA . LEU B 1 140 ? 10.438 9.852 19.484 1 81.69 140 LEU B CA 1
ATOM 6379 C C . LEU B 1 140 ? 9.57 9.672 18.234 1 81.69 140 LEU B C 1
ATOM 6381 O O . LEU B 1 140 ? 8.414 9.266 18.344 1 81.69 140 LEU B O 1
ATOM 6385 N N . PRO B 1 141 ? 10.188 9.82 17.094 1 81.44 141 PRO B N 1
ATOM 6386 C CA . PRO B 1 141 ? 9.414 9.555 15.875 1 81.44 141 PRO B CA 1
ATOM 6387 C C . PRO B 1 141 ? 9.328 8.07 15.547 1 81.44 141 PRO B C 1
ATOM 6389 O O . PRO B 1 141 ? 10.32 7.348 15.656 1 81.44 141 PRO B O 1
ATOM 6392 N N . ILE B 1 142 ? 8.164 7.547 15.32 1 77.94 142 ILE B N 1
ATOM 6393 C CA . ILE B 1 142 ? 7.93 6.188 14.844 1 77.94 142 ILE B CA 1
ATOM 6394 C C . ILE B 1 142 ? 7.414 6.223 13.406 1 77.94 142 ILE B C 1
ATOM 6396 O O . ILE B 1 142 ? 6.344 6.777 13.141 1 77.94 142 ILE B O 1
ATOM 6400 N N . GLU B 1 143 ? 8.195 5.777 12.492 1 81.62 143 GLU B N 1
ATOM 6401 C CA . GLU B 1 143 ? 7.832 5.883 11.078 1 81.62 143 GLU B CA 1
ATOM 6402 C C . GLU B 1 143 ? 8.18 4.605 10.32 1 81.62 143 GLU B C 1
ATOM 6404 O O . GLU B 1 143 ? 8.969 3.787 10.805 1 81.62 143 GLU B O 1
ATOM 6409 N N . THR B 1 144 ? 7.434 4.418 9.273 1 83.62 144 THR B N 1
ATOM 6410 C CA . THR B 1 144 ? 7.77 3.379 8.312 1 83.62 144 THR B CA 1
ATOM 6411 C C . THR B 1 144 ? 8.648 3.941 7.199 1 83.62 144 THR B C 1
ATOM 6413 O O . THR B 1 144 ? 8.305 4.945 6.574 1 83.62 144 THR B O 1
ATOM 6416 N N . PHE B 1 145 ? 9.797 3.281 6.992 1 87.56 145 PHE B N 1
ATOM 6417 C CA . PHE B 1 145 ? 10.758 3.738 5.992 1 87.56 145 PHE B CA 1
ATOM 6418 C C . PHE B 1 145 ? 10.758 2.809 4.785 1 87.56 145 PHE B C 1
ATOM 6420 O O . PHE B 1 145 ? 10.797 1.586 4.934 1 87.56 145 PHE B O 1
ATOM 6427 N N . GLU B 1 146 ? 10.562 3.396 3.691 1 88.12 146 GLU B N 1
ATOM 6428 C CA . GLU B 1 146 ? 10.789 2.672 2.443 1 88.12 146 GLU B CA 1
ATOM 6429 C C . GLU B 1 146 ? 12.117 3.07 1.804 1 88.12 146 GLU B C 1
ATOM 6431 O O . GLU B 1 146 ? 12.211 4.113 1.156 1 88.12 146 GLU B O 1
ATOM 6436 N N . THR B 1 147 ? 13.07 2.184 1.94 1 90.62 147 THR B N 1
ATOM 6437 C CA . THR B 1 147 ? 14.422 2.518 1.509 1 90.62 147 THR B CA 1
ATOM 6438 C C . THR B 1 147 ? 14.891 1.562 0.416 1 90.62 147 THR B C 1
ATOM 6440 O O . THR B 1 147 ? 14.328 0.479 0.248 1 90.62 147 THR B O 1
ATOM 6443 N N . PHE B 1 148 ? 15.914 2.043 -0.285 1 88.56 148 PHE B N 1
ATOM 6444 C CA . PHE B 1 148 ? 16.531 1.233 -1.325 1 88.56 148 PHE B CA 1
ATOM 6445 C C . PHE B 1 148 ? 17.531 0.256 -0.722 1 88.56 148 PHE B C 1
ATOM 6447 O O . PHE B 1 148 ? 18.375 0.643 0.093 1 88.56 148 PHE B O 1
ATOM 6454 N N . CYS B 1 149 ? 17.281 -0.936 -1.015 1 89.5 149 CYS B N 1
ATOM 6455 C CA . CYS B 1 149 ? 18.219 -2.004 -0.656 1 89.5 149 CYS B CA 1
ATOM 6456 C C . CYS B 1 149 ? 18.484 -2.912 -1.85 1 89.5 149 CYS B C 1
ATOM 6458 O O . CYS B 1 149 ? 17.578 -3.562 -2.361 1 89.5 149 CYS B O 1
ATOM 6460 N N . HIS B 1 150 ? 19.75 -2.904 -2.242 1 84.69 150 HIS B N 1
ATOM 6461 C CA . HIS B 1 150 ? 20.125 -3.738 -3.381 1 84.69 150 HIS B CA 1
ATOM 6462 C C . HIS B 1 150 ? 20.016 -5.219 -3.035 1 84.69 150 HIS B C 1
ATOM 6464 O O . HIS B 1 150 ? 20.609 -5.68 -2.062 1 84.69 150 HIS B O 1
ATOM 6470 N N . VAL B 1 151 ? 19.172 -5.891 -3.787 1 83.88 151 VAL B N 1
ATOM 6471 C CA . VAL B 1 151 ? 18.969 -7.32 -3.557 1 83.88 151 VAL B CA 1
ATOM 6472 C C . VAL B 1 151 ? 19.797 -8.117 -4.57 1 83.88 151 VAL B C 1
ATOM 6474 O O . VAL B 1 151 ? 19.656 -7.91 -5.781 1 83.88 151 VAL B O 1
ATOM 6477 N N . ASP B 1 152 ? 20.719 -8.883 -4.09 1 83 152 ASP B N 1
ATOM 6478 C CA . ASP B 1 152 ? 21.484 -9.82 -4.91 1 83 152 ASP B CA 1
ATOM 6479 C C . ASP B 1 152 ? 20.969 -11.25 -4.734 1 83 152 ASP B C 1
ATOM 6481 O O . ASP B 1 152 ? 21.125 -11.844 -3.668 1 83 152 ASP B O 1
ATOM 6485 N N . VAL B 1 153 ? 20.438 -11.75 -5.805 1 83.38 153 VAL B N 1
ATOM 6486 C CA . VAL B 1 153 ? 19.828 -13.07 -5.703 1 83.38 153 VAL B CA 1
ATOM 6487 C C . VAL B 1 153 ? 20.766 -14.117 -6.316 1 83.38 153 VAL B C 1
ATOM 6489 O O . VAL B 1 153 ? 20.328 -15.227 -6.633 1 83.38 153 VAL B O 1
ATOM 6492 N N . THR B 1 154 ? 22.047 -13.914 -6.449 1 84.12 154 THR B N 1
ATOM 6493 C CA . THR B 1 154 ? 22.984 -14.836 -7.078 1 84.12 154 THR B CA 1
ATOM 6494 C C . THR B 1 154 ? 23.031 -16.156 -6.32 1 84.12 154 THR B C 1
ATOM 6496 O O . THR B 1 154 ? 23.062 -17.234 -6.934 1 84.12 154 THR B O 1
ATOM 6499 N N . TYR B 1 155 ? 22.922 -16.094 -5.012 1 86.88 155 TYR B N 1
ATOM 6500 C CA . TYR B 1 155 ? 23.016 -17.312 -4.211 1 86.88 155 TYR B CA 1
ATOM 6501 C C . TYR B 1 155 ? 21.672 -17.656 -3.588 1 86.88 155 TYR B C 1
ATOM 6503 O O . TYR B 1 155 ? 21.609 -18.156 -2.461 1 86.88 155 TYR B O 1
ATOM 6511 N N . PHE B 1 156 ? 20.719 -17.453 -4.312 1 86 156 PHE B N 1
ATOM 6512 C CA . PHE B 1 156 ? 19.391 -17.844 -3.844 1 86 156 PHE B CA 1
ATOM 6513 C C . PHE B 1 156 ? 19.312 -19.344 -3.623 1 86 156 PHE B C 1
ATOM 6515 O O . PHE B 1 156 ? 19.75 -20.125 -4.477 1 86 156 PHE B O 1
ATOM 6522 N N . PRO B 1 157 ? 18.844 -19.781 -2.477 1 85.38 157 PRO B N 1
ATOM 6523 C CA . PRO B 1 157 ? 18.094 -19.188 -1.371 1 85.38 157 PRO B CA 1
ATOM 6524 C C . PRO B 1 157 ? 18.953 -18.969 -0.124 1 85.38 157 PRO B C 1
ATOM 6526 O O . PRO B 1 157 ? 18.422 -18.906 0.989 1 85.38 157 PRO B O 1
ATOM 6529 N N . PHE B 1 158 ? 20.281 -18.938 -0.307 1 87.38 158 PHE B N 1
ATOM 6530 C CA . PHE B 1 158 ? 21.203 -18.75 0.815 1 87.38 158 PHE B CA 1
ATOM 6531 C C . PHE B 1 158 ? 21.812 -17.359 0.788 1 87.38 158 PHE B C 1
ATOM 6533 O O . PHE B 1 158 ? 22.891 -17.141 1.351 1 87.38 158 PHE B O 1
ATOM 6540 N N . GLU B 1 159 ? 21.141 -16.516 0.285 1 86 159 GLU B N 1
ATOM 6541 C CA . GLU B 1 159 ? 21.734 -15.203 0.053 1 86 159 GLU B CA 1
ATOM 6542 C C . GLU B 1 159 ? 21.688 -14.352 1.315 1 86 159 GLU B C 1
ATOM 6544 O O . GLU B 1 159 ? 20.859 -14.594 2.205 1 86 159 GLU B O 1
ATOM 6549 N N . LEU B 1 160 ? 22.703 -13.508 1.333 1 89.81 160 LEU B N 1
ATOM 6550 C CA . LEU B 1 160 ? 22.797 -12.445 2.328 1 89.81 160 LEU B CA 1
ATOM 6551 C C . LEU B 1 160 ? 22.578 -11.078 1.69 1 89.81 160 LEU B C 1
ATOM 6553 O O . LEU B 1 160 ? 23.047 -10.82 0.583 1 89.81 160 LEU B O 1
ATOM 6557 N N . GLN B 1 161 ? 21.719 -10.383 2.35 1 90.75 161 GLN B N 1
ATOM 6558 C CA . GLN B 1 161 ? 21.453 -9.031 1.859 1 90.75 161 GLN B CA 1
ATOM 6559 C C . GLN B 1 161 ? 21.875 -7.98 2.883 1 90.75 161 GLN B C 1
ATOM 6561 O O . GLN B 1 161 ? 21.625 -8.141 4.082 1 90.75 161 GLN B O 1
ATOM 6566 N N . LYS B 1 162 ? 22.562 -7.008 2.424 1 92.5 162 LYS B N 1
ATOM 6567 C CA . LYS B 1 162 ? 22.938 -5.883 3.275 1 92.5 162 LYS B CA 1
ATOM 6568 C C . LYS B 1 162 ? 22.094 -4.652 2.963 1 92.5 162 LYS B C 1
ATOM 6570 O O . LYS B 1 162 ? 22.078 -4.176 1.826 1 92.5 162 LYS B O 1
ATOM 6575 N N . CYS B 1 163 ? 21.344 -4.273 3.902 1 93.31 163 CYS B N 1
ATOM 6576 C CA . CYS B 1 163 ? 20.5 -3.094 3.76 1 93.31 163 CYS B CA 1
ATOM 6577 C C . CYS B 1 163 ? 20.953 -1.975 4.688 1 93.31 163 CYS B C 1
ATOM 6579 O O . CYS B 1 163 ? 21.547 -2.236 5.734 1 93.31 163 CYS B O 1
ATOM 6581 N N . ARG B 1 164 ? 20.75 -0.771 4.25 1 93.38 164 ARG B N 1
ATOM 6582 C CA . ARG B 1 164 ? 21.234 0.368 5.023 1 93.38 164 ARG B CA 1
ATOM 6583 C C . ARG B 1 164 ? 20.188 1.476 5.078 1 93.38 164 ARG B C 1
ATOM 6585 O O . ARG B 1 164 ? 19.328 1.567 4.199 1 93.38 164 ARG B O 1
ATOM 6592 N N . TRP B 1 165 ? 20.172 2.195 6.16 1 92.5 165 TRP B N 1
ATOM 6593 C CA . TRP B 1 165 ? 19.453 3.449 6.34 1 92.5 165 TRP B CA 1
ATOM 6594 C C . TRP B 1 165 ? 20.422 4.617 6.508 1 92.5 165 TRP B C 1
ATOM 6596 O O . TRP B 1 165 ? 21.188 4.66 7.469 1 92.5 165 TRP B O 1
ATOM 6606 N N . GLU B 1 166 ? 20.359 5.535 5.621 1 90.5 166 GLU B N 1
ATOM 6607 C CA . GLU B 1 166 ? 21.234 6.699 5.68 1 90.5 166 GLU B CA 1
ATOM 6608 C C . GLU B 1 166 ? 20.484 7.93 6.188 1 90.5 166 GLU B C 1
ATOM 6610 O O . GLU B 1 166 ? 19.75 8.562 5.438 1 90.5 166 GLU B O 1
ATOM 6615 N N . MET B 1 167 ? 20.797 8.273 7.359 1 89.31 167 MET B N 1
ATOM 6616 C CA . MET B 1 167 ? 20.141 9.414 7.98 1 89.31 167 MET B CA 1
ATOM 6617 C C . MET B 1 167 ? 21.016 10.672 7.859 1 89.31 167 MET B C 1
ATOM 6619 O O . MET B 1 167 ? 22.219 10.609 8.062 1 89.31 167 MET B O 1
ATOM 6623 N N . PHE B 1 168 ? 20.375 11.727 7.504 1 84.69 168 PHE B N 1
ATOM 6624 C CA . PHE B 1 168 ? 21.078 13 7.426 1 84.69 168 PHE B CA 1
ATOM 6625 C C . PHE B 1 168 ? 20.125 14.156 7.723 1 84.69 168 PHE B C 1
ATOM 6627 O O . PHE B 1 168 ? 18.922 13.961 7.836 1 84.69 168 PHE B O 1
ATOM 6634 N N . LEU B 1 169 ? 20.672 15.25 8.031 1 82.44 169 LEU B N 1
ATOM 6635 C CA . LEU B 1 169 ? 19.891 16.453 8.297 1 82.44 169 LEU B CA 1
ATOM 6636 C C . LEU B 1 169 ? 19.766 17.312 7.039 1 82.44 169 LEU B C 1
ATOM 6638 O O . LEU B 1 169 ? 20.766 17.578 6.363 1 82.44 169 LEU B O 1
ATOM 6642 N N . TRP B 1 170 ? 18.453 17.641 6.816 1 73.69 170 TRP B N 1
ATOM 6643 C CA . TRP B 1 170 ? 18.219 18.5 5.656 1 73.69 170 TRP B CA 1
ATOM 6644 C C . TRP B 1 170 ? 18.609 19.938 5.953 1 73.69 170 TRP B C 1
ATOM 6646 O O . TRP B 1 170 ? 18.25 20.484 7.004 1 73.69 170 TRP B O 1
ATOM 6656 N N . ALA B 1 171 ? 19.219 20.625 5.074 1 60.56 171 ALA B N 1
ATOM 6657 C CA . ALA B 1 171 ? 19.516 22.062 5.039 1 60.56 171 ALA B CA 1
ATOM 6658 C C . ALA B 1 171 ? 20.344 22.484 6.25 1 60.56 171 ALA B C 1
ATOM 6660 O O . ALA B 1 171 ? 20.297 23.641 6.676 1 60.56 171 ALA B O 1
ATOM 6661 N N . GLU B 1 172 ? 20.797 21.484 7.02 1 58.97 172 GLU B N 1
ATOM 6662 C CA . GLU B 1 172 ? 21.625 21.875 8.164 1 58.97 172 GLU B CA 1
ATOM 6663 C C . GLU B 1 172 ? 23.094 21.594 7.91 1 58.97 172 GLU B C 1
ATOM 6665 O O . GLU B 1 172 ? 23.438 20.641 7.211 1 58.97 172 GLU B O 1
ATOM 6670 N N . ASP B 1 173 ? 23.875 22.641 8.117 1 58.84 173 ASP B N 1
ATOM 6671 C CA . ASP B 1 173 ? 25.328 22.547 7.973 1 58.84 173 ASP B CA 1
ATOM 6672 C C . ASP B 1 173 ? 25.953 21.859 9.18 1 58.84 173 ASP B C 1
ATOM 6674 O O . ASP B 1 173 ? 25.266 21.156 9.93 1 58.84 173 ASP B O 1
ATOM 6678 N N . GLU B 1 174 ? 27.234 22.016 9.281 1 62.53 174 GLU B N 1
ATOM 6679 C CA . GLU B 1 174 ? 28.062 21.422 10.32 1 62.53 174 GLU B CA 1
ATOM 6680 C C . GLU B 1 174 ? 27.672 21.922 11.703 1 62.53 174 GLU B C 1
ATOM 6682 O O . GLU B 1 174 ? 28.266 21.531 12.711 1 62.53 174 GLU B O 1
ATOM 6687 N N . SER B 1 175 ? 26.547 22.594 11.742 1 74.25 175 SER B N 1
ATOM 6688 C CA . SER B 1 175 ? 26.141 23.125 13.039 1 74.25 175 SER B CA 1
ATOM 6689 C C . SER B 1 175 ? 25.422 22.047 13.867 1 74.25 175 SER B C 1
ATOM 6691 O O . SER B 1 175 ? 25.297 22.188 15.086 1 74.25 175 SER B O 1
ATOM 6693 N N . VAL B 1 176 ? 25.031 21.016 13.258 1 81.31 176 VAL B N 1
ATOM 6694 C CA . VAL B 1 176 ? 24.406 19.938 14 1 81.31 176 VAL B CA 1
ATOM 6695 C C . VAL B 1 176 ? 25.188 18.641 13.797 1 81.31 176 VAL B C 1
ATOM 6697 O O . VAL B 1 176 ? 25.484 18.266 12.664 1 81.31 176 VAL B O 1
ATOM 6700 N N . ASP B 1 177 ? 25.578 18.109 14.898 1 83.44 177 ASP B N 1
ATOM 6701 C CA . ASP B 1 177 ? 26.344 16.859 14.875 1 83.44 177 ASP B CA 1
ATOM 6702 C C . ASP B 1 177 ? 25.469 15.664 15.211 1 83.44 177 ASP B C 1
ATOM 6704 O O . ASP B 1 177 ? 24.734 15.688 16.203 1 83.44 177 ASP B O 1
ATOM 6708 N N . LEU B 1 178 ? 25.578 14.719 14.305 1 89.88 178 LEU B N 1
ATOM 6709 C CA . LEU B 1 178 ? 24.828 13.492 14.523 1 89.88 178 LEU B CA 1
ATOM 6710 C C . LEU B 1 178 ? 25.703 12.438 15.203 1 89.88 178 LEU B C 1
ATOM 6712 O O . LEU B 1 178 ? 26.766 12.094 14.703 1 89.88 178 LEU B O 1
ATOM 6716 N N . ASN B 1 179 ? 25.234 11.938 16.375 1 90.69 179 ASN B N 1
ATOM 6717 C CA . ASN B 1 179 ? 25.953 10.922 17.125 1 90.69 179 ASN B CA 1
ATOM 6718 C C . ASN B 1 179 ? 25.062 9.719 17.438 1 90.69 179 ASN B C 1
ATOM 6720 O O . ASN B 1 179 ? 24 9.867 18.031 1 90.69 179 ASN B O 1
ATOM 6724 N N . PRO B 1 180 ? 25.578 8.562 17 1 93.31 180 PRO B N 1
ATOM 6725 C CA . PRO B 1 180 ? 24.844 7.359 17.406 1 93.31 180 PRO B CA 1
ATOM 6726 C C . PRO B 1 180 ? 25.047 7.004 18.875 1 93.31 180 PRO B C 1
ATOM 6728 O O . PRO B 1 180 ? 26.156 7.141 19.391 1 93.31 180 PRO B O 1
ATOM 6731 N N . VAL B 1 181 ? 24.016 6.672 19.516 1 89.81 181 VAL B N 1
ATOM 6732 C CA . VAL B 1 181 ? 24.094 6.301 20.922 1 89.81 181 VAL B CA 1
ATOM 6733 C C . VAL B 1 181 ? 24.625 4.871 21.047 1 89.81 181 VAL B C 1
ATOM 6735 O O . VAL B 1 181 ? 25.469 4.59 21.891 1 89.81 181 VAL B O 1
ATOM 6738 N N . GLN B 1 182 ? 24.109 4.047 20.188 1 87.5 182 GLN B N 1
ATOM 6739 C CA . GLN B 1 182 ? 24.531 2.648 20.219 1 87.5 182 GLN B CA 1
ATOM 6740 C C . GLN B 1 182 ? 25.391 2.297 19.016 1 87.5 182 GLN B C 1
ATOM 6742 O O . GLN B 1 182 ? 25.469 3.064 18.062 1 87.5 182 GLN B O 1
ATOM 6747 N N . SER B 1 183 ? 26.109 1.199 19.062 1 85.19 183 SER B N 1
ATOM 6748 C CA . SER B 1 183 ? 27.016 0.756 18 1 85.19 183 SER B CA 1
ATOM 6749 C C . SER B 1 183 ? 26.25 0.03 16.906 1 85.19 183 SER B C 1
ATOM 6751 O O . SER B 1 183 ? 26.828 -0.304 15.859 1 85.19 183 SER B O 1
ATOM 6753 N N . GLY B 1 184 ? 25.016 -0.118 17.094 1 88.25 184 GLY B N 1
ATOM 6754 C CA . GLY B 1 184 ? 24.234 -0.783 16.062 1 88.25 184 GLY B CA 1
ATOM 6755 C C . GLY B 1 184 ? 22.75 -0.499 16.172 1 88.25 184 GLY B C 1
ATOM 6756 O O . GLY B 1 184 ? 22.344 0.44 16.859 1 88.25 184 GLY B O 1
ATOM 6757 N N . VAL B 1 185 ? 22.062 -1.194 15.406 1 91.88 185 VAL B N 1
ATOM 6758 C CA . VAL B 1 185 ? 20.609 -1.106 15.453 1 91.88 185 VAL B CA 1
ATOM 6759 C C . VAL B 1 185 ? 20.078 -1.895 16.656 1 91.88 185 VAL B C 1
ATOM 6761 O O . VAL B 1 185 ? 20.531 -3.012 16.906 1 91.88 185 VAL B O 1
ATOM 6764 N N . VAL B 1 186 ? 19.266 -1.31 17.375 1 86.69 186 VAL B N 1
ATOM 6765 C CA . VAL B 1 186 ? 18.703 -1.963 18.562 1 86.69 186 VAL B CA 1
ATOM 6766 C C . VAL B 1 186 ? 17.562 -2.885 18.156 1 86.69 186 VAL B C 1
ATOM 6768 O O . VAL B 1 186 ? 16.609 -2.451 17.5 1 86.69 186 VAL B O 1
ATOM 6771 N N . LEU B 1 187 ? 17.656 -4.156 18.531 1 86 187 LEU B N 1
ATOM 6772 C CA . LEU B 1 187 ? 16.688 -5.16 18.109 1 86 187 LEU B CA 1
ATOM 6773 C C . LEU B 1 187 ? 15.836 -5.621 19.281 1 86 187 LEU B C 1
ATOM 6775 O O . LEU B 1 187 ? 15.18 -6.66 19.203 1 86 187 LEU B O 1
ATOM 6779 N N . ASP B 1 188 ? 15.727 -4.926 20.219 1 75.88 188 ASP B N 1
ATOM 6780 C CA . ASP B 1 188 ? 14.969 -5.336 21.406 1 75.88 188 ASP B CA 1
ATOM 6781 C C . ASP B 1 188 ? 13.477 -5.406 21.094 1 75.88 188 ASP B C 1
ATOM 6783 O O . ASP B 1 188 ? 12.773 -6.273 21.609 1 75.88 188 ASP B O 1
ATOM 6787 N N . SER B 1 189 ? 13.086 -4.535 20.266 1 76.75 189 SER B N 1
ATOM 6788 C CA . SER B 1 189 ? 11.664 -4.488 19.938 1 76.75 189 SER B CA 1
ATOM 6789 C C . SER B 1 189 ? 11.383 -5.125 18.578 1 76.75 189 SER B C 1
ATOM 6791 O O . SER B 1 189 ? 10.281 -4.98 18.031 1 76.75 189 SER B O 1
ATOM 6793 N N . TYR B 1 190 ? 12.266 -5.84 18.156 1 81.94 190 TYR B N 1
ATOM 6794 C CA . TYR B 1 190 ? 12.109 -6.445 16.844 1 81.94 190 TYR B CA 1
ATOM 6795 C C . TYR B 1 190 ? 11.219 -7.68 16.906 1 81.94 190 TYR B C 1
ATOM 6797 O O . TYR B 1 190 ? 11.453 -8.578 17.719 1 81.94 190 TYR B O 1
ATOM 6805 N N . VAL B 1 191 ? 10.078 -7.773 16.234 1 77 191 VAL B N 1
ATOM 6806 C CA . VAL B 1 191 ? 9.094 -8.852 16.266 1 77 191 VAL B CA 1
ATOM 6807 C C . VAL B 1 191 ? 9.555 -10 15.367 1 77 191 VAL B C 1
ATOM 6809 O O . VAL B 1 191 ? 9.188 -11.156 15.586 1 77 191 VAL B O 1
ATOM 6812 N N . GLY B 1 192 ? 10.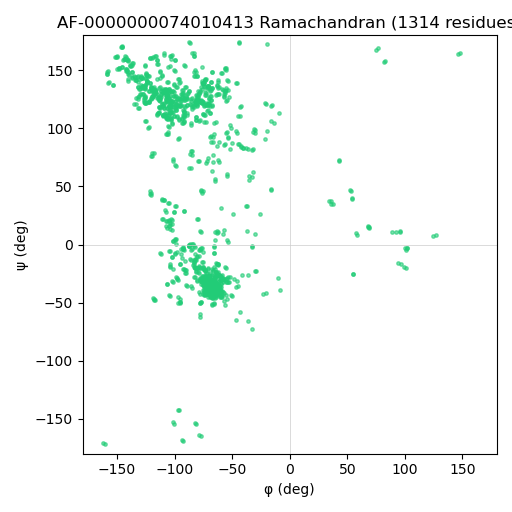508 -9.906 14.578 1 74.5 192 GLY B N 1
ATOM 6813 C CA . GLY B 1 192 ? 10.977 -10.969 13.695 1 74.5 192 GLY B CA 1
ATOM 6814 C C . GLY B 1 192 ? 10.188 -11.062 12.406 1 74.5 192 GLY B C 1
ATOM 6815 O O . GLY B 1 192 ? 9.078 -10.531 12.305 1 74.5 192 GLY B O 1
ATOM 6816 N N . ASP B 1 193 ? 10.781 -11.625 11.445 1 79 193 ASP B N 1
ATOM 6817 C CA . ASP B 1 193 ? 10.188 -11.883 10.141 1 79 193 ASP B CA 1
ATOM 6818 C C . ASP B 1 193 ? 10.258 -13.367 9.781 1 79 193 ASP B C 1
ATOM 6820 O O . ASP B 1 193 ? 11.18 -14.062 10.203 1 79 193 ASP B O 1
ATOM 6824 N N . GLY B 1 194 ? 9.195 -13.828 9.188 1 76.5 194 GLY B N 1
ATOM 6825 C CA . GLY B 1 194 ? 9.156 -15.242 8.828 1 76.5 194 GLY B CA 1
ATOM 6826 C C . GLY B 1 194 ? 10.086 -15.594 7.688 1 76.5 194 GLY B C 1
ATOM 6827 O O . GLY B 1 194 ? 10.492 -16.75 7.543 1 76.5 194 GLY B O 1
ATOM 6828 N N . GLU B 1 195 ? 10.484 -14.688 6.91 1 80.25 195 GLU B N 1
ATOM 6829 C CA . GLU B 1 195 ? 11.297 -14.977 5.734 1 80.25 195 GLU B CA 1
ATOM 6830 C C . GLU B 1 195 ? 12.742 -14.539 5.949 1 80.25 195 GLU B C 1
ATOM 6832 O O . GLU B 1 195 ? 13.672 -15.188 5.453 1 80.25 195 GLU B O 1
ATOM 6837 N N . TRP B 1 196 ? 12.945 -13.492 6.668 1 85.56 196 TRP B N 1
ATOM 6838 C CA . TRP B 1 196 ? 14.281 -12.922 6.805 1 85.56 196 TRP B CA 1
ATOM 6839 C C . TRP B 1 196 ? 14.727 -12.906 8.266 1 85.56 196 TRP B C 1
ATOM 6841 O O . TRP B 1 196 ? 13.93 -12.617 9.156 1 85.56 196 TRP B O 1
ATOM 6851 N N . LYS B 1 197 ? 15.969 -13.336 8.492 1 88.5 197 LYS B N 1
ATOM 6852 C CA . LYS B 1 197 ? 16.594 -13.281 9.812 1 88.5 197 LYS B CA 1
ATOM 6853 C C . LYS B 1 197 ? 17.688 -12.219 9.852 1 88.5 197 LYS B C 1
ATOM 6855 O O . LYS B 1 197 ? 18.469 -12.086 8.906 1 88.5 197 LYS B O 1
ATOM 6860 N N . VAL B 1 198 ? 17.641 -11.438 10.891 1 92.31 198 VAL B N 1
ATOM 6861 C CA . VAL B 1 198 ? 18.688 -10.43 11.078 1 92.31 198 VAL B CA 1
ATOM 6862 C C . VAL B 1 198 ? 19.922 -11.078 11.68 1 92.31 198 VAL B C 1
ATOM 6864 O O . VAL B 1 198 ? 19.844 -11.703 12.742 1 92.31 198 VAL B O 1
ATOM 6867 N N . THR B 1 199 ? 21.094 -10.93 11.016 1 92 199 THR B N 1
ATOM 6868 C CA . THR B 1 199 ? 22.312 -11.594 11.469 1 92 199 THR B CA 1
ATOM 6869 C C . THR B 1 199 ? 23.234 -10.602 12.156 1 92 199 THR B C 1
ATOM 6871 O O . THR B 1 199 ? 23.828 -10.922 13.195 1 92 199 THR B O 1
ATOM 6874 N N . SER B 1 200 ? 23.359 -9.445 11.531 1 92.75 200 SER B N 1
ATOM 6875 C CA . SER B 1 200 ? 24.281 -8.469 12.117 1 92.75 200 SER B CA 1
ATOM 6876 C C . SER B 1 200 ? 23.797 -7.043 11.852 1 92.75 200 SER B C 1
ATOM 6878 O O . SER B 1 200 ? 23.016 -6.805 10.938 1 92.75 200 SER B O 1
ATOM 6880 N N . THR B 1 201 ? 24.219 -6.23 12.828 1 94.75 201 THR B N 1
ATOM 6881 C CA . THR B 1 201 ? 23.906 -4.809 12.719 1 94.75 201 THR B CA 1
ATOM 6882 C C . THR B 1 201 ? 25.172 -3.969 12.914 1 94.75 201 THR B C 1
ATOM 6884 O O . THR B 1 201 ? 26.109 -4.402 13.586 1 94.75 201 THR B O 1
ATOM 6887 N N . ALA B 1 202 ? 25.219 -2.861 12.156 1 94.56 202 ALA B N 1
ATOM 6888 C CA . ALA B 1 202 ? 26.344 -1.938 12.297 1 94.56 202 ALA B CA 1
ATOM 6889 C C . ALA B 1 202 ? 25.891 -0.494 12.086 1 94.56 202 ALA B C 1
ATOM 6891 O O . ALA B 1 202 ? 24.797 -0.245 11.562 1 94.56 202 ALA B O 1
ATOM 6892 N N . VAL B 1 203 ? 26.641 0.363 12.727 1 95.25 203 VAL B N 1
ATOM 6893 C CA . VAL B 1 203 ? 26.406 1.791 12.523 1 95.25 203 VAL B CA 1
ATOM 6894 C C . VAL B 1 203 ? 27.734 2.48 12.219 1 95.25 203 VAL B C 1
ATOM 6896 O O . VAL B 1 203 ? 28.766 2.145 12.805 1 95.25 203 VAL B O 1
ATOM 6899 N N . ARG B 1 204 ? 27.75 3.334 11.195 1 92 204 ARG B N 1
ATOM 6900 C CA . ARG B 1 204 ? 28.938 4.109 10.867 1 92 204 ARG B CA 1
ATOM 6901 C C . ARG B 1 204 ? 28.578 5.555 10.547 1 92 204 ARG B C 1
ATOM 6903 O O . ARG B 1 204 ? 27.5 5.832 10.031 1 92 204 ARG B O 1
ATOM 6910 N N . ARG B 1 205 ? 29.453 6.406 10.969 1 89.56 205 ARG B N 1
ATOM 6911 C CA . ARG B 1 205 ? 29.344 7.82 10.641 1 89.56 205 ARG B CA 1
ATOM 6912 C C . ARG B 1 205 ? 30.219 8.18 9.445 1 89.56 205 ARG B C 1
ATOM 6914 O O . ARG B 1 205 ? 31.406 7.855 9.43 1 89.56 205 ARG B O 1
ATOM 6921 N N . VAL B 1 206 ? 29.547 8.656 8.414 1 84.75 206 VAL B N 1
ATOM 6922 C CA . VAL B 1 206 ? 30.266 9.031 7.203 1 84.75 206 VAL B CA 1
ATOM 6923 C C . VAL B 1 206 ? 30.141 10.531 6.973 1 84.75 206 VAL B C 1
ATOM 6925 O O . VAL B 1 206 ? 29.078 11.117 7.18 1 84.75 206 VAL B O 1
ATOM 6928 N N . THR B 1 207 ? 31.281 11.18 6.754 1 79.69 207 THR B N 1
ATOM 6929 C CA . THR B 1 207 ? 31.266 12.594 6.398 1 79.69 207 THR B CA 1
ATOM 6930 C C . THR B 1 207 ? 31.281 12.773 4.883 1 79.69 207 THR B C 1
ATOM 6932 O O . THR B 1 207 ? 32.156 12.242 4.195 1 79.69 207 THR B O 1
ATOM 6935 N N . SER B 1 208 ? 30.156 13.188 4.41 1 71 208 SER B N 1
ATOM 6936 C CA . SER B 1 208 ? 30.047 13.438 2.977 1 71 208 SER B CA 1
ATOM 6937 C C . SER B 1 208 ? 30.188 14.93 2.666 1 71 208 SER B C 1
ATOM 6939 O O . SER B 1 208 ? 30.062 15.766 3.562 1 71 208 SER B O 1
ATOM 6941 N N . HIS B 1 209 ? 30.734 15.234 1.459 1 64.25 209 HIS B N 1
ATOM 6942 C CA . HIS B 1 209 ? 30.969 16.609 1.063 1 64.25 209 HIS B CA 1
ATOM 6943 C C . HIS B 1 209 ? 30.078 17.016 -0.104 1 64.25 209 HIS B C 1
ATOM 6945 O O . HIS B 1 209 ? 29.875 16.234 -1.036 1 64.25 209 HIS B O 1
ATOM 6951 N N . LEU B 1 210 ? 29.172 17.953 0.166 1 54.91 210 LEU B N 1
ATOM 6952 C CA . LEU B 1 210 ? 28.438 18.547 -0.946 1 54.91 210 LEU B CA 1
ATOM 6953 C C . LEU B 1 210 ? 28.922 19.969 -1.21 1 54.91 210 LEU B C 1
ATOM 6955 O O . LEU B 1 210 ? 28.766 20.859 -0.368 1 54.91 210 LEU B O 1
ATOM 6959 N N . ASP B 1 211 ? 29.266 20.359 -2.363 1 51.78 211 ASP B N 1
ATOM 6960 C CA . ASP B 1 211 ? 29.781 21.672 -2.76 1 51.78 211 ASP B CA 1
ATOM 6961 C C . ASP B 1 211 ? 30.703 22.25 -1.688 1 51.78 211 ASP B C 1
ATOM 6963 O O . ASP B 1 211 ? 30.547 23.391 -1.277 1 51.78 211 ASP B O 1
ATOM 6967 N N . ASP B 1 212 ? 31.422 21.422 -1.053 1 57.53 212 ASP B N 1
ATOM 6968 C CA . ASP B 1 212 ? 32.531 21.812 -0.175 1 57.53 212 ASP B CA 1
ATOM 6969 C C . ASP B 1 212 ? 32.094 21.859 1.284 1 57.53 212 ASP B C 1
ATOM 6971 O O . ASP B 1 212 ? 32.906 22.047 2.186 1 57.53 212 ASP B O 1
ATOM 6975 N N . ALA B 1 213 ? 30.703 21.906 1.599 1 62.06 213 ALA B N 1
ATOM 6976 C CA . ALA B 1 213 ? 30.312 21.875 3.006 1 62.06 213 ALA B CA 1
ATOM 6977 C C . ALA B 1 213 ? 30.125 20.438 3.488 1 62.06 213 ALA B C 1
ATOM 6979 O O . ALA B 1 213 ? 29.438 19.641 2.838 1 62.06 213 ALA B O 1
ATOM 6980 N N . PRO B 1 214 ? 30.922 20.109 4.48 1 70.5 214 PRO B N 1
ATOM 6981 C CA . PRO B 1 214 ? 30.797 18.766 5.023 1 70.5 214 PRO B CA 1
ATOM 6982 C C . PRO B 1 214 ? 29.484 18.547 5.789 1 70.5 214 PRO B C 1
ATOM 6984 O O . PRO B 1 214 ? 29 19.469 6.441 1 70.5 214 PRO B O 1
ATOM 6987 N N . PHE B 1 215 ? 28.891 17.453 5.52 1 73.88 215 PHE B N 1
ATOM 6988 C CA . PHE B 1 215 ? 27.75 17.078 6.352 1 73.88 215 PHE B CA 1
ATOM 6989 C C . PHE B 1 215 ? 27.859 15.625 6.805 1 73.88 215 PHE B C 1
ATOM 6991 O O . PHE B 1 215 ? 28.5 14.805 6.137 1 73.88 215 PHE B O 1
ATOM 6998 N N . SER B 1 216 ? 27.406 15.453 7.992 1 80.25 216 SER B N 1
ATOM 6999 C CA . SER B 1 216 ? 27.484 14.125 8.602 1 80.25 216 SER B CA 1
ATOM 7000 C C . SER B 1 216 ? 26.266 13.281 8.25 1 80.25 216 SER B C 1
ATOM 7002 O O . SER B 1 216 ? 25.156 13.789 8.203 1 80.25 216 SER B O 1
ATOM 7004 N N . VAL B 1 217 ? 26.609 12.078 7.836 1 86.38 217 VAL B N 1
ATOM 7005 C CA . VAL B 1 217 ? 25.578 11.094 7.562 1 86.38 217 VAL B CA 1
ATOM 7006 C C . VAL B 1 217 ? 25.75 9.891 8.484 1 86.38 217 VAL B C 1
ATOM 7008 O O . VAL B 1 217 ? 26.859 9.383 8.648 1 86.38 217 VAL B O 1
ATOM 7011 N N . LEU B 1 218 ? 24.672 9.578 9.133 1 91.94 218 LEU B N 1
ATOM 7012 C CA . LEU B 1 218 ? 24.672 8.367 9.953 1 91.94 218 LEU B CA 1
ATOM 7013 C C . LEU B 1 218 ? 24.094 7.188 9.18 1 91.94 218 LEU B C 1
ATOM 7015 O O . LEU B 1 218 ? 22.953 7.234 8.719 1 91.94 218 LEU B O 1
ATOM 7019 N N . VAL B 1 219 ? 24.922 6.176 9.039 1 93.75 219 VAL B N 1
ATOM 7020 C CA . VAL B 1 219 ? 24.516 5.012 8.25 1 93.75 219 VAL B CA 1
ATOM 7021 C C . VAL B 1 219 ? 24.281 3.822 9.18 1 93.75 219 VAL B C 1
ATOM 7023 O O . VAL B 1 219 ? 25.203 3.326 9.82 1 93.75 219 VAL B O 1
ATOM 7026 N N . TYR B 1 220 ? 23.094 3.436 9.289 1 95.31 220 TYR B N 1
ATOM 7027 C CA . TYR B 1 220 ? 22.734 2.195 9.969 1 95.31 220 TYR B CA 1
ATOM 7028 C C . TYR B 1 220 ? 22.641 1.038 8.984 1 95.31 220 TYR B C 1
ATOM 7030 O O . TYR B 1 220 ? 22.031 1.168 7.914 1 95.31 220 TYR B O 1
ATOM 7038 N N . GLU B 1 221 ? 23.281 -0.002 9.297 1 95.25 221 GLU B N 1
ATOM 7039 C CA . GLU B 1 221 ? 23.328 -1.153 8.398 1 95.25 221 GLU B CA 1
ATOM 7040 C C . GLU B 1 221 ? 22.828 -2.414 9.094 1 95.25 221 GLU B C 1
ATOM 7042 O O . GLU B 1 221 ? 23.094 -2.623 10.281 1 95.25 221 GLU B O 1
ATOM 7047 N N . VAL B 1 222 ? 22.062 -3.199 8.328 1 94.94 222 VAL B N 1
ATOM 7048 C CA . VAL B 1 222 ? 21.578 -4.492 8.805 1 94.94 222 VAL B CA 1
ATOM 7049 C C . VAL B 1 222 ? 21.844 -5.562 7.75 1 94.94 222 VAL B C 1
ATOM 7051 O O . VAL B 1 222 ? 21.719 -5.305 6.551 1 94.94 222 VAL B O 1
ATOM 7054 N N . THR B 1 223 ? 22.328 -6.699 8.172 1 95.38 223 THR B N 1
ATOM 7055 C CA . THR B 1 223 ? 22.5 -7.848 7.289 1 95.38 223 THR B CA 1
ATOM 7056 C C . THR B 1 223 ? 21.375 -8.859 7.492 1 95.38 223 THR B C 1
ATOM 7058 O O . THR B 1 223 ? 21.141 -9.32 8.609 1 95.38 223 THR B O 1
ATOM 7061 N N . LEU B 1 224 ? 20.656 -9.109 6.398 1 92.62 224 LEU B N 1
ATOM 7062 C CA . LEU B 1 224 ? 19.531 -10.039 6.426 1 92.62 224 LEU B CA 1
ATOM 7063 C C . LEU B 1 224 ? 19.891 -11.336 5.711 1 92.62 224 LEU B C 1
ATOM 7065 O O . LEU B 1 224 ? 20.484 -11.312 4.625 1 92.62 224 LEU B O 1
ATOM 7069 N N . ARG B 1 225 ? 19.609 -12.422 6.418 1 91.19 225 ARG B N 1
ATOM 7070 C CA . ARG B 1 225 ? 19.766 -13.75 5.82 1 91.19 225 ARG B CA 1
ATOM 7071 C C . ARG B 1 225 ? 18.422 -14.422 5.613 1 91.19 225 ARG B C 1
ATOM 7073 O O . ARG B 1 225 ? 17.594 -14.453 6.523 1 91.19 225 ARG B O 1
ATOM 7080 N N . ARG B 1 226 ? 18.234 -14.953 4.441 1 85.81 226 ARG B N 1
ATOM 7081 C CA . ARG B 1 226 ? 16.984 -15.648 4.152 1 85.81 226 ARG B CA 1
ATOM 7082 C C . ARG B 1 226 ? 16.938 -17 4.855 1 85.81 226 ARG B C 1
ATOM 7084 O O . ARG B 1 226 ? 17.938 -17.703 4.926 1 85.81 226 ARG B O 1
ATOM 7091 N N . ARG B 1 227 ? 15.695 -17.312 5.316 1 85.25 227 ARG B N 1
ATOM 7092 C CA . ARG B 1 227 ? 15.477 -18.672 5.816 1 85.25 227 ARG B CA 1
ATOM 7093 C C . ARG B 1 227 ? 15.227 -19.641 4.672 1 85.25 227 ARG B C 1
ATOM 7095 O O . ARG B 1 227 ? 14.148 -19.656 4.082 1 85.25 227 ARG B O 1
ATOM 7102 N N . PRO B 1 228 ? 16.141 -20.469 4.355 1 85.38 228 PRO B N 1
ATOM 7103 C CA . PRO B 1 228 ? 16.062 -21.297 3.143 1 85.38 228 PRO B CA 1
ATOM 7104 C C . PRO B 1 228 ? 15.258 -22.578 3.35 1 85.38 228 PRO B C 1
ATOM 7106 O O . PRO B 1 228 ? 15.016 -23.312 2.395 1 85.38 228 PRO B O 1
ATOM 7109 N N . ALA B 1 229 ? 14.711 -22.859 4.496 1 79.25 229 ALA B N 1
ATOM 7110 C CA . ALA B 1 229 ? 14.133 -24.156 4.816 1 79.25 229 ALA B CA 1
ATOM 7111 C C . ALA B 1 229 ? 12.992 -24.5 3.857 1 79.25 229 ALA B C 1
ATOM 7113 O O . ALA B 1 229 ? 12.938 -25.609 3.324 1 79.25 229 ALA B O 1
ATOM 7114 N N . LEU B 1 230 ? 12.172 -23.625 3.58 1 78.06 230 LEU B N 1
ATOM 7115 C CA . LEU B 1 230 ? 11.016 -23.906 2.729 1 78.06 230 LEU B CA 1
ATOM 7116 C C . LEU B 1 230 ? 11.453 -24.094 1.279 1 78.06 230 LEU B C 1
ATOM 7118 O O . LEU B 1 230 ? 10.984 -25.016 0.606 1 78.06 230 LEU B O 1
ATOM 7122 N N . VAL B 1 231 ? 12.375 -23.266 0.834 1 79.75 231 VAL B N 1
ATOM 7123 C CA . VAL B 1 231 ? 12.836 -23.359 -0.547 1 79.75 231 VAL B CA 1
ATOM 7124 C C . VAL B 1 231 ? 13.672 -24.625 -0.722 1 79.75 231 VAL B C 1
ATOM 7126 O O . VAL B 1 231 ? 13.586 -25.297 -1.753 1 79.75 231 VAL B O 1
ATOM 7129 N N . VAL B 1 232 ? 14.391 -25.047 0.248 1 82.62 232 VAL B N 1
ATOM 7130 C CA . VAL B 1 232 ? 15.234 -26.234 0.166 1 82.62 232 VAL B CA 1
ATOM 7131 C C . VAL B 1 232 ? 14.359 -27.484 0.143 1 82.62 232 VAL B C 1
ATOM 7133 O O . VAL B 1 232 ? 14.594 -28.391 -0.652 1 82.62 232 VAL B O 1
ATOM 7136 N N . MET B 1 233 ? 13.32 -27.438 0.82 1 78.56 233 MET B N 1
ATOM 7137 C CA . MET B 1 233 ? 12.477 -28.625 0.908 1 78.56 233 MET B CA 1
ATOM 7138 C C . MET B 1 233 ? 11.555 -28.734 -0.302 1 78.56 233 MET B C 1
ATOM 7140 O O . MET B 1 233 ? 11.211 -29.828 -0.731 1 78.56 233 MET B O 1
ATOM 7144 N N . THR B 1 234 ? 11.234 -27.625 -0.856 1 78.75 234 THR B N 1
ATOM 7145 C CA . THR B 1 234 ? 10.227 -27.672 -1.908 1 78.75 234 THR B CA 1
ATOM 7146 C C . THR B 1 234 ? 10.883 -27.656 -3.287 1 78.75 234 THR B C 1
ATOM 7148 O O . THR B 1 234 ? 10.312 -28.172 -4.258 1 78.75 234 THR B O 1
ATOM 7151 N N . ILE B 1 235 ? 12.039 -27.062 -3.395 1 80.69 235 ILE B N 1
ATOM 7152 C CA . ILE B 1 235 ? 12.633 -26.938 -4.723 1 80.69 235 ILE B CA 1
ATOM 7153 C C . ILE B 1 235 ? 13.961 -27.688 -4.766 1 80.69 235 ILE B C 1
ATOM 7155 O O . ILE B 1 235 ? 14.133 -28.609 -5.566 1 80.69 235 ILE B O 1
ATOM 7159 N N . VAL B 1 236 ? 14.828 -27.531 -3.801 1 82.56 236 VAL B N 1
ATOM 7160 C CA . VAL B 1 236 ? 16.188 -28.047 -3.871 1 82.56 236 VAL B CA 1
ATOM 7161 C C . VAL B 1 236 ? 16.188 -29.547 -3.648 1 82.56 236 VAL B C 1
ATOM 7163 O O . VAL B 1 236 ? 16.797 -30.297 -4.41 1 82.56 236 VAL B O 1
ATOM 7166 N N . LEU B 1 237 ? 15.453 -30 -2.746 1 81.88 237 LEU B N 1
ATOM 7167 C CA . LEU B 1 237 ? 15.453 -31.422 -2.426 1 81.88 237 LEU B CA 1
ATOM 7168 C C . LEU B 1 237 ? 14.859 -32.219 -3.572 1 81.88 237 LEU B C 1
ATOM 7170 O O . LEU B 1 237 ? 15.469 -33.188 -4.031 1 81.88 237 LEU B O 1
ATOM 7174 N N . PRO B 1 238 ? 13.695 -31.875 -4.043 1 79.69 238 PRO B N 1
ATOM 7175 C CA . PRO B 1 238 ? 13.164 -32.625 -5.184 1 79.69 238 PRO B CA 1
ATOM 7176 C C . PRO B 1 238 ? 14.086 -32.594 -6.402 1 79.69 238 PRO B C 1
ATOM 7178 O O . PRO B 1 238 ? 14.164 -33.562 -7.16 1 79.69 238 PRO B O 1
ATOM 7181 N N . LEU B 1 239 ? 14.781 -31.547 -6.574 1 81.94 239 LEU B N 1
ATOM 7182 C CA . LEU B 1 239 ? 15.719 -31.422 -7.691 1 81.94 239 LEU B CA 1
ATOM 7183 C C . LEU B 1 239 ? 16.875 -32.406 -7.539 1 81.94 239 LEU B C 1
ATOM 7185 O O . LEU B 1 239 ? 17.312 -33.031 -8.516 1 81.94 239 LEU B O 1
ATOM 7189 N N . PHE B 1 240 ? 17.281 -32.625 -6.375 1 82.62 240 PHE B N 1
ATOM 7190 C CA . PHE B 1 240 ? 18.375 -33.562 -6.125 1 82.62 240 PHE B CA 1
ATOM 7191 C C . PHE B 1 240 ? 17.906 -35 -6.27 1 82.62 240 PHE B C 1
ATOM 7193 O O . PHE B 1 240 ? 18.656 -35.875 -6.754 1 82.62 240 PHE B O 1
ATOM 7200 N N . ILE B 1 241 ? 16.719 -35.156 -5.875 1 80.56 241 ILE B N 1
ATOM 7201 C CA . ILE B 1 241 ? 16.172 -36.5 -6.004 1 80.56 241 ILE B CA 1
ATOM 7202 C C . ILE B 1 241 ? 15.984 -36.844 -7.48 1 80.56 241 ILE B C 1
ATOM 7204 O O . ILE B 1 241 ? 16.359 -37.938 -7.922 1 80.56 241 ILE B O 1
ATOM 7208 N N . LEU B 1 242 ? 15.477 -35.906 -8.227 1 79.56 242 LEU B N 1
ATOM 7209 C CA . LEU B 1 242 ? 15.258 -36.125 -9.656 1 79.56 242 LEU B CA 1
ATOM 7210 C C . LEU B 1 242 ? 16.594 -36.281 -10.383 1 79.56 242 LEU B C 1
ATOM 7212 O O . LEU B 1 242 ? 16.703 -37.125 -11.273 1 79.56 242 LEU B O 1
ATOM 7216 N N . ALA B 1 243 ? 17.547 -35.5 -9.977 1 79.25 243 ALA B N 1
ATOM 7217 C CA . ALA B 1 243 ? 18.859 -35.594 -10.609 1 79.25 243 ALA B CA 1
ATOM 7218 C C . ALA B 1 243 ? 19.516 -36.938 -10.297 1 79.25 243 ALA B C 1
ATOM 7220 O O . ALA B 1 243 ? 20.172 -37.531 -11.164 1 79.25 243 ALA B O 1
ATOM 7221 N N . GLY B 1 244 ? 19.328 -37.406 -9.086 1 77.88 244 GLY B N 1
ATOM 7222 C CA . GLY B 1 244 ? 19.844 -38.719 -8.719 1 77.88 244 GLY B CA 1
ATOM 7223 C C . GLY B 1 244 ? 19.188 -39.844 -9.477 1 77.88 244 GLY B C 1
ATOM 7224 O O . GLY B 1 244 ? 19.859 -40.812 -9.883 1 77.88 244 GLY B O 1
ATOM 7225 N N . LEU B 1 245 ? 17.891 -39.719 -9.781 1 77.44 245 LEU B N 1
ATOM 7226 C CA . LEU B 1 245 ? 17.156 -40.75 -10.5 1 77.44 245 LEU B CA 1
ATOM 7227 C C . LEU B 1 245 ? 17.547 -40.781 -11.977 1 77.44 245 LEU B C 1
ATOM 7229 O O . LEU B 1 245 ? 17.5 -41.812 -12.625 1 77.44 245 LEU B O 1
ATOM 7233 N N . ASN B 1 246 ? 17.875 -39.656 -12.492 1 75 246 ASN B N 1
ATOM 7234 C CA . ASN B 1 246 ? 18.266 -39.531 -13.891 1 75 246 ASN B CA 1
ATOM 7235 C C . ASN B 1 246 ? 19.531 -40.344 -14.172 1 75 246 ASN B C 1
ATOM 7237 O O . ASN B 1 246 ? 19.734 -40.844 -15.281 1 75 246 ASN B O 1
ATOM 7241 N N . VAL B 1 247 ? 20.297 -40.5 -13.133 1 72.12 247 VAL B N 1
ATOM 7242 C CA . VAL B 1 247 ? 21.531 -41.25 -13.312 1 72.12 247 VAL B CA 1
ATOM 7243 C C . VAL B 1 247 ? 21.203 -42.75 -13.461 1 72.12 247 VAL B C 1
ATOM 7245 O O . VAL B 1 247 ? 21.875 -43.469 -14.195 1 72.12 247 VAL B O 1
ATOM 7248 N N . PHE B 1 248 ? 20.031 -43.188 -12.961 1 72.44 248 PHE B N 1
ATOM 7249 C CA . PHE B 1 248 ? 19.672 -44.625 -12.969 1 72.44 248 PHE B CA 1
ATOM 7250 C C . PHE B 1 248 ? 18.906 -44.969 -14.234 1 72.44 248 PHE B C 1
ATOM 7252 O O . PHE B 1 248 ? 18.609 -46.125 -14.477 1 72.44 248 PHE B O 1
ATOM 7259 N N . VAL B 1 249 ? 18.625 -44.031 -15 1 70.19 249 VAL B N 1
ATOM 7260 C CA . VAL B 1 249 ? 17.859 -44.281 -16.219 1 70.19 249 VAL B CA 1
ATOM 7261 C C . VAL B 1 249 ? 18.688 -45.125 -17.188 1 70.19 249 VAL B C 1
ATOM 7263 O O . VAL B 1 249 ? 18.125 -45.906 -17.984 1 70.19 249 VAL B O 1
ATOM 7266 N N . PHE B 1 250 ? 20 -45.125 -17.047 1 64.44 250 PHE B N 1
ATOM 7267 C CA . PHE B 1 250 ? 20.859 -45.875 -17.969 1 64.44 250 PHE B CA 1
ATOM 7268 C C . PHE B 1 250 ? 20.859 -47.344 -17.656 1 64.44 250 PHE B C 1
ATOM 7270 O O . PHE B 1 250 ? 21.25 -48.156 -18.484 1 64.44 250 PHE B O 1
ATOM 7277 N N . ILE B 1 251 ? 20.141 -47.562 -16.531 1 69.5 251 ILE B N 1
ATOM 7278 C CA . ILE B 1 251 ? 20.062 -48.969 -16.172 1 69.5 251 ILE B CA 1
ATOM 7279 C C . ILE B 1 251 ? 18.828 -49.625 -16.797 1 69.5 251 ILE B C 1
ATOM 7281 O O . ILE B 1 251 ? 18.766 -50.844 -16.969 1 69.5 251 ILE B O 1
ATOM 7285 N N . ILE B 1 252 ? 17.938 -48.719 -17.281 1 70.19 252 ILE B N 1
ATOM 7286 C CA . ILE B 1 252 ? 16.719 -49.25 -17.875 1 70.19 252 ILE B CA 1
ATOM 7287 C C . ILE B 1 252 ? 17 -49.75 -19.281 1 70.19 252 ILE B C 1
ATOM 7289 O O . ILE B 1 252 ? 17.688 -49.062 -20.062 1 70.19 252 ILE B O 1
ATOM 7293 N N . PRO B 1 253 ? 16.547 -51.031 -19.5 1 62 253 PRO B N 1
ATOM 7294 C CA . PRO B 1 253 ? 16.812 -51.594 -20.828 1 62 253 PRO B CA 1
ATOM 7295 C C . PRO B 1 253 ? 16.266 -50.719 -21.953 1 62 253 PRO B C 1
ATOM 7297 O O . PRO B 1 253 ? 15.234 -50.062 -21.781 1 62 253 PRO B O 1
ATOM 7300 N N . HIS B 1 254 ? 17.094 -50.5 -22.938 1 59.12 254 HIS B N 1
ATOM 7301 C CA . HIS B 1 254 ? 16.844 -49.625 -24.062 1 59.12 254 HIS B CA 1
ATOM 7302 C C . HIS B 1 254 ? 15.602 -50.031 -24.844 1 59.12 254 HIS B C 1
ATOM 7304 O O . HIS B 1 254 ? 14.961 -49.219 -25.5 1 59.12 254 HIS B O 1
ATOM 7310 N N . GLU B 1 255 ? 15.305 -51.344 -24.75 1 57.03 255 GLU B N 1
ATOM 7311 C CA . GLU B 1 255 ? 14.195 -51.812 -25.562 1 57.03 255 GLU B CA 1
ATOM 7312 C C . GLU B 1 255 ? 12.852 -51.406 -24.969 1 57.03 255 GLU B C 1
ATOM 7314 O O . GLU B 1 255 ? 11.836 -51.375 -25.672 1 57.03 255 GLU B O 1
ATOM 7319 N N . SER B 1 256 ? 13.102 -51.031 -23.688 1 58.41 256 SER B N 1
ATOM 7320 C CA . SER B 1 256 ? 11.82 -50.781 -23.016 1 58.41 256 SER B CA 1
ATOM 7321 C C . SER B 1 256 ? 11.414 -49.312 -23.141 1 58.41 256 SER B C 1
ATOM 7323 O O . SER B 1 256 ? 12.273 -48.438 -23.25 1 58.41 256 SER B O 1
ATOM 7325 N N . GLY B 1 257 ? 10.367 -48.781 -23.891 1 65.56 257 GLY B N 1
ATOM 7326 C CA . GLY B 1 257 ? 9.758 -47.469 -23.969 1 65.56 257 GLY B CA 1
ATOM 7327 C C . GLY B 1 257 ? 9.758 -46.719 -22.641 1 65.56 257 GLY B C 1
ATOM 7328 O O . GLY B 1 257 ? 9.484 -45.531 -22.594 1 65.56 257 GLY B O 1
ATOM 7329 N N . ALA B 1 258 ? 10.297 -47.438 -21.625 1 68.81 258 ALA B N 1
ATOM 7330 C CA . ALA B 1 258 ? 10.289 -46.844 -20.297 1 68.81 258 ALA B CA 1
ATOM 7331 C C . ALA B 1 258 ? 11.383 -45.812 -20.156 1 68.81 258 ALA B C 1
ATOM 7333 O O . ALA B 1 258 ? 11.227 -44.844 -19.406 1 68.81 258 ALA B O 1
ATOM 7334 N N . ARG B 1 259 ? 12.445 -46 -20.875 1 71.62 259 ARG B N 1
ATOM 7335 C CA . ARG B 1 259 ? 13.547 -45.031 -20.828 1 71.62 259 ARG B CA 1
ATOM 7336 C C . ARG B 1 259 ? 13.125 -43.688 -21.375 1 71.62 259 ARG B C 1
ATOM 7338 O O . ARG B 1 259 ? 13.43 -42.656 -20.781 1 71.62 259 ARG B O 1
ATOM 7345 N N . LEU B 1 260 ? 12.445 -43.688 -22.391 1 72.06 260 LEU B N 1
ATOM 7346 C CA . LEU B 1 260 ? 11.992 -42.438 -23.016 1 72.06 260 LEU B CA 1
ATOM 7347 C C . LEU B 1 260 ? 10.922 -41.781 -22.156 1 72.06 260 LEU B C 1
ATOM 7349 O O . LEU B 1 260 ? 10.875 -40.562 -22.062 1 72.06 260 LEU B O 1
ATOM 7353 N N . SER B 1 261 ? 10.141 -42.562 -21.516 1 73.69 261 SER B N 1
ATOM 7354 C CA . SER B 1 261 ? 9.117 -42 -20.641 1 73.69 261 SER B CA 1
ATOM 7355 C C . SER B 1 261 ? 9.734 -41.281 -19.438 1 73.69 261 SER B C 1
ATOM 7357 O O . SER B 1 261 ? 9.297 -40.188 -19.062 1 73.69 261 SER B O 1
ATOM 7359 N N . PHE B 1 262 ? 10.766 -41.875 -18.969 1 76 262 PHE B N 1
ATOM 7360 C CA . PHE B 1 262 ? 11.422 -41.25 -17.828 1 76 262 PHE B CA 1
ATOM 7361 C C . PHE B 1 262 ? 12.172 -40 -18.25 1 76 262 PHE B C 1
ATOM 7363 O O . PHE B 1 262 ? 12.188 -39 -17.516 1 76 262 PHE B O 1
ATOM 7370 N N . ALA B 1 263 ? 12.789 -40.031 -19.344 1 76 263 ALA B N 1
ATOM 7371 C CA . ALA B 1 263 ? 13.531 -38.875 -19.812 1 76 263 ALA B CA 1
ATOM 7372 C C . ALA B 1 263 ? 12.602 -37.688 -20.078 1 76 263 ALA B C 1
ATOM 7374 O O . ALA B 1 263 ? 12.93 -36.531 -19.766 1 76 263 ALA B O 1
ATOM 7375 N N . THR B 1 264 ? 11.492 -38 -20.562 1 76.25 264 THR B N 1
ATOM 7376 C CA . THR B 1 264 ? 10.539 -36.938 -20.844 1 76.25 264 THR B CA 1
ATOM 7377 C C . THR B 1 264 ? 9.922 -36.406 -19.547 1 76.25 264 THR B C 1
ATOM 7379 O O . THR B 1 264 ? 9.672 -35.188 -19.422 1 76.25 264 THR B O 1
ATOM 7382 N N . THR B 1 265 ? 9.734 -37.281 -18.625 1 77.12 265 THR B N 1
ATOM 7383 C CA . THR B 1 265 ? 9.195 -36.844 -17.344 1 77.12 265 THR B CA 1
ATOM 7384 C C . THR B 1 265 ? 10.203 -35.969 -16.609 1 77.12 265 THR B C 1
ATOM 7386 O O . THR B 1 265 ? 9.828 -34.969 -15.969 1 77.12 265 THR B O 1
ATOM 7389 N N . SER B 1 266 ? 11.406 -36.375 -16.719 1 79.56 266 SER B N 1
ATOM 7390 C CA . SER B 1 266 ? 12.438 -35.562 -16.078 1 79.56 266 SER B CA 1
ATOM 7391 C C . SER B 1 266 ? 12.547 -34.188 -16.734 1 79.56 266 SER B C 1
ATOM 7393 O O . SER B 1 266 ? 12.719 -33.188 -16.047 1 79.56 266 SER B O 1
ATOM 7395 N N . LEU B 1 267 ? 12.461 -34.219 -18.016 1 81.25 267 LEU B N 1
ATOM 7396 C CA . LEU B 1 267 ? 12.508 -32.938 -18.75 1 81.25 267 LEU B CA 1
ATOM 7397 C C . LEU B 1 267 ? 11.344 -32.031 -18.359 1 81.25 267 LEU B C 1
ATOM 7399 O O . LEU B 1 267 ? 11.531 -30.844 -18.125 1 81.25 267 LEU B O 1
ATOM 7403 N N . LEU B 1 268 ? 10.273 -32.656 -18.281 1 79.38 268 LEU B N 1
ATOM 7404 C CA . LEU B 1 268 ? 9.086 -31.875 -17.906 1 79.38 268 LEU B CA 1
ATOM 7405 C C . LEU B 1 268 ? 9.188 -31.375 -16.469 1 79.38 268 LEU B C 1
ATOM 7407 O O . LEU B 1 268 ? 8.773 -30.266 -16.156 1 79.38 268 LEU B O 1
ATOM 7411 N N . SER B 1 269 ? 9.711 -32.188 -15.617 1 79.69 269 SER B N 1
ATOM 7412 C CA . SER B 1 269 ? 9.867 -31.797 -14.219 1 79.69 269 SER B CA 1
ATOM 7413 C C . SER B 1 269 ? 10.805 -30.594 -14.07 1 79.69 269 SER B C 1
ATOM 7415 O O . SER B 1 269 ? 10.516 -29.672 -13.32 1 79.69 269 SER B O 1
ATOM 7417 N N . TYR B 1 270 ? 11.844 -30.641 -14.828 1 82.69 270 TYR B N 1
ATOM 7418 C CA . TYR B 1 270 ? 12.766 -29.5 -14.766 1 82.69 270 TYR B CA 1
ATOM 7419 C C . TYR B 1 270 ? 12.117 -28.234 -15.32 1 82.69 270 TYR B C 1
ATOM 7421 O O . TYR B 1 270 ? 12.352 -27.141 -14.805 1 82.69 270 TYR B O 1
ATOM 7429 N N . GLY B 1 271 ? 11.359 -28.406 -16.312 1 80.44 271 GLY B N 1
ATOM 7430 C CA . GLY B 1 271 ? 10.648 -27.266 -16.859 1 80.44 271 GLY B CA 1
ATOM 7431 C C . GLY B 1 271 ? 9.664 -26.656 -15.883 1 80.44 271 GLY B C 1
ATOM 7432 O O . GLY B 1 271 ? 9.578 -25.438 -15.758 1 80.44 271 GLY B O 1
ATOM 7433 N N . ILE B 1 272 ? 9.039 -27.469 -15.148 1 77.5 272 ILE B N 1
ATOM 7434 C CA . ILE B 1 272 ? 8.062 -27 -14.18 1 77.5 272 ILE B CA 1
ATOM 7435 C C . ILE B 1 272 ? 8.773 -26.328 -13 1 77.5 272 ILE B C 1
ATOM 7437 O O . ILE B 1 272 ? 8.312 -25.297 -12.5 1 77.5 272 ILE B O 1
ATOM 7441 N N . PHE B 1 273 ? 9.82 -26.891 -12.602 1 79.5 273 PHE B N 1
ATOM 7442 C CA . PHE B 1 273 ? 10.578 -26.281 -11.508 1 79.5 273 PHE B CA 1
ATOM 7443 C C . PHE B 1 273 ? 11.109 -24.906 -11.898 1 79.5 273 PHE B C 1
ATOM 7445 O O . PHE B 1 273 ? 11.086 -23.984 -11.094 1 79.5 273 PHE B O 1
ATOM 7452 N N . LEU B 1 274 ? 11.531 -24.859 -13.094 1 80.94 274 LEU B N 1
ATOM 7453 C CA . LEU B 1 274 ? 12.023 -23.578 -13.57 1 80.94 274 LEU B CA 1
ATOM 7454 C C . LEU B 1 274 ? 10.906 -22.547 -13.617 1 80.94 274 LEU B C 1
ATOM 7456 O O . LEU B 1 274 ? 11.094 -21.391 -13.203 1 80.94 274 LEU B O 1
ATOM 7460 N N . ALA B 1 275 ? 9.812 -22.953 -14.008 1 76.25 275 ALA B N 1
ATOM 7461 C CA . ALA B 1 275 ? 8.68 -22.031 -14.094 1 76.25 275 ALA B CA 1
ATOM 7462 C C . ALA B 1 275 ? 8.195 -21.609 -12.711 1 76.25 275 ALA B C 1
ATOM 7464 O O . ALA B 1 275 ? 7.707 -20.5 -12.523 1 76.25 275 ALA B O 1
ATOM 7465 N N . SER B 1 276 ? 8.359 -22.484 -11.758 1 74.44 276 SER B N 1
ATOM 7466 C CA . SER B 1 276 ? 7.906 -22.188 -10.398 1 74.44 276 SER B CA 1
ATOM 7467 C C . SER B 1 276 ? 8.852 -21.219 -9.695 1 74.44 276 SER B C 1
ATOM 7469 O O . SER B 1 276 ? 8.43 -20.469 -8.812 1 74.44 276 SER B O 1
ATOM 7471 N N . VAL B 1 277 ? 10.039 -21.234 -10.039 1 74.62 277 VAL B N 1
ATOM 7472 C CA . VAL B 1 277 ? 11.039 -20.406 -9.375 1 74.62 277 VAL B CA 1
ATOM 7473 C C . VAL B 1 277 ? 10.883 -18.953 -9.82 1 74.62 277 VAL B C 1
ATOM 7475 O O . VAL B 1 277 ? 11.25 -18.031 -9.086 1 74.62 277 VAL B O 1
ATOM 7478 N N . VAL B 1 278 ? 10.219 -18.766 -10.977 1 70.31 278 VAL B N 1
ATOM 7479 C CA . VAL B 1 278 ? 10.07 -17.406 -11.492 1 70.31 278 VAL B CA 1
ATOM 7480 C C . VAL B 1 278 ? 9.195 -16.578 -10.539 1 70.31 278 VAL B C 1
ATOM 7482 O O . VAL B 1 278 ? 9.391 -15.375 -10.391 1 70.31 278 VAL B O 1
ATOM 7485 N N . ASN B 1 279 ? 8.32 -17.25 -9.891 1 66.25 279 ASN B N 1
ATOM 7486 C CA . ASN B 1 279 ? 7.422 -16.547 -8.992 1 66.25 279 ASN B CA 1
ATOM 7487 C C . ASN B 1 279 ? 8.102 -16.219 -7.664 1 66.25 279 ASN B C 1
ATOM 7489 O O . ASN B 1 279 ? 7.656 -15.336 -6.93 1 66.25 279 ASN B O 1
ATOM 7493 N N . LEU B 1 280 ? 9.078 -17.031 -7.406 1 68 280 LEU B N 1
ATOM 7494 C CA . LEU B 1 280 ? 9.766 -16.844 -6.137 1 68 280 LEU B CA 1
ATOM 7495 C C . LEU B 1 280 ? 10.859 -15.789 -6.27 1 68 280 LEU B C 1
ATOM 7497 O O . LEU B 1 280 ? 11.188 -15.102 -5.297 1 68 280 LEU B O 1
ATOM 7501 N N . LEU B 1 281 ? 11.438 -15.906 -7.453 1 65.25 281 LEU B N 1
ATOM 7502 C CA . LEU B 1 281 ? 12.562 -14.992 -7.625 1 65.25 281 LEU B CA 1
ATOM 7503 C C . LEU B 1 281 ? 12.078 -13.617 -8.055 1 65.25 281 LEU B C 1
ATOM 7505 O O . LEU B 1 281 ? 11.148 -13.5 -8.852 1 65.25 281 LEU B O 1
ATOM 7509 N N . PRO B 1 282 ? 12.516 -12.75 -7.121 1 58.59 282 PRO B N 1
ATOM 7510 C CA . PRO B 1 282 ? 12.172 -11.383 -7.523 1 58.59 282 PRO B CA 1
ATOM 7511 C C . PRO B 1 282 ? 12.641 -11.047 -8.938 1 58.59 282 PRO B C 1
ATOM 7513 O O . PRO B 1 282 ? 13.57 -11.672 -9.445 1 58.59 282 PRO B O 1
ATOM 7516 N N . GLY B 1 283 ? 11.852 -10.594 -9.789 1 56.06 283 GLY B N 1
ATOM 7517 C CA . GLY B 1 283 ? 12.172 -10.141 -11.133 1 56.06 283 GLY B CA 1
ATOM 7518 C C . GLY B 1 283 ? 13.57 -9.578 -11.258 1 56.06 283 GLY B C 1
ATOM 7519 O O . GLY B 1 283 ? 13.867 -8.828 -12.188 1 56.06 283 GLY B O 1
ATOM 7520 N N . SER B 1 284 ? 14.461 -9.727 -10.156 1 55.78 284 SER B N 1
ATOM 7521 C CA . SER B 1 284 ? 15.734 -9.023 -10.273 1 55.78 284 SER B CA 1
ATOM 7522 C C . SER B 1 284 ? 16.609 -9.641 -11.352 1 55.78 284 SER B C 1
ATOM 7524 O O . SER B 1 284 ? 16.906 -10.828 -11.312 1 55.78 284 SER B O 1
ATOM 7526 N N . VAL B 1 285 ? 16.359 -9.086 -12.57 1 57.78 285 VAL B N 1
ATOM 7527 C CA . VAL B 1 285 ? 16.875 -9.5 -13.867 1 57.78 285 VAL B CA 1
ATOM 7528 C C . VAL B 1 285 ? 18.406 -9.352 -13.883 1 57.78 285 VAL B C 1
ATOM 7530 O O . VAL B 1 285 ? 19.078 -9.945 -14.727 1 57.78 285 VAL B O 1
ATOM 7533 N N . LYS B 1 286 ? 19.078 -8.516 -12.844 1 63.59 286 LYS B N 1
ATOM 7534 C CA . LYS B 1 286 ? 20.422 -8.258 -13.367 1 63.59 286 LYS B CA 1
ATOM 7535 C C . LYS B 1 286 ? 21.312 -9.492 -13.25 1 63.59 286 LYS B C 1
ATOM 7537 O O . LYS B 1 286 ? 22.156 -9.742 -14.109 1 63.59 286 LYS B O 1
ATOM 7542 N N . THR B 1 287 ? 20.984 -10.32 -12.195 1 71.44 287 THR B N 1
ATOM 7543 C CA . THR B 1 287 ? 21.812 -11.508 -12.055 1 71.44 287 THR B CA 1
ATOM 7544 C C . THR B 1 287 ? 20.953 -12.758 -11.898 1 71.44 287 THR B C 1
ATOM 7546 O O . THR B 1 287 ? 19.953 -12.742 -11.18 1 71.44 287 THR B O 1
ATOM 7549 N N . LEU B 1 288 ? 21.25 -13.656 -12.695 1 81.06 288 LEU B N 1
ATOM 7550 C CA . LEU B 1 288 ? 20.578 -14.945 -12.617 1 81.06 288 LEU B CA 1
ATOM 7551 C C . LEU B 1 288 ? 21.109 -15.773 -11.453 1 81.06 288 LEU B C 1
ATOM 7553 O O . LEU B 1 288 ? 22.312 -15.758 -11.188 1 81.06 288 LEU B O 1
ATOM 7557 N N . SER B 1 289 ? 20.234 -16.312 -10.758 1 85.94 289 SER B N 1
ATOM 7558 C CA . SER B 1 289 ? 20.625 -17.156 -9.633 1 85.94 289 SER B CA 1
ATOM 7559 C C . SER B 1 289 ? 21.312 -18.438 -10.117 1 85.94 289 SER B C 1
ATOM 7561 O O . SER B 1 289 ? 21.016 -18.938 -11.195 1 85.94 289 SER B O 1
ATOM 7563 N N . ILE B 1 290 ? 22.219 -18.953 -9.367 1 87.44 290 ILE B N 1
ATOM 7564 C CA . ILE B 1 290 ? 22.938 -20.188 -9.672 1 87.44 290 ILE B CA 1
ATOM 7565 C C . ILE B 1 290 ? 21.938 -21.359 -9.734 1 87.44 290 ILE B C 1
ATOM 7567 O O . ILE B 1 290 ? 22.109 -22.281 -10.531 1 87.44 290 ILE B O 1
ATOM 7571 N N . LEU B 1 291 ? 20.953 -21.234 -8.969 1 86.19 291 LEU B N 1
ATOM 7572 C CA . LEU B 1 291 ? 19.938 -22.281 -8.984 1 86.19 291 LEU B CA 1
ATOM 7573 C C . LEU B 1 291 ? 19.219 -22.344 -10.336 1 86.19 291 LEU B C 1
ATOM 7575 O O . LEU B 1 291 ? 18.984 -23.422 -10.875 1 86.19 291 LEU B O 1
ATOM 7579 N N . VAL B 1 292 ? 18.953 -21.203 -10.883 1 86.94 292 VAL B N 1
ATOM 7580 C CA . VAL B 1 292 ? 18.266 -21.141 -12.164 1 86.94 292 VAL B CA 1
ATOM 7581 C C . VAL B 1 292 ? 19.188 -21.609 -13.273 1 86.94 292 VAL B C 1
ATOM 7583 O O . VAL B 1 292 ? 18.766 -22.359 -14.164 1 86.94 292 VAL B O 1
ATOM 7586 N N . ILE B 1 293 ? 20.422 -21.312 -13.195 1 87.88 293 ILE B N 1
ATOM 7587 C CA . ILE B 1 293 ? 21.391 -21.75 -14.195 1 87.88 293 ILE B CA 1
ATOM 7588 C C . ILE B 1 293 ? 21.578 -23.25 -14.109 1 87.88 293 ILE B C 1
ATOM 7590 O O . ILE B 1 293 ? 21.594 -23.953 -15.125 1 87.88 293 ILE B O 1
ATOM 7594 N N . GLY B 1 294 ? 21.688 -23.672 -12.906 1 87.5 294 GLY B N 1
ATOM 7595 C CA . GLY B 1 294 ? 21.828 -25.109 -12.711 1 87.5 294 GLY B CA 1
ATOM 7596 C C . GLY B 1 294 ? 20.641 -25.906 -13.234 1 87.5 294 GLY B C 1
ATOM 7597 O O . GLY B 1 294 ? 20.812 -26.906 -13.93 1 87.5 294 GLY B O 1
ATOM 7598 N N . MET B 1 295 ? 19.531 -25.453 -13.023 1 87.75 295 MET B N 1
ATOM 7599 C CA . MET B 1 295 ? 18.328 -26.141 -13.492 1 87.75 295 MET B CA 1
ATOM 7600 C C . MET B 1 295 ? 18.219 -26.062 -15.008 1 87.75 295 MET B C 1
ATOM 7602 O O . MET B 1 295 ? 17.734 -27 -15.648 1 87.75 295 MET B O 1
ATOM 7606 N N . SER B 1 296 ? 18.656 -24.969 -15.57 1 89 296 SER B N 1
ATOM 7607 C CA . SER B 1 296 ? 18.625 -24.844 -17.016 1 89 296 SER B CA 1
ATOM 7608 C C . SER B 1 296 ? 19.609 -25.812 -17.688 1 89 296 SER B C 1
ATOM 7610 O O . SER B 1 296 ? 19.312 -26.375 -18.734 1 89 296 SER B O 1
ATOM 7612 N N . VAL B 1 297 ? 20.656 -26 -17.078 1 88.56 297 VAL B N 1
ATOM 7613 C CA . VAL B 1 297 ? 21.641 -26.953 -17.609 1 88.56 297 VAL B CA 1
ATOM 7614 C C . VAL B 1 297 ? 21.094 -28.375 -17.531 1 88.56 297 VAL B C 1
ATOM 7616 O O . VAL B 1 297 ? 21.234 -29.156 -18.469 1 88.56 297 VAL B O 1
ATOM 7619 N N . PHE B 1 298 ? 20.391 -28.625 -16.438 1 87.31 298 PHE B N 1
ATOM 7620 C CA . PHE B 1 298 ? 19.797 -29.953 -16.297 1 87.31 298 PHE B CA 1
ATOM 7621 C C . PHE B 1 298 ? 18.688 -30.156 -17.328 1 87.31 298 PHE B C 1
ATOM 7623 O O . PHE B 1 298 ? 18.5 -31.266 -17.828 1 87.31 298 PHE B O 1
ATOM 7630 N N . LEU B 1 299 ? 18.047 -29.141 -17.609 1 88.31 299 LEU B N 1
ATOM 7631 C CA . LEU B 1 299 ? 17 -29.203 -18.625 1 88.31 299 LEU B CA 1
ATOM 7632 C C . LEU B 1 299 ? 17.578 -29.5 -20 1 88.31 299 LEU B C 1
ATOM 7634 O O . LEU B 1 299 ? 17.078 -30.344 -20.734 1 88.31 299 LEU B O 1
ATOM 7638 N N . ILE B 1 300 ? 18.641 -28.859 -20.328 1 88.12 300 ILE B N 1
ATOM 7639 C CA . ILE B 1 300 ? 19.266 -29.031 -21.625 1 88.12 300 ILE B CA 1
ATOM 7640 C C . ILE B 1 300 ? 19.859 -30.438 -21.719 1 88.12 300 ILE B C 1
ATOM 7642 O O . ILE B 1 300 ? 19.734 -31.094 -22.75 1 88.12 300 ILE B O 1
ATOM 7646 N N . LEU B 1 301 ? 20.422 -30.828 -20.625 1 84.44 301 LEU B N 1
ATOM 7647 C CA . LEU B 1 301 ? 21 -32.156 -20.625 1 84.44 301 LEU B CA 1
ATOM 7648 C C . LEU B 1 301 ? 19.922 -33.219 -20.781 1 84.44 301 LEU B C 1
ATOM 7650 O O . LEU B 1 301 ? 20.125 -34.219 -21.484 1 84.44 301 LEU B O 1
ATOM 7654 N N . SER B 1 302 ? 18.844 -32.938 -20.109 1 83.31 302 SER B N 1
ATOM 7655 C CA . SER B 1 302 ? 17.75 -33.906 -20.234 1 83.31 302 SER B CA 1
ATOM 7656 C C . SER B 1 302 ? 17.172 -33.906 -21.641 1 83.31 302 SER B C 1
ATOM 7658 O O . SER B 1 302 ? 16.719 -34.938 -22.141 1 83.31 302 SER B O 1
ATOM 7660 N N . ALA B 1 303 ? 17.203 -32.812 -22.281 1 85.38 303 ALA B N 1
ATOM 7661 C CA . ALA B 1 303 ? 16.703 -32.719 -23.656 1 85.38 303 ALA B CA 1
ATOM 7662 C C . ALA B 1 303 ? 17.625 -33.469 -24.609 1 85.38 303 ALA B C 1
ATOM 7664 O O . ALA B 1 303 ? 17.156 -34.156 -25.516 1 85.38 303 ALA B O 1
ATOM 7665 N N . ILE B 1 304 ? 18.828 -33.344 -24.406 1 84 304 ILE B N 1
ATOM 7666 C CA . ILE B 1 304 ? 19.797 -34.031 -25.25 1 84 304 ILE B CA 1
ATOM 7667 C C . ILE B 1 304 ? 19.656 -35.531 -25.047 1 84 304 ILE B C 1
ATOM 7669 O O . ILE B 1 304 ? 19.656 -36.312 -26.016 1 84 304 ILE B O 1
ATOM 7673 N N . TYR B 1 305 ? 19.438 -35.812 -23.797 1 79.19 305 TYR B N 1
ATOM 7674 C CA . TYR B 1 305 ? 19.266 -37.219 -23.5 1 79.19 305 TYR B CA 1
ATOM 7675 C C . TYR B 1 305 ? 18.016 -37.781 -24.156 1 79.19 305 TYR B C 1
ATOM 7677 O O . TYR B 1 305 ? 18 -38.906 -24.641 1 79.19 305 TYR B O 1
ATOM 7685 N N . SER B 1 306 ? 17.016 -37.125 -24.109 1 79.31 306 SER B N 1
ATOM 7686 C CA . SER B 1 306 ? 15.766 -37.562 -24.734 1 79.31 306 SER B CA 1
ATOM 7687 C C . SER B 1 306 ? 15.922 -37.688 -26.25 1 79.31 306 SER B C 1
ATOM 7689 O O . SER B 1 306 ? 15.406 -38.625 -26.859 1 79.31 306 SER B O 1
ATOM 7691 N N . LEU B 1 307 ? 16.656 -36.844 -26.812 1 80.12 307 LEU B N 1
ATOM 7692 C CA . LEU B 1 307 ? 16.875 -36.875 -28.25 1 80.12 307 LEU B CA 1
ATOM 7693 C C . LEU B 1 307 ? 17.734 -38.062 -28.641 1 80.12 307 LEU B C 1
ATOM 7695 O O . LEU B 1 307 ? 17.469 -38.75 -29.625 1 80.12 307 LEU B O 1
ATOM 7699 N N . ILE B 1 308 ? 18.641 -38.344 -27.812 1 76.44 308 ILE B N 1
ATOM 7700 C CA . ILE B 1 308 ? 19.516 -39.469 -28.078 1 76.44 308 ILE B CA 1
ATOM 7701 C C . ILE B 1 308 ? 18.734 -40.781 -27.938 1 76.44 308 ILE B C 1
ATOM 7703 O O . ILE B 1 308 ? 18.906 -41.688 -28.719 1 76.44 308 ILE B O 1
ATOM 7707 N N . SER B 1 309 ? 17.891 -40.781 -26.969 1 75.38 309 SER B N 1
ATOM 7708 C CA . SER B 1 309 ? 17.078 -41.969 -26.75 1 75.38 309 SER B CA 1
ATOM 7709 C C . SER B 1 309 ? 16.141 -42.219 -27.922 1 75.38 309 SER B C 1
ATOM 7711 O O . SER B 1 309 ? 15.922 -43.375 -28.312 1 75.38 309 SER B O 1
ATOM 7713 N N . VAL B 1 310 ? 15.617 -41.219 -28.516 1 76.38 310 VAL B N 1
ATOM 7714 C CA . VAL B 1 310 ? 14.703 -41.344 -29.641 1 76.38 310 VAL B CA 1
ATOM 7715 C C . VAL B 1 310 ? 15.469 -41.844 -30.859 1 76.38 310 VAL B C 1
ATOM 7717 O O . VAL B 1 310 ? 14.984 -42.719 -31.578 1 76.38 310 VAL B O 1
ATOM 7720 N N . VAL B 1 311 ? 16.609 -41.312 -31.047 1 75.12 311 VAL B N 1
ATOM 7721 C CA . VAL B 1 311 ? 17.391 -41.719 -32.188 1 75.12 311 VAL B CA 1
ATOM 7722 C C . VAL B 1 311 ? 17.844 -43.156 -32.062 1 75.12 311 VAL B C 1
ATOM 7724 O O . VAL B 1 311 ? 17.828 -43.938 -33.031 1 75.12 311 VAL B O 1
ATOM 7727 N N . PHE B 1 312 ? 18.031 -43.5 -30.812 1 73.31 312 PHE B N 1
ATOM 7728 C CA . PHE B 1 312 ? 18.453 -44.875 -30.547 1 73.31 312 PHE B CA 1
ATOM 7729 C C . PHE B 1 312 ? 17.312 -45.844 -30.781 1 73.31 312 PHE B C 1
ATOM 7731 O O . PHE B 1 312 ? 17.531 -46.938 -31.312 1 73.31 312 PHE B O 1
ATOM 7738 N N . MET B 1 313 ? 16.234 -45.5 -30.359 1 73.19 313 MET B N 1
ATOM 7739 C CA . MET B 1 313 ? 15.086 -46.375 -30.547 1 73.19 313 MET B CA 1
ATOM 7740 C C . MET B 1 313 ? 14.773 -46.531 -32.031 1 73.19 313 MET B C 1
ATOM 7742 O O . MET B 1 313 ? 14.391 -47.625 -32.469 1 73.19 313 MET B O 1
ATOM 7746 N N . ARG B 1 314 ? 15 -45.531 -32.781 1 74.38 314 ARG B N 1
ATOM 7747 C CA . ARG B 1 314 ? 14.742 -45.594 -34.219 1 74.38 314 ARG B CA 1
ATOM 7748 C C . ARG B 1 314 ? 15.766 -46.5 -34.938 1 74.38 314 ARG B C 1
ATOM 7750 O O . ARG B 1 314 ? 15.422 -47.219 -35.844 1 74.38 314 ARG B O 1
ATOM 7757 N N . LEU B 1 315 ? 16.906 -46.438 -34.5 1 72.5 315 LEU B N 1
ATOM 7758 C CA . LEU B 1 315 ? 17.969 -47.219 -35.125 1 72.5 315 LEU B CA 1
ATOM 7759 C C . LEU B 1 315 ? 17.828 -48.719 -34.781 1 72.5 315 LEU B C 1
ATOM 7761 O O . LEU B 1 315 ? 18.094 -49.562 -35.625 1 72.5 315 LEU B O 1
ATOM 7765 N N . CYS B 1 316 ? 17.422 -48.969 -33.594 1 67.38 316 CYS B N 1
ATOM 7766 C CA . CYS B 1 316 ? 17.266 -50.344 -33.156 1 67.38 316 CYS B CA 1
ATOM 7767 C C . CYS B 1 316 ? 16.109 -51.031 -33.875 1 67.38 316 CYS B C 1
ATOM 7769 O O . CYS B 1 316 ? 16.141 -52.219 -34.156 1 67.38 316 CYS B O 1
ATOM 7771 N N . CYS B 1 317 ? 15.031 -50.344 -34.156 1 63.09 317 CYS B N 1
ATOM 7772 C CA . CYS B 1 317 ? 13.883 -50.938 -34.844 1 63.09 317 CYS B CA 1
ATOM 7773 C C . CYS B 1 317 ? 14.188 -51.125 -36.312 1 63.09 317 CYS B C 1
ATOM 7775 O O . CYS B 1 317 ? 13.633 -52.031 -36.938 1 63.09 317 CYS B O 1
ATOM 7777 N N . ARG B 1 318 ? 14.875 -50.344 -36.875 1 60.09 318 ARG B N 1
ATOM 7778 C CA . ARG B 1 318 ? 15.156 -50.5 -38.312 1 60.09 318 ARG B CA 1
ATOM 7779 C C . ARG B 1 318 ? 16.219 -51.562 -38.531 1 60.09 318 ARG B C 1
ATOM 7781 O O . ARG B 1 318 ? 16.141 -52.344 -39.5 1 60.09 318 ARG B O 1
ATOM 7788 N N . GLU B 1 319 ? 17.469 -51.469 -38 1 57.91 319 GLU B N 1
ATOM 7789 C CA . GLU B 1 319 ? 18.594 -52.312 -38.406 1 57.91 319 GLU B CA 1
ATOM 7790 C C . GLU B 1 319 ? 18.875 -53.406 -37.375 1 57.91 319 GLU B C 1
ATOM 7792 O O . GLU B 1 319 ? 18.391 -53.344 -36.25 1 57.91 319 GLU B O 1
ATOM 7797 N N . ASP B 1 320 ? 19.656 -54.625 -37.781 1 51.28 320 ASP B N 1
ATOM 7798 C CA . ASP B 1 320 ? 20.219 -55.688 -36.969 1 51.28 320 ASP B CA 1
ATOM 7799 C C . ASP B 1 320 ? 20.906 -55.125 -35.719 1 51.28 320 ASP B C 1
ATOM 7801 O O . ASP B 1 320 ? 21.656 -54.156 -35.812 1 51.28 320 ASP B O 1
ATOM 7805 N N . ALA B 1 321 ? 20.344 -55.344 -34.5 1 52.69 321 ALA B N 1
ATOM 7806 C CA . ALA B 1 321 ? 20.703 -55 -33.125 1 52.69 321 ALA B CA 1
ATOM 7807 C C . ALA B 1 321 ? 22.203 -54.75 -33 1 52.69 321 ALA B C 1
ATOM 7809 O O . ALA B 1 321 ? 22.641 -53.906 -32.219 1 52.69 321 ALA B O 1
ATOM 7810 N N . ARG B 1 322 ? 22.875 -55.531 -33.594 1 54.84 322 ARG B N 1
ATOM 7811 C CA . ARG B 1 322 ? 24.328 -55.562 -33.438 1 54.84 322 ARG B CA 1
ATOM 7812 C C . ARG B 1 322 ? 24.969 -54.281 -34 1 54.84 322 ARG B C 1
ATOM 7814 O O . ARG B 1 322 ? 25.938 -53.781 -33.406 1 54.84 322 ARG B O 1
ATOM 7821 N N . ARG B 1 323 ? 24.562 -53.906 -35.125 1 54.78 323 ARG B N 1
ATOM 7822 C CA . ARG B 1 323 ? 25.234 -52.781 -35.781 1 54.78 323 ARG B CA 1
ATOM 7823 C C . ARG B 1 323 ? 24.922 -51.469 -35.062 1 54.78 323 ARG B C 1
ATOM 7825 O O . ARG B 1 323 ? 25.766 -50.562 -35.031 1 54.78 323 ARG B O 1
ATOM 7832 N N . VAL B 1 324 ? 23.875 -51.406 -34.531 1 54.75 324 VAL B N 1
ATOM 7833 C CA . VAL B 1 324 ? 23.438 -50.219 -33.812 1 54.75 324 VAL B CA 1
ATOM 7834 C C . VAL B 1 324 ? 24.219 -50.094 -32.5 1 54.75 324 VAL B C 1
ATOM 7836 O O . VAL B 1 324 ? 24.609 -49 -32.094 1 54.75 324 VAL B O 1
ATOM 7839 N N . GLN B 1 325 ? 24.469 -51.219 -31.844 1 53.62 325 GLN B N 1
ATOM 7840 C CA . GLN B 1 325 ? 25.312 -51.219 -30.641 1 53.62 325 GLN B CA 1
ATOM 7841 C C . GLN B 1 325 ? 26.688 -50.625 -30.938 1 53.62 325 GLN B C 1
ATOM 7843 O O . GLN B 1 325 ? 27.25 -49.906 -30.109 1 53.62 325 GLN B O 1
ATOM 7848 N N . GLU B 1 326 ? 27.203 -51 -32.062 1 57.69 326 GLU B N 1
ATOM 7849 C CA . GLU B 1 326 ? 28.531 -50.469 -32.375 1 57.69 326 GLU B CA 1
ATOM 7850 C C . GLU B 1 326 ? 28.5 -48.969 -32.531 1 57.69 326 GLU B C 1
ATOM 7852 O O . GLU B 1 326 ? 29.406 -48.25 -32.062 1 57.69 326 GLU B O 1
ATOM 7857 N N . LYS B 1 327 ? 27.547 -48.469 -33.188 1 56.12 327 LYS B N 1
ATOM 7858 C CA . LYS B 1 327 ? 27.5 -47.031 -33.438 1 56.12 327 LYS B CA 1
ATOM 7859 C C . LYS B 1 327 ? 27.141 -46.281 -32.156 1 56.12 327 LYS B C 1
ATOM 7861 O O . LYS B 1 327 ? 27.625 -45.188 -31.922 1 56.12 327 LYS B O 1
ATOM 7866 N N . LEU B 1 328 ? 26.375 -46.906 -31.344 1 54.56 328 LEU B N 1
ATOM 7867 C CA . LEU B 1 328 ? 26.016 -46.312 -30.047 1 54.56 328 LEU B CA 1
ATOM 7868 C C . LEU B 1 328 ? 27.219 -46.25 -29.125 1 54.56 328 LEU B C 1
ATOM 7870 O O . LEU B 1 328 ? 27.406 -45.281 -28.406 1 54.56 328 LEU B O 1
ATOM 7874 N N . GLN B 1 329 ? 27.953 -47.375 -29.109 1 56.72 329 GLN B N 1
ATOM 7875 C CA . GLN B 1 329 ? 29.203 -47.344 -28.328 1 56.72 329 GLN B CA 1
ATOM 7876 C C . GLN B 1 329 ? 30.109 -46.219 -28.812 1 56.72 329 GLN B C 1
ATOM 7878 O O . GLN B 1 329 ? 30.812 -45.594 -28.016 1 56.72 329 GLN B O 1
ATOM 7883 N N . ALA B 1 330 ? 29.984 -45.938 -30.031 1 56.72 330 ALA B N 1
ATOM 7884 C CA . ALA B 1 330 ? 30.812 -44.844 -30.547 1 56.72 330 ALA B CA 1
ATOM 7885 C C . ALA B 1 330 ? 30.297 -43.5 -30.062 1 56.72 330 ALA B C 1
ATOM 7887 O O . ALA B 1 330 ? 31.078 -42.625 -29.688 1 56.72 330 ALA B O 1
ATOM 7888 N N . VAL B 1 331 ? 28.984 -43.344 -30.062 1 57.31 331 VAL B N 1
ATOM 7889 C CA . VAL B 1 331 ? 28.422 -42.094 -29.625 1 57.31 331 VAL B CA 1
ATOM 7890 C C . VAL B 1 331 ? 28.594 -41.938 -28.109 1 57.31 331 VAL B C 1
ATOM 7892 O O . VAL B 1 331 ? 28.953 -40.844 -27.625 1 57.31 331 VAL B O 1
ATOM 7895 N N . THR B 1 332 ? 28.297 -43 -27.344 1 54.88 332 THR B N 1
ATOM 7896 C CA . THR B 1 332 ? 28.531 -42.938 -25.906 1 54.88 332 THR B CA 1
ATOM 7897 C C . THR B 1 332 ? 30.016 -42.688 -25.609 1 54.88 332 THR B C 1
ATOM 7899 O O . THR B 1 332 ? 30.359 -41.969 -24.656 1 54.88 332 THR B O 1
ATOM 7902 N N . ARG B 1 333 ? 30.859 -43.312 -26.344 1 54.34 333 ARG B N 1
ATOM 7903 C CA . ARG B 1 333 ? 32.281 -43.031 -26.172 1 54.34 333 ARG B CA 1
ATOM 7904 C C . ARG B 1 333 ? 32.594 -41.562 -26.469 1 54.34 333 ARG B C 1
ATOM 7906 O O . ARG B 1 333 ? 33.406 -40.969 -25.766 1 54.34 333 ARG B O 1
ATOM 7913 N N . ARG B 1 334 ? 31.922 -41.031 -27.391 1 53.47 334 ARG B N 1
ATOM 7914 C CA . ARG B 1 334 ? 32.156 -39.625 -27.703 1 53.47 334 ARG B CA 1
ATOM 7915 C C . ARG B 1 334 ? 31.562 -38.719 -26.641 1 53.47 334 ARG B C 1
ATOM 7917 O O . ARG B 1 334 ? 32.125 -37.688 -26.281 1 53.47 334 ARG B O 1
ATOM 7924 N N . LEU B 1 335 ? 30.406 -39.062 -26.25 1 52.03 335 LEU B N 1
ATOM 7925 C CA . LEU B 1 335 ? 29.797 -38.281 -25.172 1 52.03 335 LEU B CA 1
ATOM 7926 C C . LEU B 1 335 ? 30.609 -38.438 -23.891 1 52.03 335 LEU B C 1
ATOM 7928 O O . LEU B 1 335 ? 30.766 -37.469 -23.141 1 52.03 335 LEU B O 1
ATOM 7932 N N . GLU B 1 336 ? 30.984 -39.688 -23.547 1 51.47 336 GLU B N 1
ATOM 7933 C CA . GLU B 1 336 ? 31.906 -39.844 -22.422 1 51.47 336 GLU B CA 1
ATOM 7934 C C . GLU B 1 336 ? 33.125 -38.938 -22.578 1 51.47 336 GLU B C 1
ATOM 7936 O O . GLU B 1 336 ? 33.625 -38.375 -21.594 1 51.47 336 GLU B O 1
ATOM 7941 N N . ARG B 1 337 ? 33.625 -38.938 -23.781 1 46.81 337 ARG B N 1
ATOM 7942 C CA . ARG B 1 337 ? 34.75 -38.031 -24 1 46.81 337 ARG B CA 1
ATOM 7943 C C . ARG B 1 337 ? 34.344 -36.594 -23.75 1 46.81 337 ARG B C 1
ATOM 7945 O O . ARG B 1 337 ? 35.156 -35.781 -23.25 1 46.81 337 ARG B O 1
ATOM 7952 N N . LEU B 1 338 ? 33.156 -36.312 -24.172 1 45.59 338 LEU B N 1
ATOM 7953 C CA . LEU B 1 338 ? 32.75 -34.938 -23.969 1 45.59 338 LEU B CA 1
ATOM 7954 C C . LEU B 1 338 ? 32.5 -34.656 -22.5 1 45.59 338 LEU B C 1
ATOM 7956 O O . LEU B 1 338 ? 32.812 -33.562 -22.016 1 45.59 338 LEU B O 1
ATOM 7960 N N . VAL B 1 339 ? 31.906 -35.656 -21.906 1 43.44 339 VAL B N 1
ATOM 7961 C CA . VAL B 1 339 ? 31.672 -35.438 -20.469 1 43.44 339 VAL B CA 1
ATOM 7962 C C . VAL B 1 339 ? 33 -35.469 -19.719 1 43.44 339 VAL B C 1
ATOM 7964 O O . VAL B 1 339 ? 33.125 -34.938 -18.609 1 43.44 339 VAL B O 1
ATOM 7967 N N . HIS B 1 340 ? 34.062 -36.375 -20.125 1 38.91 340 HIS B N 1
ATOM 7968 C CA . HIS B 1 340 ? 35.344 -36.188 -19.469 1 38.91 340 HIS B CA 1
ATOM 7969 C C . HIS B 1 340 ? 35.812 -34.75 -19.594 1 38.91 340 HIS B C 1
ATOM 7971 O O . HIS B 1 340 ? 37 -34.5 -19.859 1 38.91 340 HIS B O 1
ATOM 7977 N N . VAL B 1 341 ? 35.125 -33.969 -20.141 1 34.81 341 VAL B N 1
ATOM 7978 C CA . VAL B 1 341 ? 35.562 -32.594 -19.922 1 34.81 341 VAL B CA 1
ATOM 7979 C C . VAL B 1 341 ? 35.875 -32.375 -18.438 1 34.81 341 VAL B C 1
ATOM 7981 O O . VAL B 1 341 ? 35.062 -32.719 -17.562 1 34.81 341 VAL B O 1
ATOM 7984 N N . THR B 1 342 ? 37.188 -32.5 -18.094 1 31.11 342 THR B N 1
ATOM 7985 C CA . THR B 1 342 ? 37.906 -32.219 -16.844 1 31.11 342 THR B CA 1
ATOM 7986 C C . THR B 1 342 ? 37.219 -31.078 -16.094 1 31.11 342 THR B C 1
ATOM 7988 O O . THR B 1 342 ? 37 -30 -16.656 1 31.11 342 THR B O 1
ATOM 7991 N N . VAL B 1 343 ? 36.438 -31.375 -15.164 1 35.59 343 VAL B N 1
ATOM 7992 C CA . VAL B 1 343 ? 36.031 -30.5 -14.055 1 35.59 343 VAL B CA 1
ATOM 7993 C C . VAL B 1 343 ? 37.156 -29.531 -13.734 1 35.59 343 VAL B C 1
ATOM 7995 O O . VAL B 1 343 ? 36.969 -28.609 -12.93 1 35.59 343 VAL B O 1
ATOM 7998 N N . SER B 1 344 ? 38.406 -29.891 -14.094 1 31.91 344 SER B N 1
ATOM 7999 C CA . SER B 1 344 ? 39.5 -29.031 -13.672 1 31.91 344 SER B CA 1
ATOM 8000 C C . SER B 1 344 ? 39.281 -27.594 -14.156 1 31.91 344 SER B C 1
ATOM 8002 O O . SER B 1 344 ? 39.719 -26.641 -13.5 1 31.91 344 SER B O 1
ATOM 8004 N N . ASP B 1 345 ? 39.031 -27.531 -15.461 1 31.03 345 ASP B N 1
ATOM 8005 C CA . ASP B 1 345 ? 39.125 -26.172 -16 1 31.03 345 ASP B CA 1
ATOM 8006 C C . ASP B 1 345 ? 37.969 -25.297 -15.516 1 31.03 345 ASP B C 1
ATOM 8008 O O . ASP B 1 345 ? 37.938 -24.094 -15.789 1 31.03 345 ASP B O 1
ATOM 8012 N N . LEU B 1 346 ? 36.906 -26.031 -15.352 1 29 346 LEU B N 1
ATOM 8013 C CA . LEU B 1 346 ? 35.844 -25.141 -14.891 1 29 346 LEU B CA 1
ATOM 8014 C C . LEU B 1 346 ? 36.156 -24.625 -13.484 1 29 346 LEU B C 1
ATOM 8016 O O . LEU B 1 346 ? 35.375 -23.812 -12.945 1 29 346 LEU B O 1
ATOM 8020 N N . THR B 1 347 ? 36.938 -25.469 -12.828 1 30.42 347 THR B N 1
ATOM 8021 C CA . THR B 1 347 ? 37.281 -24.969 -11.508 1 30.42 347 THR B CA 1
ATOM 8022 C C . THR B 1 347 ? 38.125 -23.703 -11.617 1 30.42 347 THR B C 1
ATOM 8024 O O . THR B 1 347 ? 38.625 -23.188 -10.609 1 30.42 347 THR B O 1
ATOM 8027 N N . ALA B 1 348 ? 38.844 -23.75 -12.773 1 28.62 348 ALA B N 1
ATOM 8028 C CA . ALA B 1 348 ? 39.719 -22.562 -12.781 1 28.62 348 ALA B CA 1
ATOM 8029 C C . ALA B 1 348 ? 38.906 -21.281 -12.68 1 28.62 348 ALA B C 1
ATOM 8031 O O . ALA B 1 348 ? 38.906 -20.453 -13.594 1 28.62 348 ALA B O 1
ATOM 8032 N N . THR B 1 349 ? 37.688 -21.562 -12.422 1 26.36 349 THR B N 1
ATOM 8033 C CA . THR B 1 349 ? 37.156 -20.234 -12.172 1 26.36 349 THR B CA 1
ATOM 8034 C C . THR B 1 349 ? 38.031 -19.469 -11.172 1 26.36 349 THR B C 1
ATOM 8036 O O . THR B 1 349 ? 38.281 -19.969 -10.078 1 26.36 349 THR B O 1
ATOM 8039 N N . GLN B 1 350 ? 39.031 -18.812 -11.68 1 24.88 350 GLN B N 1
ATOM 8040 C CA . GLN B 1 350 ? 39.875 -17.844 -10.969 1 24.88 350 GLN B CA 1
ATOM 8041 C C . GLN B 1 350 ? 39.188 -17.406 -9.664 1 24.88 350 GLN B C 1
ATOM 8043 O O . GLN B 1 350 ? 38 -17.156 -9.625 1 24.88 350 GLN B O 1
ATOM 8048 N N . LYS B 1 351 ? 39.781 -17.953 -8.68 1 25.72 351 LYS B N 1
ATOM 8049 C CA . LYS B 1 351 ? 39.438 -17.328 -7.406 1 25.72 351 LYS B CA 1
ATOM 8050 C C . LYS B 1 351 ? 39.156 -15.844 -7.59 1 25.72 351 LYS B C 1
ATOM 8052 O O . LYS B 1 351 ? 39.938 -15.117 -8.211 1 25.72 351 LYS B O 1
ATOM 8057 N N . PRO B 1 352 ? 37.906 -15.539 -7.707 1 25.52 352 PRO B N 1
ATOM 8058 C CA . PRO B 1 352 ? 38 -14.078 -7.746 1 25.52 352 PRO B CA 1
ATOM 8059 C C . PRO B 1 352 ? 39.156 -13.531 -6.934 1 25.52 352 PRO B C 1
ATOM 8061 O O . PRO B 1 352 ? 39.5 -14.055 -5.867 1 25.52 352 PRO B O 1
ATOM 8064 N N . GLN B 1 353 ? 40.375 -13.523 -7.477 1 22.91 353 GLN B N 1
ATOM 8065 C CA . GLN B 1 353 ? 41.281 -12.719 -6.656 1 22.91 353 GLN B CA 1
ATOM 8066 C C . GLN B 1 353 ? 40.5 -11.836 -5.688 1 22.91 353 GLN B C 1
ATOM 8068 O O . GLN B 1 353 ? 39.406 -11.352 -6.02 1 22.91 353 GLN B O 1
ATOM 8073 N N . PRO B 1 354 ? 40.844 -12.164 -4.41 1 25.59 354 PRO B N 1
ATOM 8074 C CA . PRO B 1 354 ? 40.188 -11.25 -3.465 1 25.59 354 PRO B CA 1
ATOM 8075 C C . PRO B 1 354 ? 40.125 -9.812 -3.982 1 25.59 354 PRO B C 1
ATOM 8077 O O . PRO B 1 354 ? 41.188 -9.148 -4.086 1 25.59 354 PRO B O 1
ATOM 8080 N N . GLY B 1 355 ? 40 -9.797 -5.281 1 24.48 355 GLY B N 1
ATOM 8081 C CA . GLY B 1 355 ? 40.094 -8.383 -5.609 1 24.48 355 GLY B CA 1
ATOM 8082 C C . GLY B 1 355 ? 39.781 -7.477 -4.434 1 24.48 355 GLY B C 1
ATOM 8083 O O . GLY B 1 355 ? 39.094 -7.887 -3.494 1 24.48 355 GLY B O 1
ATOM 8084 N N . GLN B 1 356 ? 40.812 -6.66 -4.164 1 22.09 356 GLN B N 1
ATOM 8085 C CA . GLN B 1 356 ? 40.594 -5.562 -3.232 1 22.09 356 GLN B CA 1
ATOM 8086 C C . GLN B 1 356 ? 39.094 -5.215 -3.131 1 22.09 356 GLN B C 1
ATOM 8088 O O . GLN B 1 356 ? 38.438 -5.039 -4.148 1 22.09 356 GLN B O 1
ATOM 8093 N N . ALA B 1 357 ? 38.562 -5.852 -2.25 1 24.98 357 ALA B N 1
ATOM 8094 C CA . ALA B 1 357 ? 37.312 -5.223 -1.78 1 24.98 357 ALA B CA 1
ATOM 8095 C C . ALA B 1 357 ? 37.25 -3.768 -2.23 1 24.98 357 ALA B C 1
ATOM 8097 O O . ALA B 1 357 ? 37.969 -2.914 -1.726 1 24.98 357 ALA B O 1
ATOM 8098 N N . ARG B 1 358 ? 37.531 -3.465 -3.568 1 26 358 ARG B N 1
ATOM 8099 C CA . ARG B 1 358 ? 37.094 -2.078 -3.707 1 26 358 ARG B CA 1
ATOM 8100 C C . ARG B 1 358 ? 35.906 -1.789 -2.807 1 26 358 ARG B C 1
ATOM 8102 O O . ARG B 1 358 ? 34.812 -2.314 -3.029 1 26 358 ARG B O 1
ATOM 8109 N N . THR B 1 359 ? 35.938 -1.848 -1.682 1 26.47 359 THR B N 1
ATOM 8110 C CA . THR B 1 359 ? 35.281 -1.108 -0.609 1 26.47 359 THR B CA 1
ATOM 8111 C C . THR B 1 359 ? 34.562 0.125 -1.158 1 26.47 359 THR B C 1
ATOM 8113 O O . THR B 1 359 ? 34.031 0.938 -0.393 1 26.47 359 THR B O 1
ATOM 8116 N N . GLY B 1 360 ? 35.188 0.571 -2.289 1 26.56 360 GLY B N 1
ATOM 8117 C CA . GLY B 1 360 ? 34.562 1.797 -2.756 1 26.56 360 GLY B CA 1
ATOM 8118 C C . GLY B 1 360 ? 33.094 1.627 -3.088 1 26.56 360 GLY B C 1
ATOM 8119 O O . GLY B 1 360 ? 32.75 1.255 -4.211 1 26.56 360 GLY B O 1
ATOM 8120 N N . THR B 1 361 ? 32.5 0.809 -2.432 1 28.78 361 THR B N 1
ATOM 8121 C CA . THR B 1 361 ? 31.062 0.667 -2.34 1 28.78 361 THR B CA 1
ATOM 8122 C C . THR B 1 361 ? 30.359 1.843 -3.012 1 28.78 361 THR B C 1
ATOM 8124 O O . THR B 1 361 ? 30.812 2.984 -2.908 1 28.78 361 THR B O 1
ATOM 8127 N N . ASP B 1 362 ? 29.719 1.524 -4.039 1 30.73 362 ASP B N 1
ATOM 8128 C CA . ASP B 1 362 ? 28.781 2.361 -4.781 1 30.73 362 ASP B CA 1
ATOM 8129 C C . ASP B 1 362 ? 28.172 3.428 -3.877 1 30.73 362 ASP B C 1
ATOM 8131 O O . ASP B 1 362 ? 27.078 3.232 -3.332 1 30.73 362 ASP B O 1
ATOM 8135 N N . ASP B 1 363 ? 28.766 3.764 -2.973 1 31.27 363 ASP B N 1
ATOM 8136 C CA . ASP B 1 363 ? 28.609 4.98 -2.178 1 31.27 363 ASP B CA 1
ATOM 8137 C C . ASP B 1 363 ? 28.219 6.164 -3.055 1 31.27 363 ASP B C 1
ATOM 8139 O O . ASP B 1 363 ? 27.812 7.211 -2.545 1 31.27 363 ASP B O 1
ATOM 8143 N N . ARG B 1 364 ? 28.641 6.004 -4.328 1 31.09 364 ARG B N 1
ATOM 8144 C CA . ARG B 1 364 ? 28.328 7.086 -5.258 1 31.09 364 ARG B CA 1
ATOM 8145 C C . ARG B 1 364 ? 26.828 7.188 -5.504 1 31.09 364 ARG B C 1
ATOM 8147 O O . ARG B 1 364 ? 26.344 8.227 -5.949 1 31.09 364 ARG B O 1
ATOM 8154 N N . MET B 1 365 ? 26.391 6.031 -5.645 1 32.12 365 MET B N 1
ATOM 8155 C CA . MET B 1 365 ? 24.969 6.141 -5.957 1 32.12 365 MET B CA 1
ATOM 8156 C C . MET B 1 365 ? 24.219 6.879 -4.852 1 32.12 365 MET B C 1
ATOM 8158 O O . MET B 1 365 ? 23.234 7.574 -5.121 1 32.12 365 MET B O 1
ATOM 8162 N N . THR B 1 366 ? 24.562 6.508 -3.645 1 34.66 366 THR B N 1
ATOM 8163 C CA . THR B 1 366 ? 23.922 7.195 -2.529 1 34.66 366 THR B CA 1
ATOM 8164 C C . THR B 1 366 ? 24.219 8.695 -2.574 1 34.66 366 THR B C 1
ATOM 8166 O O . THR B 1 366 ? 23.438 9.492 -2.049 1 34.66 366 THR B O 1
ATOM 8169 N N . TRP B 1 367 ? 25.438 8.961 -3.061 1 32.91 367 TRP B N 1
ATOM 8170 C CA . TRP B 1 367 ? 25.891 10.344 -2.924 1 32.91 367 TRP B CA 1
ATOM 8171 C C . TRP B 1 367 ? 25.047 11.281 -3.775 1 32.91 367 TRP B C 1
ATOM 8173 O O . TRP B 1 367 ? 24.797 12.422 -3.393 1 32.91 367 TRP B O 1
ATOM 8183 N N . LYS B 1 368 ? 24.875 10.758 -4.969 1 35.22 368 LYS B N 1
ATOM 8184 C CA . LYS B 1 368 ? 24.328 11.781 -5.848 1 35.22 368 LYS B CA 1
ATOM 8185 C C . LYS B 1 368 ? 22.891 12.109 -5.465 1 35.22 368 LYS B C 1
ATOM 8187 O O . LYS B 1 368 ? 22.359 13.148 -5.859 1 35.22 368 LYS B O 1
ATOM 8192 N N . ARG B 1 369 ? 22.281 11.141 -4.957 1 38.31 369 ARG B N 1
ATOM 8193 C CA . ARG B 1 369 ? 20.938 11.477 -4.477 1 38.31 369 ARG B CA 1
ATOM 8194 C C . ARG B 1 369 ? 20.984 12.656 -3.516 1 38.31 369 ARG B C 1
ATOM 8196 O O . ARG B 1 369 ? 20.094 13.5 -3.514 1 38.31 369 ARG B O 1
ATOM 8203 N N . ALA B 1 370 ? 21.984 12.492 -2.578 1 37.94 370 ALA B N 1
ATOM 8204 C CA . ALA B 1 370 ? 22.172 13.547 -1.585 1 37.94 370 ALA B CA 1
ATOM 8205 C C . ALA B 1 370 ? 22.391 14.898 -2.254 1 37.94 370 ALA B C 1
ATOM 8207 O O . ALA B 1 370 ? 22.141 15.945 -1.648 1 37.94 370 ALA B O 1
ATOM 8208 N N . SER B 1 371 ? 22.969 14.719 -3.412 1 36.5 371 SER B N 1
ATOM 8209 C CA . SER B 1 371 ? 23.391 16.016 -3.943 1 36.5 371 SER B CA 1
ATOM 8210 C C . SER B 1 371 ? 22.188 16.906 -4.234 1 36.5 371 SER B C 1
ATOM 8212 O O . SER B 1 371 ? 22.328 18.125 -4.332 1 36.5 371 SER B O 1
ATOM 8214 N N . LEU B 1 372 ? 21.203 16.188 -4.695 1 39.44 372 LEU B N 1
ATOM 8215 C CA . LEU B 1 372 ? 20.172 17.156 -5.062 1 39.44 372 LEU B CA 1
ATOM 8216 C C . LEU B 1 372 ? 19.594 17.828 -3.822 1 39.44 372 LEU B C 1
ATOM 8218 O O . LEU B 1 372 ? 18.766 18.734 -3.936 1 39.44 372 LEU B O 1
ATOM 8222 N N . VAL B 1 373 ? 19.531 17.109 -2.723 1 40.62 373 VAL B N 1
ATOM 8223 C CA . VAL B 1 373 ? 19.094 17.922 -1.597 1 40.62 373 VAL B CA 1
ATOM 8224 C C . VAL B 1 373 ? 20.031 19.109 -1.406 1 40.62 373 VAL B C 1
ATOM 8226 O O . VAL B 1 373 ? 21.219 18.922 -1.136 1 40.62 373 VAL B O 1
ATOM 8229 N N . VAL B 1 374 ? 19.766 20.078 -2.088 1 40.19 374 VAL B N 1
ATOM 8230 C CA . VAL B 1 374 ? 20.391 21.391 -1.983 1 40.19 374 VAL B CA 1
ATOM 8231 C C . VAL B 1 374 ? 20.688 21.719 -0.521 1 40.19 374 VAL B C 1
ATOM 8233 O O . VAL B 1 374 ? 19.781 21.797 0.303 1 40.19 374 VAL B O 1
ATOM 8236 N N . TRP B 1 375 ? 21.797 21.188 -0.081 1 41.56 375 TRP B N 1
ATOM 8237 C CA . TRP B 1 375 ? 22.422 21.688 1.142 1 41.56 375 TRP B CA 1
ATOM 8238 C C . TRP B 1 375 ? 22.438 23.203 1.166 1 41.56 375 TRP B C 1
ATOM 8240 O O . TRP B 1 375 ? 22.984 23.844 0.268 1 41.56 375 TRP B O 1
ATOM 8250 N N . ILE B 1 376 ? 21.562 23.703 1.564 1 42.19 376 ILE B N 1
ATOM 8251 C CA . ILE B 1 376 ? 21.641 25.141 1.852 1 42.19 376 ILE B CA 1
ATOM 8252 C C . ILE B 1 376 ? 22.625 25.375 3.002 1 42.19 376 ILE B C 1
ATOM 8254 O O . ILE B 1 376 ? 22.391 24.922 4.125 1 42.19 376 ILE B O 1
ATOM 8258 N N . SER B 1 377 ? 23.938 25.312 2.689 1 40.25 377 SER B N 1
ATOM 8259 C CA . SER B 1 377 ? 24.891 25.781 3.688 1 40.25 377 SER B CA 1
ATOM 8260 C C . SER B 1 377 ? 24.391 27.047 4.383 1 40.25 377 SER B C 1
ATOM 8262 O O . SER B 1 377 ? 24.156 28.062 3.734 1 40.25 377 SER B O 1
ATOM 8264 N N . VAL B 1 378 ? 23.625 26.938 5.305 1 43.44 378 VAL B N 1
ATOM 8265 C CA . VAL B 1 378 ? 23.422 28.109 6.145 1 43.44 378 VAL B CA 1
ATOM 8266 C C . VAL B 1 378 ? 24.719 28.453 6.875 1 43.44 378 VAL B C 1
ATOM 8268 O O . VAL B 1 378 ? 25.156 27.719 7.758 1 43.44 378 VAL B O 1
ATOM 8271 N N . SER B 1 379 ? 25.797 28.672 6.219 1 40.78 379 SER B N 1
ATOM 8272 C CA . SER B 1 379 ? 27.109 28.969 6.762 1 40.78 379 SER B CA 1
ATOM 8273 C C . SER B 1 379 ? 27.016 29.844 8.008 1 40.78 379 SER B C 1
ATOM 8275 O O . SER B 1 379 ? 27.891 29.797 8.883 1 40.78 379 SER B O 1
ATOM 8277 N N . GLY B 1 380 ? 26.547 31.125 7.969 1 44.94 380 GLY B N 1
ATOM 8278 C CA . GLY B 1 380 ? 27.109 32.188 8.789 1 44.94 380 GLY B CA 1
ATOM 8279 C C . GLY B 1 380 ? 26.578 32.188 10.211 1 44.94 380 GLY B C 1
ATOM 8280 O O . GLY B 1 380 ? 25.594 31.516 10.516 1 44.94 380 GLY B O 1
ATOM 8281 N N . SER B 1 381 ? 27.484 32.656 11.234 1 51.47 381 SER B N 1
ATOM 8282 C CA . SER B 1 381 ? 27.219 33.094 12.609 1 51.47 381 SER B CA 1
ATOM 8283 C C . SER B 1 381 ? 25.875 33.781 12.719 1 51.47 381 SER B C 1
ATOM 8285 O O . SER B 1 381 ? 25.781 35 12.578 1 51.47 381 SER B O 1
ATOM 8287 N N . GLN B 1 382 ? 24.844 33.031 12.336 1 61.41 382 GLN B N 1
ATOM 8288 C CA . GLN B 1 382 ? 23.547 33.688 12.398 1 61.41 382 GLN B CA 1
ATOM 8289 C C . GLN B 1 382 ? 23.062 33.812 13.836 1 61.41 382 GLN B C 1
ATOM 8291 O O . GLN B 1 382 ? 23.125 32.875 14.609 1 61.41 382 GLN B O 1
ATOM 8296 N N . SER B 1 383 ? 23.156 35.062 14.305 1 69.38 383 SER B N 1
ATOM 8297 C CA . SER B 1 383 ? 22.609 35.312 15.633 1 69.38 383 SER B CA 1
ATOM 8298 C C . SER B 1 383 ? 21.141 34.906 15.703 1 69.38 383 SER B C 1
ATOM 8300 O O . SER B 1 383 ? 20.406 35.031 14.727 1 69.38 383 SER B O 1
ATOM 8302 N N . ALA B 1 384 ? 20.766 34.156 16.734 1 73.12 384 ALA B N 1
ATOM 8303 C CA . ALA B 1 384 ? 19.391 33.719 17 1 73.12 384 ALA B CA 1
ATOM 8304 C C . ALA B 1 384 ? 18.422 34.906 16.844 1 73.12 384 ALA B C 1
ATOM 8306 O O . ALA B 1 384 ? 17.312 34.719 16.328 1 73.12 384 ALA B O 1
ATOM 8307 N N . GLU B 1 385 ? 18.906 36.031 17.25 1 75.44 385 GLU B N 1
ATOM 8308 C CA . GLU B 1 385 ? 18.031 37.219 17.203 1 75.44 385 GLU B CA 1
ATOM 8309 C C . GLU B 1 385 ? 17.781 37.656 15.758 1 75.44 385 GLU B C 1
ATOM 8311 O O . GLU B 1 385 ? 16.672 38.062 15.406 1 75.44 385 GLU B O 1
ATOM 8316 N N . ASP B 1 386 ? 18.812 37.531 15.008 1 77.62 386 ASP B N 1
ATOM 8317 C CA . ASP B 1 386 ? 18.672 37.969 13.625 1 77.62 386 ASP B CA 1
ATOM 8318 C C . ASP B 1 386 ? 17.75 37.031 12.852 1 77.62 386 ASP B C 1
ATOM 8320 O O . ASP B 1 386 ? 16.938 37.469 12.039 1 77.62 386 ASP B O 1
ATOM 8324 N N . VAL B 1 387 ? 17.875 35.781 13.18 1 77.31 387 VAL B N 1
ATOM 8325 C CA . VAL B 1 387 ? 17.047 34.812 12.492 1 77.31 387 VAL B CA 1
ATOM 8326 C C . VAL B 1 387 ? 15.586 35 12.906 1 77.31 387 VAL B C 1
ATOM 8328 O O . VAL B 1 387 ? 14.688 34.938 12.062 1 77.31 387 VAL B O 1
ATOM 8331 N N . SER B 1 388 ? 15.383 35.219 14.156 1 77.06 388 SER B N 1
ATOM 8332 C CA . SER B 1 388 ? 14.016 35.438 14.625 1 77.06 388 SER B CA 1
ATOM 8333 C C . SER B 1 388 ? 13.422 36.719 14.047 1 77.06 388 SER B C 1
ATOM 8335 O O . SER B 1 388 ? 12.234 36.781 13.719 1 77.06 388 SER B O 1
ATOM 8337 N N . ARG B 1 389 ? 14.219 37.688 13.906 1 80.25 389 ARG B N 1
ATOM 8338 C CA . ARG B 1 389 ? 13.758 38.969 13.406 1 80.25 389 ARG B CA 1
ATOM 8339 C C . ARG B 1 389 ? 13.344 38.875 11.945 1 80.25 389 ARG B C 1
ATOM 8341 O O . ARG B 1 389 ? 12.305 39.406 11.547 1 80.25 389 ARG B O 1
ATOM 8348 N N . ILE B 1 390 ? 14.141 38.219 11.219 1 81.06 390 ILE B N 1
ATOM 8349 C CA . ILE B 1 390 ? 13.828 38.125 9.797 1 81.06 390 ILE B CA 1
ATOM 8350 C C . ILE B 1 390 ? 12.539 37.344 9.602 1 81.06 390 ILE B C 1
ATOM 8352 O O . ILE B 1 390 ? 11.703 37.688 8.773 1 81.06 390 ILE B O 1
ATOM 8356 N N . HIS B 1 391 ? 12.391 36.312 10.305 1 79.44 391 HIS B N 1
ATOM 8357 C CA . HIS B 1 391 ? 11.188 35.5 10.164 1 79.44 391 HIS B CA 1
ATOM 8358 C C . HIS B 1 391 ? 9.953 36.25 10.648 1 79.44 391 HIS B C 1
ATOM 8360 O O . HIS B 1 391 ? 8.875 36.125 10.055 1 79.44 391 HIS B O 1
ATOM 8366 N N . ALA B 1 392 ? 10.133 36.938 11.68 1 76.5 392 ALA B N 1
ATOM 8367 C CA . ALA B 1 392 ? 9.016 37.75 12.18 1 76.5 392 ALA B CA 1
ATOM 8368 C C . ALA B 1 392 ? 8.617 38.812 11.164 1 76.5 392 ALA B C 1
ATOM 8370 O O . ALA B 1 392 ? 7.426 39.062 10.961 1 76.5 392 ALA B O 1
ATOM 8371 N N . GLU B 1 393 ? 9.57 39.375 10.516 1 78.25 393 GLU B N 1
ATOM 8372 C CA . GLU B 1 393 ? 9.289 40.406 9.516 1 78.25 393 GLU B CA 1
ATOM 8373 C C . GLU B 1 393 ? 8.641 39.812 8.273 1 78.25 393 GLU B C 1
ATOM 8375 O O . GLU B 1 393 ? 7.754 40.438 7.676 1 78.25 393 GLU B O 1
ATOM 8380 N N . LEU B 1 394 ? 9.109 38.688 7.957 1 75.62 394 LEU B N 1
ATOM 8381 C CA . LEU B 1 394 ? 8.547 38.031 6.785 1 75.62 394 LEU B CA 1
ATOM 8382 C C . LEU B 1 394 ? 7.102 37.625 7.043 1 75.62 394 LEU B C 1
ATOM 8384 O O . LEU B 1 394 ? 6.262 37.688 6.145 1 75.62 394 LEU B O 1
ATOM 8388 N N . GLU B 1 395 ? 6.852 37.25 8.25 1 70.19 395 GLU B N 1
ATOM 8389 C CA . GLU B 1 395 ? 5.484 36.875 8.594 1 70.19 395 GLU B CA 1
ATOM 8390 C C . GLU B 1 395 ? 4.551 38.062 8.594 1 70.19 395 GLU B C 1
ATOM 8392 O O . GLU B 1 395 ? 3.359 37.938 8.312 1 70.19 395 GLU B O 1
ATOM 8397 N N . ASN B 1 396 ? 5.062 39.156 8.82 1 65.19 396 ASN B N 1
ATOM 8398 C CA . ASN B 1 396 ? 4.246 40.375 8.898 1 65.19 396 ASN B CA 1
ATOM 8399 C C . ASN B 1 396 ? 4.168 41.094 7.547 1 65.19 396 ASN B C 1
ATOM 8401 O O . ASN B 1 396 ? 3.4 42.031 7.383 1 65.19 396 ASN B O 1
ATOM 8405 N N . SER B 1 397 ? 4.879 40.562 6.609 1 67.19 397 SER B N 1
ATOM 8406 C CA . SER B 1 397 ? 4.859 41.219 5.293 1 67.19 397 SER B CA 1
ATOM 8407 C C . SER B 1 397 ? 3.701 40.688 4.449 1 67.19 397 SER B C 1
ATOM 8409 O O . SER B 1 397 ? 2.898 39.875 4.918 1 67.19 397 SER B O 1
ATOM 8411 N N . ILE B 1 398 ? 3.506 41.344 3.221 1 60.69 398 ILE B N 1
ATOM 8412 C CA . ILE B 1 398 ? 2.457 41.094 2.242 1 60.69 398 ILE B CA 1
ATOM 8413 C C . ILE B 1 398 ? 2.627 39.688 1.679 1 60.69 398 ILE B C 1
ATOM 8415 O O . ILE B 1 398 ? 1.834 39.25 0.845 1 60.69 398 ILE B O 1
ATOM 8419 N N . ILE B 1 399 ? 3.463 39.062 2.336 1 67.44 399 ILE B N 1
ATOM 8420 C CA . ILE B 1 399 ? 3.711 37.688 1.847 1 67.44 399 ILE B CA 1
ATOM 8421 C C . ILE B 1 399 ? 2.582 36.781 2.295 1 67.44 399 ILE B C 1
ATOM 8423 O O . ILE B 1 399 ? 2.254 36.719 3.482 1 67.44 399 ILE B O 1
ATOM 8427 N N . SER B 1 400 ? 1.772 36.438 1.316 1 73.38 400 SER B N 1
ATOM 8428 C CA . SER B 1 400 ? 0.68 35.5 1.561 1 73.38 400 SER B CA 1
ATOM 8429 C C . SER B 1 400 ? 0.768 34.281 0.632 1 73.38 400 SER B C 1
ATOM 8431 O O . SER B 1 400 ? 1.283 34.406 -0.483 1 73.38 400 SER B O 1
ATOM 8433 N N . PRO B 1 401 ? 0.38 33.219 1.183 1 77.25 401 PRO B N 1
ATOM 8434 C CA . PRO B 1 401 ? 0.36 32.031 0.328 1 77.25 401 PRO B CA 1
ATOM 8435 C C . PRO B 1 401 ? -0.666 32.125 -0.798 1 77.25 401 PRO B C 1
ATOM 8437 O O . PRO B 1 401 ? -0.627 31.344 -1.745 1 77.25 401 PRO B O 1
ATOM 8440 N N . TYR B 1 402 ? -1.386 33.25 -0.8 1 72.94 402 TYR B N 1
ATOM 8441 C CA . TYR B 1 402 ? -2.48 33.312 -1.762 1 72.94 402 TYR B CA 1
ATOM 8442 C C . TYR B 1 402 ? -2.203 34.344 -2.834 1 72.94 402 TYR B C 1
ATOM 8444 O O . TYR B 1 402 ? -2.951 34.469 -3.811 1 72.94 402 TYR B O 1
ATOM 8452 N N . ILE B 1 403 ? -1.148 35.094 -2.648 1 76.56 403 ILE B N 1
ATOM 8453 C CA . ILE B 1 403 ? -0.846 36.188 -3.594 1 76.56 403 ILE B CA 1
ATOM 8454 C C . ILE B 1 403 ? 0.336 35.781 -4.473 1 76.56 403 ILE B C 1
ATOM 8456 O O . ILE B 1 403 ? 1.392 35.375 -3.963 1 76.56 403 ILE B O 1
ATOM 8460 N N . ARG B 1 404 ? 0.075 35.875 -5.691 1 79.94 404 ARG B N 1
ATOM 8461 C CA . ARG B 1 404 ? 1.164 35.625 -6.629 1 79.94 404 ARG B CA 1
ATOM 8462 C C . ARG B 1 404 ? 2.342 36.531 -6.367 1 79.94 404 ARG B C 1
ATOM 8464 O O . ARG B 1 404 ? 2.158 37.75 -6.172 1 79.94 404 ARG B O 1
ATOM 8471 N N . PRO B 1 405 ? 3.543 35.906 -6.285 1 85 405 PRO B N 1
ATOM 8472 C CA . PRO B 1 405 ? 4.719 36.688 -5.898 1 85 405 PRO B CA 1
ATOM 8473 C C . PRO B 1 405 ? 5.258 37.562 -7.043 1 85 405 PRO B C 1
ATOM 8475 O O . PRO B 1 405 ? 6.441 37.469 -7.375 1 85 405 PRO B O 1
ATOM 8478 N N . ALA B 1 406 ? 4.41 38.25 -7.711 1 80.94 406 ALA B N 1
ATOM 8479 C CA . ALA B 1 406 ? 4.812 39.156 -8.773 1 80.94 406 ALA B CA 1
ATOM 8480 C C . ALA B 1 406 ? 4.16 40.531 -8.586 1 80.94 406 ALA B C 1
ATOM 8482 O O . ALA B 1 406 ? 2.959 40.625 -8.32 1 80.94 406 ALA B O 1
ATOM 8483 N N . LYS B 1 407 ? 5.016 41.562 -8.648 1 75.88 407 LYS B N 1
ATOM 8484 C CA . LYS B 1 407 ? 4.5 42.906 -8.523 1 75.88 407 LYS B CA 1
ATOM 8485 C C . LYS B 1 407 ? 3.688 43.312 -9.75 1 75.88 407 LYS B C 1
ATOM 8487 O O . LYS B 1 407 ? 2.67 44 -9.633 1 75.88 407 LYS B O 1
ATOM 8492 N N . ASN B 1 408 ? 4.227 42.844 -10.953 1 74 408 ASN B N 1
ATOM 8493 C CA . ASN B 1 408 ? 3.514 43.094 -12.203 1 74 408 ASN B CA 1
ATOM 8494 C C . ASN B 1 408 ? 2.688 41.875 -12.625 1 74 408 ASN B C 1
ATOM 8496 O O . ASN B 1 408 ? 3.236 40.875 -13.086 1 74 408 ASN B O 1
ATOM 8500 N N . PHE B 1 409 ? 1.383 42.031 -12.539 1 72.5 409 PHE B N 1
ATOM 8501 C CA . PHE B 1 409 ? 0.498 40.875 -12.789 1 72.5 409 PHE B CA 1
ATOM 8502 C C . PHE B 1 409 ? 0.322 40.656 -14.289 1 72.5 409 PHE B C 1
ATOM 8504 O O . PHE B 1 409 ? -0.177 39.625 -14.703 1 72.5 409 PHE B O 1
ATOM 8511 N N . SER B 1 410 ? 0.803 41.625 -15.109 1 69.62 410 SER B N 1
ATOM 8512 C CA . SER B 1 410 ? 0.663 41.469 -16.547 1 69.62 410 SER B CA 1
ATOM 8513 C C . SER B 1 410 ? 1.751 40.562 -17.109 1 69.62 410 SER B C 1
ATOM 8515 O O . SER B 1 410 ? 1.585 39.969 -18.188 1 69.62 410 SER B O 1
ATOM 8517 N N . ARG B 1 411 ? 2.848 40.469 -16.375 1 75.81 411 ARG B N 1
ATOM 8518 C CA . ARG B 1 411 ? 3.926 39.594 -16.812 1 75.81 411 ARG B CA 1
ATOM 8519 C C . ARG B 1 411 ? 3.768 38.219 -16.234 1 75.81 411 ARG B C 1
ATOM 8521 O O . ARG B 1 411 ? 3.373 38.031 -15.086 1 75.81 411 ARG B O 1
ATOM 8528 N N . PRO B 1 412 ? 3.977 37.281 -17.125 1 81.06 412 PRO B N 1
ATOM 8529 C CA . PRO B 1 412 ? 3.887 35.906 -16.625 1 81.06 412 PRO B CA 1
ATOM 8530 C C . PRO B 1 412 ? 5.012 35.562 -15.648 1 81.06 412 PRO B C 1
ATOM 8532 O O . PRO B 1 412 ? 6.145 36 -15.828 1 81.06 412 PRO B O 1
ATOM 8535 N N . LEU B 1 413 ? 4.602 34.938 -14.594 1 87.19 413 LEU B N 1
ATOM 8536 C CA . LEU B 1 413 ? 5.59 34.406 -13.664 1 87.19 413 LEU B CA 1
ATOM 8537 C C . LEU B 1 413 ? 6.219 33.125 -14.203 1 87.19 413 LEU B C 1
ATOM 8539 O O . LEU B 1 413 ? 5.512 32.188 -14.547 1 87.19 413 LEU B O 1
ATOM 8543 N N . ILE B 1 414 ? 7.512 33.156 -14.312 1 90.19 414 ILE B N 1
ATOM 8544 C CA . ILE B 1 414 ? 8.227 32.031 -14.859 1 90.19 414 ILE B CA 1
ATOM 8545 C C . ILE B 1 414 ? 8.633 31.078 -13.719 1 90.19 414 ILE B C 1
ATOM 8547 O O . ILE B 1 414 ? 9.312 31.484 -12.781 1 90.19 414 ILE B O 1
ATOM 8551 N N . VAL B 1 415 ? 8.125 29.906 -13.812 1 92.69 415 VAL B N 1
ATOM 8552 C CA . VAL B 1 415 ? 8.492 28.859 -12.867 1 92.69 415 VAL B CA 1
ATOM 8553 C C . VAL B 1 415 ? 9.336 27.797 -13.57 1 92.69 415 VAL B C 1
ATOM 8555 O O . VAL B 1 415 ? 8.875 27.156 -14.516 1 92.69 415 VAL B O 1
ATOM 8558 N N . ASN B 1 416 ? 10.594 27.641 -13.062 1 94.31 416 ASN B N 1
ATOM 8559 C CA . ASN B 1 416 ? 11.484 26.625 -13.609 1 94.31 416 ASN B CA 1
ATOM 8560 C C . ASN B 1 416 ? 11.391 25.312 -12.836 1 94.31 416 ASN B C 1
ATOM 8562 O O . ASN B 1 416 ? 11.391 25.312 -11.602 1 94.31 416 ASN B O 1
ATOM 8566 N N . ILE B 1 417 ? 11.273 24.281 -13.625 1 93 417 ILE B N 1
ATOM 8567 C CA . ILE B 1 417 ? 11.125 22.984 -12.969 1 93 417 ILE B CA 1
ATOM 8568 C C . ILE B 1 417 ? 12.148 22 -13.531 1 93 417 ILE B C 1
ATOM 8570 O O . ILE B 1 417 ? 12.438 22 -14.734 1 93 417 ILE B O 1
ATOM 8574 N N . SER B 1 418 ? 12.766 21.25 -12.641 1 90.5 418 SER B N 1
ATOM 8575 C CA . SER B 1 418 ? 13.641 20.141 -12.977 1 90.5 418 SER B CA 1
ATOM 8576 C C . SER B 1 418 ? 13.148 18.844 -12.344 1 90.5 418 SER B C 1
ATOM 8578 O O . SER B 1 418 ? 12.758 18.812 -11.18 1 90.5 418 SER B O 1
ATOM 8580 N N . PHE B 1 419 ? 13.125 17.844 -13.227 1 90.69 419 PHE B N 1
ATOM 8581 C CA . PHE B 1 419 ? 12.633 16.547 -12.797 1 90.69 419 PHE B CA 1
ATOM 8582 C C . PHE B 1 419 ? 13.781 15.555 -12.633 1 90.69 419 PHE B C 1
ATOM 8584 O O . PHE B 1 419 ? 14.492 15.258 -13.594 1 90.69 419 PHE B O 1
ATOM 8591 N N . HIS B 1 420 ? 13.93 15.102 -11.391 1 87.56 420 HIS B N 1
ATOM 8592 C CA . HIS B 1 420 ? 14.93 14.086 -11.094 1 87.56 420 HIS B CA 1
ATOM 8593 C C . HIS B 1 420 ? 14.281 12.75 -10.758 1 87.56 420 HIS B C 1
ATOM 8595 O O . HIS B 1 420 ? 13.672 12.609 -9.688 1 87.56 420 HIS B O 1
ATOM 8601 N N . LEU B 1 421 ? 14.453 11.812 -11.625 1 89.31 421 LEU B N 1
ATOM 8602 C CA . LEU B 1 421 ? 13.906 10.484 -11.367 1 89.31 421 LEU B CA 1
ATOM 8603 C C . LEU B 1 421 ? 14.766 9.719 -10.367 1 89.31 421 LEU B C 1
ATOM 8605 O O . LEU B 1 421 ? 15.969 9.547 -10.586 1 89.31 421 LEU B O 1
ATOM 8609 N N . VAL B 1 422 ? 14.141 9.328 -9.32 1 86.06 422 VAL B N 1
ATOM 8610 C CA . VAL B 1 422 ? 14.875 8.617 -8.273 1 86.06 422 VAL B CA 1
ATOM 8611 C C . VAL B 1 422 ? 14.719 7.109 -8.469 1 86.06 422 VAL B C 1
ATOM 8613 O O . VAL B 1 422 ? 15.703 6.367 -8.398 1 86.06 422 VAL B O 1
ATOM 8616 N N . ALA B 1 423 ? 13.445 6.695 -8.641 1 87.69 423 ALA B N 1
ATOM 8617 C CA . ALA B 1 423 ? 13.234 5.258 -8.789 1 87.69 423 ALA B CA 1
ATOM 8618 C C . ALA B 1 423 ? 11.906 4.961 -9.484 1 87.69 423 ALA B C 1
ATOM 8620 O O . ALA B 1 423 ? 10.969 5.758 -9.414 1 87.69 423 ALA B O 1
ATOM 8621 N N . ILE B 1 424 ? 11.961 3.895 -10.234 1 89.62 424 ILE B N 1
ATOM 8622 C CA . ILE B 1 424 ? 10.727 3.26 -10.68 1 89.62 424 ILE B CA 1
ATOM 8623 C C . ILE B 1 424 ? 10.32 2.178 -9.68 1 89.62 424 ILE B C 1
ATOM 8625 O O . ILE B 1 424 ? 10.906 1.096 -9.648 1 89.62 424 ILE B O 1
ATOM 8629 N N . VAL B 1 425 ? 9.352 2.449 -8.938 1 86 425 VAL B N 1
ATOM 8630 C CA . VAL B 1 425 ? 8.977 1.579 -7.828 1 86 425 VAL B CA 1
ATOM 8631 C C . VAL B 1 425 ? 8.211 0.369 -8.352 1 86 425 VAL B C 1
ATOM 8633 O O . VAL B 1 425 ? 8.453 -0.762 -7.926 1 86 425 VAL B O 1
ATOM 8636 N N . ASP B 1 426 ? 7.188 0.592 -9.18 1 84.62 426 ASP B N 1
ATOM 8637 C CA . ASP B 1 426 ? 6.379 -0.507 -9.695 1 84.62 426 ASP B CA 1
ATOM 8638 C C . ASP B 1 426 ? 5.672 -0.11 -10.984 1 84.62 426 ASP B C 1
ATOM 8640 O O . ASP B 1 426 ? 5.297 1.052 -11.164 1 84.62 426 ASP B O 1
ATOM 8644 N N . PHE B 1 427 ? 5.688 -1.066 -11.836 1 87.12 427 PHE B N 1
ATOM 8645 C CA . PHE B 1 427 ? 4.883 -0.91 -13.047 1 87.12 427 PHE B CA 1
ATOM 8646 C C . PHE B 1 427 ? 3.92 -2.078 -13.211 1 87.12 427 PHE B C 1
ATOM 8648 O O . PHE B 1 427 ? 4.34 -3.201 -13.5 1 87.12 427 PHE B O 1
ATOM 8655 N N . ASN B 1 428 ? 2.652 -1.741 -12.938 1 81.69 428 ASN B N 1
ATOM 8656 C CA . ASN B 1 428 ? 1.597 -2.723 -13.156 1 81.69 428 ASN B CA 1
ATOM 8657 C C . ASN B 1 428 ? 0.926 -2.531 -14.516 1 81.69 428 ASN B C 1
ATOM 8659 O O . ASN B 1 428 ? 0.082 -1.648 -14.68 1 81.69 428 ASN B O 1
ATOM 8663 N N . ALA B 1 429 ? 1.201 -3.393 -15.391 1 78.06 429 ALA B N 1
ATOM 8664 C CA . ALA B 1 429 ? 0.685 -3.266 -16.75 1 78.06 429 ALA B CA 1
ATOM 8665 C C . ALA B 1 429 ? -0.807 -3.584 -16.797 1 78.06 429 ALA B C 1
ATOM 8667 O O . ALA B 1 429 ? -1.523 -3.092 -17.672 1 78.06 429 ALA B O 1
ATOM 8668 N N . ALA B 1 430 ? -1.313 -4.387 -15.922 1 74.31 430 ALA B N 1
ATOM 8669 C CA . ALA B 1 430 ? -2.727 -4.754 -15.914 1 74.31 430 ALA B CA 1
ATOM 8670 C C . ALA B 1 430 ? -3.604 -3.553 -15.562 1 74.31 430 ALA B C 1
ATOM 8672 O O . ALA B 1 430 ? -4.637 -3.328 -16.203 1 74.31 430 ALA B O 1
ATOM 8673 N N . SER B 1 431 ? -3.131 -2.771 -14.648 1 77.06 431 SER B N 1
ATOM 8674 C CA . SER B 1 431 ? -3.906 -1.61 -14.219 1 77.06 431 SER B CA 1
ATOM 8675 C C . SER B 1 431 ? -3.404 -0.335 -14.883 1 77.06 431 SER B C 1
ATOM 8677 O O . SER B 1 431 ? -3.918 0.754 -14.625 1 77.06 431 SER B O 1
ATOM 8679 N N . HIS B 1 432 ? -2.453 -0.443 -15.781 1 82.19 432 HIS B N 1
ATOM 8680 C CA . HIS B 1 432 ? -1.877 0.715 -16.453 1 82.19 432 HIS B CA 1
ATOM 8681 C C . HIS B 1 432 ? -1.398 1.756 -15.445 1 82.19 432 HIS B C 1
ATOM 8683 O O . HIS B 1 432 ? -1.724 2.939 -15.57 1 82.19 432 HIS B O 1
ATOM 8689 N N . ARG B 1 433 ? -0.726 1.298 -14.477 1 86.5 433 ARG B N 1
ATOM 8690 C CA . ARG B 1 433 ? -0.285 2.178 -13.398 1 86.5 433 ARG B CA 1
ATOM 8691 C C . ARG B 1 433 ? 1.232 2.146 -13.25 1 86.5 433 ARG B C 1
ATOM 8693 O O . ARG B 1 433 ? 1.823 1.076 -13.086 1 86.5 433 ARG B O 1
ATOM 8700 N N . LEU B 1 434 ? 1.791 3.287 -13.367 1 90.75 434 LEU B N 1
ATOM 8701 C CA . LEU B 1 434 ? 3.217 3.451 -13.109 1 90.75 434 LEU B CA 1
ATOM 8702 C C . LEU B 1 434 ? 3.447 4.176 -11.789 1 90.75 434 LEU B C 1
ATOM 8704 O O . LEU B 1 434 ? 2.883 5.25 -11.555 1 90.75 434 LEU B O 1
ATOM 8708 N N . THR B 1 435 ? 4.184 3.57 -10.898 1 89.75 435 THR B N 1
ATOM 8709 C CA . THR B 1 435 ? 4.59 4.215 -9.656 1 89.75 435 THR B CA 1
ATOM 8710 C C . THR B 1 435 ? 6.059 4.617 -9.711 1 89.75 435 THR B C 1
ATOM 8712 O O . THR B 1 435 ? 6.941 3.76 -9.812 1 89.75 435 THR B O 1
ATOM 8715 N N . SER B 1 436 ? 6.277 5.883 -9.742 1 89.81 436 SER B N 1
ATOM 8716 C CA . SER B 1 436 ? 7.637 6.414 -9.789 1 89.81 436 SER B CA 1
ATOM 8717 C C . SER B 1 436 ? 7.891 7.391 -8.641 1 89.81 436 SER B C 1
ATOM 8719 O O . SER B 1 436 ? 6.953 7.977 -8.102 1 89.81 436 SER B O 1
ATOM 8721 N N . SER B 1 437 ? 9.086 7.371 -8.188 1 87.75 437 SER B N 1
ATOM 8722 C CA . SER B 1 437 ? 9.539 8.344 -7.199 1 87.75 437 SER B CA 1
ATOM 8723 C C . SER B 1 437 ? 10.469 9.375 -7.828 1 87.75 437 SER B C 1
ATOM 8725 O O . SER B 1 437 ? 11.383 9.016 -8.578 1 87.75 437 SER B O 1
ATOM 8727 N N . ALA B 1 438 ? 10.156 10.633 -7.594 1 87.56 438 ALA B N 1
ATOM 8728 C CA . ALA B 1 438 ? 10.961 11.688 -8.195 1 87.56 438 ALA B CA 1
ATOM 8729 C C . ALA B 1 438 ? 11.141 12.859 -7.234 1 87.56 438 ALA B C 1
ATOM 8731 O O . ALA B 1 438 ? 10.352 13.031 -6.305 1 87.56 438 ALA B O 1
ATOM 8732 N N . LEU B 1 439 ? 12.25 13.492 -7.434 1 85.38 439 LEU B N 1
ATOM 8733 C CA . LEU B 1 439 ? 12.539 14.766 -6.781 1 85.38 439 LEU B CA 1
ATOM 8734 C C . LEU B 1 439 ? 12.438 15.922 -7.77 1 85.38 439 LEU B C 1
ATOM 8736 O O . LEU B 1 439 ? 13.016 15.867 -8.859 1 85.38 439 LEU B O 1
ATOM 8740 N N . LEU B 1 440 ? 11.656 16.875 -7.332 1 87.81 440 LEU B N 1
ATOM 8741 C CA . LEU B 1 440 ? 11.508 18.047 -8.18 1 87.81 440 LEU B CA 1
ATOM 8742 C C . LEU B 1 440 ? 12.258 19.234 -7.602 1 87.81 440 LEU B C 1
ATOM 8744 O O . LEU B 1 440 ? 12.344 19.391 -6.379 1 87.81 440 LEU B O 1
ATOM 8748 N N . THR B 1 441 ? 12.867 19.953 -8.484 1 88.69 441 THR B N 1
ATOM 8749 C CA . THR B 1 441 ? 13.422 21.266 -8.141 1 88.69 441 THR B CA 1
ATOM 8750 C C . THR B 1 441 ? 12.688 22.375 -8.883 1 88.69 441 THR B C 1
ATOM 8752 O O . THR B 1 441 ? 12.75 22.453 -10.109 1 88.69 441 THR B O 1
ATOM 8755 N N . VAL B 1 442 ? 12.023 23.125 -8.07 1 92 442 VAL B N 1
ATOM 8756 C CA . VAL B 1 442 ? 11.242 24.234 -8.625 1 92 442 VAL B CA 1
ATOM 8757 C C . VAL B 1 442 ? 11.82 25.562 -8.172 1 92 442 VAL B C 1
ATOM 8759 O O . VAL B 1 442 ? 12.062 25.766 -6.98 1 92 442 VAL B O 1
ATOM 8762 N N . THR B 1 443 ? 12.109 26.438 -9.133 1 93.75 443 THR B N 1
ATOM 8763 C CA . THR B 1 443 ? 12.68 27.75 -8.82 1 93.75 443 THR B CA 1
ATOM 8764 C C . THR B 1 443 ? 11.852 28.859 -9.445 1 93.75 443 THR B C 1
ATOM 8766 O O . THR B 1 443 ? 11.352 28.719 -10.562 1 93.75 443 THR B O 1
ATOM 8769 N N . TRP B 1 444 ? 11.602 29.859 -8.688 1 93.5 444 TRP B N 1
ATOM 8770 C CA . TRP B 1 444 ? 10.961 31.062 -9.188 1 93.5 444 TRP B CA 1
ATOM 8771 C C . TRP B 1 444 ? 11.477 32.312 -8.461 1 93.5 444 TRP B C 1
ATOM 8773 O O . TRP B 1 444 ? 12.25 32.188 -7.508 1 93.5 444 TRP B O 1
ATOM 8783 N N . GLN B 1 445 ? 11.102 33.469 -9.008 1 92.44 445 GLN B N 1
ATOM 8784 C CA . GLN B 1 445 ? 11.5 34.75 -8.414 1 92.44 445 GLN B CA 1
ATOM 8785 C C . GLN B 1 445 ? 10.336 35.406 -7.676 1 92.44 445 GLN B C 1
ATOM 8787 O O . GLN B 1 445 ? 9.266 35.594 -8.25 1 92.44 445 GLN B O 1
ATOM 8792 N N . ASP B 1 446 ? 10.57 35.562 -6.391 1 90.12 446 ASP B N 1
ATOM 8793 C CA . ASP B 1 446 ? 9.578 36.25 -5.574 1 90.12 446 ASP B CA 1
ATOM 8794 C C . ASP B 1 446 ? 9.953 37.719 -5.395 1 90.12 446 ASP B C 1
ATOM 8796 O O . ASP B 1 446 ? 10.938 38.062 -4.727 1 90.12 446 ASP B O 1
ATOM 8800 N N . ASP B 1 447 ? 9.055 38.625 -5.859 1 86.56 447 ASP B N 1
ATOM 8801 C CA . ASP B 1 447 ? 9.344 40.062 -5.836 1 86.56 447 ASP B CA 1
ATOM 8802 C C . ASP B 1 447 ? 9.156 40.625 -4.434 1 86.56 447 ASP B C 1
ATOM 8804 O O . ASP B 1 447 ? 9.664 41.719 -4.125 1 86.56 447 ASP B O 1
ATOM 8808 N N . TYR B 1 448 ? 8.438 39.938 -3.633 1 84.56 448 TYR B N 1
ATOM 8809 C CA . TYR B 1 448 ? 8.117 40.5 -2.322 1 84.56 448 TYR B CA 1
ATOM 8810 C C . TYR B 1 448 ? 9.094 40 -1.264 1 84.56 448 TYR B C 1
ATOM 8812 O O . TYR B 1 448 ? 9.172 40.562 -0.168 1 84.56 448 TYR B O 1
ATOM 8820 N N . LEU B 1 449 ? 9.789 38.969 -1.575 1 87.75 449 LEU B N 1
ATOM 8821 C CA . LEU B 1 449 ? 10.695 38.344 -0.611 1 87.75 449 LEU B CA 1
ATOM 8822 C C . LEU B 1 449 ? 12.133 38.812 -0.848 1 87.75 449 LEU B C 1
ATOM 8824 O O . LEU B 1 449 ? 12.969 38.031 -1.311 1 87.75 449 LEU B O 1
ATOM 8828 N N . THR B 1 450 ? 12.445 40.094 -0.596 1 86.5 450 THR B N 1
ATOM 8829 C CA . THR B 1 450 ? 13.797 40.594 -0.72 1 86.5 450 THR B CA 1
ATOM 8830 C C . THR B 1 450 ? 14.227 41.312 0.569 1 86.5 450 THR B C 1
ATOM 8832 O O . THR B 1 450 ? 13.406 41.906 1.254 1 86.5 450 THR B O 1
ATOM 8835 N N . TRP B 1 451 ? 15.5 41 0.974 1 86.19 451 TRP B N 1
ATOM 8836 C CA . TRP B 1 451 ? 16.047 41.688 2.145 1 86.19 451 TRP B CA 1
ATOM 8837 C C . TRP B 1 451 ? 17.531 41.969 1.957 1 86.19 451 TRP B C 1
ATOM 8839 O O . TRP B 1 451 ? 18.172 41.406 1.069 1 86.19 451 TRP B O 1
ATOM 8849 N N . GLU B 1 452 ? 18.062 42.938 2.715 1 87.38 452 GLU B N 1
ATOM 8850 C CA . GLU B 1 452 ? 19.484 43.25 2.705 1 87.38 452 GLU B CA 1
ATOM 8851 C C . GLU B 1 452 ? 20.234 42.469 3.768 1 87.38 452 GLU B C 1
ATOM 8853 O O . GLU B 1 452 ? 20 42.656 4.965 1 87.38 452 GLU B O 1
ATOM 8858 N N . PRO B 1 453 ? 21.125 41.562 3.305 1 88.5 453 PRO B N 1
ATOM 8859 C CA . PRO B 1 453 ? 21.844 40.719 4.254 1 88.5 453 PRO B CA 1
ATOM 8860 C C . PRO B 1 453 ? 22.547 41.5 5.355 1 88.5 453 PRO B C 1
ATOM 8862 O O . PRO B 1 453 ? 22.609 41.062 6.5 1 88.5 453 PRO B O 1
ATOM 8865 N N . ALA B 1 454 ? 23.016 42.688 5.09 1 85.69 454 ALA B N 1
ATOM 8866 C CA . ALA B 1 454 ? 23.734 43.5 6.07 1 85.69 454 ALA B CA 1
ATOM 8867 C C . ALA B 1 454 ? 22.844 43.906 7.242 1 85.69 454 ALA B C 1
ATOM 8869 O O . ALA B 1 454 ? 23.312 44.031 8.375 1 85.69 454 ALA B O 1
ATOM 8870 N N . ALA B 1 455 ? 21.625 44 6.973 1 85.19 455 ALA B N 1
ATOM 8871 C CA . ALA B 1 455 ? 20.672 44.406 8.008 1 85.19 455 ALA B CA 1
ATOM 8872 C C . ALA B 1 455 ? 20.344 43.25 8.938 1 85.19 455 ALA B C 1
ATOM 8874 O O . ALA B 1 455 ? 19.891 43.469 10.07 1 85.19 455 ALA B O 1
ATOM 8875 N N . TYR B 1 456 ? 20.562 42.125 8.531 1 84.25 456 TYR B N 1
ATOM 8876 C CA . TYR B 1 456 ? 20.203 40.969 9.328 1 84.25 456 TYR B CA 1
ATOM 8877 C C . TYR B 1 456 ? 21.438 40.125 9.641 1 84.25 456 TYR B C 1
ATOM 8879 O O . TYR B 1 456 ? 21.375 38.875 9.594 1 84.25 456 TYR B O 1
ATOM 8887 N N . GLY B 1 457 ? 22.484 40.656 9.969 1 80.25 457 GLY B N 1
ATOM 8888 C CA . GLY B 1 457 ? 23.672 39.938 10.43 1 80.25 457 GLY B CA 1
ATOM 8889 C C . GLY B 1 457 ? 24.344 39.125 9.336 1 80.25 457 GLY B C 1
ATOM 8890 O O . GLY B 1 457 ? 25 38.125 9.617 1 80.25 457 GLY B O 1
ATOM 8891 N N . GLY B 1 458 ? 24.062 39.312 8.07 1 79.44 458 GLY B N 1
ATOM 8892 C CA . GLY B 1 458 ? 24.719 38.625 6.969 1 79.44 458 GLY B CA 1
ATOM 8893 C C . GLY B 1 458 ? 23.969 37.406 6.496 1 79.44 458 GLY B C 1
ATOM 8894 O O . GLY B 1 458 ? 24.516 36.562 5.762 1 79.44 458 GLY B O 1
ATOM 8895 N N . ILE B 1 459 ? 22.781 37.219 6.91 1 80.94 459 ILE B N 1
ATOM 8896 C CA . ILE B 1 459 ? 21.984 36.062 6.496 1 80.94 459 ILE B CA 1
ATOM 8897 C C . ILE B 1 459 ? 21.578 36.219 5.027 1 80.94 459 ILE B C 1
ATOM 8899 O O . ILE B 1 459 ? 20.953 37.219 4.648 1 80.94 459 ILE B O 1
ATOM 8903 N N . THR B 1 460 ? 22.047 35.188 4.203 1 83.25 460 THR B N 1
ATOM 8904 C CA . THR B 1 460 ? 21.75 35.281 2.777 1 83.25 460 THR B CA 1
ATOM 8905 C C . THR B 1 460 ? 20.625 34.312 2.396 1 83.25 460 THR B C 1
ATOM 8907 O O . THR B 1 460 ? 20.031 34.438 1.324 1 83.25 460 THR B O 1
ATOM 8910 N N . ARG B 1 461 ? 20.422 33.469 3.201 1 82.94 461 ARG B N 1
ATOM 8911 C CA . ARG B 1 461 ? 19.391 32.469 2.896 1 82.94 461 ARG B CA 1
ATOM 8912 C C . ARG B 1 461 ? 18.594 32.125 4.145 1 82.94 461 ARG B C 1
ATOM 8914 O O . ARG B 1 461 ? 19.125 32.125 5.254 1 82.94 461 ARG B O 1
ATOM 8921 N N . ILE B 1 462 ? 17.344 31.797 3.891 1 80.69 462 ILE B N 1
ATOM 8922 C CA . ILE B 1 462 ? 16.5 31.359 4.992 1 80.69 462 ILE B CA 1
ATOM 8923 C C . ILE B 1 462 ? 15.664 30.156 4.562 1 80.69 462 ILE B C 1
ATOM 8925 O O . ILE B 1 462 ? 15.508 29.906 3.367 1 80.69 462 ILE B O 1
ATOM 8929 N N . LEU B 1 463 ? 15.266 29.406 5.555 1 80.38 463 LEU B N 1
ATOM 8930 C CA . LEU B 1 463 ? 14.359 28.281 5.348 1 80.38 463 LEU B CA 1
ATOM 8931 C C . LEU B 1 463 ? 12.961 28.609 5.875 1 80.38 463 LEU B C 1
ATOM 8933 O O . LEU B 1 463 ? 12.648 28.312 7.031 1 80.38 463 LEU B O 1
ATOM 8937 N N . PRO B 1 464 ? 12.172 29.047 4.969 1 80.81 464 PRO B N 1
ATOM 8938 C CA . PRO B 1 464 ? 10.828 29.406 5.438 1 80.81 464 PRO B CA 1
ATOM 8939 C C . PRO B 1 464 ? 9.906 28.188 5.527 1 80.81 464 PRO B C 1
ATOM 8941 O O . PRO B 1 464 ? 10.234 27.109 5.023 1 80.81 464 PRO B O 1
ATOM 8944 N N . ASP B 1 465 ? 8.844 28.422 6.289 1 78.75 465 ASP B N 1
ATOM 8945 C CA . ASP B 1 465 ? 7.758 27.438 6.277 1 78.75 465 ASP B CA 1
ATOM 8946 C C . ASP B 1 465 ? 7.016 27.453 4.945 1 78.75 465 ASP B C 1
ATOM 8948 O O . ASP B 1 465 ? 6.457 28.484 4.551 1 78.75 465 ASP B O 1
ATOM 8952 N N . PRO B 1 466 ? 7.027 26.344 4.328 1 80.69 466 PRO B N 1
ATOM 8953 C CA . PRO B 1 466 ? 6.402 26.297 3.004 1 80.69 466 PRO B CA 1
ATOM 8954 C C . PRO B 1 466 ? 4.91 26.609 3.047 1 80.69 466 PRO B C 1
ATOM 8956 O O . PRO B 1 466 ? 4.324 27 2.033 1 80.69 466 PRO B O 1
ATOM 8959 N N . THR B 1 467 ? 4.32 26.547 4.16 1 78.38 467 THR B N 1
ATOM 8960 C CA . THR B 1 467 ? 2.885 26.781 4.238 1 78.38 467 THR B CA 1
ATOM 8961 C C . THR B 1 467 ? 2.586 28.281 4.289 1 78.38 467 THR B C 1
ATOM 8963 O O . THR B 1 467 ? 1.458 28.703 4.031 1 78.38 467 THR B O 1
ATOM 8966 N N . LYS B 1 468 ? 3.572 29.094 4.512 1 79.81 468 LYS B N 1
ATOM 8967 C CA . LYS B 1 468 ? 3.348 30.531 4.695 1 79.81 468 LYS B CA 1
ATOM 8968 C C . LYS B 1 468 ? 3.76 31.312 3.451 1 79.81 468 LYS B C 1
ATOM 8970 O O . LYS B 1 468 ? 3.523 32.5 3.363 1 79.81 468 LYS B O 1
ATOM 8975 N N . LEU B 1 469 ? 4.312 30.641 2.518 1 83.19 469 LEU B N 1
ATOM 8976 C CA . LEU B 1 469 ? 4.73 31.281 1.28 1 83.19 469 LEU B CA 1
ATOM 8977 C C . LEU B 1 469 ? 3.936 30.75 0.093 1 83.19 469 LEU B C 1
ATOM 8979 O O . LEU B 1 469 ? 3.379 29.656 0.153 1 83.19 469 LEU B O 1
ATOM 8983 N N . TRP B 1 470 ? 3.982 31.594 -0.863 1 83.62 470 TRP B N 1
ATOM 8984 C CA . TRP B 1 470 ? 3.33 31.188 -2.102 1 83.62 470 TRP B CA 1
ATOM 8985 C C . TRP B 1 470 ? 4.098 30.047 -2.768 1 83.62 470 TRP B C 1
ATOM 8987 O O . TRP B 1 470 ? 5.328 30.078 -2.83 1 83.62 470 TRP B O 1
ATOM 8997 N N . ARG B 1 471 ? 3.412 29.078 -3.133 1 86.06 471 ARG B N 1
ATOM 8998 C CA . ARG B 1 471 ? 3.957 27.984 -3.924 1 86.06 471 ARG B CA 1
ATOM 8999 C C . ARG B 1 471 ? 3.035 27.641 -5.09 1 86.06 471 ARG B C 1
ATOM 9001 O O . ARG B 1 471 ? 1.812 27.719 -4.969 1 86.06 471 ARG B O 1
ATOM 9008 N N . PRO B 1 472 ? 3.74 27.344 -6.188 1 85.5 472 PRO B N 1
ATOM 9009 C CA . PRO B 1 472 ? 2.881 26.922 -7.301 1 85.5 472 PRO B CA 1
ATOM 9010 C C . PRO B 1 472 ? 2.104 25.641 -7.004 1 85.5 472 PRO B C 1
ATOM 9012 O O . PRO B 1 472 ? 2.652 24.703 -6.422 1 85.5 472 PRO B O 1
ATOM 9015 N N . ARG B 1 473 ? 0.908 25.641 -7.344 1 80.62 473 ARG B N 1
ATOM 9016 C CA . ARG B 1 473 ? 0.068 24.469 -7.148 1 80.62 473 ARG B CA 1
ATOM 9017 C C . ARG B 1 473 ? 0.32 23.422 -8.242 1 80.62 473 ARG B C 1
ATOM 9019 O O . ARG B 1 473 ? -0.555 23.156 -9.062 1 80.62 473 ARG B O 1
ATOM 9026 N N . LEU B 1 474 ? 1.462 22.844 -8.109 1 84.06 474 LEU B N 1
ATOM 9027 C CA . LEU B 1 474 ? 1.879 21.828 -9.078 1 84.06 474 LEU B CA 1
ATOM 9028 C C . LEU B 1 474 ? 1.101 20.531 -8.883 1 84.06 474 LEU B C 1
ATOM 9030 O O . LEU B 1 474 ? 0.894 20.094 -7.75 1 84.06 474 LEU B O 1
ATOM 9034 N N . THR B 1 475 ? 0.585 20.047 -9.953 1 79.88 475 THR B N 1
ATOM 9035 C CA . THR B 1 475 ? -0.131 18.766 -9.938 1 79.88 475 THR B CA 1
ATOM 9036 C C . THR B 1 475 ? 0.161 17.969 -11.203 1 79.88 475 THR B C 1
ATOM 9038 O O . THR B 1 475 ? 0.756 18.484 -12.148 1 79.88 475 THR B O 1
ATOM 9041 N N . ILE B 1 476 ? -0.105 16.734 -11.117 1 82.31 476 ILE B N 1
ATOM 9042 C CA . ILE B 1 476 ? 0.061 15.852 -12.258 1 82.31 476 ILE B CA 1
ATOM 9043 C C . ILE B 1 476 ? -1.301 15.555 -12.883 1 82.31 476 ILE B C 1
ATOM 9045 O O . ILE B 1 476 ? -2.229 15.133 -12.188 1 82.31 476 ILE B O 1
ATOM 9049 N N . ARG B 1 477 ? -1.345 15.688 -14.141 1 77.25 477 ARG B N 1
ATOM 9050 C CA . ARG B 1 477 ? -2.602 15.555 -14.867 1 77.25 477 ARG B CA 1
ATOM 9051 C C . ARG B 1 477 ? -3.025 14.094 -14.977 1 77.25 477 ARG B C 1
ATOM 9053 O O . ARG B 1 477 ? -4.211 13.781 -14.875 1 77.25 477 ARG B O 1
ATOM 9060 N N . ASN B 1 478 ? -2.098 13.25 -15.195 1 80.44 478 ASN B N 1
ATOM 9061 C CA . ASN B 1 478 ? -2.438 11.852 -15.414 1 80.44 478 ASN B CA 1
ATOM 9062 C C . ASN B 1 478 ? -2.24 11.023 -14.148 1 80.44 478 ASN B C 1
ATOM 9064 O O . ASN B 1 478 ? -1.836 9.859 -14.219 1 80.44 478 ASN B O 1
ATOM 9068 N N . THR B 1 479 ? -2.469 11.617 -13.062 1 78.94 479 THR B N 1
ATOM 9069 C CA . THR B 1 479 ? -2.355 10.891 -11.805 1 78.94 479 THR B CA 1
ATOM 9070 C C . THR B 1 479 ? -3.549 9.961 -11.609 1 78.94 479 THR B C 1
ATOM 9072 O O . THR B 1 479 ? -4.656 10.258 -12.062 1 78.94 479 THR B O 1
ATOM 9075 N N . LEU B 1 480 ? -3.273 8.758 -11.141 1 76.38 480 LEU B N 1
ATOM 9076 C CA . LEU B 1 480 ? -4.328 7.793 -10.836 1 76.38 480 LEU B CA 1
ATOM 9077 C C . LEU B 1 480 ? -4.789 7.938 -9.383 1 76.38 480 LEU B C 1
ATOM 9079 O O . LEU B 1 480 ? -5.871 7.469 -9.023 1 76.38 480 LEU B O 1
ATOM 9083 N N . THR B 1 481 ? -4 8.422 -8.625 1 68.94 481 THR B N 1
ATOM 9084 C CA . THR B 1 481 ? -4.352 8.578 -7.215 1 68.94 481 THR B CA 1
ATOM 9085 C C . THR B 1 481 ? -4.742 10.023 -6.918 1 68.94 481 THR B C 1
ATOM 9087 O O . THR B 1 481 ? -5.125 10.766 -7.82 1 68.94 481 THR B O 1
ATOM 9090 N N . ASP B 1 482 ? -4.531 10.43 -5.668 1 60.62 482 ASP B N 1
ATOM 9091 C CA . ASP B 1 482 ? -4.977 11.727 -5.168 1 60.62 482 ASP B CA 1
ATOM 9092 C C . ASP B 1 482 ? -4.23 12.859 -5.863 1 60.62 482 ASP B C 1
ATOM 9094 O O . ASP B 1 482 ? -3.012 12.797 -6.035 1 60.62 482 ASP B O 1
ATOM 9098 N N . MET B 1 483 ? -5.016 13.492 -6.789 1 61.12 483 MET B N 1
ATOM 9099 C CA . MET B 1 483 ? -4.434 14.711 -7.34 1 61.12 483 MET B CA 1
ATOM 9100 C C . MET B 1 483 ? -4.047 15.688 -6.23 1 61.12 483 MET B C 1
ATOM 9102 O O . MET B 1 483 ? -4.762 16.656 -5.969 1 61.12 483 MET B O 1
ATOM 9106 N N . LYS B 1 484 ? -3.182 15.133 -5.41 1 62.38 484 LYS B N 1
ATOM 9107 C CA . LYS B 1 484 ? -2.727 15.984 -4.312 1 62.38 484 LYS B CA 1
ATOM 9108 C C . LYS B 1 484 ? -1.673 16.984 -4.789 1 62.38 484 LYS B C 1
ATOM 9110 O O . LYS B 1 484 ? -0.929 16.703 -5.73 1 62.38 484 LYS B O 1
ATOM 9115 N N . VAL B 1 485 ? -1.986 18.203 -4.336 1 64.06 485 VAL B N 1
ATOM 9116 C CA . VAL B 1 485 ? -0.891 19.141 -4.516 1 64.06 485 VAL B CA 1
ATOM 9117 C C . VAL B 1 485 ? 0.382 18.594 -3.879 1 64.06 485 VAL B C 1
ATOM 9119 O O . VAL B 1 485 ? 0.332 17.969 -2.812 1 64.06 485 VAL B O 1
ATOM 9122 N N . ILE B 1 486 ? 1.34 18.547 -4.746 1 70.25 486 ILE B N 1
ATOM 9123 C CA . ILE B 1 486 ? 2.639 18.078 -4.285 1 70.25 486 ILE B CA 1
ATOM 9124 C C . ILE B 1 486 ? 2.961 18.688 -2.924 1 70.25 486 ILE B C 1
ATOM 9126 O O . ILE B 1 486 ? 2.672 19.859 -2.68 1 70.25 486 ILE B O 1
ATOM 9130 N N . GLY B 1 487 ? 3.152 17.891 -1.826 1 63.5 487 GLY B N 1
ATOM 9131 C CA . GLY B 1 487 ? 3.287 18.109 -0.395 1 63.5 487 GLY B CA 1
ATOM 9132 C C . GLY B 1 487 ? 4.207 19.266 -0.052 1 63.5 487 GLY B C 1
ATOM 9133 O O . GLY B 1 487 ? 4.602 20.031 -0.932 1 63.5 487 GLY B O 1
ATOM 9134 N N . GLN B 1 488 ? 4.223 19.531 1.214 1 63.44 488 GLN B N 1
ATOM 9135 C CA . GLN B 1 488 ? 4.957 20.609 1.854 1 63.44 488 GLN B CA 1
ATOM 9136 C C . GLN B 1 488 ? 6.383 20.188 2.189 1 63.44 488 GLN B C 1
ATOM 9138 O O . GLN B 1 488 ? 6.637 19.625 3.26 1 63.44 488 GLN B O 1
ATOM 9143 N N . ASN B 1 489 ? 7.148 20.234 1.027 1 71.81 489 ASN B N 1
ATOM 9144 C CA . ASN B 1 489 ? 8.547 19.891 1.247 1 71.81 489 ASN B CA 1
ATOM 9145 C C . ASN B 1 489 ? 9.406 21.125 1.502 1 71.81 489 ASN B C 1
ATOM 9147 O O . ASN B 1 489 ? 8.883 22.188 1.823 1 71.81 489 ASN B O 1
ATOM 9151 N N . TYR B 1 490 ? 10.641 20.953 1.474 1 74.88 490 TYR B N 1
ATOM 9152 C CA . TYR B 1 490 ? 11.633 21.953 1.854 1 74.88 490 TYR B CA 1
ATOM 9153 C C . TYR B 1 490 ? 11.711 23.078 0.818 1 74.88 490 TYR B C 1
ATOM 9155 O O . TYR B 1 490 ? 11.508 22.844 -0.375 1 74.88 490 TYR B O 1
ATOM 9163 N N . MET B 1 491 ? 11.766 24.297 1.417 1 83.5 491 MET B N 1
ATOM 9164 C CA . MET B 1 491 ? 11.914 25.484 0.588 1 83.5 491 MET B CA 1
ATOM 9165 C C . MET B 1 491 ? 13.078 26.344 1.075 1 83.5 491 MET B C 1
ATOM 9167 O O . MET B 1 491 ? 13.336 26.438 2.277 1 83.5 491 MET B O 1
ATOM 9171 N N . VAL B 1 492 ? 13.82 26.969 0.117 1 84.81 492 VAL B N 1
ATOM 9172 C CA . VAL B 1 492 ? 14.914 27.875 0.415 1 84.81 492 VAL B CA 1
ATOM 9173 C C . VAL B 1 492 ? 14.68 29.203 -0.295 1 84.81 492 VAL B C 1
ATOM 9175 O O . VAL B 1 492 ? 14.336 29.234 -1.48 1 84.81 492 VAL B O 1
ATOM 9178 N N . ALA B 1 493 ? 14.742 30.172 0.55 1 88.06 493 ALA B N 1
ATOM 9179 C CA . ALA B 1 493 ? 14.625 31.516 -0.007 1 88.06 493 ALA B CA 1
ATOM 9180 C C . ALA B 1 493 ? 15.938 32.281 0.133 1 88.06 493 ALA B C 1
ATOM 9182 O O . ALA B 1 493 ? 16.547 32.312 1.208 1 88.06 493 ALA B O 1
ATOM 9183 N N . ARG B 1 494 ? 16.328 32.969 -0.939 1 88.88 494 ARG B N 1
ATOM 9184 C CA . ARG B 1 494 ? 17.547 33.781 -0.938 1 88.88 494 ARG B CA 1
ATOM 9185 C C . ARG B 1 494 ? 17.203 35.25 -0.82 1 88.88 494 ARG B C 1
ATOM 9187 O O . ARG B 1 494 ? 16.078 35.656 -1.111 1 88.88 494 ARG B O 1
ATOM 9194 N N . HIS B 1 495 ? 18.234 36.031 -0.442 1 89.5 495 HIS B N 1
ATOM 9195 C CA . HIS B 1 495 ? 18.031 37.469 -0.189 1 89.5 495 HIS B CA 1
ATOM 9196 C C . HIS B 1 495 ? 17.656 38.219 -1.469 1 89.5 495 HIS B C 1
ATOM 9198 O O . HIS B 1 495 ? 17.062 39.281 -1.414 1 89.5 495 HIS B O 1
ATOM 9204 N N . ASP B 1 496 ? 17.984 37.562 -2.646 1 91.62 496 ASP B N 1
ATOM 9205 C CA . ASP B 1 496 ? 17.703 38.219 -3.922 1 91.62 496 ASP B CA 1
ATOM 9206 C C . ASP B 1 496 ? 16.266 37.938 -4.371 1 91.62 496 ASP B C 1
ATOM 9208 O O . ASP B 1 496 ? 15.828 38.406 -5.414 1 91.62 496 ASP B O 1
ATOM 9212 N N . GLY B 1 497 ? 15.555 37.125 -3.672 1 90.38 497 GLY B N 1
ATOM 9213 C CA . GLY B 1 497 ? 14.18 36.812 -4.023 1 90.38 497 GLY B CA 1
ATOM 9214 C C . GLY B 1 497 ? 14.023 35.469 -4.703 1 90.38 497 GLY B C 1
ATOM 9215 O O . GLY B 1 497 ? 12.906 35.062 -5.016 1 90.38 497 GLY B O 1
ATOM 9216 N N . THR B 1 498 ? 15.133 34.875 -4.902 1 92.69 498 THR B N 1
ATOM 9217 C CA . THR B 1 498 ? 15.07 33.562 -5.52 1 92.69 498 THR B CA 1
ATOM 9218 C C . THR B 1 498 ? 14.594 32.5 -4.516 1 92.69 498 THR B C 1
ATOM 9220 O O . THR B 1 498 ? 15.148 32.406 -3.42 1 92.69 498 THR B O 1
ATOM 9223 N N . VAL B 1 499 ? 13.516 31.875 -4.922 1 91.69 499 VAL B N 1
ATOM 9224 C CA . VAL B 1 499 ? 12.977 30.812 -4.07 1 91.69 499 VAL B CA 1
ATOM 9225 C C . VAL B 1 499 ? 13.156 29.453 -4.758 1 91.69 499 VAL B C 1
ATOM 9227 O O . VAL B 1 499 ? 12.875 29.328 -5.953 1 91.69 499 VAL B O 1
ATOM 9230 N N . LYS B 1 500 ? 13.711 28.547 -4.027 1 89.06 500 LYS B N 1
ATOM 9231 C CA . LYS B 1 500 ? 13.852 27.172 -4.492 1 89.06 500 LYS B CA 1
ATOM 9232 C C . LYS B 1 500 ? 13.023 26.219 -3.637 1 89.06 500 LYS B C 1
ATOM 9234 O O . LYS B 1 500 ? 13.102 26.25 -2.406 1 89.06 500 LYS B O 1
ATOM 9239 N N . TRP B 1 501 ? 12.195 25.453 -4.336 1 88.88 501 TRP B N 1
ATOM 9240 C CA . TRP B 1 501 ? 11.32 24.469 -3.693 1 88.88 501 TRP B CA 1
ATOM 9241 C C . TRP B 1 501 ? 11.664 23.047 -4.141 1 88.88 501 TRP B C 1
ATOM 9243 O O . TRP B 1 501 ? 11.852 22.797 -5.332 1 88.88 501 TRP B O 1
ATOM 9253 N N . PHE B 1 502 ? 11.805 22.078 -3.127 1 83.44 502 PHE B N 1
ATOM 9254 C CA . PHE B 1 502 ? 12.258 20.719 -3.406 1 83.44 502 PHE B CA 1
ATOM 9255 C C . PHE B 1 502 ? 11.203 19.703 -3.002 1 83.44 502 PHE B C 1
ATOM 9257 O O . PHE B 1 502 ? 11.406 18.922 -2.066 1 83.44 502 PHE B O 1
ATOM 9264 N N . PRO B 1 503 ? 10.203 19.578 -3.766 1 84.94 503 PRO B N 1
ATOM 9265 C CA . PRO B 1 503 ? 9.234 18.531 -3.43 1 84.94 503 PRO B CA 1
ATOM 9266 C C . PRO B 1 503 ? 9.68 17.141 -3.881 1 84.94 503 PRO B C 1
ATOM 9268 O O . PRO B 1 503 ? 10.203 16.984 -4.984 1 84.94 503 PRO B O 1
ATOM 9271 N N . ALA B 1 504 ? 9.703 16.172 -2.996 1 82.19 504 ALA B N 1
ATOM 9272 C CA . ALA B 1 504 ? 9.977 14.766 -3.275 1 82.19 504 ALA B CA 1
ATOM 9273 C C . ALA B 1 504 ? 8.758 13.898 -2.98 1 82.19 504 ALA B C 1
ATOM 9275 O O . ALA B 1 504 ? 8.289 13.844 -1.841 1 82.19 504 ALA B O 1
ATOM 9276 N N . GLU B 1 505 ? 8.18 13.352 -3.99 1 82.31 505 GLU B N 1
ATOM 9277 C CA . GLU B 1 505 ? 6.961 12.57 -3.805 1 82.31 505 GLU B CA 1
ATOM 9278 C C . GLU B 1 505 ? 6.949 11.344 -4.715 1 82.31 505 GLU B C 1
ATOM 9280 O O . GLU B 1 505 ? 7.762 11.242 -5.633 1 82.31 505 GLU B O 1
ATOM 9285 N N . MET B 1 506 ? 6.156 10.406 -4.312 1 84.19 506 MET B N 1
ATOM 9286 C CA . MET B 1 506 ? 5.836 9.266 -5.164 1 84.19 506 MET B CA 1
ATOM 9287 C C . MET B 1 506 ? 4.621 9.57 -6.039 1 84.19 506 MET B C 1
ATOM 9289 O O . MET B 1 506 ? 3.605 10.062 -5.551 1 84.19 506 MET B O 1
ATOM 9293 N N . PHE B 1 507 ? 4.801 9.297 -7.359 1 86.44 507 PHE B N 1
ATOM 9294 C CA . PHE B 1 507 ? 3.73 9.594 -8.305 1 86.44 507 PHE B CA 1
ATOM 9295 C C . PHE B 1 507 ? 3.152 8.305 -8.883 1 86.44 507 PHE B C 1
ATOM 9297 O O . PHE B 1 507 ? 3.898 7.387 -9.234 1 86.44 507 PHE B O 1
ATOM 9304 N N . GLU B 1 508 ? 1.9 8.203 -8.758 1 86.12 508 GLU B N 1
ATOM 9305 C CA . GLU B 1 508 ? 1.193 7.141 -9.461 1 86.12 508 GLU B CA 1
ATOM 9306 C C . GLU B 1 508 ? 0.468 7.676 -10.688 1 86.12 508 GLU B C 1
ATOM 9308 O O . GLU B 1 508 ? -0.553 8.359 -10.57 1 86.12 508 GLU B O 1
ATOM 9313 N N . THR B 1 509 ? 0.982 7.336 -11.883 1 87.56 509 THR B N 1
ATOM 9314 C CA . THR B 1 509 ? 0.457 7.895 -13.117 1 87.56 509 THR B CA 1
ATOM 9315 C C . THR B 1 509 ? -0.042 6.789 -14.047 1 87.56 509 THR B C 1
ATOM 9317 O O . THR B 1 509 ? 0.326 5.625 -13.883 1 87.56 509 THR B O 1
ATOM 9320 N N . PHE B 1 510 ? -0.866 7.199 -14.969 1 85.81 510 PHE B N 1
ATOM 9321 C CA . PHE B 1 510 ? -1.372 6.277 -15.977 1 85.81 510 PHE B CA 1
ATOM 9322 C C . PHE B 1 510 ? -0.333 6.047 -17.062 1 85.81 510 PHE B C 1
ATOM 9324 O O . PHE B 1 510 ? 0.255 6.996 -17.594 1 85.81 510 PHE B O 1
ATOM 9331 N N . CYS B 1 511 ? -0.041 4.84 -17.219 1 88.69 511 CYS B N 1
ATOM 9332 C CA . CYS B 1 511 ? 0.822 4.391 -18.297 1 88.69 511 CYS B CA 1
ATOM 9333 C C . CYS B 1 511 ? 0.235 3.168 -19 1 88.69 511 CYS B C 1
ATOM 9335 O O . CYS B 1 511 ? 0.027 2.131 -18.359 1 88.69 511 CYS B O 1
ATOM 9337 N N . HIS B 1 512 ? 0.008 3.328 -20.281 1 83.56 512 HIS B N 1
ATOM 9338 C CA . HIS B 1 512 ? -0.595 2.23 -21.031 1 83.56 512 HIS B CA 1
ATOM 9339 C C . HIS B 1 512 ? 0.372 1.06 -21.172 1 83.56 512 HIS B C 1
ATOM 9341 O O . HIS B 1 512 ? 1.461 1.209 -21.719 1 83.56 512 HIS B O 1
ATOM 9347 N N . GLY B 1 513 ? -0.051 0.015 -20.5 1 80.5 513 GLY B N 1
ATOM 9348 C CA . GLY B 1 513 ? 0.745 -1.198 -20.594 1 80.5 513 GLY B CA 1
ATOM 9349 C C . GLY B 1 513 ? 0.332 -2.088 -21.75 1 80.5 513 GLY B C 1
ATOM 9350 O O . GLY B 1 513 ? -0.836 -2.467 -21.859 1 80.5 513 GLY B O 1
ATOM 9351 N N . ASP B 1 514 ? 1.237 -2.24 -22.797 1 78.81 514 ASP B N 1
ATOM 9352 C CA . ASP B 1 514 ? 1.032 -3.174 -23.891 1 78.81 514 ASP B CA 1
ATOM 9353 C C . ASP B 1 514 ? 1.953 -4.387 -23.766 1 78.81 514 ASP B C 1
ATOM 9355 O O . ASP B 1 514 ? 3.158 -4.285 -24.016 1 78.81 514 ASP B O 1
ATOM 9359 N N . VAL B 1 515 ? 1.281 -5.426 -23.438 1 79.94 515 VAL B N 1
ATOM 9360 C CA . VAL B 1 515 ? 2.096 -6.613 -23.203 1 79.94 515 VAL B CA 1
ATOM 9361 C C . VAL B 1 515 ? 2.051 -7.52 -24.438 1 79.94 515 VAL B C 1
ATOM 9363 O O . VAL B 1 515 ? 2.307 -8.727 -24.328 1 79.94 515 VAL B O 1
ATOM 9366 N N . LYS B 1 516 ? 1.856 -7.039 -25.656 1 79.31 516 LYS B N 1
ATOM 9367 C CA . LYS B 1 516 ? 1.769 -7.84 -26.859 1 79.31 516 LYS B CA 1
ATOM 9368 C C . LYS B 1 516 ? 3.084 -8.562 -27.141 1 79.31 516 LYS B C 1
ATOM 9370 O O . LYS B 1 516 ? 3.082 -9.719 -27.578 1 79.31 516 LYS B O 1
ATOM 9375 N N . TYR B 1 517 ? 4.191 -7.926 -26.781 1 83.38 517 TYR B N 1
ATOM 9376 C CA . TYR B 1 517 ? 5.492 -8.508 -27.062 1 83.38 517 TYR B CA 1
ATOM 9377 C C . TYR B 1 517 ? 6.18 -8.984 -25.797 1 83.38 517 TYR B C 1
ATOM 9379 O O . TYR B 1 517 ? 7.406 -8.922 -25.672 1 83.38 517 TYR B O 1
ATOM 9387 N N . PHE B 1 518 ? 5.434 -9.477 -25.016 1 81.81 518 PHE B N 1
ATOM 9388 C CA . PHE B 1 518 ? 6.008 -10.031 -23.797 1 81.81 518 PHE B CA 1
ATOM 9389 C C . PHE B 1 518 ? 6.93 -11.203 -24.109 1 81.81 518 PHE B C 1
ATOM 9391 O O . PHE B 1 518 ? 6.574 -12.086 -24.906 1 81.81 518 PHE B O 1
ATOM 9398 N N . PRO B 1 519 ? 8.188 -11.188 -23.578 1 82.44 519 PRO B N 1
ATOM 9399 C CA . PRO B 1 519 ? 8.852 -10.445 -22.5 1 82.44 519 PRO B CA 1
ATOM 9400 C C . PRO B 1 519 ? 9.797 -9.359 -23.031 1 82.44 519 PRO B C 1
ATOM 9402 O O . PRO B 1 519 ? 10.695 -8.922 -22.312 1 82.44 519 PRO B O 1
ATOM 9405 N N . TYR B 1 520 ? 9.633 -9 -24.375 1 86.38 520 TYR B N 1
ATOM 9406 C CA . TYR B 1 520 ? 10.438 -7.941 -24.969 1 86.38 520 TYR B CA 1
ATOM 9407 C C . TYR B 1 520 ? 9.617 -6.668 -25.156 1 86.38 520 TYR B C 1
ATOM 9409 O O . TYR B 1 520 ? 9.781 -5.961 -26.156 1 86.38 520 TYR B O 1
ATOM 9417 N N . ASP B 1 521 ? 8.805 -6.465 -24.266 1 85.38 521 ASP B N 1
ATOM 9418 C CA . ASP B 1 521 ? 7.895 -5.328 -24.375 1 85.38 521 ASP B CA 1
ATOM 9419 C C . ASP B 1 521 ? 8.562 -4.039 -23.906 1 85.38 521 ASP B C 1
ATOM 9421 O O . ASP B 1 521 ? 9.469 -4.074 -23.078 1 85.38 521 ASP B O 1
ATOM 9425 N N . HIS B 1 522 ? 8.172 -3.012 -24.594 1 89.12 522 HIS B N 1
ATOM 9426 C CA . HIS B 1 522 ? 8.57 -1.661 -24.219 1 89.12 522 HIS B CA 1
ATOM 9427 C C . HIS B 1 522 ? 7.352 -0.782 -23.953 1 89.12 522 HIS B C 1
ATOM 9429 O O . HIS B 1 522 ? 6.312 -0.941 -24.594 1 89.12 522 HIS B O 1
ATOM 9435 N N . HIS B 1 523 ? 7.453 -0.003 -22.953 1 90.75 523 HIS B N 1
ATOM 9436 C CA . HIS B 1 523 ? 6.363 0.887 -22.547 1 90.75 523 HIS B CA 1
ATOM 9437 C C . HIS B 1 523 ? 6.848 2.328 -22.438 1 90.75 523 HIS B C 1
ATOM 9439 O O . HIS B 1 523 ? 7.891 2.592 -21.828 1 90.75 523 HIS B O 1
ATOM 9445 N N . THR B 1 524 ? 6.16 3.217 -23.125 1 92.56 524 THR B N 1
ATOM 9446 C CA . THR B 1 524 ? 6.441 4.641 -22.984 1 92.56 524 THR B CA 1
ATOM 9447 C C . THR B 1 524 ? 5.445 5.293 -22.031 1 92.56 524 THR B C 1
ATOM 9449 O O . THR B 1 524 ? 4.238 5.285 -22.281 1 92.56 524 THR B O 1
ATOM 9452 N N . CYS B 1 525 ? 5.996 5.762 -20.953 1 92.44 525 CYS B N 1
ATOM 9453 C CA . CYS B 1 525 ? 5.168 6.391 -19.938 1 92.44 525 CYS B CA 1
ATOM 9454 C C . CYS B 1 525 ? 5.426 7.891 -19.859 1 92.44 525 CYS B C 1
ATOM 9456 O O . CYS B 1 525 ? 6.551 8.344 -20.094 1 92.44 525 CYS B O 1
ATOM 9458 N N . ASP B 1 526 ? 4.402 8.602 -19.594 1 90.62 526 ASP B N 1
ATOM 9459 C CA . ASP B 1 526 ? 4.535 10.047 -19.516 1 90.62 526 ASP B CA 1
ATOM 9460 C C . ASP B 1 526 ? 4.023 10.578 -18.172 1 90.62 526 ASP B C 1
ATOM 9462 O O . ASP B 1 526 ? 3.121 9.984 -17.562 1 90.62 526 ASP B O 1
ATOM 9466 N N . LEU B 1 527 ? 4.691 11.547 -17.672 1 90.06 527 LEU B N 1
ATOM 9467 C CA . LEU B 1 527 ? 4.262 12.352 -16.547 1 90.06 527 LEU B CA 1
ATOM 9468 C C . LEU B 1 527 ? 3.967 13.789 -16.969 1 90.06 527 LEU B C 1
ATOM 9470 O O . LEU B 1 527 ? 4.871 14.516 -17.391 1 90.06 527 LEU B O 1
ATOM 9474 N N . GLN B 1 528 ? 2.746 14.18 -16.812 1 87.69 528 GLN B N 1
ATOM 9475 C CA . GLN B 1 528 ? 2.328 15.5 -17.25 1 87.69 528 GLN B CA 1
ATOM 9476 C C . GLN B 1 528 ? 2.1 16.438 -16.078 1 87.69 528 GLN B C 1
ATOM 9478 O O . GLN B 1 528 ? 1.085 16.328 -15.375 1 87.69 528 GLN B O 1
ATOM 9483 N N . MET B 1 529 ? 2.961 17.359 -15.945 1 87.56 529 MET B N 1
ATOM 9484 C CA . MET B 1 529 ? 2.875 18.297 -14.836 1 87.56 529 MET B CA 1
ATOM 9485 C C . MET B 1 529 ? 2.268 19.625 -15.305 1 87.56 529 MET B C 1
ATOM 9487 O O . MET B 1 529 ? 2.576 20.109 -16.391 1 87.56 529 MET B O 1
ATOM 9491 N N . PHE B 1 530 ? 1.414 20.141 -14.5 1 82.62 530 PHE B N 1
ATOM 9492 C CA . PHE B 1 530 ? 0.817 21.438 -14.789 1 82.62 530 PHE B CA 1
ATOM 9493 C C . PHE B 1 530 ? 0.433 22.156 -13.5 1 82.62 530 PHE B C 1
ATOM 9495 O O . PHE B 1 530 ? 0.472 21.562 -12.422 1 82.62 530 PHE B O 1
ATOM 9502 N N . ILE B 1 531 ? 0.244 23.406 -13.57 1 79.88 531 ILE B N 1
ATOM 9503 C CA . ILE B 1 531 ? -0.161 24.219 -12.43 1 79.88 531 ILE B CA 1
ATOM 9504 C C . ILE B 1 531 ? -1.682 24.359 -12.414 1 79.88 531 ILE B C 1
ATOM 9506 O O . ILE B 1 531 ? -2.289 24.734 -13.422 1 79.88 531 ILE B O 1
ATOM 9510 N N . TRP B 1 532 ? -2.123 23.953 -11.102 1 69 532 TRP B N 1
ATOM 9511 C CA . TRP B 1 532 ? -3.57 24.016 -10.922 1 69 532 TRP B CA 1
ATOM 9512 C C . TRP B 1 532 ? -4.02 25.438 -10.617 1 69 532 TRP B C 1
ATOM 9514 O O . TRP B 1 532 ? -3.414 26.125 -9.781 1 69 532 TRP B O 1
ATOM 9524 N N . ALA B 1 533 ? -5.258 25.812 -11.148 1 59.47 533 ALA B N 1
ATOM 9525 C CA . ALA B 1 533 ? -6.027 27.016 -10.836 1 59.47 533 ALA B CA 1
ATOM 9526 C C . ALA B 1 533 ? -5.125 28.25 -10.766 1 59.47 533 ALA B C 1
ATOM 9528 O O . ALA B 1 533 ? -4.617 28.594 -9.688 1 59.47 533 ALA B O 1
ATOM 9529 N N . GLU B 1 534 ? -4.66 28.703 -12.031 1 56.34 534 GLU B N 1
ATOM 9530 C CA . GLU B 1 534 ? -3.865 29.922 -12.07 1 56.34 534 GLU B CA 1
ATOM 9531 C C . GLU B 1 534 ? -4.703 31.141 -11.68 1 56.34 534 GLU B C 1
ATOM 9533 O O . GLU B 1 534 ? -5.734 31.422 -12.297 1 56.34 534 GLU B O 1
ATOM 9538 N N . GLY B 1 535 ? -5.102 31.281 -10.328 1 50.88 535 GLY B N 1
ATOM 9539 C CA . GLY B 1 535 ? -5.945 32.406 -10 1 50.88 535 GLY B CA 1
ATOM 9540 C C . GLY B 1 535 ? -5.445 33.719 -10.594 1 50.88 535 GLY B C 1
ATOM 9541 O O . GLY B 1 535 ? -6.191 34.438 -11.281 1 50.88 535 GLY B O 1
ATOM 9542 N N . GLU B 1 536 ? -4.258 34.312 -10.242 1 54.47 536 GLU B N 1
ATOM 9543 C CA . GLU B 1 536 ? -3.898 35.719 -10.219 1 54.47 536 GLU B CA 1
ATOM 9544 C C . GLU B 1 536 ? -3.041 36.094 -11.43 1 54.47 536 GLU B C 1
ATOM 9546 O O . GLU B 1 536 ? -2.611 37.219 -11.562 1 54.47 536 GLU B O 1
ATOM 9551 N N . GLY B 1 537 ? -2.955 35.188 -12.477 1 60.44 537 GLY B N 1
ATOM 9552 C CA . GLY B 1 537 ? -2.113 35.5 -13.617 1 60.44 537 GLY B CA 1
ATOM 9553 C C . GLY B 1 537 ? -1.497 34.25 -14.25 1 60.44 537 GLY B C 1
ATOM 9554 O O . GLY B 1 537 ? -1.557 33.156 -13.672 1 60.44 537 GLY B O 1
ATOM 9555 N N . PRO B 1 538 ? -1.023 34.594 -15.469 1 72.06 538 PRO B N 1
ATOM 9556 C CA . PRO B 1 538 ? -0.441 33.469 -16.188 1 72.06 538 PRO B CA 1
ATOM 9557 C C . PRO B 1 538 ? 0.857 32.969 -15.562 1 72.06 538 PRO B C 1
ATOM 9559 O O . PRO B 1 538 ? 1.683 33.781 -15.125 1 72.06 538 PRO B O 1
ATOM 9562 N N . ILE B 1 539 ? 0.951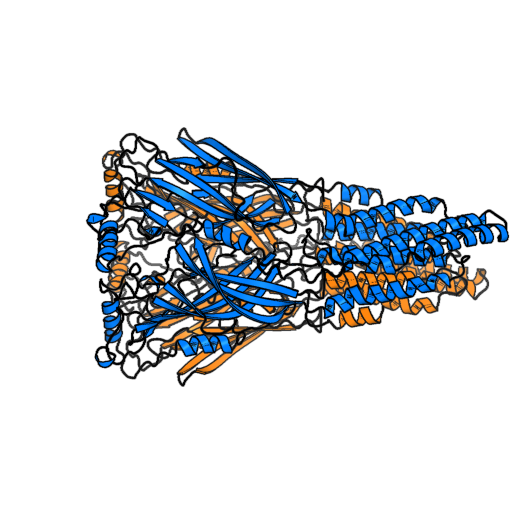 31.828 -15.25 1 81.5 539 ILE B N 1
ATOM 9563 C CA . ILE B 1 539 ? 2.16 31.156 -14.789 1 81.5 539 ILE B CA 1
ATOM 9564 C C . ILE B 1 539 ? 2.689 30.234 -15.883 1 81.5 539 ILE B C 1
ATOM 9566 O O . ILE B 1 539 ? 1.934 29.453 -16.469 1 81.5 539 ILE B O 1
ATOM 9570 N N . GLU B 1 540 ? 3.941 30.469 -16.25 1 84.44 540 GLU B N 1
ATOM 9571 C CA . GLU B 1 540 ? 4.578 29.641 -17.266 1 84.44 540 GLU B CA 1
ATOM 9572 C C . GLU B 1 540 ? 5.551 28.641 -16.625 1 84.44 540 GLU B C 1
ATOM 9574 O O . GLU B 1 540 ? 6.461 29.031 -15.906 1 84.44 540 GLU B O 1
ATOM 9579 N N . LEU B 1 541 ? 5.223 27.453 -16.938 1 90.19 541 LEU B N 1
ATOM 9580 C CA . LEU B 1 541 ? 6.117 26.391 -16.484 1 90.19 541 LEU B CA 1
ATOM 9581 C C . LEU B 1 541 ? 7.18 26.094 -17.547 1 90.19 541 LEU B C 1
ATOM 9583 O O . LEU B 1 541 ? 6.855 25.828 -18.703 1 90.19 541 LEU B O 1
ATOM 9587 N N . GLN B 1 542 ? 8.5 26.172 -17.141 1 91.5 542 GLN B N 1
ATOM 9588 C CA . GLN B 1 542 ? 9.609 25.922 -18.047 1 91.5 542 GLN B CA 1
ATOM 9589 C C . GLN B 1 542 ? 10.547 24.859 -17.5 1 91.5 542 GLN B C 1
ATOM 9591 O O . GLN B 1 542 ? 11.062 24.984 -16.375 1 91.5 542 GLN B O 1
ATOM 9596 N N . PRO B 1 543 ? 10.703 23.812 -18.281 1 93.44 543 PRO B N 1
ATOM 9597 C CA . PRO B 1 543 ? 11.703 22.828 -17.844 1 93.44 543 PRO B CA 1
ATOM 9598 C C . PRO B 1 543 ? 13.133 23.344 -17.984 1 93.44 543 PRO B C 1
ATOM 9600 O O . PRO B 1 543 ? 13.461 24.016 -18.969 1 93.44 543 PRO B O 1
ATOM 9603 N N . VAL B 1 544 ? 13.953 23.109 -17 1 89.94 544 VAL B N 1
ATOM 9604 C CA . VAL B 1 544 ? 15.336 23.578 -17 1 89.94 544 VAL B CA 1
ATOM 9605 C C . VAL B 1 544 ? 16.172 22.734 -17.969 1 89.94 544 VAL B C 1
ATOM 9607 O O . VAL B 1 544 ? 17.016 23.266 -18.688 1 89.94 544 VAL B O 1
ATOM 9610 N N . LYS B 1 545 ? 15.914 21.469 -17.891 1 86.19 545 LYS B N 1
ATOM 9611 C CA . LYS B 1 545 ? 16.672 20.562 -18.734 1 86.19 545 LYS B CA 1
ATOM 9612 C C . LYS B 1 545 ? 15.758 19.859 -19.75 1 86.19 545 LYS B C 1
ATOM 9614 O O . LYS B 1 545 ? 14.547 19.766 -19.531 1 86.19 545 LYS B O 1
ATOM 9619 N N . SER B 1 546 ? 16.344 19.422 -20.859 1 83.44 546 SER B N 1
ATOM 9620 C CA . SER B 1 546 ? 15.586 18.719 -21.891 1 83.44 546 SER B CA 1
ATOM 9621 C C . SER B 1 546 ? 15.5 17.219 -21.609 1 83.44 546 SER B C 1
ATOM 9623 O O . SER B 1 546 ? 14.727 16.5 -22.234 1 83.44 546 SER B O 1
ATOM 9625 N N . GLU B 1 547 ? 16.312 16.828 -20.672 1 84.88 547 GLU B N 1
ATOM 9626 C CA . GLU B 1 547 ? 16.266 15.414 -20.297 1 84.88 547 GLU B CA 1
ATOM 9627 C C . GLU B 1 547 ? 16.047 15.25 -18.797 1 84.88 547 GLU B C 1
ATOM 9629 O O . GLU B 1 547 ? 16.266 16.172 -18.016 1 84.88 547 GLU B O 1
ATOM 9634 N N . ILE B 1 548 ? 15.492 14.117 -18.516 1 88.06 548 ILE B N 1
ATOM 9635 C CA . ILE B 1 548 ? 15.297 13.773 -17.109 1 88.06 548 ILE B CA 1
ATOM 9636 C C . ILE B 1 548 ? 16.641 13.453 -16.469 1 88.06 548 ILE B C 1
ATOM 9638 O O . ILE B 1 548 ? 17.5 12.812 -17.094 1 88.06 548 ILE B O 1
ATOM 9642 N N . ASP B 1 549 ? 16.859 13.945 -15.367 1 82.69 549 ASP B N 1
ATOM 9643 C CA . ASP B 1 549 ? 18.094 13.703 -14.641 1 82.69 549 ASP B CA 1
ATOM 9644 C C . ASP B 1 549 ? 18.094 12.32 -13.992 1 82.69 549 ASP B C 1
ATOM 9646 O O . ASP B 1 549 ? 17.203 12 -13.203 1 82.69 549 ASP B O 1
ATOM 9650 N N . PHE B 1 550 ? 19.141 11.523 -14.359 1 80.62 550 PHE B N 1
ATOM 9651 C CA . PHE B 1 550 ? 19.25 10.156 -13.867 1 80.62 550 PHE B CA 1
ATOM 9652 C C . PHE B 1 550 ? 20.344 10.039 -12.82 1 80.62 550 PHE B C 1
ATOM 9654 O O . PHE B 1 550 ? 20.734 8.93 -12.438 1 80.62 550 PHE B O 1
ATOM 9661 N N . ASP B 1 551 ? 20.734 11.055 -12.383 1 72.94 551 ASP B N 1
ATOM 9662 C CA . ASP B 1 551 ? 21.859 11.016 -11.461 1 72.94 551 ASP B CA 1
ATOM 9663 C C . ASP B 1 551 ? 21.484 10.297 -10.164 1 72.94 551 ASP B C 1
ATOM 9665 O O . ASP B 1 551 ? 22.312 9.594 -9.578 1 72.94 551 ASP B O 1
ATOM 9669 N N . SER B 1 552 ? 20.281 10.43 -9.797 1 74.69 552 SER B N 1
ATOM 9670 C CA . SER B 1 552 ? 19.844 9.836 -8.531 1 74.69 552 SER B CA 1
ATOM 9671 C C . SER B 1 552 ? 19.016 8.578 -8.766 1 74.69 552 SER B C 1
ATOM 9673 O O . SER B 1 552 ? 18.406 8.047 -7.836 1 74.69 552 SER B O 1
ATOM 9675 N N . TYR B 1 553 ? 19.141 8.016 -9.859 1 83.25 553 TYR B N 1
ATOM 9676 C CA . TYR B 1 553 ? 18.312 6.863 -10.188 1 83.25 553 TYR B CA 1
ATOM 9677 C C . TYR B 1 553 ? 18.922 5.574 -9.664 1 83.25 553 TYR B C 1
ATOM 9679 O O . TYR B 1 553 ? 20.094 5.297 -9.914 1 83.25 553 TYR B O 1
ATOM 9687 N N . VAL B 1 554 ? 18.297 4.789 -8.805 1 77.81 554 VAL B N 1
ATOM 9688 C CA . VAL B 1 554 ? 18.812 3.58 -8.18 1 77.81 554 VAL B CA 1
ATOM 9689 C C . VAL B 1 554 ? 18.547 2.373 -9.07 1 77.81 554 VAL B C 1
ATOM 9691 O O . VAL B 1 554 ? 19.219 1.346 -8.961 1 77.81 554 VAL B O 1
ATOM 9694 N N . GLY B 1 555 ? 17.906 2.508 -10.203 1 75 555 GLY B N 1
ATOM 9695 C CA . GLY B 1 555 ? 17.625 1.389 -11.086 1 75 555 GLY B CA 1
ATOM 9696 C C . GLY B 1 555 ? 16.484 0.51 -10.609 1 75 555 GLY B C 1
ATOM 9697 O O . GLY B 1 555 ? 16.016 0.665 -9.484 1 75 555 GLY B O 1
ATOM 9698 N N . ASN B 1 556 ? 16.031 -0.365 -11.438 1 80.69 556 ASN B N 1
ATOM 9699 C CA . ASN B 1 556 ? 14.992 -1.359 -11.188 1 80.69 556 ASN B CA 1
ATOM 9700 C C . ASN B 1 556 ? 15.406 -2.738 -11.695 1 80.69 556 ASN B C 1
ATOM 9702 O O . ASN B 1 556 ? 16.125 -2.848 -12.688 1 80.69 556 ASN B O 1
ATOM 9706 N N . GLY B 1 557 ? 15.055 -3.727 -10.93 1 78 557 GLY B N 1
ATOM 9707 C CA . GLY B 1 557 ? 15.422 -5.078 -11.312 1 78 557 GLY B CA 1
ATOM 9708 C C . GLY B 1 557 ? 14.648 -5.586 -12.516 1 78 557 GLY B C 1
ATOM 9709 O O . GLY B 1 557 ? 15.148 -6.422 -13.273 1 78 557 GLY B O 1
ATOM 9710 N N . GLU B 1 558 ? 13.508 -5.148 -12.75 1 81.44 558 GLU B N 1
ATOM 9711 C CA . GLU B 1 558 ? 12.648 -5.672 -13.812 1 81.44 558 GLU B CA 1
ATOM 9712 C C . GLU B 1 558 ? 12.664 -4.758 -15.031 1 81.44 558 GLU B C 1
ATOM 9714 O O . GLU B 1 558 ? 12.547 -5.227 -16.172 1 81.44 558 GLU B O 1
ATOM 9719 N N . TRP B 1 559 ? 12.812 -3.506 -14.812 1 86.12 559 TRP B N 1
ATOM 9720 C CA . TRP B 1 559 ? 12.664 -2.547 -15.898 1 86.12 559 TRP B CA 1
ATOM 9721 C C . TRP B 1 559 ? 13.945 -1.745 -16.094 1 86.12 559 TRP B C 1
ATOM 9723 O O . TRP B 1 559 ? 14.594 -1.356 -15.117 1 86.12 559 TRP B O 1
ATOM 9733 N N . LYS B 1 560 ? 14.328 -1.583 -17.344 1 88.06 560 LYS B N 1
ATOM 9734 C CA . LYS B 1 560 ? 15.43 -0.708 -17.719 1 88.06 560 LYS B CA 1
ATOM 9735 C C . LYS B 1 560 ? 14.922 0.546 -18.422 1 88.06 560 LYS B C 1
ATOM 9737 O O . LYS B 1 560 ? 14 0.474 -19.25 1 88.06 560 LYS B O 1
ATOM 9742 N N . VAL B 1 561 ? 15.461 1.646 -18 1 89.94 561 VAL B N 1
ATOM 9743 C CA . VAL B 1 561 ? 15.102 2.898 -18.656 1 89.94 561 VAL B CA 1
ATOM 9744 C C . VAL B 1 561 ? 15.914 3.068 -19.938 1 89.94 561 VAL B C 1
ATOM 9746 O O . VAL B 1 561 ? 17.141 3.092 -19.891 1 89.94 561 VAL B O 1
ATOM 9749 N N . SER B 1 562 ? 15.203 3.188 -21.078 1 89.31 562 SER B N 1
ATOM 9750 C CA . SER B 1 562 ? 15.891 3.244 -22.359 1 89.31 562 SER B CA 1
ATOM 9751 C C . SER B 1 562 ? 16.078 4.684 -22.828 1 89.31 562 SER B C 1
ATOM 9753 O O . SER B 1 562 ? 17.156 5.051 -23.297 1 89.31 562 SER B O 1
ATOM 9755 N N . SER B 1 563 ? 15.023 5.43 -22.703 1 89.38 563 SER B N 1
ATOM 9756 C CA . SER B 1 563 ? 15.102 6.809 -23.188 1 89.38 563 SER B CA 1
ATOM 9757 C C . SER B 1 563 ? 14.195 7.727 -22.375 1 89.38 563 SER B C 1
ATOM 9759 O O . SER B 1 563 ? 13.258 7.262 -21.719 1 89.38 563 SER B O 1
ATOM 9761 N N . THR B 1 564 ? 14.695 8.961 -22.359 1 91.25 564 THR B N 1
ATOM 9762 C CA . THR B 1 564 ? 13.898 9.992 -21.703 1 91.25 564 THR B CA 1
ATOM 9763 C C . THR B 1 564 ? 13.742 11.211 -22.594 1 91.25 564 THR B C 1
ATOM 9765 O O . THR B 1 564 ? 14.586 11.469 -23.469 1 91.25 564 THR B O 1
ATOM 9768 N N . ALA B 1 565 ? 12.539 11.797 -22.516 1 91.69 565 ALA B N 1
ATOM 9769 C CA . ALA B 1 565 ? 12.266 13.016 -23.281 1 91.69 565 ALA B CA 1
ATOM 9770 C C . ALA B 1 565 ? 11.438 14 -22.453 1 91.69 565 ALA B C 1
ATOM 9772 O O . ALA B 1 565 ? 10.672 13.586 -21.578 1 91.69 565 ALA B O 1
ATOM 9773 N N . VAL B 1 566 ? 11.805 15.242 -22.625 1 94.5 566 VAL B N 1
ATOM 9774 C CA . VAL B 1 566 ? 11.031 16.312 -22 1 94.5 566 VAL B CA 1
ATOM 9775 C C . VAL B 1 566 ? 10.453 17.234 -23.078 1 94.5 566 VAL B C 1
ATOM 9777 O O . VAL B 1 566 ? 11.156 17.625 -24 1 94.5 566 VAL B O 1
ATOM 9780 N N . ARG B 1 567 ? 9.125 17.453 -22.984 1 91.12 567 ARG B N 1
ATOM 9781 C CA . ARG B 1 567 ? 8.484 18.359 -23.922 1 91.12 567 ARG B CA 1
ATOM 9782 C C . ARG B 1 567 ? 7.523 19.312 -23.188 1 91.12 567 ARG B C 1
ATOM 9784 O O . ARG B 1 567 ? 6.984 18.969 -22.141 1 91.12 567 ARG B O 1
ATOM 9791 N N . ARG B 1 568 ? 7.496 20.469 -23.688 1 90.75 568 ARG B N 1
ATOM 9792 C CA . ARG B 1 568 ? 6.516 21.438 -23.219 1 90.75 568 ARG B CA 1
ATOM 9793 C C . ARG B 1 568 ? 5.363 21.594 -24.203 1 90.75 568 ARG B C 1
ATOM 9795 O O . ARG B 1 568 ? 5.586 21.781 -25.391 1 90.75 568 ARG B O 1
ATOM 9802 N N . VAL B 1 569 ? 4.172 21.344 -23.688 1 84.12 569 VAL B N 1
ATOM 9803 C CA . VAL B 1 569 ? 2.973 21.469 -24.516 1 84.12 569 VAL B CA 1
ATOM 9804 C C . VAL B 1 569 ? 2.059 22.547 -23.938 1 84.12 569 VAL B C 1
ATOM 9806 O O . VAL B 1 569 ? 1.913 22.672 -22.719 1 84.12 569 VAL B O 1
ATOM 9809 N N . THR B 1 570 ? 1.551 23.406 -24.75 1 79.5 570 THR B N 1
ATOM 9810 C CA . THR B 1 570 ? 0.605 24.438 -24.344 1 79.5 570 THR B CA 1
ATOM 9811 C C . THR B 1 570 ? -0.812 24.078 -24.781 1 79.5 570 THR B C 1
ATOM 9813 O O . THR B 1 570 ? -1.052 23.828 -25.969 1 79.5 570 THR B O 1
ATOM 9816 N N . TYR B 1 571 ? -1.635 23.844 -23.75 1 69.31 571 TYR B N 1
ATOM 9817 C CA . TYR B 1 571 ? -3.043 23.594 -24.016 1 69.31 571 TYR B CA 1
ATOM 9818 C C . TYR B 1 571 ? -3.875 24.859 -23.859 1 69.31 571 TYR B C 1
ATOM 9820 O O . TYR B 1 571 ? -3.529 25.734 -23.062 1 69.31 571 TYR B O 1
ATOM 9828 N N . HIS B 1 572 ? -4.875 25.062 -24.688 1 63.12 572 HIS B N 1
ATOM 9829 C CA . HIS B 1 572 ? -5.754 26.219 -24.578 1 63.12 572 HIS B CA 1
ATOM 9830 C C . HIS B 1 572 ? -7.113 25.828 -24.016 1 63.12 572 HIS B C 1
ATOM 9832 O O . HIS B 1 572 ? -7.781 24.938 -24.547 1 63.12 572 HIS B O 1
ATOM 9838 N N . LEU B 1 573 ? -7.285 26.125 -22.719 1 56.22 573 LEU B N 1
ATOM 9839 C CA . LEU B 1 573 ? -8.602 25.938 -22.109 1 56.22 573 LEU B CA 1
ATOM 9840 C C . LEU B 1 573 ? -9.375 27.25 -22.094 1 56.22 573 LEU B C 1
ATOM 9842 O O . LEU B 1 573 ? -9.039 28.172 -21.344 1 56.22 573 LEU B O 1
ATOM 9846 N N . HIS B 1 574 ? -10.547 27.359 -22.594 1 52.69 574 HIS B N 1
ATOM 9847 C CA . HIS B 1 574 ? -11.391 28.547 -22.688 1 52.69 574 HIS B CA 1
ATOM 9848 C C . HIS B 1 574 ? -10.555 29.797 -22.906 1 52.69 574 HIS B C 1
ATOM 9850 O O . HIS B 1 574 ? -10.688 30.781 -22.172 1 52.69 574 HIS B O 1
ATOM 9856 N N . ASP B 1 575 ? -9.523 29.719 -23.656 1 56.09 575 ASP B N 1
ATOM 9857 C CA . ASP B 1 575 ? -8.758 30.844 -24.156 1 56.09 575 ASP B CA 1
ATOM 9858 C C . ASP B 1 575 ? -7.496 31.062 -23.312 1 56.09 575 ASP B C 1
ATOM 9860 O O . ASP B 1 575 ? -6.629 31.859 -23.688 1 56.09 575 ASP B O 1
ATOM 9864 N N . ASP B 1 576 ? -7.41 30.531 -22.031 1 62.53 576 ASP B N 1
ATOM 9865 C CA . ASP B 1 576 ? -6.188 30.719 -21.266 1 62.53 576 ASP B CA 1
ATOM 9866 C C . ASP B 1 576 ? -5.188 29.594 -21.531 1 62.53 576 ASP B C 1
ATOM 9868 O O . ASP B 1 576 ? -5.562 28.422 -21.547 1 62.53 576 ASP B O 1
ATOM 9872 N N . PRO B 1 577 ? -4.02 30.016 -21.906 1 69 577 PRO B N 1
ATOM 9873 C CA . PRO B 1 577 ? -2.99 29.016 -22.156 1 69 577 PRO B CA 1
ATOM 9874 C C . PRO B 1 577 ? -2.5 28.344 -20.875 1 69 577 PRO B C 1
ATOM 9876 O O . PRO B 1 577 ? -2.268 29.016 -19.875 1 69 577 PRO B O 1
ATOM 9879 N N . ILE B 1 578 ? -2.578 27.062 -20.906 1 74.5 578 ILE B N 1
ATOM 9880 C CA . ILE B 1 578 ? -2.023 26.281 -19.797 1 74.5 578 ILE B CA 1
ATOM 9881 C C . ILE B 1 578 ? -0.771 25.547 -20.266 1 74.5 578 ILE B C 1
ATOM 9883 O O . ILE B 1 578 ? -0.795 24.844 -21.281 1 74.5 578 ILE B O 1
ATOM 9887 N N . SER B 1 579 ? 0.266 25.875 -19.578 1 81.56 579 SER B N 1
ATOM 9888 C CA . SER B 1 579 ? 1.518 25.203 -19.891 1 81.56 579 SER B CA 1
ATOM 9889 C C . SER B 1 579 ? 1.625 23.875 -19.156 1 81.56 579 SER B C 1
ATOM 9891 O O . SER B 1 579 ? 1.399 23.812 -17.953 1 81.56 579 SER B O 1
ATOM 9893 N N . VAL B 1 580 ? 1.861 22.875 -19.984 1 84.25 580 VAL B N 1
ATOM 9894 C CA . VAL B 1 580 ? 2.055 21.547 -19.422 1 84.25 580 VAL B CA 1
ATOM 9895 C C . VAL B 1 580 ? 3.436 21.016 -19.812 1 84.25 580 VAL B C 1
ATOM 9897 O O . VAL B 1 580 ? 3.836 21.109 -20.969 1 84.25 580 VAL B O 1
ATOM 9900 N N . VAL B 1 581 ? 4.156 20.625 -18.812 1 92.06 581 VAL B N 1
ATOM 9901 C CA . VAL B 1 581 ? 5.441 19.984 -19.062 1 92.06 581 VAL B CA 1
ATOM 9902 C C . VAL B 1 581 ? 5.285 18.469 -19 1 92.06 581 VAL B C 1
ATOM 9904 O O . VAL B 1 581 ? 4.781 17.938 -18 1 92.06 581 VAL B O 1
ATOM 9907 N N . VAL B 1 582 ? 5.711 17.828 -20.078 1 92.12 582 VAL B N 1
ATOM 9908 C CA . VAL B 1 582 ? 5.566 16.391 -20.188 1 92.12 582 VAL B CA 1
ATOM 9909 C C . VAL B 1 582 ? 6.938 15.719 -20.078 1 92.12 582 VAL B C 1
ATOM 9911 O O . VAL B 1 582 ? 7.84 16.016 -20.859 1 92.12 582 VAL B O 1
ATOM 9914 N N . TYR B 1 583 ? 7.086 14.961 -19.125 1 93.56 583 TYR B N 1
ATOM 9915 C CA . TYR B 1 583 ? 8.266 14.117 -18.969 1 93.56 583 TYR B CA 1
ATOM 9916 C C . TYR B 1 583 ? 7.977 12.695 -19.438 1 93.56 583 TYR B C 1
ATOM 9918 O O . TYR B 1 583 ? 7.117 12.016 -18.875 1 93.56 583 TYR B O 1
ATOM 9926 N N . GLU B 1 584 ? 8.695 12.266 -20.406 1 93.44 584 GLU B N 1
ATOM 9927 C CA . GLU B 1 584 ? 8.484 10.938 -20.984 1 93.44 584 GLU B CA 1
ATOM 9928 C C . GLU B 1 584 ? 9.641 10 -20.625 1 93.44 584 GLU B C 1
ATOM 9930 O O . GLU B 1 584 ? 10.805 10.391 -20.688 1 93.44 584 GLU B O 1
ATOM 9935 N N . VAL B 1 585 ? 9.273 8.82 -20.172 1 93.25 585 VAL B N 1
ATOM 9936 C CA . VAL B 1 585 ? 10.25 7.781 -19.875 1 93.25 585 VAL B CA 1
ATOM 9937 C C . VAL B 1 585 ? 9.875 6.492 -20.594 1 93.25 585 VAL B C 1
ATOM 9939 O O . VAL B 1 585 ? 8.711 6.07 -20.562 1 93.25 585 VAL B O 1
ATOM 9942 N N . THR B 1 586 ? 10.797 5.895 -21.297 1 93.88 586 THR B N 1
ATOM 9943 C CA . THR B 1 586 ? 10.57 4.613 -21.953 1 93.88 586 THR B CA 1
ATOM 9944 C C . THR B 1 586 ? 11.211 3.48 -21.156 1 93.88 586 THR B C 1
ATOM 9946 O O . THR B 1 586 ? 12.406 3.525 -20.844 1 93.88 586 THR B O 1
ATOM 9949 N N . LEU B 1 587 ? 10.352 2.535 -20.812 1 91.88 587 LEU B N 1
ATOM 9950 C CA . LEU B 1 587 ? 10.797 1.38 -20.031 1 91.88 587 LEU B CA 1
ATOM 9951 C C . LEU B 1 587 ? 10.867 0.132 -20.906 1 91.88 587 LEU B C 1
ATOM 9953 O O . LEU B 1 587 ? 9.977 -0.102 -21.734 1 91.88 587 LEU B O 1
ATOM 9957 N N . ARG B 1 588 ? 12 -0.556 -20.766 1 90.38 588 ARG B N 1
ATOM 9958 C CA . ARG B 1 588 ? 12.172 -1.851 -21.406 1 90.38 588 ARG B CA 1
ATOM 9959 C C . ARG B 1 588 ? 12.352 -2.961 -20.375 1 90.38 588 ARG B C 1
ATOM 9961 O O . ARG B 1 588 ? 13.133 -2.818 -19.438 1 90.38 588 ARG B O 1
ATOM 9968 N N . ARG B 1 589 ? 11.617 -4.035 -20.594 1 85.94 589 ARG B N 1
ATOM 9969 C CA . ARG B 1 589 ? 11.711 -5.156 -19.672 1 85.94 589 ARG B CA 1
ATOM 9970 C C . ARG B 1 589 ? 13.023 -5.914 -19.859 1 85.94 589 ARG B C 1
ATOM 9972 O O . ARG B 1 589 ? 13.469 -6.117 -21 1 85.94 589 ARG B O 1
ATOM 9979 N N . ARG B 1 590 ? 13.586 -6.348 -18.703 1 85.25 590 ARG B N 1
ATOM 9980 C CA . ARG B 1 590 ? 14.711 -7.277 -18.781 1 85.25 590 ARG B CA 1
ATOM 9981 C C . ARG B 1 590 ? 14.234 -8.711 -18.984 1 85.25 590 ARG B C 1
ATOM 9983 O O . ARG B 1 590 ? 13.711 -9.336 -18.062 1 85.25 590 ARG B O 1
ATOM 9990 N N . PRO B 1 591 ? 14.445 -9.266 -20.125 1 85.62 591 PRO B N 1
ATOM 9991 C CA . PRO B 1 591 ? 13.82 -10.547 -20.453 1 85.62 591 PRO B CA 1
ATOM 9992 C C . PRO B 1 591 ? 14.648 -11.742 -20 1 85.62 591 PRO B C 1
ATOM 9994 O O . PRO B 1 591 ? 14.188 -12.883 -20.078 1 85.62 591 PRO B O 1
ATOM 9997 N N . ALA B 1 592 ? 15.781 -11.609 -19.422 1 82.06 592 ALA B N 1
ATOM 9998 C CA . ALA B 1 592 ? 16.703 -12.711 -19.172 1 82.06 592 ALA B CA 1
ATOM 9999 C C . ALA B 1 592 ? 16.078 -13.781 -18.297 1 82.06 592 ALA B C 1
ATOM 10001 O O . ALA B 1 592 ? 16.172 -14.977 -18.594 1 82.06 592 ALA B O 1
ATOM 10002 N N . LEU B 1 593 ? 15.43 -13.406 -17.25 1 82.06 593 LEU B N 1
ATOM 10003 C CA . LEU B 1 593 ? 14.852 -14.375 -16.328 1 82.06 593 LEU B CA 1
ATOM 10004 C C . LEU B 1 593 ? 13.68 -15.102 -16.984 1 82.06 593 LEU B C 1
ATOM 10006 O O . LEU B 1 593 ? 13.578 -16.328 -16.891 1 82.06 593 LEU B O 1
ATOM 10010 N N . VAL B 1 594 ? 12.859 -14.367 -17.703 1 81.31 594 VAL B N 1
ATOM 10011 C CA . VAL B 1 594 ? 11.695 -14.977 -18.328 1 81.31 594 VAL B CA 1
ATOM 10012 C C . VAL B 1 594 ? 12.141 -15.867 -19.484 1 81.31 594 VAL B C 1
ATOM 10014 O O . VAL B 1 594 ? 11.562 -16.938 -19.719 1 81.31 594 VAL B O 1
ATOM 10017 N N . VAL B 1 595 ? 13.164 -15.5 -20.172 1 84.19 595 VAL B N 1
ATOM 10018 C CA . VAL B 1 595 ? 13.648 -16.281 -21.312 1 84.19 595 VAL B CA 1
ATOM 10019 C C . VAL B 1 595 ? 14.25 -17.594 -20.812 1 84.19 595 VAL B C 1
ATOM 10021 O O . VAL B 1 595 ? 13.984 -18.656 -21.359 1 84.19 595 VAL B O 1
ATOM 10024 N N . MET B 1 596 ? 14.883 -17.531 -19.75 1 83.56 596 MET B N 1
ATOM 10025 C CA . MET B 1 596 ? 15.547 -18.734 -19.25 1 83.56 596 MET B CA 1
ATOM 10026 C C . MET B 1 596 ? 14.555 -19.641 -18.547 1 83.56 596 MET B C 1
ATOM 10028 O O . MET B 1 596 ? 14.703 -20.875 -18.578 1 83.56 596 MET B O 1
ATOM 10032 N N . THR B 1 597 ? 13.578 -19.078 -17.953 1 83.06 597 THR B N 1
ATOM 10033 C CA . THR B 1 597 ? 12.719 -19.906 -17.094 1 83.06 597 THR B CA 1
ATOM 10034 C C . THR B 1 597 ? 11.469 -20.344 -17.859 1 83.06 597 THR B C 1
ATOM 10036 O O . THR B 1 597 ? 10.906 -21.406 -17.562 1 83.06 597 THR B O 1
ATOM 10039 N N . ILE B 1 598 ? 11.039 -19.531 -18.781 1 82.12 598 ILE B N 1
ATOM 10040 C CA . ILE B 1 598 ? 9.781 -19.875 -19.438 1 82.12 598 ILE B CA 1
ATOM 10041 C C . ILE B 1 598 ? 10.023 -20.109 -20.922 1 82.12 598 ILE B C 1
ATOM 10043 O O . ILE B 1 598 ? 9.703 -21.172 -21.453 1 82.12 598 ILE B O 1
ATOM 10047 N N . VAL B 1 599 ? 10.727 -19.266 -21.625 1 83.25 599 VAL B N 1
ATOM 10048 C CA . VAL B 1 599 ? 10.859 -19.328 -23.078 1 83.25 599 VAL B CA 1
ATOM 10049 C C . VAL B 1 599 ? 11.75 -20.5 -23.469 1 83.25 599 VAL B C 1
ATOM 10051 O O . VAL B 1 599 ? 11.398 -21.281 -24.359 1 83.25 599 VAL B O 1
ATOM 10054 N N . LEU B 1 600 ? 12.766 -20.719 -22.812 1 85.88 600 LEU B N 1
ATOM 10055 C CA . LEU B 1 600 ? 13.711 -21.781 -23.156 1 85.88 600 LEU B CA 1
ATOM 10056 C C . LEU B 1 600 ? 13.07 -23.156 -22.984 1 85.88 600 LEU B C 1
ATOM 10058 O O . LEU B 1 600 ? 13.117 -23.984 -23.891 1 85.88 600 LEU B O 1
ATOM 10062 N N . PRO B 1 601 ? 12.484 -23.375 -21.875 1 83.25 601 PRO B N 1
ATOM 10063 C CA . PRO B 1 601 ? 11.852 -24.688 -21.75 1 83.25 601 PRO B CA 1
ATOM 10064 C C . PRO B 1 601 ? 10.758 -24.922 -22.781 1 83.25 601 PRO B C 1
ATOM 10066 O O . PRO B 1 601 ? 10.617 -26.031 -23.297 1 83.25 601 PRO B O 1
ATOM 10069 N N . VAL B 1 602 ? 10.023 -23.938 -23.156 1 81.38 602 VAL B N 1
ATOM 10070 C CA . VAL B 1 602 ? 8.953 -24.094 -24.125 1 81.38 602 VAL B CA 1
ATOM 10071 C C . VAL B 1 602 ? 9.547 -24.375 -25.516 1 81.38 602 VAL B C 1
ATOM 10073 O O . VAL B 1 602 ? 9.023 -25.203 -26.266 1 81.38 602 VAL B O 1
ATOM 10076 N N . PHE B 1 603 ? 10.602 -23.828 -25.812 1 84.19 603 PHE B N 1
ATOM 10077 C CA . PHE B 1 603 ? 11.25 -24.031 -27.109 1 84.19 603 PHE B CA 1
ATOM 10078 C C . PHE B 1 603 ? 11.859 -25.438 -27.188 1 84.19 603 PHE B C 1
ATOM 10080 O O . PHE B 1 603 ? 11.82 -26.078 -28.234 1 84.19 603 PHE B O 1
ATOM 10087 N N . ILE B 1 604 ? 12.375 -25.828 -26.109 1 83.69 604 ILE B N 1
ATOM 10088 C CA . ILE B 1 604 ? 12.977 -27.156 -26.078 1 83.69 604 ILE B CA 1
ATOM 10089 C C . ILE B 1 604 ? 11.891 -28.219 -26.203 1 83.69 604 ILE B C 1
ATOM 10091 O O . ILE B 1 604 ? 12.031 -29.188 -26.953 1 83.69 604 ILE B O 1
ATOM 10095 N N . LEU B 1 605 ? 10.82 -28 -25.5 1 78.44 605 LEU B N 1
ATOM 10096 C CA . LEU B 1 605 ? 9.734 -28.969 -25.547 1 78.44 605 LEU B CA 1
ATOM 10097 C C . LEU B 1 605 ? 9.062 -28.969 -26.922 1 78.44 605 LEU B C 1
ATOM 10099 O O . LEU B 1 605 ? 8.672 -30.016 -27.422 1 78.44 605 LEU B O 1
ATOM 10103 N N . ALA B 1 606 ? 8.969 -27.75 -27.484 1 77.19 606 ALA B N 1
ATOM 10104 C CA . ALA B 1 606 ? 8.406 -27.656 -28.828 1 77.19 606 ALA B CA 1
ATOM 10105 C C . ALA B 1 606 ? 9.312 -28.344 -29.859 1 77.19 606 ALA B C 1
ATOM 10107 O O . ALA B 1 606 ? 8.836 -28.969 -30.797 1 77.19 606 ALA B O 1
ATOM 10108 N N . GLY B 1 607 ? 10.578 -28.188 -29.688 1 77.94 607 GLY B N 1
ATOM 10109 C CA . GLY B 1 607 ? 11.523 -28.859 -30.578 1 77.94 607 GLY B CA 1
ATOM 10110 C C . GLY B 1 607 ? 11.477 -30.359 -30.469 1 77.94 607 GLY B C 1
ATOM 10111 O O . GLY B 1 607 ? 11.57 -31.062 -31.484 1 77.94 607 GLY B O 1
ATOM 10112 N N . LEU B 1 608 ? 11.188 -30.859 -29.312 1 77.5 608 LEU B N 1
ATOM 10113 C CA . LEU B 1 608 ? 11.117 -32.312 -29.125 1 77.5 608 LEU B CA 1
ATOM 10114 C C . LEU B 1 608 ? 9.836 -32.875 -29.719 1 77.5 608 LEU B C 1
ATOM 10116 O O . LEU B 1 608 ? 9.781 -34.031 -30.094 1 77.5 608 LEU B O 1
ATOM 10120 N N . ASN B 1 609 ? 8.812 -32.031 -29.766 1 74.5 609 ASN B N 1
ATOM 10121 C CA . ASN B 1 609 ? 7.555 -32.469 -30.359 1 74.5 609 ASN B CA 1
ATOM 10122 C C . ASN B 1 609 ? 7.727 -32.844 -31.828 1 74.5 609 ASN B C 1
ATOM 10124 O O . ASN B 1 609 ? 7.031 -33.719 -32.344 1 74.5 609 ASN B O 1
ATOM 10128 N N . ILE B 1 610 ? 8.664 -32.281 -32.406 1 74.88 610 ILE B N 1
ATOM 10129 C CA . ILE B 1 610 ? 8.883 -32.562 -33.812 1 74.88 610 ILE B CA 1
ATOM 10130 C C . ILE B 1 610 ? 9.5 -33.938 -33.969 1 74.88 610 ILE B C 1
ATOM 10132 O O . ILE B 1 610 ? 9.242 -34.656 -34.938 1 74.88 610 ILE B O 1
ATOM 10136 N N . PHE B 1 611 ? 10.117 -34.5 -32.969 1 74.25 611 PHE B N 1
ATOM 10137 C CA . PHE B 1 611 ? 10.828 -35.75 -33.062 1 74.25 611 PHE B CA 1
ATOM 10138 C C . PHE B 1 611 ? 9.93 -36.906 -32.656 1 74.25 611 PHE B C 1
ATOM 10140 O O . PHE B 1 611 ? 10.328 -38.062 -32.75 1 74.25 611 PHE B O 1
ATOM 10147 N N . VAL B 1 612 ? 8.703 -36.594 -32.219 1 70.81 612 VAL B N 1
ATOM 10148 C CA . VAL B 1 612 ? 7.777 -37.625 -31.828 1 70.81 612 VAL B CA 1
ATOM 10149 C C . VAL B 1 612 ? 7.406 -38.5 -33.031 1 70.81 612 VAL B C 1
ATOM 10151 O O . VAL B 1 612 ? 7.145 -39.688 -32.906 1 70.81 612 VAL B O 1
ATOM 10154 N N . PHE B 1 613 ? 7.547 -37.875 -34.219 1 69.44 613 PHE B N 1
ATOM 10155 C CA . PHE B 1 613 ? 7.176 -38.594 -35.438 1 69.44 613 PHE B CA 1
ATOM 10156 C C . PHE B 1 613 ? 8.25 -39.625 -35.781 1 69.44 613 PHE B C 1
ATOM 10158 O O . PHE B 1 613 ? 8.008 -40.531 -36.594 1 69.44 613 PHE B O 1
ATOM 10165 N N . LEU B 1 614 ? 9.312 -39.562 -35.031 1 69.44 614 LEU B N 1
ATOM 10166 C CA . LEU B 1 614 ? 10.391 -40.5 -35.312 1 69.44 614 LEU B CA 1
ATOM 10167 C C . LEU B 1 614 ? 10.297 -41.75 -34.438 1 69.44 614 LEU B C 1
ATOM 10169 O O . LEU B 1 614 ? 11 -42.719 -34.688 1 69.44 614 LEU B O 1
ATOM 10173 N N . ILE B 1 615 ? 9.352 -41.688 -33.469 1 69.94 615 ILE B N 1
ATOM 10174 C CA . ILE B 1 615 ? 9.219 -42.844 -32.594 1 69.94 615 ILE B CA 1
ATOM 10175 C C . ILE B 1 615 ? 8.422 -43.938 -33.281 1 69.94 615 ILE B C 1
ATOM 10177 O O . ILE B 1 615 ? 7.344 -43.688 -33.812 1 69.94 615 ILE B O 1
ATOM 10181 N N . PRO B 1 616 ? 9.102 -45.188 -33.406 1 61.16 616 PRO B N 1
ATOM 10182 C CA . PRO B 1 616 ? 8.383 -46.281 -34.062 1 61.16 616 PRO B CA 1
ATOM 10183 C C . PRO B 1 616 ? 7.055 -46.594 -33.375 1 61.16 616 PRO B C 1
ATOM 10185 O O . PRO B 1 616 ? 6.949 -46.5 -32.125 1 61.16 616 PRO B O 1
ATOM 10188 N N . TYR B 1 617 ? 5.969 -46.625 -34.125 1 59.22 617 TYR B N 1
ATOM 10189 C CA . TYR B 1 617 ? 4.602 -46.906 -33.719 1 59.22 617 TYR B CA 1
ATOM 10190 C C . TYR B 1 617 ? 4.551 -48.125 -32.812 1 59.22 617 TYR B C 1
ATOM 10192 O O . TYR B 1 617 ? 3.688 -48.219 -31.938 1 59.22 617 TYR B O 1
ATOM 10200 N N . GLU B 1 618 ? 5.434 -49.062 -33 1 55.09 618 GLU B N 1
ATOM 10201 C CA . GLU B 1 618 ? 5.352 -50.344 -32.312 1 55.09 618 GLU B CA 1
ATOM 10202 C C . GLU B 1 618 ? 5.727 -50.188 -30.828 1 55.09 618 GLU B C 1
ATOM 10204 O O . GLU B 1 618 ? 5.43 -51.031 -30 1 55.09 618 GLU B O 1
ATOM 10209 N N . SER B 1 619 ? 6.426 -49.219 -30.688 1 54.06 619 SER B N 1
ATOM 10210 C CA . SER B 1 619 ? 6.945 -49.188 -29.312 1 54.06 619 SER B CA 1
ATOM 10211 C C . SER B 1 619 ? 5.914 -48.625 -28.344 1 54.06 619 SER B C 1
ATOM 10213 O O . SER B 1 619 ? 6.062 -48.719 -27.141 1 54.06 619 SER B O 1
ATOM 10215 N N . GLY B 1 620 ? 4.543 -48.594 -28.578 1 49.22 620 GLY B N 1
ATOM 10216 C CA . GLY B 1 620 ? 3.383 -48.375 -27.734 1 49.22 620 GLY B CA 1
ATOM 10217 C C . GLY B 1 620 ? 3.449 -47.062 -26.953 1 49.22 620 GLY B C 1
ATOM 10218 O O . GLY B 1 620 ? 2.582 -46.781 -26.125 1 49.22 620 GLY B O 1
ATOM 10219 N N . THR B 1 621 ? 4.539 -46.531 -26.688 1 51.34 621 THR B N 1
ATOM 10220 C CA . THR B 1 621 ? 4.465 -45.531 -25.625 1 51.34 621 THR B CA 1
ATOM 10221 C C . THR B 1 621 ? 4.078 -44.156 -26.203 1 51.34 621 THR B C 1
ATOM 10223 O O . THR B 1 621 ? 4.746 -43.656 -27.109 1 51.34 621 THR B O 1
ATOM 10226 N N . PHE B 1 622 ? 2.59 -44 -26.453 1 50.69 622 PHE B N 1
ATOM 10227 C CA . PHE B 1 622 ? 2.076 -42.75 -27.031 1 50.69 622 PHE B CA 1
ATOM 10228 C C . PHE B 1 622 ? 2.52 -41.531 -26.203 1 50.69 622 PHE B C 1
ATOM 10230 O O . PHE B 1 622 ? 2.094 -41.375 -25.062 1 50.69 622 PHE B O 1
ATOM 10237 N N . LYS B 1 623 ? 3.715 -40.75 -26.625 1 59.94 623 LYS B N 1
ATOM 10238 C CA . LYS B 1 623 ? 4.477 -39.625 -26.109 1 59.94 623 LYS B CA 1
ATOM 10239 C C . LYS B 1 623 ? 3.738 -38.312 -26.359 1 59.94 623 LYS B C 1
ATOM 10241 O O . LYS B 1 623 ? 3.943 -37.344 -25.625 1 59.94 623 LYS B O 1
ATOM 10246 N N . CYS B 1 624 ? 2.553 -38.375 -27.062 1 63.44 624 CYS B N 1
ATOM 10247 C CA . CYS B 1 624 ? 1.794 -37.156 -27.328 1 63.44 624 CYS B CA 1
ATOM 10248 C C . CYS B 1 624 ? 1.067 -36.688 -26.078 1 63.44 624 CYS B C 1
ATOM 10250 O O . CYS B 1 624 ? 0.856 -35.5 -25.906 1 63.44 624 CYS B O 1
ATOM 10252 N N . SER B 1 625 ? 0.926 -37.625 -25.188 1 69.38 625 SER B N 1
ATOM 10253 C CA . SER B 1 625 ? 0.227 -37.25 -23.953 1 69.38 625 SER B CA 1
ATOM 10254 C C . SER B 1 625 ? 1.127 -36.438 -23.047 1 69.38 625 SER B C 1
ATOM 10256 O O . SER B 1 625 ? 0.669 -35.469 -22.391 1 69.38 625 SER B O 1
ATOM 10258 N N . GLU B 1 626 ? 2.359 -36.688 -23.078 1 69.81 626 GLU B N 1
ATOM 10259 C CA . GLU B 1 626 ? 3.285 -35.938 -22.234 1 69.81 626 GLU B CA 1
ATOM 10260 C C . GLU B 1 626 ? 3.514 -34.531 -22.797 1 69.81 626 GLU B C 1
ATOM 10262 O O . GLU B 1 626 ? 3.662 -33.562 -22.031 1 69.81 626 GLU B O 1
ATOM 10267 N N . LEU B 1 627 ? 3.449 -34.5 -24.062 1 71.81 627 LEU B N 1
ATOM 10268 C CA . LEU B 1 627 ? 3.613 -33.188 -24.672 1 71.81 627 LEU B CA 1
ATOM 10269 C C . LEU B 1 627 ? 2.369 -32.312 -24.453 1 71.81 627 LEU B C 1
ATOM 10271 O O . LEU B 1 627 ? 2.471 -31.094 -24.281 1 71.81 627 LEU B O 1
ATOM 10275 N N . LEU B 1 628 ? 1.281 -33 -24.516 1 72.69 628 LEU B N 1
ATOM 10276 C CA . LEU B 1 628 ? 0.053 -32.281 -24.188 1 72.69 628 LEU B CA 1
ATOM 10277 C C . LEU B 1 628 ? 0.078 -31.797 -22.75 1 72.69 628 LEU B C 1
ATOM 10279 O O . LEU B 1 628 ? -0.314 -30.656 -22.469 1 72.69 628 LEU B O 1
ATOM 10283 N N . LEU B 1 629 ? 0.631 -32.625 -21.969 1 73.62 629 LEU B N 1
ATOM 10284 C CA . LEU B 1 629 ? 0.745 -32.219 -20.562 1 73.62 629 LEU B CA 1
ATOM 10285 C C . LEU B 1 629 ? 1.688 -31.047 -20.406 1 73.62 629 LEU B C 1
ATOM 10287 O O . LEU B 1 629 ? 1.43 -30.141 -19.609 1 73.62 629 LEU B O 1
ATOM 10291 N N . SER B 1 630 ? 2.717 -31.078 -21.172 1 71.56 630 SER B N 1
ATOM 10292 C CA . SER B 1 630 ? 3.68 -29.984 -21.078 1 71.56 630 SER B CA 1
ATOM 10293 C C . SER B 1 630 ? 3.062 -28.672 -21.531 1 71.56 630 SER B C 1
ATOM 10295 O O . SER B 1 630 ? 3.279 -27.625 -20.906 1 71.56 630 SER B O 1
ATOM 10297 N N . ALA B 1 631 ? 2.314 -28.766 -22.547 1 73.44 631 ALA B N 1
ATOM 10298 C CA . ALA B 1 631 ? 1.667 -27.547 -23.047 1 73.44 631 ALA B CA 1
ATOM 10299 C C . ALA B 1 631 ? 0.664 -27.016 -22.031 1 73.44 631 ALA B C 1
ATOM 10301 O O . ALA B 1 631 ? 0.548 -25.797 -21.844 1 73.44 631 ALA B O 1
ATOM 10302 N N . VAL B 1 632 ? 0.061 -27.891 -21.391 1 73.62 632 VAL B N 1
ATOM 10303 C CA . VAL B 1 632 ? -0.921 -27.484 -20.375 1 73.62 632 VAL B CA 1
ATOM 10304 C C . VAL B 1 632 ? -0.214 -26.828 -19.203 1 73.62 632 VAL B C 1
ATOM 10306 O O . VAL B 1 632 ? -0.66 -25.797 -18.688 1 73.62 632 VAL B O 1
ATOM 10309 N N . VAL B 1 633 ? 0.82 -27.375 -18.859 1 72.19 633 VAL B N 1
ATOM 10310 C CA . VAL B 1 633 ? 1.546 -26.859 -17.703 1 72.19 633 VAL B CA 1
ATOM 10311 C C . VAL B 1 633 ? 2.117 -25.484 -18.031 1 72.19 633 VAL B C 1
ATOM 10313 O O . VAL B 1 633 ? 1.993 -24.547 -17.234 1 72.19 633 VAL B O 1
ATOM 10316 N N . PHE B 1 634 ? 2.631 -25.312 -19.172 1 73.69 634 PHE B N 1
ATOM 10317 C CA . PHE B 1 634 ? 3.262 -24.031 -19.516 1 73.69 634 PHE B CA 1
ATOM 10318 C C . PHE B 1 634 ? 2.211 -22.953 -19.734 1 73.69 634 PHE B C 1
ATOM 10320 O O . PHE B 1 634 ? 2.426 -21.797 -19.391 1 73.69 634 PHE B O 1
ATOM 10327 N N . THR B 1 635 ? 1.126 -23.391 -20.266 1 73.88 635 THR B N 1
ATOM 10328 C CA . THR B 1 635 ? 0.061 -22.406 -20.406 1 73.88 635 THR B CA 1
ATOM 10329 C C . THR B 1 635 ? -0.436 -21.938 -19.047 1 73.88 635 THR B C 1
ATOM 10331 O O . THR B 1 635 ? -0.715 -20.75 -18.844 1 73.88 635 THR B O 1
ATOM 10334 N N . SER B 1 636 ? -0.449 -22.844 -18.141 1 71.75 636 SER B N 1
ATOM 10335 C CA . SER B 1 636 ? -0.916 -22.5 -16.812 1 71.75 636 SER B CA 1
ATOM 10336 C C . SER B 1 636 ? 0.101 -21.625 -16.078 1 71.75 636 SER B C 1
ATOM 10338 O O . SER B 1 636 ? -0.271 -20.703 -15.359 1 71.75 636 SER B O 1
ATOM 10340 N N . ILE B 1 637 ? 1.303 -21.891 -16.25 1 68.69 637 ILE B N 1
ATOM 10341 C CA . ILE B 1 637 ? 2.342 -21.156 -15.547 1 68.69 637 ILE B CA 1
ATOM 10342 C C . ILE B 1 637 ? 2.457 -19.75 -16.141 1 68.69 637 ILE B C 1
ATOM 10344 O O . ILE B 1 637 ? 2.631 -18.766 -15.398 1 68.69 637 ILE B O 1
ATOM 10348 N N . VAL B 1 638 ? 2.404 -19.656 -17.453 1 67.81 638 VAL B N 1
ATOM 10349 C CA . VAL B 1 638 ? 2.504 -18.359 -18.094 1 67.81 638 VAL B CA 1
ATOM 10350 C C . VAL B 1 638 ? 1.356 -17.453 -17.641 1 67.81 638 VAL B C 1
ATOM 10352 O O . VAL B 1 638 ? 1.523 -16.25 -17.5 1 67.81 638 VAL B O 1
ATOM 10355 N N . ARG B 1 639 ? 0.329 -18.109 -17.297 1 68.75 639 ARG B N 1
ATOM 10356 C CA . ARG B 1 639 ? -0.81 -17.328 -16.812 1 68.75 639 ARG B CA 1
ATOM 10357 C C . ARG B 1 639 ? -0.519 -16.719 -15.445 1 68.75 639 ARG B C 1
ATOM 10359 O O . ARG B 1 639 ? -0.961 -15.609 -15.148 1 68.75 639 ARG B O 1
ATOM 10366 N N . ILE B 1 640 ? 0.225 -17.453 -14.75 1 65.31 640 ILE B N 1
ATOM 10367 C CA . ILE B 1 640 ? 0.53 -16.969 -13.406 1 65.31 640 ILE B CA 1
ATOM 10368 C C . ILE B 1 640 ? 1.527 -15.812 -13.5 1 65.31 640 ILE B C 1
ATOM 10370 O O . ILE B 1 640 ? 1.468 -14.875 -12.703 1 65.31 640 ILE B O 1
ATOM 10374 N N . VAL B 1 641 ? 2.357 -15.875 -14.57 1 63.94 641 VAL B N 1
ATOM 10375 C CA . VAL B 1 641 ? 3.428 -14.891 -14.664 1 63.94 641 VAL B CA 1
ATOM 10376 C C . VAL B 1 641 ? 2.932 -13.656 -15.406 1 63.94 641 VAL B C 1
ATOM 10378 O O . VAL B 1 641 ? 3.336 -12.531 -15.102 1 63.94 641 VAL B O 1
ATOM 10381 N N . ILE B 1 642 ? 2.09 -13.898 -16.375 1 62.66 642 ILE B N 1
ATOM 10382 C CA . ILE B 1 642 ? 1.638 -12.766 -17.188 1 62.66 642 ILE B CA 1
ATOM 10383 C C . ILE B 1 642 ? 0.466 -12.078 -16.5 1 62.66 642 ILE B C 1
ATOM 10385 O O . ILE B 1 642 ? -0.522 -12.719 -16.141 1 62.66 642 ILE B O 1
ATOM 10389 N N . PRO B 1 643 ? 0.744 -10.828 -16.203 1 59.25 643 PRO B N 1
ATOM 10390 C CA . PRO B 1 643 ? -0.388 -10.102 -15.617 1 59.25 643 PRO B CA 1
ATOM 10391 C C . PRO B 1 643 ? -1.635 -10.156 -16.5 1 59.25 643 PRO B C 1
ATOM 10393 O O . PRO B 1 643 ? -1.528 -10.281 -17.719 1 59.25 643 PRO B O 1
ATOM 10396 N N . ALA B 1 644 ? -2.773 -10.289 -15.805 1 58.31 644 ALA B N 1
ATOM 10397 C CA . ALA B 1 644 ? -4.078 -10.359 -16.453 1 58.31 644 ALA B CA 1
ATOM 10398 C C . ALA B 1 644 ? -4.293 -9.172 -17.391 1 58.31 644 ALA B C 1
ATOM 10400 O O . ALA B 1 644 ? -4.148 -8.016 -16.984 1 58.31 644 ALA B O 1
ATOM 10401 N N . TYR B 1 645 ? -3.92 -9.352 -18.766 1 60.28 645 TYR B N 1
ATOM 10402 C CA . TYR B 1 645 ? -4.07 -8.242 -19.703 1 60.28 645 TYR B CA 1
ATOM 10403 C C . TYR B 1 645 ? -5.266 -8.461 -20.625 1 60.28 645 TYR B C 1
ATOM 10405 O O . TYR B 1 645 ? -5.789 -9.57 -20.719 1 60.28 645 TYR B O 1
ATOM 10413 N N . SER B 1 646 ? -5.762 -7.402 -21.047 1 59.16 646 SER B N 1
ATOM 10414 C CA . SER B 1 646 ? -6.766 -7.391 -22.094 1 59.16 646 SER B CA 1
ATOM 10415 C C . SER B 1 646 ? -6.246 -8.062 -23.359 1 59.16 646 SER B C 1
ATOM 10417 O O . SER B 1 646 ? -7.02 -8.656 -24.125 1 59.16 646 SER B O 1
ATOM 10419 N N . VAL B 1 647 ? -4.855 -7.938 -23.484 1 64.56 647 VAL B N 1
ATOM 10420 C CA . VAL B 1 647 ? -4.348 -8.438 -24.766 1 64.56 647 VAL B CA 1
ATOM 10421 C C . VAL B 1 647 ? -3.574 -9.734 -24.531 1 64.56 647 VAL B C 1
ATOM 10423 O O . VAL B 1 647 ? -2.82 -9.852 -23.562 1 64.56 647 VAL B O 1
ATOM 10426 N N . TYR B 1 648 ? -3.91 -10.602 -25.281 1 70.12 648 TYR B N 1
ATOM 10427 C CA . TYR B 1 648 ? -3.25 -11.898 -25.266 1 70.12 648 TYR B CA 1
ATOM 10428 C C . TYR B 1 648 ? -1.865 -11.82 -25.891 1 70.12 648 TYR B C 1
ATOM 10430 O O . TYR B 1 648 ? -1.732 -11.484 -27.078 1 70.12 648 TYR B O 1
ATOM 10438 N N . PRO B 1 649 ? -0.797 -11.977 -25.047 1 76.06 649 PRO B N 1
ATOM 10439 C CA . PRO B 1 649 ? 0.551 -11.891 -25.609 1 76.06 649 PRO B CA 1
ATOM 10440 C C . PRO B 1 649 ? 0.799 -12.945 -26.688 1 76.06 649 PRO B C 1
ATOM 10442 O O . PRO B 1 649 ? 0.207 -14.023 -26.656 1 76.06 649 PRO B O 1
ATOM 10445 N N . TYR B 1 650 ? 1.618 -12.609 -27.688 1 75.62 650 TYR B N 1
ATOM 10446 C CA . TYR B 1 650 ? 1.936 -13.5 -28.781 1 75.62 650 TYR B CA 1
ATOM 10447 C C . TYR B 1 650 ? 2.592 -14.781 -28.281 1 75.62 650 TYR B C 1
ATOM 10449 O O . TYR B 1 650 ? 2.381 -15.859 -28.844 1 75.62 650 TYR B O 1
ATOM 10457 N N . PHE B 1 651 ? 3.223 -14.656 -27.281 1 76.44 651 PHE B N 1
ATOM 10458 C CA . PHE B 1 651 ? 3.881 -15.836 -26.719 1 76.44 651 PHE B CA 1
ATOM 10459 C C . PHE B 1 651 ? 2.857 -16.859 -26.234 1 76.44 651 PHE B C 1
ATOM 10461 O O . PHE B 1 651 ? 3.016 -18.047 -26.453 1 76.44 651 PHE B O 1
ATOM 10468 N N . ASN B 1 652 ? 1.842 -16.344 -25.656 1 75 652 ASN B N 1
ATOM 10469 C CA . ASN B 1 652 ? 0.791 -17.234 -25.188 1 75 652 ASN B CA 1
ATOM 10470 C C . ASN B 1 652 ? 0.007 -17.844 -26.359 1 75 652 ASN B C 1
ATOM 10472 O O . ASN B 1 652 ? -0.434 -18.984 -26.297 1 75 652 ASN B O 1
ATOM 10476 N N . MET B 1 653 ? -0.053 -17.078 -27.406 1 75.81 653 MET B N 1
ATOM 10477 C CA . MET B 1 653 ? -0.724 -17.609 -28.594 1 75.81 653 MET B CA 1
ATOM 10478 C C . MET B 1 653 ? 0.076 -18.734 -29.219 1 75.81 653 MET B C 1
ATOM 10480 O O . MET B 1 653 ? -0.498 -19.734 -29.672 1 75.81 653 MET B O 1
ATOM 10484 N N . ARG B 1 654 ? 1.251 -18.656 -29.156 1 76.19 654 ARG B N 1
ATOM 10485 C CA . ARG B 1 654 ? 2.105 -19.688 -29.703 1 76.19 654 ARG B CA 1
ATOM 10486 C C . ARG B 1 654 ? 2.016 -20.969 -28.891 1 76.19 654 ARG B C 1
ATOM 10488 O O . ARG B 1 654 ? 1.99 -22.078 -29.438 1 76.19 654 ARG B O 1
ATOM 10495 N N . ILE B 1 655 ? 1.895 -20.719 -27.609 1 75.94 655 ILE B N 1
ATOM 10496 C CA . ILE B 1 655 ? 1.781 -21.891 -26.766 1 75.94 655 ILE B CA 1
ATOM 10497 C C . ILE B 1 655 ? 0.42 -22.547 -26.969 1 75.94 655 ILE B C 1
ATOM 10499 O O . ILE B 1 655 ? 0.323 -23.781 -27.031 1 75.94 655 ILE B O 1
ATOM 10503 N N . SER B 1 656 ? -0.613 -21.719 -27.156 1 74.38 656 SER B N 1
ATOM 10504 C CA . SER B 1 656 ? -1.947 -22.266 -27.391 1 74.38 656 SER B CA 1
ATOM 10505 C C . SER B 1 656 ? -2.037 -22.953 -28.75 1 74.38 656 SER B C 1
ATOM 10507 O O . SER B 1 656 ? -2.717 -23.984 -28.875 1 74.38 656 SER B O 1
ATOM 10509 N N . LEU B 1 657 ? -1.296 -22.5 -29.625 1 74.44 657 LEU B N 1
ATOM 10510 C CA . LEU B 1 657 ? -1.274 -23.141 -30.938 1 74.44 657 LEU B CA 1
ATOM 10511 C C . LEU B 1 657 ? -0.523 -24.469 -30.891 1 74.44 657 LEU B C 1
ATOM 10513 O O . LEU B 1 657 ? -0.893 -25.422 -31.578 1 74.44 657 LEU B O 1
ATOM 10517 N N . SER B 1 658 ? 0.407 -24.453 -30.031 1 72.25 658 SER B N 1
ATOM 10518 C CA . SER B 1 658 ? 1.133 -25.719 -29.891 1 72.25 658 SER B CA 1
ATOM 10519 C C . SER B 1 658 ? 0.269 -26.781 -29.203 1 72.25 658 SER B C 1
ATOM 10521 O O . SER B 1 658 ? 0.415 -27.969 -29.484 1 72.25 658 SER B O 1
ATOM 10523 N N . LEU B 1 659 ? -0.558 -26.328 -28.391 1 72.25 659 LEU B N 1
ATOM 10524 C CA . LEU B 1 659 ? -1.499 -27.25 -27.766 1 72.25 659 LEU B CA 1
ATOM 10525 C C . LEU B 1 659 ? -2.496 -27.797 -28.781 1 72.25 659 LEU B C 1
ATOM 10527 O O . LEU B 1 659 ? -2.801 -28.984 -28.781 1 72.25 659 LEU B O 1
#

Foldseek 3Di:
DVVVCCVVCVVVVFPPDDPQDPVLVVVLVVVLVDLLFAQFFDLDQPQPAAWEKEKAKAWQEFDDQFQQFQKTKTKIKMKIKTFGPSQADDCVVRRNGFKDWDFLNGHHDFQKFWLQAFFWRHRFDRDTWMAGNRRMIIDIGIDITIGGWHDDCQAPPFDKTKDKTKMFTFLDFPRHHYDYPDQFHHHPNYPDDPFKDWDDKGKDWDWDAAPRTTTIIIMIMIMITTDCVVVCVPQVVVLVVLVVVLVCLVVDDLLACVSLVSLLVSLLVLLLSLLVVLVVDHLLLPHDYPVLVVSLVVNVVSLVVNVVSLVLLLVCVPDDNVVSVVVVVVVVVVVVVVVPPPPVVVVPPPPPPVPPCCVVPCPQLSVLSVRVSPNNCQPDPQNSVLQSVLQVVCLPFPFAQVDDLDPDQADAWEKEKAKAWQGFRDQDQAVQKTKTKIKMKIKTFGPRQADDCVVRVNGFKGKDFQNGHHDFQKFWDFFPDPSDRQDRDTWMAGNRRMIIDIGIRMTMGGWNRDCQAPPFDKTKDKTKMWTPCPPRHHYEYDYPDQWHHHSNYPDGSFKDWDDKGKDWDWDADVRDTIIIIMIMTMITTSCNSVCSSQVVSVVSLLVVVVSQVSRPPVSPPNCVVSSVVSLVSSLVSVPVVDPPHPDDHVVSVVSVVSD/DVVVCVVVCVVVVFPPDDPQDPVLVVVLVVVLVDLLFAQFFDLDQPQPAAWEKEKAKAWQEFDDQFQQFQKTKTKIKMKIKTFGPSQADDCVVRRNGFKDWDFLNGHHDFQKFWLQAFFWRHRFDRDTWMAGNRRMIIDIGIDITIGGWHDDCQAPPFDKTKDKTKMWTFLDAPRHHYDYPDQFHHHPNYPDDPFKDWDDKGKDWDWDDAPRTTTIIIMIMIMITTDCVVVCVPQVVVLVVLVVVLVCLVVDDLLACVSLVSLLVSLLVLLLSLLVCLVVDNLLLPDDYPSLVVSLVVNVVSLVVNVVSLVLLLVCVPDDNVVSVVVVVVVVVVVVVVVPPPPVVVVPPPPPPVPPPCVCPCVQLSVVSVRVSPNNCQPDPQNSVLQSVLQVVCLVFPFAQVDDLDPDQADAWEKEKAKAWQGFRDQDQAVQKTKTKIKMKIKTFGNRQADDCVVRVNGFKGKDFQNGHHDFQKFWDFAPDPSDRQDRDTWMAGNRRMIIDIGIRMTIGGWNRDCQAPPFDKTKDKTKMWTPDPPRHHYEYDYPDQFHHHSNYPDGSFKDWDDKGKDWDWDADVRDTIIIIMIMIMITTSCNSVCSSQVVSLVSLLVVVVSQVSRPPVSPPNCVVSSVVSLVSSLVSVPVVDPPHPDDHPVSVVSVVSD

InterPro domains:
  IPR006029 Neurotransmitter-gated ion-channel transmembrane domain [PF02932] (236-372)
  IPR006201 Neurotransmitter-gated ion-channel [PR00252] (73-89)
  IPR006201 Neurotransmitter-gated ion-channel [PR00252] (106-117)
  IPR006201 Neurotransmitter-gated ion-channel [PR00252] (149-163)
  IPR006201 Neurotransmitter-gated ion-channel [PR00252] (222-234)
  IPR006201 Neurotransmitter-gated ion-channel [PTHR18945] (30-316)
  IPR006202 Neurotransmitter-gated ion-channel ligand-binding domain [PF02931] (26-228)
  IPR006202 Neurotransmitter-gated ion-channel ligand-binding domain [PF02931] (401-591)
  IPR036719 Neurotransmitter-gated ion-channel transmembrane domain superfamily [SSF90112] (233-337)
  IPR036734 Neurotransmitter-gated ion-channel ligand-binding domain superfamily [G3DSA:2.70.170.10] (17-232)
  IPR036734 Neurotransmitter-gated ion-channel ligand-binding domain superfamily [G3DSA:2.70.170.10] (379-599)
  IPR036734 Neurotransmitter-gated ion-channel ligand-binding domain superfamily [SSF63712] (29-228)
  IPR036734 Neurotransmitter-gated ion-channel ligand-binding domain superfamily [SSF63712] (401-591)
  IPR038050 Neuronal acetylcholine receptor [G3DSA:1.20.58.390] (233-372)